Protein AF-0000000087011103 (afdb_homodimer)

Structure (mmCIF, N/CA/C/O backbone):
data_AF-0000000087011103-model_v1
#
loop_
_entity.id
_entity.type
_entity.pdbx_description
1 polymer 'TIGR04141 family sporadically distributed protein'
#
loop_
_atom_site.group_PDB
_atom_site.id
_atom_site.type_symbol
_atom_site.label_atom_id
_atom_site.label_alt_id
_atom_site.label_comp_id
_atom_site.label_asym_id
_atom_site.label_entity_id
_atom_site.label_seq_id
_atom_site.pdbx_PDB_ins_code
_atom_site.Cartn_x
_atom_site.Cartn_y
_atom_site.Cartn_z
_atom_site.occupancy
_atom_site.B_iso_or_equiv
_atom_site.auth_seq_id
_atom_site.auth_comp_id
_atom_site.auth_asym_id
_atom_site.auth_atom_id
_atom_site.pdbx_PDB_model_num
ATOM 1 N N . MET A 1 1 ? 29.261 -4.576 -19.513 1 49.28 1 MET A N 1
ATOM 2 C CA . MET A 1 1 ? 29.112 -3.95 -18.203 1 49.28 1 MET A CA 1
ATOM 3 C C . MET A 1 1 ? 27.712 -4.181 -17.645 1 49.28 1 MET A C 1
ATOM 5 O O . MET A 1 1 ? 26.743 -4.26 -18.403 1 49.28 1 MET A O 1
ATOM 9 N N . GLY A 1 2 ? 27.558 -4.718 -16.43 1 63.7 2 GLY A N 1
ATOM 10 C CA . GLY A 1 2 ? 26.285 -4.996 -15.784 1 63.7 2 GLY A CA 1
ATOM 11 C C . GLY A 1 2 ? 25.405 -3.768 -15.645 1 63.7 2 GLY A C 1
ATOM 12 O O . GLY A 1 2 ? 25.864 -2.643 -15.852 1 63.7 2 GLY A O 1
ATOM 13 N N . LYS A 1 3 ? 24.128 -3.79 -15.544 1 77.64 3 LYS A N 1
ATOM 14 C CA . LYS A 1 3 ? 23.196 -2.681 -15.362 1 77.64 3 LYS A CA 1
ATOM 15 C C . LYS A 1 3 ? 23.488 -1.924 -14.069 1 77.64 3 LYS A C 1
ATOM 17 O O . LYS A 1 3 ? 23.957 -2.512 -13.092 1 77.64 3 LYS A O 1
ATOM 22 N N . GLN A 1 4 ? 23.566 -0.58 -14.177 1 82.44 4 GLN A N 1
ATOM 23 C CA . GLN A 1 4 ? 23.78 0.279 -13.017 1 82.44 4 GLN A CA 1
ATOM 24 C C . GLN A 1 4 ? 22.486 0.971 -12.598 1 82.44 4 GLN A C 1
ATOM 26 O O . GLN A 1 4 ? 21.826 1.613 -13.418 1 82.44 4 GLN A O 1
ATOM 31 N N . ARG A 1 5 ? 22.159 0.832 -11.308 1 84.01 5 ARG A N 1
ATOM 32 C CA . ARG A 1 5 ? 21.008 1.549 -10.768 1 84.01 5 ARG A CA 1
ATOM 33 C C . ARG A 1 5 ? 21.324 3.029 -10.581 1 84.01 5 ARG A C 1
ATOM 35 O O . ARG A 1 5 ? 22.311 3.382 -9.933 1 84.01 5 ARG A O 1
ATOM 42 N N . LEU A 1 6 ? 20.559 3.833 -11.172 1 91.41 6 LEU A N 1
ATOM 43 C CA . LEU A 1 6 ? 20.732 5.277 -11.064 1 91.41 6 LEU A CA 1
ATOM 44 C C . LEU A 1 6 ? 19.516 5.922 -10.407 1 91.41 6 LEU A C 1
ATOM 46 O O . LEU A 1 6 ? 18.376 5.583 -10.733 1 91.41 6 LEU A O 1
ATOM 50 N N . THR A 1 7 ? 19.766 6.718 -9.41 1 92.92 7 THR A N 1
ATOM 51 C CA . THR A 1 7 ? 18.751 7.584 -8.821 1 92.92 7 THR A CA 1
ATOM 52 C C . THR A 1 7 ? 19.003 9.043 -9.192 1 92.92 7 THR A C 1
ATOM 54 O O . THR A 1 7 ? 19.967 9.651 -8.722 1 92.92 7 THR A O 1
ATOM 57 N N . ILE A 1 8 ? 18.118 9.599 -9.953 1 97.02 8 ILE A N 1
ATOM 58 C CA . ILE A 1 8 ? 18.397 10.87 -10.613 1 97.02 8 ILE A CA 1
ATOM 59 C C . ILE A 1 8 ? 17.437 11.94 -10.098 1 97.02 8 ILE A C 1
ATOM 61 O O . ILE A 1 8 ? 16.218 11.753 -10.121 1 97.02 8 ILE A O 1
ATOM 65 N N . TYR A 1 9 ? 17.997 13.03 -9.705 1 96.44 9 TYR A N 1
ATOM 66 C CA . TYR A 1 9 ? 17.247 14.213 -9.297 1 96.44 9 TYR A CA 1
ATOM 67 C C . TYR A 1 9 ? 17.475 15.364 -10.269 1 96.44 9 TYR A C 1
ATOM 69 O O . TYR A 1 9 ? 18.564 15.506 -10.83 1 96.44 9 TYR A O 1
ATOM 77 N N . MET A 1 10 ? 16.468 16.12 -10.528 1 97.49 10 MET A N 1
ATOM 78 C CA . MET A 1 10 ? 16.574 17.374 -11.267 1 97.49 10 MET A CA 1
ATOM 79 C C . MET A 1 10 ? 16.25 18.564 -10.37 1 97.49 10 MET A C 1
ATOM 81 O O . MET A 1 10 ? 15.329 18.499 -9.554 1 97.49 10 MET A O 1
ATOM 85 N N . PHE A 1 11 ? 17.016 19.569 -10.495 1 95.15 11 PHE A N 1
ATOM 86 C CA . PHE A 1 11 ? 16.821 20.729 -9.633 1 95.15 11 PHE A CA 1
ATOM 87 C C . PHE A 1 11 ? 16.011 21.804 -10.348 1 95.15 11 PHE A C 1
ATOM 89 O O . PHE A 1 11 ? 15.954 21.829 -11.58 1 95.15 11 PHE A O 1
ATOM 96 N N . ARG A 1 12 ? 15.406 22.63 -9.592 1 91.6 12 ARG A N 1
ATOM 97 C CA . ARG A 1 12 ? 14.57 23.707 -10.112 1 91.6 12 ARG A CA 1
ATOM 98 C C . ARG A 1 12 ? 15.385 24.666 -10.973 1 91.6 12 ARG A C 1
ATOM 100 O O . ARG A 1 12 ? 16.608 24.741 -10.839 1 91.6 12 ARG A O 1
ATOM 107 N N . GLU A 1 13 ? 14.654 25.396 -11.776 1 89.97 13 GLU A N 1
ATOM 108 C CA . GLU A 1 13 ? 15.289 26.283 -12.746 1 89.97 13 GLU A CA 1
ATOM 109 C C . GLU A 1 13 ? 16.052 27.407 -12.05 1 89.97 13 GLU A C 1
ATOM 111 O O . GLU A 1 13 ? 17.047 27.908 -12.577 1 89.97 13 GLU A O 1
ATOM 116 N N . ASN A 1 14 ? 15.681 27.689 -10.847 1 85.83 14 ASN A N 1
ATOM 117 C CA . ASN A 1 14 ? 16.296 28.817 -10.156 1 85.83 14 ASN A CA 1
ATOM 118 C C . ASN A 1 14 ? 17.611 28.419 -9.493 1 85.83 14 ASN A C 1
ATOM 120 O O . ASN A 1 14 ? 18.36 29.278 -9.025 1 85.83 14 ASN A O 1
ATOM 124 N N . VAL A 1 15 ? 17.847 27.158 -9.46 1 90.52 15 VAL A N 1
ATOM 125 C CA . VAL A 1 15 ? 19.137 26.702 -8.952 1 90.52 15 VAL A CA 1
ATOM 126 C C . VAL A 1 15 ? 20.181 26.762 -10.065 1 90.52 15 VAL A C 1
ATOM 128 O O . VAL A 1 15 ? 20.182 25.923 -10.969 1 90.52 15 VAL A O 1
ATOM 131 N N . GLN A 1 16 ? 21.039 27.7 -9.98 1 88.27 16 GLN A N 1
ATOM 132 C CA . GLN A 1 16 ? 21.971 27.926 -11.079 1 88.27 16 GLN A CA 1
ATOM 133 C C . GLN A 1 16 ? 23.364 27.406 -10.735 1 88.27 16 GLN A C 1
ATOM 135 O O . GLN A 1 16 ? 24.084 26.92 -11.61 1 88.27 16 GLN A O 1
ATOM 140 N N . ASP A 1 17 ? 23.657 27.445 -9.462 1 89.11 17 ASP A N 1
ATOM 141 C CA . ASP A 1 17 ? 24.988 27.007 -9.052 1 89.11 17 ASP A CA 1
ATOM 142 C C . ASP A 1 17 ? 24.95 25.587 -8.49 1 89.11 17 ASP A C 1
ATOM 144 O O . ASP A 1 17 ? 24.095 25.264 -7.662 1 89.11 17 ASP A O 1
ATOM 148 N N . ILE A 1 18 ? 25.855 24.798 -8.847 1 89.06 18 ILE A N 1
ATOM 149 C CA . ILE A 1 18 ? 25.941 23.397 -8.447 1 89.06 18 ILE A CA 1
ATOM 150 C C . ILE A 1 18 ? 26.123 23.303 -6.934 1 89.06 18 ILE A C 1
ATOM 152 O O . ILE A 1 18 ? 25.586 22.397 -6.293 1 89.06 18 ILE A O 1
ATOM 156 N N . GLU A 1 19 ? 26.749 24.215 -6.4 1 84.97 19 GLU A N 1
ATOM 157 C CA . GLU A 1 19 ? 27.021 24.189 -4.966 1 84.97 19 GLU A CA 1
ATOM 158 C C . GLU A 1 19 ? 25.751 24.443 -4.159 1 84.97 19 GLU A C 1
ATOM 160 O O . GLU A 1 19 ? 25.682 24.103 -2.976 1 84.97 19 GLU A O 1
ATOM 165 N N . ASP A 1 20 ? 24.809 24.981 -4.841 1 87.14 20 ASP A N 1
ATOM 166 C CA . ASP A 1 20 ? 23.566 25.339 -4.163 1 87.14 20 ASP A CA 1
ATOM 167 C C . ASP A 1 20 ? 22.681 24.113 -3.954 1 87.14 20 ASP A C 1
ATOM 169 O O . ASP A 1 20 ? 21.658 24.188 -3.271 1 87.14 20 ASP A O 1
ATOM 173 N N . ILE A 1 21 ? 23.118 23.003 -4.436 1 88.61 21 ILE A N 1
ATOM 174 C CA . ILE A 1 21 ? 22.251 21.831 -4.368 1 88.61 21 ILE A CA 1
ATOM 175 C C . ILE A 1 21 ? 22.322 21.218 -2.971 1 88.61 21 ILE A C 1
ATOM 177 O O . ILE A 1 21 ? 21.478 20.397 -2.604 1 88.61 21 ILE A O 1
ATOM 181 N N . PHE A 1 22 ? 23.347 21.574 -2.24 1 84.17 22 PHE A N 1
ATOM 182 C CA . PHE A 1 22 ? 23.595 20.94 -0.95 1 84.17 22 PHE A CA 1
ATOM 183 C C . PHE A 1 22 ? 22.794 21.624 0.152 1 84.17 22 PHE A C 1
ATOM 185 O O . PHE A 1 22 ? 22.521 22.823 0.075 1 84.17 22 PHE A O 1
ATOM 192 N N . ASP A 1 23 ? 22.363 20.736 1.024 1 70.38 23 ASP A N 1
ATOM 193 C CA . ASP A 1 23 ? 21.738 21.253 2.237 1 70.38 23 ASP A CA 1
ATOM 194 C C . ASP A 1 23 ? 22.77 21.918 3.146 1 70.38 23 ASP A C 1
ATOM 196 O O . ASP A 1 23 ? 23.513 21.236 3.854 1 70.38 23 ASP A O 1
ATOM 200 N N . LEU A 1 24 ? 23.027 23.147 2.968 1 58.15 24 LEU A N 1
ATOM 201 C CA . LEU A 1 24 ? 24.081 23.908 3.63 1 58.15 24 LEU A CA 1
ATOM 202 C C . LEU A 1 24 ? 23.927 23.845 5.146 1 58.15 24 LEU A C 1
ATOM 204 O O . LEU A 1 24 ? 24.922 23.788 5.873 1 58.15 24 LEU A O 1
ATOM 208 N N . GLU A 1 25 ? 22.729 24.028 5.514 1 53.28 25 GLU A N 1
ATOM 209 C CA . GLU A 1 25 ? 22.554 24.029 6.964 1 53.28 25 GLU A CA 1
ATOM 210 C C . GLU A 1 25 ? 23.034 22.717 7.579 1 53.28 25 GLU A C 1
ATOM 212 O O . GLU A 1 25 ? 23.63 22.713 8.658 1 53.28 25 GLU A O 1
ATOM 217 N N . ARG A 1 26 ? 22.779 21.649 6.898 1 53.63 26 ARG A N 1
ATOM 218 C CA . ARG A 1 26 ? 23.244 20.368 7.419 1 53.63 26 ARG A CA 1
ATOM 219 C C . ARG A 1 26 ? 24.759 20.245 7.298 1 53.63 26 ARG A C 1
ATOM 221 O O . ARG A 1 26 ? 25.408 19.635 8.151 1 53.63 26 ARG A O 1
ATOM 228 N N . LYS A 1 27 ? 25.282 20.827 6.231 1 53.9 27 LYS A N 1
ATOM 229 C CA . LYS A 1 27 ? 26.729 20.803 6.035 1 53.9 27 LYS A CA 1
ATOM 230 C C . LYS A 1 27 ? 27.457 21.402 7.235 1 53.9 27 LYS A C 1
ATOM 232 O O . LYS A 1 27 ? 28.468 20.861 7.687 1 53.9 27 LYS A O 1
ATOM 237 N N . SER A 1 28 ? 26.904 22.536 7.54 1 49.58 28 SER A N 1
ATOM 238 C CA . SER A 1 28 ? 27.6 23.238 8.613 1 49.58 28 SER A CA 1
ATOM 239 C C . SER A 1 28 ? 27.452 22.503 9.942 1 49.58 28 SER A C 1
ATOM 241 O O . SER A 1 28 ? 28.38 22.482 10.752 1 49.58 28 SER A O 1
ATOM 243 N N . GLN A 1 29 ? 26.329 22.011 10.137 1 46.7 29 GLN A N 1
ATOM 244 C CA . GLN A 1 29 ? 26.055 21.449 11.456 1 46.7 29 GLN A CA 1
ATOM 245 C C . GLN A 1 29 ? 26.801 20.133 11.659 1 46.7 29 GLN A C 1
ATOM 247 O O . GLN A 1 29 ? 27.239 19.827 12.769 1 46.7 29 GLN A O 1
ATOM 252 N N . ILE A 1 30 ? 26.839 19.38 10.611 1 46.93 30 ILE A N 1
ATOM 253 C CA . ILE A 1 30 ? 27.399 18.065 10.903 1 46.93 30 ILE A CA 1
ATOM 254 C C . ILE A 1 30 ? 28.871 18.029 10.498 1 46.93 30 ILE A C 1
ATOM 256 O O . ILE A 1 30 ? 29.577 17.059 10.786 1 46.93 30 ILE A O 1
ATOM 260 N N . GLY A 1 31 ? 29.422 19.193 10.132 1 52.44 31 GLY A N 1
ATOM 261 C CA . GLY A 1 31 ? 30.833 19.109 9.789 1 52.44 31 GLY A CA 1
ATOM 262 C C . GLY A 1 31 ? 31.12 18.107 8.686 1 52.44 31 GLY A C 1
ATOM 263 O O . GLY A 1 31 ? 32.114 17.38 8.744 1 52.44 31 GLY A O 1
ATOM 264 N N . ILE A 1 32 ? 30.239 17.84 7.849 1 58.04 32 ILE A N 1
ATOM 265 C CA . ILE A 1 32 ? 30.451 16.827 6.821 1 58.04 32 ILE A CA 1
ATOM 266 C C . ILE A 1 32 ? 31.383 17.374 5.742 1 58.04 32 ILE A C 1
ATOM 268 O O . ILE A 1 32 ? 31.1 18.411 5.136 1 58.04 32 ILE A O 1
ATOM 272 N N . GLU A 1 33 ? 32.625 16.915 5.77 1 72.76 33 GLU A N 1
ATOM 273 C CA . GLU A 1 33 ? 33.575 17.243 4.712 1 72.76 33 GLU A CA 1
ATOM 274 C C . GLU A 1 33 ? 33.206 16.549 3.404 1 72.76 33 GLU A C 1
ATOM 276 O O . GLU A 1 33 ? 33.15 15.319 3.343 1 72.76 33 GLU A O 1
ATOM 281 N N . VAL A 1 34 ? 32.755 17.359 2.444 1 82.28 34 VAL A N 1
ATOM 282 C CA . VAL A 1 34 ? 32.422 16.855 1.115 1 82.28 34 VAL A CA 1
ATOM 283 C C . VAL A 1 34 ? 33.566 17.153 0.148 1 82.28 34 VAL A C 1
ATOM 285 O O . VAL A 1 34 ? 34.055 18.283 0.086 1 82.28 34 VAL A O 1
ATOM 288 N N . PHE A 1 35 ? 34.097 16.176 -0.503 1 88.5 35 PHE A N 1
ATOM 289 C CA . PHE A 1 35 ? 35.167 16.304 -1.485 1 88.5 35 PHE A CA 1
ATOM 290 C C . PHE A 1 35 ? 34.6 16.368 -2.898 1 88.5 35 PHE A C 1
ATOM 292 O O . PHE A 1 35 ? 33.519 15.836 -3.163 1 88.5 35 PHE A O 1
ATOM 299 N N . LYS A 1 36 ? 35.311 17.082 -3.646 1 90.98 36 LYS A N 1
ATOM 300 C CA . LYS A 1 36 ? 34.875 17.302 -5.022 1 90.98 36 LYS A CA 1
ATOM 301 C C . LYS A 1 36 ? 35.93 16.825 -6.016 1 90.98 36 LYS A C 1
ATOM 303 O O . LYS A 1 36 ? 37.113 17.143 -5.874 1 90.98 36 LYS A O 1
ATOM 308 N N . ILE A 1 37 ? 35.496 16.014 -7.016 1 92.68 37 ILE A N 1
ATOM 309 C CA . ILE A 1 37 ? 36.353 15.573 -8.111 1 92.68 37 ILE A CA 1
ATOM 310 C C . ILE A 1 37 ? 35.698 15.912 -9.448 1 92.68 37 ILE A C 1
ATOM 312 O O . ILE A 1 37 ? 34.589 15.455 -9.737 1 92.68 37 ILE A O 1
ATOM 316 N N . PRO A 1 38 ? 36.378 16.644 -10.278 1 93.43 38 PRO A N 1
ATOM 317 C CA . PRO A 1 38 ? 35.806 16.959 -11.589 1 93.43 38 PRO A CA 1
ATOM 318 C C . PRO A 1 38 ? 35.751 15.746 -12.515 1 93.43 38 PRO A C 1
ATOM 320 O O . PRO A 1 38 ? 36.559 14.823 -12.378 1 93.43 38 PRO A O 1
ATOM 323 N N . THR A 1 39 ? 34.768 15.749 -13.342 1 93.65 39 THR A N 1
ATOM 324 C CA . THR A 1 39 ? 34.72 14.729 -14.383 1 93.65 39 THR A CA 1
ATOM 325 C C . THR A 1 39 ? 35.686 15.067 -15.516 1 93.65 39 THR A C 1
ATOM 327 O O . THR A 1 39 ? 36.185 16.191 -15.599 1 93.65 39 THR A O 1
ATOM 330 N N . ASN A 1 40 ? 35.945 14.063 -16.31 1 91.31 40 ASN A N 1
ATOM 331 C CA . ASN A 1 40 ? 36.854 14.305 -17.425 1 91.31 40 ASN A CA 1
ATOM 332 C C . ASN A 1 40 ? 36.127 14.92 -18.618 1 91.31 40 ASN A C 1
ATOM 334 O O . ASN A 1 40 ? 34.904 15.071 -18.594 1 91.31 40 ASN A O 1
ATOM 338 N N . ASN A 1 41 ? 36.815 15.258 -19.645 1 86 41 ASN A N 1
ATOM 339 C CA . ASN A 1 41 ? 36.294 15.999 -20.789 1 86 41 ASN A CA 1
ATOM 340 C C . ASN A 1 41 ? 35.311 15.158 -21.599 1 86 41 ASN A C 1
ATOM 342 O O . ASN A 1 41 ? 34.425 15.7 -22.262 1 86 41 ASN A O 1
ATOM 346 N N . ALA A 1 42 ? 35.465 13.932 -21.465 1 85.3 42 ALA A N 1
ATOM 347 C CA . ALA A 1 42 ? 34.594 13.047 -22.234 1 85.3 42 ALA A CA 1
ATOM 348 C C . ALA A 1 42 ? 33.166 13.082 -21.698 1 85.3 42 ALA A C 1
ATOM 350 O O . ALA A 1 42 ? 32.208 12.896 -22.453 1 85.3 42 ALA A O 1
ATOM 351 N N . PHE A 1 43 ? 32.999 13.296 -20.402 1 88.76 43 PHE A N 1
ATOM 352 C CA . PHE A 1 43 ? 31.69 13.339 -19.761 1 88.76 43 PHE A CA 1
ATOM 353 C C . PHE A 1 43 ? 31.006 14.677 -20.017 1 88.76 43 PHE A C 1
ATOM 355 O O . PHE A 1 43 ? 29.788 14.732 -20.201 1 88.76 43 PHE A O 1
ATOM 362 N N . GLY A 1 44 ? 31.828 15.7 -20.126 1 73.44 44 GLY A N 1
ATOM 363 C CA . GLY A 1 44 ? 31.339 17.059 -20.288 1 73.44 44 GLY A CA 1
ATOM 364 C C . GLY A 1 44 ? 31.969 18.04 -19.317 1 73.44 44 GLY A C 1
ATOM 365 O O . GLY A 1 44 ? 32.601 17.634 -18.339 1 73.44 44 GLY A O 1
ATOM 366 N N . SER A 1 45 ? 31.916 19.3 -19.57 1 67.49 45 SER A N 1
ATOM 367 C CA . SER A 1 45 ? 32.681 20.35 -18.905 1 67.49 45 SER A CA 1
ATOM 368 C C . SER A 1 45 ? 32.088 20.686 -17.541 1 67.49 45 SER A C 1
ATOM 370 O O . SER A 1 45 ? 32.786 21.201 -16.665 1 67.49 45 SER A O 1
ATOM 372 N N . ASP A 1 46 ? 30.944 20.219 -17.268 1 82.67 46 ASP A N 1
ATOM 373 C CA . ASP A 1 46 ? 30.373 20.741 -16.03 1 82.67 46 ASP A CA 1
ATOM 374 C C . ASP A 1 46 ? 29.937 19.607 -15.105 1 82.67 46 ASP A C 1
ATOM 376 O O . ASP A 1 46 ? 29.012 19.771 -14.307 1 82.67 46 ASP A O 1
ATOM 380 N N . GLY A 1 47 ? 30.712 18.536 -15.132 1 90.54 47 GLY A N 1
ATOM 381 C CA . GLY A 1 47 ? 30.374 17.426 -14.255 1 90.54 47 GLY A CA 1
ATOM 382 C C . GLY A 1 47 ? 31.312 17.295 -13.07 1 90.54 47 GLY A C 1
ATOM 383 O O . GLY A 1 47 ? 32.5 17.607 -13.174 1 90.54 47 GLY A O 1
ATOM 384 N N . CYS A 1 48 ? 30.817 16.931 -11.905 1 94.11 48 CYS A N 1
ATOM 385 C CA . CYS A 1 48 ? 31.624 16.716 -10.709 1 94.11 48 CYS A CA 1
ATOM 386 C C . CYS A 1 48 ? 31.047 15.592 -9.857 1 94.11 48 CYS A C 1
ATOM 388 O O . CYS A 1 48 ? 29.833 15.381 -9.84 1 94.11 48 CYS A O 1
ATOM 390 N N . LEU A 1 49 ? 31.966 14.904 -9.238 1 93.7 49 LEU A N 1
ATOM 391 C CA . LEU A 1 49 ? 31.583 13.922 -8.23 1 93.7 49 LEU A CA 1
ATOM 392 C C . LEU A 1 49 ? 31.851 14.452 -6.825 1 93.7 49 LEU A C 1
ATOM 394 O O . LEU A 1 49 ? 32.981 14.824 -6.503 1 93.7 49 LEU A O 1
ATOM 398 N N . PHE A 1 50 ? 30.804 14.525 -6.08 1 92.26 50 PHE A N 1
ATOM 399 C CA . PHE A 1 50 ? 30.927 14.867 -4.668 1 92.26 50 PHE A CA 1
ATOM 400 C C . PHE A 1 50 ? 30.855 13.616 -3.8 1 92.26 50 PHE A C 1
ATOM 402 O O . PHE A 1 50 ? 30.053 12.717 -4.063 1 92.26 50 PHE A O 1
ATOM 409 N N . TYR A 1 51 ? 31.71 13.446 -2.861 1 89.14 51 TYR A N 1
ATOM 410 C CA . TYR A 1 51 ? 31.617 12.3 -1.962 1 89.14 51 TYR A CA 1
ATOM 411 C C . TYR A 1 51 ? 32.006 12.689 -0.541 1 89.14 51 TYR A C 1
ATOM 413 O O . TYR A 1 51 ? 32.689 13.694 -0.33 1 89.14 51 TYR A O 1
ATOM 421 N N . LYS A 1 52 ? 31.419 12 0.4 1 82.54 52 LYS A N 1
ATOM 422 C CA . LYS A 1 52 ? 31.692 12.194 1.821 1 82.54 52 LYS A CA 1
ATOM 423 C C . LYS A 1 52 ? 32.621 11.107 2.356 1 82.54 52 LYS A C 1
ATOM 425 O O . LYS A 1 52 ? 32.475 9.933 2.009 1 82.54 52 LYS A O 1
ATOM 430 N N . LYS A 1 53 ? 33.585 11.619 3.145 1 72.82 53 LYS A N 1
ATOM 431 C CA . LYS A 1 53 ? 34.567 10.712 3.732 1 72.82 53 LYS A CA 1
ATOM 432 C C . LYS A 1 53 ? 33.89 9.653 4.597 1 72.82 53 LYS A C 1
ATOM 434 O O . LYS A 1 53 ? 32.943 9.953 5.327 1 72.82 53 LYS A O 1
ATOM 439 N N . GLN A 1 54 ? 34.339 8.54 4.549 1 69.06 54 GLN A N 1
ATOM 440 C CA . GLN A 1 54 ? 33.851 7.348 5.234 1 69.06 54 GLN A CA 1
ATOM 441 C C . GLN A 1 54 ? 34.107 7.433 6.736 1 69.06 54 GLN A C 1
ATOM 443 O O . GLN A 1 54 ? 35.198 7.815 7.164 1 69.06 54 GLN A O 1
ATOM 448 N N . GLU A 1 55 ? 33.134 7.48 7.522 1 71.86 55 GLU A N 1
ATOM 449 C CA . GLU A 1 55 ? 33.389 7.383 8.956 1 71.86 55 GLU A CA 1
ATOM 450 C C . GLU A 1 55 ? 33.016 6.004 9.491 1 71.86 55 GLU A C 1
ATOM 452 O O . GLU A 1 55 ? 32.041 5.399 9.039 1 71.86 55 GLU A O 1
ATOM 457 N N . ASP A 1 56 ? 33.955 5.472 10.341 1 76.43 56 ASP A N 1
ATOM 458 C CA . ASP A 1 56 ? 33.66 4.237 11.061 1 76.43 56 ASP A CA 1
ATOM 459 C C . ASP A 1 56 ? 32.684 4.488 12.207 1 76.43 56 ASP A C 1
ATOM 461 O O . ASP A 1 56 ? 32.871 5.416 12.997 1 76.43 56 ASP A O 1
ATOM 465 N N . ASN A 1 57 ? 31.679 3.781 12.103 1 77.62 57 ASN A N 1
ATOM 466 C CA . ASN A 1 57 ? 30.688 3.916 13.165 1 77.62 57 ASN A CA 1
ATOM 467 C C . ASN A 1 57 ? 30.459 2.593 13.89 1 77.62 57 ASN A C 1
ATOM 469 O O . ASN A 1 57 ? 30.579 1.523 13.291 1 77.62 57 ASN A O 1
ATOM 473 N N . THR A 1 58 ? 30.263 2.72 15.24 1 80.57 58 THR A N 1
ATOM 474 C CA . THR A 1 58 ? 29.89 1.545 16.02 1 80.57 58 THR A CA 1
ATOM 475 C C . THR A 1 58 ? 28.372 1.397 16.082 1 80.57 58 THR A C 1
ATOM 477 O O . THR A 1 58 ? 27.668 2.333 16.467 1 80.57 58 THR A O 1
ATOM 480 N N . PRO A 1 59 ? 27.905 0.23 15.721 1 80.03 59 PRO A N 1
ATOM 481 C CA . PRO A 1 59 ? 26.451 0.059 15.774 1 80.03 59 PRO A CA 1
ATOM 482 C C . PRO A 1 59 ? 25.895 0.17 17.192 1 80.03 59 PRO A C 1
ATOM 484 O O . PRO A 1 59 ? 26.521 -0.304 18.144 1 80.03 59 PRO A O 1
ATOM 487 N N . ALA A 1 60 ? 24.745 0.727 17.417 1 76.05 60 ALA A N 1
ATOM 488 C CA . ALA A 1 60 ? 24.127 0.992 18.714 1 76.05 60 ALA A CA 1
ATOM 489 C C . ALA A 1 60 ? 23.77 -0.309 19.427 1 76.05 60 ALA A C 1
ATOM 491 O O . ALA A 1 60 ? 23.815 -0.383 20.657 1 76.05 60 ALA A O 1
ATOM 492 N N . TRP A 1 61 ? 23.448 -1.338 18.695 1 85.37 61 TRP A N 1
ATOM 493 C CA . TRP A 1 61 ? 22.982 -2.578 19.307 1 85.37 61 TRP A CA 1
ATOM 494 C C . TRP A 1 61 ? 24.119 -3.286 20.036 1 85.37 61 TRP A C 1
ATOM 496 O O . TRP A 1 61 ? 23.88 -4.166 20.865 1 85.37 61 TRP A O 1
ATOM 506 N N . LEU A 1 62 ? 25.363 -2.941 19.817 1 87.51 62 LEU A N 1
ATOM 507 C CA . LEU A 1 62 ? 26.497 -3.541 20.512 1 87.51 62 LEU A CA 1
ATOM 508 C C . LEU A 1 62 ? 26.447 -3.229 22.004 1 87.51 62 LEU A C 1
ATOM 510 O O . LEU A 1 62 ? 26.679 -4.11 22.835 1 87.51 62 LEU A O 1
ATOM 514 N N . SER A 1 63 ? 26.172 -1.979 22.262 1 87.44 63 SER A N 1
ATOM 515 C CA . SER A 1 63 ? 26.081 -1.578 23.663 1 87.44 63 SER A CA 1
ATOM 516 C C . SER A 1 63 ? 24.932 -2.291 24.368 1 87.44 63 SER A C 1
ATOM 518 O O . SER A 1 63 ? 24.955 -2.459 25.589 1 87.44 63 SER A O 1
ATOM 520 N N . TYR A 1 64 ? 24.008 -2.716 23.597 1 89.8 64 TYR A N 1
ATOM 521 C CA . TYR A 1 64 ? 22.838 -3.401 24.137 1 89.8 64 TYR A CA 1
ATOM 522 C C . TYR A 1 64 ? 23.167 -4.848 24.487 1 89.8 64 TYR A C 1
ATOM 524 O O . TYR A 1 64 ? 22.731 -5.357 25.522 1 89.8 64 TYR A O 1
ATOM 532 N N . VAL A 1 65 ? 24.022 -5.507 23.729 1 92.13 65 VAL A N 1
ATOM 533 C CA . VAL A 1 65 ? 24.205 -6.946 23.885 1 92.13 65 VAL A CA 1
ATOM 534 C C . VAL A 1 65 ? 25.434 -7.22 24.748 1 92.13 65 VAL A C 1
ATOM 536 O O . VAL A 1 65 ? 25.551 -8.291 25.35 1 92.13 65 VAL A O 1
ATOM 539 N N . ILE A 1 66 ? 26.359 -6.348 24.897 1 91.68 66 ILE A N 1
ATOM 540 C CA . ILE A 1 66 ? 27.64 -6.558 25.562 1 91.68 66 ILE A CA 1
ATOM 541 C C . ILE A 1 66 ? 27.406 -6.98 27.011 1 91.68 66 ILE A C 1
ATOM 543 O O . ILE A 1 66 ? 28.032 -7.925 27.497 1 91.68 66 ILE A O 1
ATOM 547 N N . PRO A 1 67 ? 26.397 -6.38 27.638 1 91.9 67 PRO A N 1
ATOM 548 C CA . PRO A 1 67 ? 26.21 -6.699 29.055 1 91.9 67 PRO A CA 1
ATOM 549 C C . PRO A 1 67 ? 25.769 -8.144 29.281 1 91.9 67 PRO A C 1
ATOM 551 O O . PRO A 1 67 ? 25.855 -8.651 30.402 1 91.9 67 PRO A O 1
ATOM 554 N N . ILE A 1 68 ? 25.374 -8.78 28.315 1 94.18 68 ILE A N 1
ATOM 555 C CA . ILE A 1 68 ? 24.818 -10.109 28.541 1 94.18 68 ILE A CA 1
ATOM 556 C C . ILE A 1 68 ? 25.753 -11.166 27.958 1 94.18 68 ILE A C 1
ATOM 558 O O . ILE A 1 68 ? 25.433 -12.357 27.96 1 94.18 68 ILE A O 1
ATOM 562 N N . LEU A 1 69 ? 26.879 -10.793 27.507 1 94.26 69 LEU A N 1
ATOM 563 C CA . LEU A 1 69 ? 27.796 -11.739 26.881 1 94.26 69 LEU A CA 1
ATOM 564 C C . LEU A 1 69 ? 28.816 -12.256 27.89 1 94.26 69 LEU A C 1
ATOM 566 O O . LEU A 1 69 ? 29.248 -11.517 28.778 1 94.26 69 LEU A O 1
ATOM 570 N N . ALA A 1 70 ? 29.187 -13.476 27.703 1 92.74 70 ALA A N 1
ATOM 571 C CA . ALA A 1 70 ? 30.151 -14.115 28.596 1 92.74 70 ALA A CA 1
ATOM 572 C C . ALA A 1 70 ? 31.582 -13.769 28.195 1 92.74 70 ALA A C 1
ATOM 574 O O . ALA A 1 70 ? 32.505 -13.884 29.006 1 92.74 70 ALA A O 1
ATOM 575 N N . GLU A 1 71 ? 31.755 -13.382 26.906 1 91.62 71 GLU A N 1
ATOM 576 C CA . GLU A 1 71 ? 33.059 -13.025 26.357 1 91.62 71 GLU A CA 1
ATOM 577 C C . GLU A 1 71 ? 33.01 -11.673 25.651 1 91.62 71 GLU A C 1
ATOM 579 O O . GLU A 1 71 ? 31.933 -11.197 25.286 1 91.62 71 GLU A O 1
ATOM 584 N N . ASP A 1 72 ? 34.161 -11.136 25.465 1 88.73 72 ASP A N 1
ATOM 585 C CA . ASP A 1 72 ? 34.233 -9.841 24.794 1 88.73 72 ASP A CA 1
ATOM 586 C C . ASP A 1 72 ? 33.995 -9.987 23.293 1 88.73 72 ASP A C 1
ATOM 588 O O . ASP A 1 72 ? 34.385 -10.99 22.692 1 88.73 72 ASP A O 1
ATOM 592 N N . LEU A 1 73 ? 33.336 -9.034 22.767 1 86.85 73 LEU A N 1
ATOM 593 C CA . LEU A 1 73 ? 33.123 -8.947 21.327 1 86.85 73 LEU A CA 1
ATOM 594 C C . LEU A 1 73 ? 34.253 -8.174 20.656 1 86.85 73 LEU A C 1
ATOM 596 O O . LEU A 1 73 ? 34.736 -7.177 21.197 1 86.85 73 LEU A O 1
ATOM 600 N N . PRO A 1 74 ? 34.679 -8.721 19.581 1 83.38 74 PRO A N 1
ATOM 601 C CA . PRO A 1 74 ? 35.654 -7.915 18.842 1 83.38 74 PRO A CA 1
ATOM 602 C C . PRO A 1 74 ? 35.1 -6.554 18.426 1 83.38 74 PRO A C 1
ATOM 604 O O . PRO A 1 74 ? 33.883 -6.351 18.432 1 83.38 74 PRO A O 1
ATOM 607 N N . GLU A 1 75 ? 35.994 -5.692 18.147 1 83.15 75 GLU A N 1
ATOM 608 C CA . GLU A 1 75 ? 35.562 -4.383 17.666 1 83.15 75 GLU A CA 1
ATOM 609 C C . GLU A 1 75 ? 34.838 -4.498 16.327 1 83.15 75 GLU A C 1
ATOM 611 O O . GLU A 1 75 ? 35.355 -5.104 15.386 1 83.15 75 GLU A O 1
ATOM 616 N N . MET A 1 76 ? 33.66 -4.143 16.342 1 84.32 76 MET A N 1
ATOM 617 C CA . MET A 1 76 ? 32.829 -4.167 15.141 1 84.32 76 MET A CA 1
ATOM 618 C C . MET A 1 76 ? 32.485 -2.751 14.689 1 84.32 76 MET A C 1
ATOM 620 O O . MET A 1 76 ? 32.049 -1.927 15.494 1 84.32 76 MET A O 1
ATOM 624 N N . LYS A 1 77 ? 32.834 -2.416 13.445 1 83.3 77 LYS A N 1
ATOM 625 C CA . LYS A 1 77 ? 32.565 -1.095 12.884 1 83.3 77 LYS A CA 1
ATOM 626 C C . LYS A 1 77 ? 31.815 -1.203 11.559 1 83.3 77 LYS A C 1
ATOM 628 O O . LYS A 1 77 ? 31.91 -2.217 10.866 1 83.3 77 LYS A O 1
ATOM 633 N N . THR A 1 78 ? 30.999 -0.314 11.323 1 78.95 78 THR A N 1
ATOM 634 C CA . THR A 1 78 ? 30.311 -0.195 10.042 1 78.95 78 THR A CA 1
ATOM 635 C C . THR A 1 78 ? 30.826 1.011 9.262 1 78.95 78 THR A C 1
ATOM 637 O O . THR A 1 78 ? 31.327 1.97 9.851 1 78.95 78 THR A O 1
ATOM 640 N N . LYS A 1 79 ? 30.923 0.921 7.989 1 79.37 79 LYS A N 1
ATOM 641 C CA . LYS A 1 79 ? 31.368 1.98 7.087 1 79.37 79 LYS A CA 1
ATOM 642 C C . LYS A 1 79 ? 30.402 2.148 5.919 1 79.37 79 LYS A C 1
ATOM 644 O O . LYS A 1 79 ? 29.945 1.162 5.336 1 79.37 79 LYS A O 1
ATOM 649 N N . SER A 1 80 ? 29.982 3.361 5.704 1 78.24 80 SER A N 1
ATOM 650 C CA . SER A 1 80 ? 29.112 3.667 4.574 1 78.24 80 SER A CA 1
ATOM 651 C C . SER A 1 80 ? 29.689 4.792 3.72 1 78.24 80 SER A C 1
ATOM 653 O O . SER A 1 80 ? 30.527 5.566 4.188 1 78.24 80 SER A O 1
ATOM 655 N N . ILE A 1 81 ? 29.321 4.794 2.419 1 78.56 81 ILE A N 1
ATOM 656 C CA . ILE A 1 81 ? 29.812 5.797 1.48 1 78.56 81 ILE A CA 1
ATOM 657 C C . ILE A 1 81 ? 28.634 6.547 0.863 1 78.56 81 ILE A C 1
ATOM 659 O O . ILE A 1 81 ? 27.604 5.946 0.547 1 78.56 81 ILE A O 1
ATOM 663 N N . SER A 1 82 ? 28.768 7.911 0.79 1 83.75 82 SER A N 1
ATOM 664 C CA . SER A 1 82 ? 27.805 8.768 0.106 1 83.75 82 SER A CA 1
ATOM 665 C C . SER A 1 82 ? 28.454 9.511 -1.057 1 83.75 82 SER A C 1
ATOM 667 O O . SER A 1 82 ? 29.536 10.081 -0.909 1 83.75 82 SER A O 1
ATOM 669 N N . ALA A 1 83 ? 27.841 9.45 -2.206 1 89.23 83 ALA A N 1
ATOM 670 C CA . ALA A 1 83 ? 28.385 10.165 -3.357 1 89.23 83 ALA A CA 1
ATOM 671 C C . ALA A 1 83 ? 27.269 10.738 -4.226 1 89.23 83 ALA A C 1
ATOM 673 O O . ALA A 1 83 ? 26.153 10.212 -4.24 1 89.23 83 ALA A O 1
ATOM 674 N N . LEU A 1 84 ? 27.619 11.851 -4.899 1 92.78 84 LEU A N 1
ATOM 675 C CA . LEU A 1 84 ? 26.706 12.532 -5.81 1 92.78 84 LEU A CA 1
ATOM 676 C C . LEU A 1 84 ? 27.418 12.924 -7.101 1 92.78 84 LEU A C 1
ATOM 678 O O . LEU A 1 84 ? 28.401 13.668 -7.071 1 92.78 84 LEU A O 1
ATOM 682 N N . LEU A 1 85 ? 26.976 12.387 -8.174 1 95.05 85 LEU A N 1
ATOM 683 C CA . LEU A 1 85 ? 27.429 12.859 -9.478 1 95.05 85 LEU A CA 1
ATOM 684 C C . LEU A 1 85 ? 26.526 13.973 -9.997 1 95.05 85 LEU A C 1
ATOM 686 O O . LEU A 1 85 ? 25.324 13.767 -10.183 1 95.05 85 LEU A O 1
ATOM 690 N N . VAL A 1 86 ? 27.083 15.144 -10.186 1 95.65 86 VAL A N 1
ATOM 691 C CA . VAL A 1 86 ? 26.298 16.314 -10.564 1 95.65 86 VAL A CA 1
ATOM 692 C C . VAL A 1 86 ? 26.75 16.82 -11.932 1 95.65 86 VAL A C 1
ATOM 694 O O . VAL A 1 86 ? 27.946 16.825 -12.235 1 95.65 86 VAL A O 1
ATOM 697 N N . THR A 1 87 ? 25.795 17.155 -12.778 1 95.09 87 THR A N 1
ATOM 698 C CA . THR A 1 87 ? 26.115 17.712 -14.088 1 95.09 87 THR A CA 1
ATOM 699 C C . THR A 1 87 ? 24.992 18.623 -14.577 1 95.09 87 THR A C 1
ATOM 701 O O . THR A 1 87 ? 23.904 18.641 -13.999 1 95.09 87 THR A O 1
ATOM 704 N N . ARG A 1 88 ? 25.312 19.366 -15.55 1 94.36 88 ARG A N 1
ATOM 705 C CA . ARG A 1 88 ? 24.354 20.279 -16.166 1 94.36 88 ARG A CA 1
ATOM 706 C C . ARG A 1 88 ? 24.021 19.845 -17.589 1 94.36 88 ARG A C 1
ATOM 708 O O . ARG A 1 88 ? 24.918 19.521 -18.371 1 94.36 88 ARG A O 1
ATOM 715 N N . VAL A 1 89 ? 22.777 19.748 -17.866 1 93.69 89 VAL A N 1
ATOM 716 C CA . VAL A 1 89 ? 22.282 19.436 -19.203 1 93.69 89 VAL A CA 1
ATOM 717 C C . VAL A 1 89 ? 21.196 20.435 -19.599 1 93.69 89 VAL A C 1
ATOM 719 O O . VAL A 1 89 ? 20.183 20.565 -18.908 1 93.69 89 VAL A O 1
ATOM 722 N N . LYS A 1 90 ? 21.31 21.131 -20.708 1 92.02 90 LYS A N 1
ATOM 723 C CA . LYS A 1 90 ? 20.374 22.134 -21.207 1 92.02 90 LYS A CA 1
ATOM 724 C C . LYS A 1 90 ? 19.968 23.106 -20.103 1 92.02 90 LYS A C 1
ATOM 726 O O . LYS A 1 90 ? 18.778 23.312 -19.857 1 92.02 90 LYS A O 1
ATOM 731 N N . GLU A 1 91 ? 20.883 23.523 -19.27 1 90.58 91 GLU A N 1
ATOM 732 C CA . GLU A 1 91 ? 20.777 24.586 -18.275 1 90.58 91 GLU A CA 1
ATOM 733 C C . GLU A 1 91 ? 20.09 24.088 -17.007 1 90.58 91 GLU A C 1
ATOM 735 O O . GLU A 1 91 ? 19.767 24.878 -16.118 1 90.58 91 GLU A O 1
ATOM 740 N N . ARG A 1 92 ? 19.839 22.803 -16.964 1 94.11 92 ARG A N 1
ATOM 741 C CA . ARG A 1 92 ? 19.278 22.222 -15.748 1 94.11 92 ARG A CA 1
ATOM 742 C C . ARG A 1 92 ? 20.32 21.393 -15.006 1 94.11 92 ARG A C 1
ATOM 744 O O . ARG A 1 92 ? 21.139 20.714 -15.628 1 94.11 92 ARG A O 1
ATOM 751 N N . ILE A 1 93 ? 20.325 21.481 -13.776 1 96.29 93 ILE A N 1
ATOM 752 C CA . ILE A 1 93 ? 21.266 20.722 -12.961 1 96.29 93 ILE A CA 1
ATOM 753 C C . ILE A 1 93 ? 20.649 19.379 -12.576 1 96.29 93 ILE A C 1
ATOM 755 O O . ILE A 1 93 ? 19.501 19.322 -12.128 1 96.29 93 ILE A O 1
ATOM 759 N N . PHE A 1 94 ? 21.392 18.337 -12.79 1 96.97 94 PHE A N 1
ATOM 760 C CA . PHE A 1 94 ? 21.001 16.985 -12.407 1 96.97 94 PHE A CA 1
ATOM 761 C C . PHE A 1 94 ? 21.976 16.408 -11.388 1 96.97 94 PHE A C 1
ATOM 763 O O . PHE A 1 94 ? 23.165 16.731 -11.407 1 96.97 94 PHE A O 1
ATOM 770 N N . ALA A 1 95 ? 21.497 15.592 -10.524 1 96.53 95 ALA A N 1
ATOM 771 C CA . ALA A 1 95 ? 22.329 14.866 -9.568 1 96.53 95 ALA A CA 1
ATOM 772 C C . ALA A 1 95 ? 21.974 13.382 -9.548 1 96.53 95 ALA A C 1
ATOM 774 O O . ALA A 1 95 ? 20.795 13.02 -9.516 1 96.53 95 ALA A O 1
ATOM 775 N N . ILE A 1 96 ? 22.93 12.55 -9.581 1 95.91 96 ILE A N 1
ATOM 776 C CA . ILE A 1 96 ? 22.779 11.104 -9.452 1 95.91 96 ILE A CA 1
ATOM 777 C C . ILE A 1 96 ? 23.354 10.643 -8.114 1 95.91 96 ILE A C 1
ATOM 779 O O . ILE A 1 96 ? 24.544 10.824 -7.848 1 95.91 96 ILE A O 1
ATOM 783 N N . ALA A 1 97 ? 22.505 10.059 -7.363 1 91.87 97 ALA A N 1
ATOM 784 C CA . ALA A 1 97 ? 22.906 9.683 -6.01 1 91.87 97 ALA A CA 1
ATOM 785 C C . ALA A 1 97 ? 23.373 8.231 -5.96 1 91.87 97 ALA A C 1
ATOM 787 O O . ALA A 1 97 ? 22.729 7.346 -6.528 1 91.87 97 ALA A O 1
ATOM 788 N N . PHE A 1 98 ? 24.448 8.018 -5.298 1 86.76 98 PHE A N 1
ATOM 789 C CA . PHE A 1 98 ? 24.987 6.688 -5.04 1 86.76 98 PHE A CA 1
ATOM 790 C C . PHE A 1 98 ? 25.101 6.431 -3.542 1 86.76 98 PHE A C 1
ATOM 792 O O . PHE A 1 98 ? 25.468 7.328 -2.779 1 86.76 98 PHE A O 1
ATOM 799 N N . GLY A 1 99 ? 24.727 5.206 -3.198 1 79.09 99 GLY A N 1
ATOM 800 C CA . GLY A 1 99 ? 24.725 4.927 -1.771 1 79.09 99 GLY A CA 1
ATOM 801 C C . GLY A 1 99 ? 23.771 5.812 -0.992 1 79.09 99 GLY A C 1
ATOM 802 O O . GLY A 1 99 ? 22.59 5.912 -1.332 1 79.09 99 GLY A O 1
ATOM 803 N N . TYR A 1 100 ? 24.381 6.569 0.02 1 75.75 100 TYR A N 1
ATOM 804 C CA . TYR A 1 100 ? 23.563 7.472 0.822 1 75.75 100 TYR A CA 1
ATOM 805 C C . TYR A 1 100 ? 23.674 8.905 0.315 1 75.75 100 TYR A C 1
ATOM 807 O O . TYR A 1 100 ? 23.538 9.856 1.089 1 75.75 100 TYR A O 1
ATOM 815 N N . GLY A 1 101 ? 23.921 9.022 -0.96 1 83.73 101 GLY A N 1
ATOM 816 C CA . GLY A 1 101 ? 24.142 10.326 -1.564 1 83.73 101 GLY A CA 1
ATOM 817 C C . GLY A 1 101 ? 22.937 11.241 -1.463 1 83.73 101 GLY A C 1
ATOM 818 O O . GLY A 1 101 ? 23.079 12.466 -1.466 1 83.73 101 GLY A O 1
ATOM 819 N N . ARG A 1 102 ? 21.745 10.691 -1.358 1 83.12 102 ARG A N 1
ATOM 820 C CA . ARG A 1 102 ? 20.529 11.486 -1.227 1 83.12 102 ARG A CA 1
ATOM 821 C C . ARG A 1 102 ? 20.618 12.431 -0.033 1 83.12 102 ARG A C 1
ATOM 823 O O . ARG A 1 102 ? 20.086 13.542 -0.074 1 83.12 102 ARG A O 1
ATOM 830 N N . SER A 1 103 ? 21.353 11.991 0.965 1 77.03 103 SER A N 1
ATOM 831 C CA . SER A 1 103 ? 21.458 12.772 2.193 1 77.03 103 SER A CA 1
ATOM 832 C C . SER A 1 103 ? 22.224 14.07 1.96 1 77.03 103 SER A C 1
ATOM 834 O O . SER A 1 103 ? 22.167 14.987 2.781 1 77.03 103 SER A O 1
ATOM 836 N N . LEU A 1 104 ? 22.907 14.194 0.854 1 83.18 104 LEU A N 1
ATOM 837 C CA . LEU A 1 104 ? 23.706 15.377 0.555 1 83.18 104 LEU A CA 1
ATOM 838 C C . LEU A 1 104 ? 22.864 16.44 -0.142 1 83.18 104 LEU A C 1
ATOM 840 O O . LEU A 1 104 ? 23.27 17.601 -0.229 1 83.18 104 LEU A O 1
ATOM 844 N N . ILE A 1 105 ? 21.701 16.056 -0.596 1 87.55 105 ILE A N 1
ATOM 845 C CA . ILE A 1 105 ? 20.881 16.915 -1.443 1 87.55 105 ILE A CA 1
ATOM 846 C C . ILE A 1 105 ? 19.901 17.706 -0.58 1 87.55 105 ILE A C 1
ATOM 848 O O . ILE A 1 105 ? 19.322 17.168 0.366 1 87.55 105 ILE A O 1
ATOM 852 N N . ASP A 1 106 ? 19.792 18.984 -0.849 1 84.06 106 ASP A N 1
ATOM 853 C CA . ASP A 1 106 ? 18.667 19.752 -0.326 1 84.06 106 ASP A CA 1
ATOM 854 C C . ASP A 1 106 ? 17.386 19.444 -1.097 1 84.06 106 ASP A C 1
ATOM 856 O O . ASP A 1 106 ? 17.127 20.04 -2.145 1 84.06 106 ASP A O 1
ATOM 860 N N . LEU A 1 107 ? 16.588 18.687 -0.541 1 78.12 107 LEU A N 1
ATOM 861 C CA . LEU A 1 107 ? 15.412 18.16 -1.225 1 78.12 107 LEU A CA 1
ATOM 862 C C . LEU A 1 107 ? 14.389 19.263 -1.475 1 78.12 107 LEU A C 1
ATOM 864 O O . LEU A 1 107 ? 13.467 19.091 -2.275 1 78.12 107 LEU A O 1
ATOM 868 N N . GLN A 1 108 ? 14.56 20.402 -0.901 1 74.1 108 GLN A N 1
ATOM 869 C CA . GLN A 1 108 ? 13.649 21.516 -1.145 1 74.1 108 GLN A CA 1
ATOM 870 C C . GLN A 1 108 ? 13.93 22.171 -2.495 1 74.1 108 GLN A C 1
ATOM 872 O O . GLN A 1 108 ? 13.107 22.934 -3.003 1 74.1 108 GLN A O 1
ATOM 877 N N . LYS A 1 109 ? 15.033 21.904 -2.984 1 86.5 109 LYS A N 1
ATOM 878 C CA . LYS A 1 109 ? 15.46 22.591 -4.199 1 86.5 109 LYS A CA 1
ATOM 879 C C . LYS A 1 109 ? 15.273 21.704 -5.427 1 86.5 109 LYS A C 1
ATOM 881 O O . LYS A 1 109 ? 15.533 22.132 -6.553 1 86.5 109 LYS A O 1
ATOM 886 N N . ILE A 1 110 ? 14.798 20.546 -5.212 1 90.68 110 ILE A N 1
ATOM 887 C CA . ILE A 1 110 ? 14.621 19.65 -6.349 1 90.68 110 ILE A CA 1
ATOM 888 C C . ILE A 1 110 ? 13.308 19.971 -7.059 1 90.68 110 ILE A C 1
ATOM 890 O O . ILE A 1 110 ? 12.438 20.64 -6.497 1 90.68 110 ILE A O 1
ATOM 894 N N . GLU A 1 111 ? 13.222 19.565 -8.329 1 90.98 111 GLU A N 1
ATOM 895 C CA . GLU A 1 111 ? 11.971 19.632 -9.078 1 90.98 111 GLU A CA 1
ATOM 896 C C . GLU A 1 111 ? 11.018 18.514 -8.664 1 90.98 111 GLU A C 1
ATOM 898 O O . GLU A 1 111 ? 11.193 17.362 -9.065 1 90.98 111 GLU A O 1
ATOM 903 N N . PHE A 1 112 ? 10.029 18.898 -7.995 1 82.52 112 PHE A N 1
ATOM 904 C CA . PHE A 1 112 ? 9.079 17.912 -7.492 1 82.52 112 PHE A CA 1
ATOM 905 C C . PHE A 1 112 ? 8.353 17.225 -8.642 1 82.52 112 PHE A C 1
ATOM 907 O O . PHE A 1 112 ? 8.009 17.866 -9.638 1 82.52 112 PHE A O 1
ATOM 914 N N . ASN A 1 113 ? 8.095 15.952 -8.537 1 87.41 113 ASN A N 1
ATOM 915 C CA . ASN A 1 113 ? 7.353 15.122 -9.481 1 87.41 113 ASN A CA 1
ATOM 916 C C . ASN A 1 113 ? 8.087 14.992 -10.812 1 87.41 113 ASN A C 1
ATOM 918 O O . ASN A 1 113 ? 7.479 14.665 -11.832 1 87.41 113 ASN A O 1
ATOM 922 N N . PHE A 1 114 ? 9.378 15.379 -10.743 1 93.63 114 PHE A N 1
ATOM 923 C CA . PHE A 1 114 ? 10.179 15.182 -11.946 1 93.63 114 PHE A CA 1
ATOM 924 C C . PHE A 1 114 ? 10.102 13.735 -12.417 1 93.63 114 PHE A C 1
ATOM 926 O O . PHE A 1 114 ? 9.763 13.47 -13.572 1 93.63 114 PHE A O 1
ATOM 933 N N . GLY A 1 115 ? 10.419 12.895 -11.534 1 95.49 115 GLY A N 1
ATOM 934 C CA . GLY A 1 115 ? 10.435 11.482 -11.88 1 95.49 115 GLY A CA 1
ATOM 935 C C . GLY A 1 115 ? 9.065 10.941 -12.241 1 95.49 115 GLY A C 1
ATOM 936 O O . GLY A 1 115 ? 8.94 10.094 -13.128 1 95.49 115 GLY A O 1
ATOM 937 N N . LEU A 1 116 ? 8.051 11.374 -11.566 1 93.38 116 LEU A N 1
ATOM 938 C CA . LEU A 1 116 ? 6.695 10.915 -11.845 1 93.38 116 LEU A CA 1
ATOM 939 C C . LEU A 1 116 ? 6.292 11.248 -13.278 1 93.38 116 LEU A C 1
ATOM 941 O O . LEU A 1 116 ? 5.794 10.385 -14.004 1 93.38 116 LEU A O 1
ATOM 945 N N . ARG A 1 117 ? 6.522 12.456 -13.693 1 93.37 117 ARG A N 1
ATOM 946 C CA . ARG A 1 117 ? 6.162 12.897 -15.037 1 93.37 117 ARG A CA 1
ATOM 947 C C . ARG A 1 117 ? 6.934 12.116 -16.095 1 93.37 117 ARG A C 1
ATOM 949 O O . ARG A 1 117 ? 6.369 11.717 -17.115 1 93.37 117 ARG A O 1
ATOM 956 N N . VAL A 1 118 ? 8.188 11.934 -15.832 1 96.55 118 VAL A N 1
ATOM 957 C CA . VAL A 1 118 ? 9.023 11.183 -16.764 1 96.55 118 VAL A CA 1
ATOM 958 C C . VAL A 1 118 ? 8.488 9.76 -16.906 1 96.55 118 VAL A C 1
ATOM 960 O O . VAL A 1 118 ? 8.302 9.269 -18.022 1 96.55 118 VAL A O 1
ATOM 963 N N . ALA A 1 119 ? 8.24 9.12 -15.782 1 94.77 119 ALA A N 1
ATOM 964 C CA . ALA A 1 119 ? 7.769 7.738 -15.788 1 94.77 119 ALA A CA 1
ATOM 965 C C . ALA A 1 119 ? 6.428 7.619 -16.508 1 94.77 119 ALA A C 1
ATOM 967 O O . ALA A 1 119 ? 6.231 6.713 -17.321 1 94.77 119 ALA A O 1
ATOM 968 N N . LEU A 1 120 ? 5.5 8.529 -16.279 1 93.31 120 LEU A N 1
ATOM 969 C CA . LEU A 1 120 ? 4.172 8.485 -16.88 1 93.31 120 LEU A CA 1
ATOM 970 C C . LEU A 1 120 ? 4.256 8.639 -18.395 1 93.31 120 LEU A C 1
ATOM 972 O O . LEU A 1 120 ? 3.403 8.126 -19.123 1 93.31 120 LEU A O 1
ATOM 976 N N . ASN A 1 121 ? 5.257 9.34 -18.831 1 94.58 121 ASN A N 1
ATOM 977 C CA . ASN A 1 121 ? 5.411 9.57 -20.264 1 94.58 121 ASN A CA 1
ATOM 978 C C . ASN A 1 121 ? 6.111 8.4 -20.947 1 94.58 121 ASN A C 1
ATOM 980 O O . ASN A 1 121 ? 5.991 8.221 -22.161 1 94.58 121 ASN A O 1
ATOM 984 N N . LEU A 1 122 ? 6.772 7.58 -20.148 1 94.1 122 LEU A N 1
ATOM 985 C CA . LEU A 1 122 ? 7.613 6.573 -20.786 1 94.1 122 LEU A CA 1
ATOM 986 C C . LEU A 1 122 ? 7.049 5.174 -20.563 1 94.1 122 LEU A C 1
ATOM 988 O O . LEU A 1 122 ? 7.265 4.275 -21.379 1 94.1 122 LEU A O 1
ATOM 992 N N . ILE A 1 123 ? 6.361 4.946 -19.478 1 91.24 123 ILE A N 1
ATOM 993 C CA . ILE A 1 123 ? 5.891 3.614 -19.114 1 91.24 123 ILE A CA 1
ATOM 994 C C . ILE A 1 123 ? 4.763 3.191 -20.054 1 91.24 123 ILE A C 1
ATOM 996 O O . ILE A 1 123 ? 3.937 4.015 -20.453 1 91.24 123 ILE A O 1
ATOM 1000 N N . ASP A 1 124 ? 4.774 1.955 -20.341 1 87.95 124 ASP A N 1
ATOM 1001 C CA . ASP A 1 124 ? 3.607 1.346 -20.972 1 87.95 124 ASP A CA 1
ATOM 1002 C C . ASP A 1 124 ? 2.448 1.228 -19.985 1 87.95 124 ASP A C 1
ATOM 1004 O O . ASP A 1 124 ? 2.561 0.542 -18.967 1 87.95 124 ASP A O 1
ATOM 1008 N N . PRO A 1 125 ? 1.345 1.904 -20.278 1 82.9 125 PRO A N 1
ATOM 1009 C CA . PRO A 1 125 ? 0.214 1.925 -19.348 1 82.9 125 PRO A CA 1
ATOM 1010 C C . PRO A 1 125 ? -0.289 0.526 -18.999 1 82.9 125 PRO A C 1
ATOM 1012 O O . PRO A 1 125 ? -1 0.352 -18.006 1 82.9 125 PRO A O 1
ATOM 1015 N N . LYS A 1 126 ? 0.042 -0.472 -19.753 1 78.73 126 LYS A N 1
ATOM 1016 C CA . LYS A 1 126 ? -0.409 -1.836 -19.498 1 78.73 126 LYS A CA 1
ATOM 1017 C C . LYS A 1 126 ? 0.638 -2.624 -18.716 1 78.73 126 LYS A C 1
ATOM 1019 O O . LYS A 1 126 ? 0.4 -3.771 -18.33 1 78.73 126 LYS A O 1
ATOM 1024 N N . GLN A 1 127 ? 1.734 -2.004 -18.47 1 84.28 127 GLN A N 1
ATOM 1025 C CA . GLN A 1 127 ? 2.835 -2.72 -17.832 1 84.28 127 GLN A CA 1
ATOM 1026 C C . GLN A 1 127 ? 3.325 -1.982 -16.59 1 84.28 127 GLN A C 1
ATOM 1028 O O . GLN A 1 127 ? 4.526 -1.758 -16.428 1 84.28 127 GLN A O 1
ATOM 1033 N N . ILE A 1 128 ? 2.393 -1.653 -15.758 1 87.86 128 ILE A N 1
ATOM 1034 C CA . ILE A 1 128 ? 2.701 -0.998 -14.491 1 87.86 128 ILE A CA 1
ATOM 1035 C C . ILE A 1 128 ? 2.973 -2.051 -13.418 1 87.86 128 ILE A C 1
ATOM 1037 O O . ILE A 1 128 ? 2.278 -3.067 -13.347 1 87.86 128 ILE A O 1
ATOM 1041 N N . ARG A 1 129 ? 3.948 -1.757 -12.628 1 84.96 129 ARG A N 1
ATOM 1042 C CA . ARG A 1 129 ? 4.354 -2.73 -11.619 1 84.96 129 ARG A CA 1
ATOM 1043 C C . ARG A 1 129 ? 4.001 -2.246 -10.217 1 84.96 129 ARG A C 1
ATOM 1045 O O . ARG A 1 129 ? 3.723 -3.053 -9.328 1 84.96 129 ARG A O 1
ATOM 1052 N N . SER A 1 130 ? 4.138 -1.035 -9.993 1 89.34 130 SER A N 1
ATOM 1053 C CA . SER A 1 130 ? 3.858 -0.495 -8.667 1 89.34 130 SER A CA 1
ATOM 1054 C C . SER A 1 130 ? 3.298 0.921 -8.753 1 89.34 130 SER A C 1
ATOM 1056 O O . SER A 1 130 ? 3.614 1.663 -9.685 1 89.34 130 SER A O 1
ATOM 1058 N N . VAL A 1 131 ? 2.474 1.22 -7.818 1 91.08 131 VAL A N 1
ATOM 1059 C CA . VAL A 1 131 ? 1.855 2.537 -7.713 1 91.08 131 VAL A CA 1
ATOM 1060 C C . VAL A 1 131 ? 1.802 2.969 -6.25 1 91.08 131 VAL A C 1
ATOM 1062 O O . VAL A 1 131 ? 1.389 2.195 -5.382 1 91.08 131 VAL A O 1
ATOM 1065 N N . ASP A 1 132 ? 2.322 4.167 -5.999 1 90.42 132 ASP A N 1
ATOM 1066 C CA . ASP A 1 132 ? 2.166 4.777 -4.682 1 90.42 132 ASP A CA 1
ATOM 1067 C C . ASP A 1 132 ? 1.143 5.91 -4.719 1 90.42 132 ASP A C 1
ATOM 1069 O O . ASP A 1 132 ? 1.217 6.792 -5.577 1 90.42 132 ASP A O 1
ATOM 1073 N N . THR A 1 133 ? 0.233 5.857 -3.804 1 90.38 133 THR A N 1
ATOM 1074 C CA . THR A 1 133 ? -0.786 6.899 -3.752 1 90.38 133 THR A CA 1
ATOM 1075 C C . THR A 1 133 ? -0.896 7.478 -2.344 1 90.38 133 THR A C 1
ATOM 1077 O O . THR A 1 133 ? -0.438 6.865 -1.377 1 90.38 133 THR A O 1
ATOM 1080 N N . LYS A 1 134 ? -1.413 8.669 -2.289 1 85.82 134 LYS A N 1
ATOM 1081 C CA . LYS A 1 134 ? -1.743 9.323 -1.026 1 85.82 134 LYS A CA 1
ATOM 1082 C C . LYS A 1 134 ? -3.155 9.902 -1.06 1 85.82 134 LYS A C 1
ATOM 1084 O O . LYS A 1 134 ? -3.58 10.458 -2.074 1 85.82 134 LYS A O 1
ATOM 1089 N N . LEU A 1 135 ? -3.834 9.677 -0.069 1 83.14 135 LEU A N 1
ATOM 1090 C CA . LEU A 1 135 ? -5.139 10.294 0.144 1 83.14 135 LEU A CA 1
ATOM 1091 C C . LEU A 1 135 ? -5.077 11.326 1.265 1 83.14 135 LEU A C 1
ATOM 1093 O O . LEU A 1 135 ? -4.72 10.997 2.398 1 83.14 135 LEU A O 1
ATOM 1097 N N . PHE A 1 136 ? -5.295 12.551 0.787 1 76.48 136 PHE A N 1
ATOM 1098 C CA . PHE A 1 136 ? -5.222 13.637 1.757 1 76.48 136 PHE A CA 1
ATOM 1099 C C . PHE A 1 136 ? -6.607 13.977 2.294 1 76.48 136 PHE A C 1
ATOM 1101 O O . PHE A 1 136 ? -7.47 14.445 1.548 1 76.48 136 PHE A O 1
ATOM 1108 N N . ASP A 1 137 ? -6.885 13.572 3.365 1 73.57 137 ASP A N 1
ATOM 1109 C CA . ASP A 1 137 ? -8.099 13.916 4.099 1 73.57 137 ASP A CA 1
ATOM 1110 C C . ASP A 1 137 ? -7.767 14.423 5.501 1 73.57 137 ASP A C 1
ATOM 1112 O O . ASP A 1 137 ? -6.822 15.194 5.681 1 73.57 137 ASP A O 1
ATOM 1116 N N . ASP A 1 138 ? -8.613 14.195 6.431 1 67.71 138 ASP A N 1
ATOM 1117 C CA . ASP A 1 138 ? -8.25 14.509 7.809 1 67.71 138 ASP A CA 1
ATOM 1118 C C . ASP A 1 138 ? -7.078 13.65 8.278 1 67.71 138 ASP A C 1
ATOM 1120 O O . ASP A 1 138 ? -6.417 13.977 9.266 1 67.71 138 ASP A O 1
ATOM 1124 N N . LEU A 1 139 ? -7.01 12.631 7.591 1 72.75 139 LEU A N 1
ATOM 1125 C CA . LEU A 1 139 ? -5.905 11.694 7.758 1 72.75 139 LEU A CA 1
ATOM 1126 C C . LEU A 1 139 ? -5.259 11.37 6.415 1 72.75 139 LEU A C 1
ATOM 1128 O O . LEU A 1 139 ? -5.955 11.202 5.411 1 72.75 139 LEU A O 1
ATOM 1132 N N . VAL A 1 140 ? -3.98 11.506 6.463 1 78.6 140 VAL A N 1
ATOM 1133 C CA . VAL A 1 140 ? -3.302 11.157 5.219 1 78.6 140 VAL A CA 1
ATOM 1134 C C . VAL A 1 140 ? -3.073 9.648 5.161 1 78.6 140 VAL A C 1
ATOM 1136 O O . VAL A 1 140 ? -2.503 9.064 6.086 1 78.6 140 VAL A O 1
ATOM 1139 N N . LEU A 1 141 ? -3.6 9.053 4.195 1 84.76 141 LEU A N 1
ATOM 1140 C CA . LEU A 1 141 ? -3.37 7.633 3.951 1 84.76 141 LEU A CA 1
ATOM 1141 C C . LEU A 1 141 ? -2.392 7.431 2.799 1 84.76 141 LEU A C 1
ATOM 1143 O O . LEU A 1 141 ? -2.654 7.862 1.674 1 84.76 141 LEU A O 1
ATOM 1147 N N . SER A 1 142 ? -1.253 6.894 3.111 1 87.46 142 SER A N 1
ATOM 1148 C CA . SER A 1 142 ? -0.275 6.527 2.092 1 87.46 142 SER A CA 1
ATOM 1149 C C . SER A 1 142 ? -0.362 5.044 1.75 1 87.46 142 SER A C 1
ATOM 1151 O O . SER A 1 142 ? -0.426 4.198 2.644 1 87.46 142 SER A O 1
ATOM 1153 N N . ALA A 1 143 ? -0.424 4.744 0.505 1 89.11 143 ALA A N 1
ATOM 1154 C CA . ALA A 1 143 ? -0.531 3.355 0.065 1 89.11 143 ALA A CA 1
ATOM 1155 C C . ALA A 1 143 ? 0.525 3.03 -0.987 1 89.11 143 ALA A C 1
ATOM 1157 O O . ALA A 1 143 ? 0.669 3.754 -1.976 1 89.11 143 ALA A O 1
ATOM 1158 N N . LYS A 1 144 ? 1.309 2.044 -0.754 1 88.58 144 LYS A N 1
ATOM 1159 C CA . LYS A 1 144 ? 2.213 1.458 -1.739 1 88.58 144 LYS A CA 1
ATOM 1160 C C . LYS A 1 144 ? 1.671 0.129 -2.26 1 88.58 144 LYS A C 1
ATOM 1162 O O . LYS A 1 144 ? 1.478 -0.813 -1.49 1 88.58 144 LYS A O 1
ATOM 1167 N N . MET A 1 145 ? 1.393 0.073 -3.51 1 89.76 145 MET A N 1
ATOM 1168 C CA . MET A 1 145 ? 0.798 -1.121 -4.103 1 89.76 145 MET A CA 1
ATOM 1169 C C . MET A 1 145 ? 1.729 -1.733 -5.144 1 89.76 145 MET A C 1
ATOM 1171 O O . MET A 1 145 ? 2.376 -1.012 -5.904 1 89.76 145 MET A O 1
ATOM 1175 N N . GLN A 1 146 ? 1.813 -2.995 -5.12 1 85.93 146 GLN A N 1
ATOM 1176 C CA . GLN A 1 146 ? 2.657 -3.726 -6.06 1 85.93 146 GLN A CA 1
ATOM 1177 C C . GLN A 1 146 ? 1.958 -4.987 -6.561 1 85.93 146 GLN A C 1
ATOM 1179 O O . GLN A 1 146 ? 1.241 -5.647 -5.805 1 85.93 146 GLN A O 1
ATOM 1184 N N . VAL A 1 147 ? 2.186 -5.34 -7.802 1 81.65 147 VAL A N 1
ATOM 1185 C CA . VAL A 1 147 ? 1.577 -6.53 -8.385 1 81.65 147 VAL A CA 1
ATOM 1186 C C . VAL A 1 147 ? 2.662 -7.541 -8.75 1 81.65 147 VAL A C 1
ATOM 1188 O O . VAL A 1 147 ? 3.816 -7.168 -8.972 1 81.65 147 VAL A O 1
ATOM 1191 N N . SER A 1 148 ? 2.32 -8.787 -8.725 1 74.65 148 SER A N 1
ATOM 1192 C CA . SER A 1 148 ? 3.243 -9.874 -9.035 1 74.65 148 SER A CA 1
ATOM 1193 C C . SER A 1 148 ? 3.564 -9.919 -10.525 1 74.65 148 SER A C 1
ATOM 1195 O O . SER A 1 148 ? 4.587 -10.476 -10.929 1 74.65 148 SER A O 1
ATOM 1197 N N . ARG A 1 149 ? 2.702 -9.317 -11.323 1 74.44 149 ARG A N 1
ATOM 1198 C CA . ARG A 1 149 ? 2.868 -9.213 -12.77 1 74.44 149 ARG A CA 1
ATOM 1199 C C . ARG A 1 149 ? 2.464 -7.831 -13.27 1 74.44 149 ARG A C 1
ATOM 1201 O O . ARG A 1 149 ? 1.596 -7.182 -12.683 1 74.44 149 ARG A O 1
ATOM 1208 N N . ASP A 1 150 ? 3.077 -7.486 -14.402 1 75.64 150 ASP A N 1
ATOM 1209 C CA . ASP A 1 150 ? 2.748 -6.173 -14.949 1 75.64 150 ASP A CA 1
ATOM 1210 C C . ASP A 1 150 ? 1.258 -6.066 -15.265 1 75.64 150 ASP A C 1
ATOM 1212 O O . ASP A 1 150 ? 0.652 -7.023 -15.751 1 75.64 150 ASP A O 1
ATOM 1216 N N . ALA A 1 151 ? 0.711 -4.957 -14.92 1 77.65 151 ALA A N 1
ATOM 1217 C CA . ALA A 1 151 ? -0.725 -4.761 -15.102 1 77.65 151 ALA A CA 1
ATOM 1218 C C . ALA A 1 151 ? -1.049 -3.294 -15.372 1 77.65 151 ALA A C 1
ATOM 1220 O O . ALA A 1 151 ? -0.17 -2.433 -15.29 1 77.65 151 ALA A O 1
ATOM 1221 N N . GLY A 1 152 ? -2.256 -3.141 -15.76 1 77.86 152 GLY A N 1
ATOM 1222 C CA . GLY A 1 152 ? -2.733 -1.776 -15.914 1 77.86 152 GLY A CA 1
ATOM 1223 C C . GLY A 1 152 ? -3.153 -1.14 -14.603 1 77.86 152 GLY A C 1
ATOM 1224 O O . GLY A 1 152 ? -3.296 -1.828 -13.59 1 77.86 152 GLY A O 1
ATOM 1225 N N . LEU A 1 153 ? -3.331 0.111 -14.658 1 77 153 LEU A N 1
ATOM 1226 C CA . LEU A 1 153 ? -3.628 0.918 -13.479 1 77 153 LEU A CA 1
ATOM 1227 C C . LEU A 1 153 ? -4.878 0.408 -12.771 1 77 153 LEU A C 1
ATOM 1229 O O . LEU A 1 153 ? -4.973 0.474 -11.544 1 77 153 LEU A O 1
ATOM 1233 N N . ALA A 1 154 ? -5.846 -0.104 -13.543 1 72.89 154 ALA A N 1
ATOM 1234 C CA . ALA A 1 154 ? -7.124 -0.546 -12.992 1 72.89 154 ALA A CA 1
ATOM 1235 C C . ALA A 1 154 ? -6.928 -1.692 -12.003 1 72.89 154 ALA A C 1
ATOM 1237 O O . ALA A 1 154 ? -7.736 -1.877 -11.09 1 72.89 154 ALA A O 1
ATOM 1238 N N . SER A 1 155 ? -5.845 -2.363 -12.128 1 77.38 155 SER A N 1
ATOM 1239 C CA . SER A 1 155 ? -5.578 -3.521 -11.281 1 77.38 155 SER A CA 1
ATOM 1240 C C . SER A 1 155 ? -5.164 -3.095 -9.876 1 77.38 155 SER A C 1
ATOM 1242 O O . SER A 1 155 ? -5.157 -3.91 -8.951 1 77.38 155 SER A O 1
ATOM 1244 N N . PHE A 1 156 ? -4.838 -1.819 -9.659 1 81.11 156 PHE A N 1
ATOM 1245 C CA . PHE A 1 156 ? -4.325 -1.337 -8.382 1 81.11 156 PHE A CA 1
ATOM 1246 C C . PHE A 1 156 ? -5.445 -0.741 -7.538 1 81.11 156 PHE A C 1
ATOM 1248 O O . PHE A 1 156 ? -5.213 -0.298 -6.411 1 81.11 156 PHE A O 1
ATOM 1255 N N . ASN A 1 157 ? -6.662 -0.74 -8.03 1 74.68 157 ASN A N 1
ATOM 1256 C CA . ASN A 1 157 ? -7.812 -0.192 -7.319 1 74.68 157 ASN A CA 1
ATOM 1257 C C . ASN A 1 157 ? -7.589 1.267 -6.931 1 74.68 157 ASN A C 1
ATOM 1259 O O . ASN A 1 157 ? -7.898 1.67 -5.809 1 74.68 157 ASN A O 1
ATOM 1263 N N . VAL A 1 158 ? -6.873 1.975 -7.748 1 78.34 158 VAL A N 1
ATOM 1264 C CA . VAL A 1 158 ? -6.638 3.398 -7.527 1 78.34 158 VAL A CA 1
ATOM 1265 C C . VAL A 1 158 ? -7.913 4.184 -7.824 1 78.34 158 VAL A C 1
ATOM 1267 O O . VAL A 1 158 ? -8.561 3.964 -8.85 1 78.34 158 VAL A O 1
ATOM 1270 N N . ASP A 1 159 ? -8.287 4.994 -6.898 1 74.73 159 ASP A N 1
ATOM 1271 C CA . ASP A 1 159 ? -9.373 5.937 -7.151 1 74.73 159 ASP A CA 1
ATOM 1272 C C . ASP A 1 159 ? -8.84 7.244 -7.733 1 74.73 159 ASP A C 1
ATOM 1274 O O . ASP A 1 159 ? -8.315 8.087 -7.002 1 74.73 159 ASP A O 1
ATOM 1278 N N . THR A 1 160 ? -9.021 7.463 -8.951 1 72.22 160 THR A N 1
ATOM 1279 C CA . THR A 1 160 ? -8.411 8.565 -9.688 1 72.22 160 THR A CA 1
ATOM 1280 C C . THR A 1 160 ? -8.999 9.902 -9.246 1 72.22 160 THR A C 1
ATOM 1282 O O . THR A 1 160 ? -8.441 10.96 -9.545 1 72.22 160 THR A O 1
ATOM 1285 N N . GLN A 1 161 ? -10.021 9.877 -8.518 1 68.5 161 GLN A N 1
ATOM 1286 C CA . GLN A 1 161 ? -10.627 11.124 -8.062 1 68.5 161 GLN A CA 1
ATOM 1287 C C . GLN A 1 161 ? -10.067 11.544 -6.707 1 68.5 161 GLN A C 1
ATOM 1289 O O . GLN A 1 161 ? -10.049 12.732 -6.378 1 68.5 161 GLN A O 1
ATOM 1294 N N . ARG A 1 162 ? -9.675 10.546 -6.034 1 72.96 162 ARG A N 1
ATOM 1295 C CA . ARG A 1 162 ? -9.323 10.844 -4.65 1 72.96 162 ARG A CA 1
ATOM 1296 C C . ARG A 1 162 ? -7.831 10.639 -4.408 1 72.96 162 ARG A C 1
ATOM 1298 O O . ARG A 1 162 ? -7.221 11.358 -3.614 1 72.96 162 ARG A O 1
ATOM 1305 N N . ASP A 1 163 ? -7.302 9.668 -5.078 1 80.73 163 ASP A N 1
ATOM 1306 C CA . ASP A 1 163 ? -5.919 9.293 -4.801 1 80.73 163 ASP A CA 1
ATOM 1307 C C . ASP A 1 163 ? -4.944 10.195 -5.555 1 80.73 163 ASP A C 1
ATOM 1309 O O . ASP A 1 163 ? -5.18 10.541 -6.714 1 80.73 163 ASP A O 1
ATOM 1313 N N . ILE A 1 164 ? -4.014 10.654 -4.861 1 83.75 164 ILE A N 1
ATOM 1314 C CA . ILE A 1 164 ? -2.922 11.386 -5.492 1 83.75 164 ILE A CA 1
ATOM 1315 C C . ILE A 1 164 ? -1.774 10.43 -5.808 1 83.75 164 ILE A C 1
ATOM 1317 O O . ILE A 1 164 ? -1.261 9.75 -4.916 1 83.75 164 ILE A O 1
ATOM 1321 N N . LEU A 1 165 ? -1.441 10.403 -7.034 1 88.64 165 LEU A N 1
ATOM 1322 C CA . LEU A 1 165 ? -0.361 9.523 -7.467 1 88.64 165 LEU A CA 1
ATOM 1323 C C . LEU A 1 165 ? 0.996 10.089 -7.064 1 88.64 165 LEU A C 1
ATOM 1325 O O . LEU A 1 165 ? 1.332 11.22 -7.422 1 88.64 165 LEU A O 1
ATOM 1329 N N . LYS A 1 166 ? 1.755 9.344 -6.339 1 87.75 166 LYS A N 1
ATOM 1330 C CA . LYS A 1 166 ? 3.043 9.82 -5.844 1 87.75 166 LYS A CA 1
ATOM 1331 C C . LYS A 1 166 ? 4.198 9.148 -6.581 1 87.75 166 LYS A C 1
ATOM 1333 O O . LYS A 1 166 ? 5.279 9.726 -6.712 1 87.75 166 LYS A O 1
ATOM 1338 N N . SER A 1 167 ? 3.991 7.927 -6.968 1 91.45 167 SER A N 1
ATOM 1339 C CA . SER A 1 167 ? 5.043 7.191 -7.662 1 91.45 167 SER A CA 1
ATOM 1340 C C . SER A 1 167 ? 4.458 6.108 -8.561 1 91.45 167 SER A C 1
ATOM 1342 O O . SER A 1 167 ? 3.364 5.602 -8.302 1 91.45 167 SER A O 1
ATOM 1344 N N . VAL A 1 168 ? 5.123 5.828 -9.62 1 91.57 168 VAL A N 1
ATOM 1345 C CA . VAL A 1 168 ? 4.754 4.754 -10.536 1 91.57 168 VAL A CA 1
ATOM 1346 C C . VAL A 1 168 ? 6.013 4.061 -11.053 1 91.57 168 VAL A C 1
ATOM 1348 O O . VAL A 1 168 ? 7.042 4.707 -11.265 1 91.57 168 VAL A O 1
ATOM 1351 N N . ALA A 1 169 ? 5.981 2.815 -11.147 1 91.32 169 ALA A N 1
ATOM 1352 C CA . ALA A 1 169 ? 7.064 2.028 -11.731 1 91.32 169 ALA A CA 1
ATOM 1353 C C . ALA A 1 169 ? 6.53 1.044 -12.768 1 91.32 169 ALA A C 1
ATOM 1355 O O . ALA A 1 169 ? 5.437 0.496 -12.608 1 91.32 169 ALA A O 1
ATOM 1356 N N . GLY A 1 170 ? 7.253 0.88 -13.816 1 88.52 170 GLY A N 1
ATOM 1357 C CA . GLY A 1 170 ? 6.828 -0.04 -14.858 1 88.52 170 GLY A CA 1
ATOM 1358 C C . GLY A 1 170 ? 7.887 -0.27 -15.92 1 88.52 170 GLY A C 1
ATOM 1359 O O . GLY A 1 170 ? 9.029 0.17 -15.77 1 88.52 170 GLY A O 1
ATOM 1360 N N . LYS A 1 171 ? 7.45 -0.953 -16.936 1 86.13 171 LYS A N 1
ATOM 1361 C CA . LYS A 1 171 ? 8.337 -1.289 -18.046 1 86.13 171 LYS A CA 1
ATOM 1362 C C . LYS A 1 171 ? 8.174 -0.301 -19.198 1 86.13 171 LYS A C 1
ATOM 1364 O O . LYS A 1 171 ? 7.109 0.298 -19.363 1 86.13 171 LYS A O 1
ATOM 1369 N N . ILE A 1 172 ? 9.309 -0.136 -19.796 1 87.42 172 ILE A N 1
ATOM 1370 C CA . ILE A 1 172 ? 9.337 0.729 -20.97 1 87.42 172 ILE A CA 1
ATOM 1371 C C . ILE A 1 172 ? 9.678 -0.095 -22.21 1 87.42 172 ILE A C 1
ATOM 1373 O O . ILE A 1 172 ? 10.522 -0.992 -22.154 1 87.42 172 ILE A O 1
ATOM 1377 N N . ASP A 1 173 ? 8.97 0.209 -23.234 1 78.73 173 ASP A N 1
ATOM 1378 C CA . ASP A 1 173 ? 9.268 -0.482 -24.485 1 78.73 173 ASP A CA 1
ATOM 1379 C C . ASP A 1 173 ? 10.186 0.357 -25.37 1 78.73 173 ASP A C 1
ATOM 1381 O O . ASP A 1 173 ? 10.027 1.576 -25.46 1 78.73 173 ASP A O 1
ATOM 1385 N N . GLY A 1 174 ? 11.126 -0.293 -25.974 1 77.77 174 GLY A N 1
ATOM 1386 C CA . GLY A 1 174 ? 11.877 0.289 -27.075 1 77.77 174 GLY A CA 1
ATOM 1387 C C . GLY A 1 174 ? 12.924 1.289 -26.621 1 77.77 174 GLY A C 1
ATOM 1388 O O . GLY A 1 174 ? 13.294 2.193 -27.373 1 77.77 174 GLY A O 1
ATOM 1389 N N . ASN A 1 175 ? 13.273 1.334 -25.36 1 80.85 175 ASN A N 1
ATOM 1390 C CA . ASN A 1 175 ? 14.307 2.269 -24.931 1 80.85 175 ASN A CA 1
ATOM 1391 C C . ASN A 1 175 ? 15.686 1.615 -24.923 1 80.85 175 ASN A C 1
ATOM 1393 O O . ASN A 1 175 ? 15.821 0.446 -24.558 1 80.85 175 ASN A O 1
ATOM 1397 N N . ASP A 1 176 ? 16.663 2.316 -25.368 1 82.05 176 ASP A N 1
ATOM 1398 C CA . ASP A 1 176 ? 18.008 1.781 -25.556 1 82.05 176 ASP A CA 1
ATOM 1399 C C . ASP A 1 176 ? 18.796 1.803 -24.249 1 82.05 176 ASP A C 1
ATOM 1401 O O . ASP A 1 176 ? 19.821 1.131 -24.124 1 82.05 176 ASP A O 1
ATOM 1405 N N . PHE A 1 177 ? 18.292 2.549 -23.356 1 87.03 177 PHE A N 1
ATOM 1406 C CA . PHE A 1 177 ? 19.132 2.788 -22.189 1 87.03 177 PHE A CA 1
ATOM 1407 C C . PHE A 1 177 ? 18.64 1.981 -20.993 1 87.03 177 PHE A C 1
ATOM 1409 O O . PHE A 1 177 ? 19.416 1.664 -20.09 1 87.03 177 PHE A O 1
ATOM 1416 N N . PHE A 1 178 ? 17.376 1.782 -20.881 1 86.74 178 PHE A N 1
ATOM 1417 C CA . PHE A 1 178 ? 16.777 1.094 -19.743 1 86.74 178 PHE A CA 1
ATOM 1418 C C . PHE A 1 178 ? 15.43 0.491 -20.122 1 86.74 178 PHE A C 1
ATOM 1420 O O . PHE A 1 178 ? 14.796 0.93 -21.084 1 86.74 178 PHE A O 1
ATOM 1427 N N . ASN A 1 179 ? 15.016 -0.504 -19.361 1 83.63 179 ASN A N 1
ATOM 1428 C CA . ASN A 1 179 ? 13.758 -1.17 -19.679 1 83.63 179 ASN A CA 1
ATOM 1429 C C . ASN A 1 179 ? 12.737 -1.004 -18.558 1 83.63 179 ASN A C 1
ATOM 1431 O O . ASN A 1 179 ? 11.569 -1.364 -18.718 1 83.63 179 ASN A O 1
ATOM 1435 N N . THR A 1 180 ? 13.173 -0.548 -17.444 1 85.04 180 THR A N 1
ATOM 1436 C CA . THR A 1 180 ? 12.279 -0.28 -16.324 1 85.04 180 THR A CA 1
ATOM 1437 C C . THR A 1 180 ? 12.556 1.098 -15.728 1 85.04 180 THR A C 1
ATOM 1439 O O . THR A 1 180 ? 13.685 1.589 -15.785 1 85.04 180 THR A O 1
ATOM 1442 N N . ILE A 1 181 ? 11.553 1.673 -15.224 1 91.12 181 ILE A N 1
ATOM 1443 C CA . ILE A 1 181 ? 11.701 3.004 -14.645 1 91.12 181 ILE A CA 1
ATOM 1444 C C . ILE A 1 181 ? 10.749 3.16 -13.462 1 91.12 181 ILE A C 1
ATOM 1446 O O . ILE A 1 181 ? 9.676 2.552 -13.435 1 91.12 181 ILE A O 1
ATOM 1450 N N . SER A 1 182 ? 11.236 3.758 -12.456 1 91.61 182 SER A N 1
ATOM 1451 C CA . SER A 1 182 ? 10.42 4.204 -11.33 1 91.61 182 SER A CA 1
ATOM 1452 C C . SER A 1 182 ? 10.509 5.715 -11.148 1 91.61 182 SER A C 1
ATOM 1454 O O . SER A 1 182 ? 11.604 6.281 -11.133 1 91.61 182 SER A O 1
ATOM 1456 N N . GLY A 1 183 ? 9.308 6.31 -11.075 1 93.84 183 GLY A N 1
ATOM 1457 C CA . GLY A 1 183 ? 9.293 7.762 -11.007 1 93.84 183 GLY A CA 1
ATOM 1458 C C . GLY A 1 183 ? 8.528 8.296 -9.81 1 93.84 183 GLY A C 1
ATOM 1459 O O . GLY A 1 183 ? 7.42 7.839 -9.521 1 93.84 183 GLY A O 1
ATOM 1460 N N . SER A 1 184 ? 9.065 9.156 -9.086 1 92.19 184 SER A N 1
ATOM 1461 C CA . SER A 1 184 ? 8.503 10.002 -8.038 1 92.19 184 SER A CA 1
ATOM 1462 C C . SER A 1 184 ? 9.063 11.419 -8.112 1 92.19 184 SER A C 1
ATOM 1464 O O . SER A 1 184 ? 8.937 12.089 -9.139 1 92.19 184 SER A O 1
ATOM 1466 N N . ASP A 1 185 ? 9.678 11.862 -7.036 1 87.99 185 ASP A N 1
ATOM 1467 C CA . ASP A 1 185 ? 10.433 13.106 -7.146 1 87.99 185 ASP A CA 1
ATOM 1468 C C . ASP A 1 185 ? 11.722 12.898 -7.937 1 87.99 185 ASP A C 1
ATOM 1470 O O . ASP A 1 185 ? 12.202 13.816 -8.605 1 87.99 185 ASP A O 1
ATOM 1474 N N . SER A 1 186 ? 12.17 11.648 -7.857 1 93.92 186 SER A N 1
ATOM 1475 C CA . SER A 1 186 ? 13.357 11.241 -8.602 1 93.92 186 SER A CA 1
ATOM 1476 C C . SER A 1 186 ? 13.032 10.133 -9.599 1 93.92 186 SER A C 1
ATOM 1478 O O . SER A 1 186 ? 11.941 9.559 -9.563 1 93.92 186 SER A O 1
ATOM 1480 N N . VAL A 1 187 ? 13.929 9.927 -10.492 1 95.73 187 VAL A N 1
ATOM 1481 C CA . VAL A 1 187 ? 13.844 8.813 -11.431 1 95.73 187 VAL A CA 1
ATOM 1482 C C . VAL A 1 187 ? 14.823 7.716 -11.02 1 95.73 187 VAL A C 1
ATOM 1484 O O . VAL A 1 187 ? 15.99 7.992 -10.734 1 95.73 187 VAL A O 1
ATOM 1487 N N . VAL A 1 188 ? 14.349 6.612 -10.91 1 91.09 188 VAL A N 1
ATOM 1488 C CA . VAL A 1 188 ? 15.208 5.464 -10.643 1 91.09 188 VAL A CA 1
ATOM 1489 C C . VAL A 1 188 ? 15.159 4.495 -11.822 1 91.09 188 VAL A C 1
ATOM 1491 O O . VAL A 1 188 ? 14.078 4.097 -12.262 1 91.09 188 VAL A O 1
ATOM 1494 N N . LEU A 1 189 ? 16.244 4.164 -12.381 1 89.8 189 LEU A N 1
ATOM 1495 C CA . LEU A 1 189 ? 16.294 3.235 -13.504 1 89.8 189 LEU A CA 1
ATOM 1496 C C . LEU A 1 189 ? 17.553 2.377 -13.445 1 89.8 189 LEU A C 1
ATOM 1498 O O . LEU A 1 189 ? 18.495 2.699 -12.718 1 89.8 189 LEU A O 1
ATOM 1502 N N . ASN A 1 190 ? 17.508 1.305 -14.038 1 83.21 190 ASN A N 1
ATOM 1503 C CA . ASN A 1 190 ? 18.681 0.463 -14.25 1 83.21 190 ASN A CA 1
ATOM 1504 C C . ASN A 1 190 ? 19.269 0.663 -15.644 1 83.21 190 ASN A C 1
ATOM 1506 O O . ASN A 1 190 ? 18.779 0.087 -16.618 1 83.21 190 ASN A O 1
ATOM 1510 N N . ALA A 1 191 ? 20.305 1.371 -15.652 1 84.99 191 ALA A N 1
ATOM 1511 C CA . ALA A 1 191 ? 20.888 1.769 -16.93 1 84.99 191 ALA A CA 1
ATOM 1512 C C . ALA A 1 191 ? 21.815 0.684 -17.471 1 84.99 191 ALA A C 1
ATOM 1514 O O . ALA A 1 191 ? 22.657 0.157 -16.74 1 84.99 191 ALA A O 1
ATOM 1515 N N . ASP A 1 192 ? 21.583 0.402 -18.685 1 83.51 192 ASP A N 1
ATOM 1516 C CA . ASP A 1 192 ? 22.469 -0.505 -19.408 1 83.51 192 ASP A CA 1
ATOM 1517 C C . ASP A 1 192 ? 23.46 0.269 -20.274 1 83.51 192 ASP A C 1
ATOM 1519 O O . ASP A 1 192 ? 23.587 0.001 -21.471 1 83.51 192 ASP A O 1
ATOM 1523 N N . ILE A 1 193 ? 24.051 1.308 -19.692 1 88.25 193 ILE A N 1
ATOM 1524 C CA . ILE A 1 193 ? 24.978 2.162 -20.426 1 88.25 193 ILE A CA 1
ATOM 1525 C C . ILE A 1 193 ? 26.161 2.528 -19.531 1 88.25 193 ILE A C 1
ATOM 1527 O O . ILE A 1 193 ? 26.06 2.466 -18.304 1 88.25 193 ILE A O 1
ATOM 1531 N N . GLY A 1 194 ? 27.208 2.9 -20.204 1 89.13 194 GLY A N 1
ATOM 1532 C CA . GLY A 1 194 ? 28.345 3.438 -19.475 1 89.13 194 GLY A CA 1
ATOM 1533 C C . GLY A 1 194 ? 28.124 4.858 -18.987 1 89.13 194 GLY A C 1
ATOM 1534 O O . GLY A 1 194 ? 27.269 5.574 -19.513 1 89.13 194 GLY A O 1
ATOM 1535 N N . ALA A 1 195 ? 28.946 5.217 -18.088 1 91.33 195 ALA A N 1
ATOM 1536 C CA . ALA A 1 195 ? 28.8 6.523 -17.451 1 91.33 195 ALA A CA 1
ATOM 1537 C C . ALA A 1 195 ? 28.977 7.651 -18.464 1 91.33 195 ALA A C 1
ATOM 1539 O O . ALA A 1 195 ? 28.413 8.735 -18.299 1 91.33 195 ALA A O 1
ATOM 1540 N N . LEU A 1 196 ? 29.64 7.412 -19.525 1 92.39 196 LEU A N 1
ATOM 1541 C CA . LEU A 1 196 ? 29.903 8.425 -20.542 1 92.39 196 LEU A CA 1
ATOM 1542 C C . LEU A 1 196 ? 28.62 8.807 -21.273 1 92.39 196 LEU A C 1
ATOM 1544 O O . LEU A 1 196 ? 28.529 9.892 -21.85 1 92.39 196 LEU A O 1
ATOM 1548 N N . LYS A 1 197 ? 27.647 7.981 -21.245 1 92.76 197 LYS A N 1
ATOM 1549 C CA . LYS A 1 197 ? 26.404 8.217 -21.974 1 92.76 197 LYS A CA 1
ATOM 1550 C C . LYS A 1 197 ? 25.346 8.842 -21.07 1 92.76 197 LYS A C 1
ATOM 1552 O O . LYS A 1 197 ? 24.229 9.119 -21.512 1 92.76 197 LYS A O 1
ATOM 1557 N N . VAL A 1 198 ? 25.695 9.138 -19.841 1 93.64 198 VAL A N 1
ATOM 1558 C CA . VAL A 1 198 ? 24.752 9.638 -18.847 1 93.64 198 VAL A CA 1
ATOM 1559 C C . VAL A 1 198 ? 24.194 10.987 -19.297 1 93.64 198 VAL A C 1
ATOM 1561 O O . VAL A 1 198 ? 22.991 11.235 -19.191 1 93.64 198 VAL A O 1
ATOM 1564 N N . PRO A 1 199 ? 25.016 11.86 -19.87 1 94.31 199 PRO A N 1
ATOM 1565 C CA . PRO A 1 199 ? 24.453 13.138 -20.311 1 94.31 199 PRO A CA 1
ATOM 1566 C C . PRO A 1 199 ? 23.368 12.969 -21.372 1 94.31 199 PRO A C 1
ATOM 1568 O O . PRO A 1 199 ? 22.363 13.685 -21.352 1 94.31 199 PRO A O 1
ATOM 1571 N N . ARG A 1 200 ? 23.557 12.065 -22.246 1 93.44 200 ARG A N 1
ATOM 1572 C CA . ARG A 1 200 ? 22.544 11.801 -23.262 1 93.44 200 ARG A CA 1
ATOM 1573 C C . ARG A 1 200 ? 21.271 11.244 -22.634 1 93.44 200 ARG A C 1
ATOM 1575 O O . ARG A 1 200 ? 20.164 11.579 -23.061 1 93.44 200 ARG A O 1
ATOM 1582 N N . LEU A 1 201 ? 21.438 10.386 -21.668 1 95.34 201 LEU A N 1
ATOM 1583 C CA . LEU A 1 201 ? 20.302 9.857 -20.921 1 95.34 201 LEU A CA 1
ATOM 1584 C C . LEU A 1 201 ? 19.522 10.982 -20.248 1 95.34 201 LEU A C 1
ATOM 1586 O O . LEU A 1 201 ? 18.291 11.017 -20.316 1 95.34 201 LEU A O 1
ATOM 1590 N N . LEU A 1 202 ? 20.245 11.883 -19.65 1 96.38 202 LEU A N 1
ATOM 1591 C CA . LEU A 1 202 ? 19.606 12.987 -18.942 1 96.38 202 LEU A CA 1
ATOM 1592 C C . LEU A 1 202 ? 18.844 13.886 -19.911 1 96.38 202 LEU A C 1
ATOM 1594 O O . LEU A 1 202 ? 17.787 14.42 -19.567 1 96.38 202 LEU A O 1
ATOM 1598 N N . GLU A 1 203 ? 19.359 14.01 -21.076 1 95.84 203 GLU A N 1
ATOM 1599 C CA . GLU A 1 203 ? 18.655 14.774 -22.102 1 95.84 203 GLU A CA 1
ATOM 1600 C C . GLU A 1 203 ? 17.332 14.111 -22.474 1 95.84 203 GLU A C 1
ATOM 1602 O O . GLU A 1 203 ? 16.319 14.791 -22.649 1 95.84 203 GLU A O 1
ATOM 1607 N N . GLN A 1 204 ? 17.393 12.863 -22.572 1 95.47 204 GLN A N 1
ATOM 1608 C CA . GLN A 1 204 ? 16.179 12.116 -22.884 1 95.47 204 GLN A CA 1
ATOM 1609 C C . GLN A 1 204 ? 15.146 12.255 -21.769 1 95.47 204 GLN A C 1
ATOM 1611 O O . GLN A 1 204 ? 13.949 12.38 -22.036 1 95.47 204 GLN A O 1
ATOM 1616 N N . LEU A 1 205 ? 15.613 12.167 -20.548 1 97.05 205 LEU A N 1
ATOM 1617 C CA . LEU A 1 205 ? 14.711 12.304 -19.41 1 97.05 205 LEU A CA 1
ATOM 1618 C C . LEU A 1 205 ? 14.103 13.702 -19.364 1 97.05 205 LEU A C 1
ATOM 1620 O O . LEU A 1 205 ? 12.927 13.862 -19.031 1 97.05 205 LEU A O 1
ATOM 1624 N N . LEU A 1 206 ? 14.944 14.659 -19.74 1 97.31 206 LEU A N 1
ATOM 1625 C CA . LEU A 1 206 ? 14.445 16.029 -19.781 1 97.31 206 LEU A CA 1
ATOM 1626 C C . LEU A 1 206 ? 13.368 16.183 -20.85 1 97.31 206 LEU A C 1
ATOM 1628 O O . LEU A 1 206 ? 12.356 16.851 -20.625 1 97.31 206 LEU A O 1
ATOM 1632 N N . GLU A 1 207 ? 13.547 15.581 -21.939 1 96.35 207 GLU A N 1
ATOM 1633 C CA . GLU A 1 207 ? 12.55 15.608 -23.006 1 96.35 207 GLU A CA 1
ATOM 1634 C C . GLU A 1 207 ? 11.255 14.932 -22.568 1 96.35 207 GLU A C 1
ATOM 1636 O O . GLU A 1 207 ? 10.162 15.425 -22.858 1 96.35 207 GLU A O 1
ATOM 1641 N N . ALA A 1 208 ? 11.435 13.853 -21.947 1 95.95 208 ALA A N 1
ATOM 1642 C CA . ALA A 1 208 ? 10.261 13.148 -21.439 1 95.95 208 ALA A CA 1
ATOM 1643 C C . ALA A 1 208 ? 9.516 13.994 -20.41 1 95.95 208 ALA A C 1
ATOM 1645 O O . ALA A 1 208 ? 8.283 14.005 -20.382 1 95.95 208 ALA A O 1
ATOM 1646 N N . TYR A 1 209 ? 10.246 14.653 -19.609 1 95.55 209 TYR A N 1
ATOM 1647 C CA . TYR A 1 209 ? 9.657 15.523 -18.598 1 95.55 209 TYR A CA 1
ATOM 1648 C C . TYR A 1 209 ? 8.826 16.626 -19.243 1 95.55 209 TYR A C 1
ATOM 1650 O O . TYR A 1 209 ? 7.772 17.002 -18.724 1 95.55 209 TYR A O 1
ATOM 1658 N N . GLN A 1 210 ? 9.229 17.063 -20.319 1 94.94 210 GLN A N 1
ATOM 1659 C CA . GLN A 1 210 ? 8.586 18.197 -20.973 1 94.94 210 GLN A CA 1
ATOM 1660 C C . GLN A 1 210 ? 7.414 17.741 -21.838 1 94.94 210 GLN A C 1
ATOM 1662 O O . GLN A 1 210 ? 6.599 18.559 -22.27 1 94.94 210 GLN A O 1
ATOM 1667 N N . SER A 1 211 ? 7.299 16.479 -21.997 1 94.22 211 SER A N 1
ATOM 1668 C CA . SER A 1 211 ? 6.238 15.929 -22.835 1 94.22 211 SER A CA 1
ATOM 1669 C C . SER A 1 211 ? 4.902 15.918 -22.099 1 94.22 211 SER A C 1
ATOM 1671 O O . SER A 1 211 ? 4.864 15.801 -20.872 1 94.22 211 SER A O 1
ATOM 1673 N N . GLU A 1 212 ? 3.769 15.998 -22.804 1 89.01 212 GLU A N 1
ATOM 1674 C CA . GLU A 1 212 ? 2.422 15.923 -22.246 1 89.01 212 GLU A CA 1
ATOM 1675 C C . GLU A 1 212 ? 1.706 14.655 -22.7 1 89.01 212 GLU A C 1
ATOM 1677 O O . GLU A 1 212 ? 0.488 14.535 -22.548 1 89.01 212 GLU A O 1
ATOM 1682 N N . ALA A 1 213 ? 2.483 13.713 -23.176 1 87.05 213 ALA A N 1
ATOM 1683 C CA . ALA A 1 213 ? 1.915 12.484 -23.724 1 87.05 213 ALA A CA 1
ATOM 1684 C C . ALA A 1 213 ? 1.204 11.678 -22.64 1 87.05 213 ALA A C 1
ATOM 1686 O O . ALA A 1 213 ? 0.26 10.937 -22.927 1 87.05 213 ALA A O 1
ATOM 1687 N N . TYR A 1 214 ? 1.598 11.894 -21.377 1 87.45 214 TYR A N 1
ATOM 1688 C CA . TYR A 1 214 ? 1.036 11.116 -20.278 1 87.45 214 TYR A CA 1
ATOM 1689 C C . TYR A 1 214 ? -0.446 11.423 -20.095 1 87.45 214 TYR A C 1
ATOM 1691 O O . TYR A 1 214 ? -1.188 10.614 -19.533 1 87.45 214 TYR A O 1
ATOM 1699 N N . LYS A 1 215 ? -0.891 12.538 -20.54 1 82.25 215 LYS A N 1
ATOM 1700 C CA . LYS A 1 215 ? -2.275 12.969 -20.368 1 82.25 215 LYS A CA 1
ATOM 1701 C C . LYS A 1 215 ? -3.237 12.03 -21.091 1 82.25 215 LYS A C 1
ATOM 1703 O O . LYS A 1 215 ? -4.409 11.929 -20.722 1 82.25 215 LYS A O 1
ATOM 1708 N N . LYS A 1 216 ? -2.688 11.346 -22.058 1 77.02 216 LYS A N 1
ATOM 1709 C CA . LYS A 1 216 ? -3.518 10.421 -22.825 1 77.02 216 LYS A CA 1
ATOM 1710 C C . LYS A 1 216 ? -4.02 9.278 -21.948 1 77.02 216 LYS A C 1
ATOM 1712 O O . LYS A 1 216 ? -5.179 8.87 -22.054 1 77.02 216 LYS A O 1
ATOM 1717 N N . ASN A 1 217 ? -3.135 8.837 -21.073 1 77.22 217 ASN A N 1
ATOM 1718 C CA . ASN A 1 217 ? -3.48 7.662 -20.281 1 77.22 217 ASN A CA 1
ATOM 1719 C C . ASN A 1 217 ? -3.605 8.002 -18.799 1 77.22 217 ASN A C 1
ATOM 1721 O O . ASN A 1 217 ? -4.252 7.275 -18.043 1 77.22 217 ASN A O 1
ATOM 1725 N N . PHE A 1 218 ? -2.954 9.136 -18.404 1 80.88 218 PHE A N 1
ATOM 1726 C CA . PHE A 1 218 ? -2.878 9.459 -16.984 1 80.88 218 PHE A CA 1
ATOM 1727 C C . PHE A 1 218 ? -3.32 10.895 -16.73 1 80.88 218 PHE A C 1
ATOM 1729 O O . PHE A 1 218 ? -2.768 11.576 -15.863 1 80.88 218 PHE A O 1
ATOM 1736 N N . GLY A 1 219 ? -4.253 11.335 -17.45 1 75.37 219 GLY A N 1
ATOM 1737 C CA . GLY A 1 219 ? -4.678 12.723 -17.367 1 75.37 219 GLY A CA 1
ATOM 1738 C C . GLY A 1 219 ? -5.241 13.095 -16.008 1 75.37 219 GLY A C 1
ATOM 1739 O O . GLY A 1 219 ? -5.203 14.262 -15.613 1 75.37 219 GLY A O 1
ATOM 1740 N N . TRP A 1 220 ? -5.709 12.165 -15.227 1 74.75 220 TRP A N 1
ATOM 1741 C CA . TRP A 1 220 ? -6.338 12.412 -13.934 1 74.75 220 TRP A CA 1
ATOM 1742 C C . TRP A 1 220 ? -5.319 12.926 -12.922 1 74.75 220 TRP A C 1
ATOM 1744 O O . TRP A 1 220 ? -5.69 13.496 -11.894 1 74.75 220 TRP A O 1
ATOM 1754 N N . VAL A 1 221 ? -4.043 12.778 -13.233 1 78.31 221 VAL A N 1
ATOM 1755 C CA . VAL A 1 221 ? -2.974 13.216 -12.342 1 78.31 221 VAL A CA 1
ATOM 1756 C C . VAL A 1 221 ? -2.971 14.74 -12.248 1 78.31 221 VAL A C 1
ATOM 1758 O O . VAL A 1 221 ? -2.498 15.307 -11.26 1 78.31 221 VAL A O 1
ATOM 1761 N N . ASP A 1 222 ? -3.61 15.365 -13.234 1 74.69 222 ASP A N 1
ATOM 1762 C CA . ASP A 1 222 ? -3.584 16.824 -13.29 1 74.69 222 ASP A CA 1
ATOM 1763 C C . ASP A 1 222 ? -4.793 17.422 -12.574 1 74.69 222 ASP A C 1
ATOM 1765 O O . ASP A 1 222 ? -5.011 18.635 -12.62 1 74.69 222 ASP A O 1
ATOM 1769 N N . HIS A 1 223 ? -5.666 16.586 -11.997 1 76.33 223 HIS A N 1
ATOM 1770 C CA . HIS A 1 223 ? -6.742 17.137 -11.181 1 76.33 223 HIS A CA 1
ATOM 1771 C C . HIS A 1 223 ? -6.199 18.103 -10.133 1 76.33 223 HIS A C 1
ATOM 1773 O O . HIS A 1 223 ? -6.926 18.973 -9.649 1 76.33 223 HIS A O 1
ATOM 1779 N N . LEU A 1 224 ? -5.042 17.966 -9.771 1 78.23 224 LEU A N 1
ATOM 1780 C CA . LEU A 1 224 ? -4.306 18.909 -8.938 1 78.23 224 LEU A CA 1
ATOM 1781 C C . LEU A 1 224 ? -3.181 19.569 -9.728 1 78.23 224 LEU A C 1
ATOM 1783 O O . LEU A 1 224 ? -2.191 18.918 -10.07 1 78.23 224 LEU A O 1
ATOM 1787 N N . ALA A 1 225 ? -3.523 20.761 -10.08 1 77.69 225 ALA A N 1
ATOM 1788 C CA . ALA A 1 225 ? -2.529 21.49 -10.865 1 77.69 225 ALA A CA 1
ATOM 1789 C C . ALA A 1 225 ? -1.65 22.357 -9.967 1 77.69 225 ALA A C 1
ATOM 1791 O O . ALA A 1 225 ? -2.156 23.103 -9.126 1 77.69 225 ALA A O 1
ATOM 1792 N N . LEU A 1 226 ? -0.38 22.288 -10.21 1 81.81 226 LEU A N 1
ATOM 1793 C CA . LEU A 1 226 ? 0.554 23.094 -9.43 1 81.81 226 LEU A CA 1
ATOM 1794 C C . LEU A 1 226 ? 0.351 24.58 -9.708 1 81.81 226 LEU A C 1
ATOM 1796 O O . LEU A 1 226 ? 0.185 24.984 -10.861 1 81.81 226 LEU A O 1
ATOM 1800 N N . VAL A 1 227 ? 0.267 25.374 -8.625 1 87.2 227 VAL A N 1
ATOM 1801 C CA . VAL A 1 227 ? 0.188 26.825 -8.757 1 87.2 227 VAL A CA 1
ATOM 1802 C C . VAL A 1 227 ? 1.589 27.406 -8.928 1 87.2 227 VAL A C 1
ATOM 1804 O O . VAL A 1 227 ? 2.458 27.211 -8.075 1 87.2 227 VAL A O 1
ATOM 1807 N N . ARG A 1 228 ? 1.78 28.089 -9.963 1 80.36 228 ARG A N 1
ATOM 1808 C CA . ARG A 1 228 ? 3.116 28.602 -10.249 1 80.36 228 ARG A CA 1
ATOM 1809 C C . ARG A 1 228 ? 3.163 30.119 -10.105 1 80.36 228 ARG A C 1
ATOM 1811 O O . ARG A 1 228 ? 4.229 30.694 -9.874 1 80.36 228 ARG A O 1
ATOM 1818 N N . ASP A 1 229 ? 1.993 30.744 -10.226 1 85.2 229 ASP A N 1
ATOM 1819 C CA . ASP A 1 229 ? 1.936 32.201 -10.153 1 85.2 229 ASP A CA 1
ATOM 1820 C C . ASP A 1 229 ? 2.219 32.691 -8.735 1 85.2 229 ASP A C 1
ATOM 1822 O O . ASP A 1 229 ? 1.479 32.372 -7.803 1 85.2 229 ASP A O 1
ATOM 1826 N N . GLU A 1 230 ? 3.226 33.455 -8.551 1 86.76 230 GLU A N 1
ATOM 1827 C CA . GLU A 1 230 ? 3.691 33.937 -7.254 1 86.76 230 GLU A CA 1
ATOM 1828 C C . GLU A 1 230 ? 2.611 34.752 -6.548 1 86.76 230 GLU A C 1
ATOM 1830 O O . GLU A 1 230 ? 2.506 34.721 -5.32 1 86.76 230 GLU A O 1
ATOM 1835 N N . LYS A 1 231 ? 1.895 35.518 -7.316 1 89.37 231 LYS A N 1
ATOM 1836 C CA . LYS A 1 231 ? 0.847 36.341 -6.72 1 89.37 231 LYS A CA 1
ATOM 1837 C C . LYS A 1 231 ? -0.187 35.48 -6.001 1 89.37 231 LYS A C 1
ATOM 1839 O O . LYS A 1 231 ? -0.556 35.767 -4.86 1 89.37 231 LYS A O 1
ATOM 1844 N N . THR A 1 232 ? -0.612 34.488 -6.688 1 91.86 232 THR A N 1
ATOM 1845 C CA . THR A 1 232 ? -1.589 33.578 -6.101 1 91.86 232 THR A CA 1
ATOM 1846 C C . THR A 1 232 ? -1.001 32.861 -4.889 1 91.86 232 THR A C 1
ATOM 1848 O O . THR A 1 232 ? -1.672 32.707 -3.866 1 91.86 232 THR A O 1
ATOM 1851 N N . ILE A 1 233 ? 0.227 32.455 -4.974 1 93.4 233 ILE A N 1
ATOM 1852 C CA . ILE A 1 233 ? 0.895 31.76 -3.879 1 93.4 233 ILE A CA 1
ATOM 1853 C C . ILE A 1 233 ? 0.958 32.669 -2.653 1 93.4 233 ILE A C 1
ATOM 1855 O O . ILE A 1 233 ? 0.653 32.24 -1.538 1 93.4 233 ILE A O 1
ATOM 1859 N N . ASN A 1 234 ? 1.29 33.898 -2.912 1 93.16 234 ASN A N 1
ATOM 1860 C CA . ASN A 1 234 ? 1.389 34.851 -1.812 1 93.16 234 ASN A CA 1
ATOM 1861 C C . ASN A 1 234 ? 0.04 35.066 -1.133 1 93.16 234 ASN A C 1
ATOM 1863 O O . ASN A 1 234 ? -0.034 35.17 0.093 1 93.16 234 ASN A O 1
ATOM 1867 N N . LEU A 1 235 ? -0.936 35.207 -1.95 1 93.72 235 LEU A N 1
ATOM 1868 C CA . LEU A 1 235 ? -2.276 35.377 -1.4 1 93.72 235 LEU A CA 1
ATOM 1869 C C . LEU A 1 235 ? -2.669 34.176 -0.546 1 93.72 235 LEU A C 1
ATOM 1871 O O . LEU A 1 235 ? -3.228 34.338 0.541 1 93.72 235 LEU A O 1
ATOM 1875 N N . LEU A 1 236 ? -2.389 33.013 -1.055 1 94.49 236 LEU A N 1
ATOM 1876 C CA . LEU A 1 236 ? -2.724 31.779 -0.353 1 94.49 236 LEU A CA 1
ATOM 1877 C C . LEU A 1 236 ? -1.921 31.652 0.937 1 94.49 236 LEU A C 1
ATOM 1879 O O . LEU A 1 236 ? -2.465 31.274 1.977 1 94.49 236 LEU A O 1
ATOM 1883 N N . ASP A 1 237 ? -0.69 32.011 0.875 1 95.26 237 ASP A N 1
ATOM 1884 C CA . ASP A 1 237 ? 0.17 31.962 2.053 1 95.26 237 ASP A CA 1
ATOM 1885 C C . ASP A 1 237 ? -0.323 32.924 3.132 1 95.26 237 ASP A C 1
ATOM 1887 O O . ASP A 1 237 ? -0.315 32.591 4.319 1 95.26 237 ASP A O 1
ATOM 1891 N N . ASN A 1 238 ? -0.661 34.078 2.693 1 93.86 238 ASN A N 1
ATOM 1892 C CA . ASN A 1 238 ? -1.172 35.063 3.641 1 93.86 238 ASN A CA 1
ATOM 1893 C C . ASN A 1 238 ? -2.458 34.584 4.307 1 93.86 238 ASN A C 1
ATOM 1895 O O . ASN A 1 238 ? -2.657 34.793 5.505 1 93.86 238 ASN A O 1
ATOM 1899 N N . LYS A 1 239 ? -3.284 34.029 3.529 1 92.05 239 LYS A N 1
ATOM 1900 C CA . LYS A 1 239 ? -4.522 33.485 4.081 1 92.05 239 LYS A CA 1
ATOM 1901 C C . LYS A 1 239 ? -4.233 32.383 5.096 1 92.05 239 LYS A C 1
ATOM 1903 O O . LYS A 1 239 ? -4.911 32.282 6.121 1 92.05 239 LYS A O 1
ATOM 1908 N N . LEU A 1 240 ? -3.32 31.526 4.769 1 93.43 240 LEU A N 1
ATOM 1909 C CA . LEU A 1 240 ? -2.925 30.441 5.659 1 93.43 240 LEU A CA 1
ATOM 1910 C C . LEU A 1 240 ? -2.409 30.987 6.987 1 93.43 240 LEU A C 1
ATOM 1912 O O . LEU A 1 240 ? -2.835 30.54 8.054 1 93.43 240 LEU A O 1
ATOM 1916 N N . VAL A 1 241 ? -1.541 31.973 6.908 1 94.5 241 VAL A N 1
ATOM 1917 C CA . VAL A 1 241 ? -0.956 32.564 8.107 1 94.5 241 VAL A CA 1
ATOM 1918 C C . VAL A 1 241 ? -2.048 33.228 8.942 1 94.5 241 VAL A C 1
ATOM 1920 O O . VAL A 1 241 ? -2.051 33.12 10.171 1 94.5 241 VAL A O 1
ATOM 1923 N N . GLY A 1 242 ? -2.89 33.928 8.253 1 90.98 242 GLY A N 1
ATOM 1924 C CA . GLY A 1 242 ? -4.005 34.547 8.951 1 90.98 242 GLY A CA 1
ATOM 1925 C C . GLY A 1 242 ? -4.872 33.549 9.695 1 90.98 242 GLY A C 1
ATOM 1926 O O . GLY A 1 242 ? -5.286 33.802 10.828 1 90.98 242 GLY A O 1
ATOM 1927 N N . GLU A 1 243 ? -5.152 32.431 9.071 1 88.63 243 GLU A N 1
ATOM 1928 C CA . GLU A 1 243 ? -5.939 31.363 9.679 1 88.63 243 GLU A CA 1
ATOM 1929 C C . GLU A 1 243 ? -5.234 30.787 10.904 1 88.63 243 GLU A C 1
ATOM 1931 O O . GLU A 1 243 ? -5.868 30.534 11.93 1 88.63 243 GLU A O 1
ATOM 1936 N N . LEU A 1 244 ? -3.989 30.541 10.804 1 91.06 244 LEU A N 1
ATOM 1937 C CA . LEU A 1 244 ? -3.214 29.982 11.907 1 91.06 244 LEU A CA 1
ATOM 1938 C C . LEU A 1 244 ? -3.181 30.944 13.089 1 91.06 244 LEU A C 1
ATOM 1940 O O . LEU A 1 244 ? -3.298 30.522 14.242 1 91.06 244 LEU A O 1
ATOM 1944 N N . ARG A 1 245 ? -3.079 32.202 12.782 1 91.17 245 ARG A N 1
ATOM 1945 C CA . ARG A 1 245 ? -3.004 33.207 13.837 1 91.17 245 ARG A CA 1
ATOM 1946 C C . ARG A 1 245 ? -4.342 33.348 14.555 1 91.17 245 ARG A C 1
ATOM 1948 O O . ARG A 1 245 ? -4.382 33.63 15.755 1 91.17 245 ARG A O 1
ATOM 1955 N N . SER A 1 246 ? -5.387 33.163 13.803 1 84.33 246 SER A N 1
ATOM 1956 C CA . SER A 1 246 ? -6.712 33.312 14.396 1 84.33 246 SER A CA 1
ATOM 1957 C C . SER A 1 246 ? -7.121 32.056 15.157 1 84.33 246 SER A C 1
ATOM 1959 O O . SER A 1 246 ? -8.049 32.09 15.968 1 84.33 246 SER A O 1
ATOM 1961 N N . GLY A 1 247 ? -6.463 30.941 14.855 1 76.08 247 GLY A N 1
ATOM 1962 C CA . GLY A 1 247 ? -6.792 29.684 15.507 1 76.08 247 GLY A CA 1
ATOM 1963 C C . GLY A 1 247 ? -7.985 28.983 14.885 1 76.08 247 GLY A C 1
ATOM 1964 O O . GLY A 1 247 ? -8.409 27.928 15.361 1 76.08 247 GLY A O 1
AT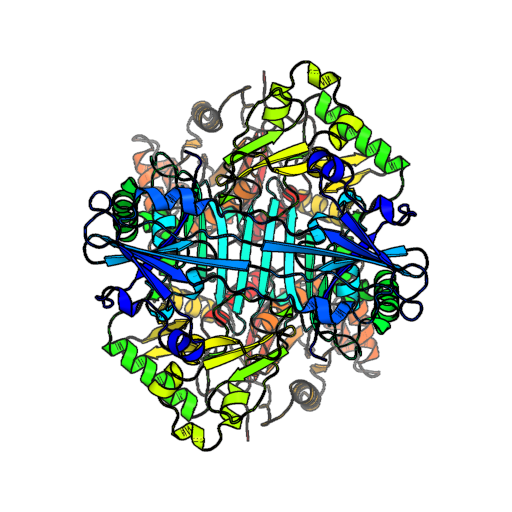OM 1965 N N . VAL A 1 248 ? -8.541 29.556 13.961 1 72.79 248 VAL A N 1
ATOM 1966 C CA . VAL A 1 248 ? -9.664 28.928 13.274 1 72.79 248 VAL A CA 1
ATOM 1967 C C . VAL A 1 248 ? -9.152 28.089 12.105 1 72.79 248 VAL A C 1
ATOM 1969 O O . VAL A 1 248 ? -9.082 28.57 10.972 1 72.79 248 VAL A O 1
ATOM 1972 N N . LEU A 1 249 ? -8.772 26.861 12.264 1 71.87 249 LEU A N 1
ATOM 1973 C CA . LEU A 1 249 ? -7.97 26.036 11.367 1 71.87 249 LEU A CA 1
ATOM 1974 C C . LEU A 1 249 ? -8.839 25.409 10.283 1 71.87 249 LEU A C 1
ATOM 1976 O O . LEU A 1 249 ? -8.337 25.023 9.225 1 71.87 249 LEU A O 1
ATOM 1980 N N . GLY A 1 250 ? -10.142 25.658 10.363 1 67.98 250 GLY A N 1
ATOM 1981 C CA . GLY A 1 250 ? -11.005 25.1 9.335 1 67.98 250 GLY A CA 1
ATOM 1982 C C . GLY A 1 250 ? -10.519 23.762 8.809 1 67.98 250 GLY A C 1
ATOM 1983 O O . GLY A 1 250 ? -10.546 22.76 9.527 1 67.98 250 GLY A O 1
ATOM 1984 N N . SER A 1 251 ? -9.782 23.678 7.558 1 75.94 251 SER A N 1
ATOM 1985 C CA . SER A 1 251 ? -9.34 22.499 6.819 1 75.94 251 SER A CA 1
ATOM 1986 C C . SER A 1 251 ? -7.823 22.354 6.866 1 75.94 251 SER A C 1
ATOM 1988 O O . SER A 1 251 ? -7.224 21.752 5.973 1 75.94 251 SER A O 1
ATOM 1990 N N . THR A 1 252 ? -7.201 22.958 7.899 1 83.16 252 THR A N 1
ATOM 1991 C CA . THR A 1 252 ? -5.745 22.913 7.985 1 83.16 252 THR A CA 1
ATOM 1992 C C . THR A 1 252 ? -5.297 21.935 9.068 1 83.16 252 THR A C 1
ATOM 1994 O O . THR A 1 252 ? -5.87 21.904 10.159 1 83.16 252 THR A O 1
ATOM 1997 N N . HIS A 1 253 ? -4.383 21.057 8.753 1 82.17 253 HIS A N 1
ATOM 1998 C CA . HIS A 1 253 ? -3.823 20.118 9.718 1 82.17 253 HIS A CA 1
ATOM 1999 C C . HIS A 1 253 ? -2.37 19.791 9.389 1 82.17 253 HIS A C 1
ATOM 2001 O O . HIS A 1 253 ? -1.826 20.288 8.4 1 82.17 253 HIS A O 1
ATOM 2007 N N . LEU A 1 254 ? -1.712 19.024 10.256 1 84.05 254 LEU A N 1
ATOM 2008 C CA . LEU A 1 254 ? -0.312 18.659 10.065 1 84.05 254 LEU A CA 1
ATOM 2009 C C . LEU A 1 254 ? -0.187 17.213 9.596 1 84.05 254 LEU A C 1
ATOM 2011 O O . LEU A 1 254 ? -0.934 16.342 10.049 1 84.05 254 LEU A O 1
ATOM 2015 N N . ALA A 1 255 ? 0.639 17 8.656 1 80.18 255 ALA A N 1
ATOM 2016 C CA . ALA A 1 255 ? 0.987 15.657 8.198 1 80.18 255 ALA A CA 1
ATOM 2017 C C . ALA A 1 255 ? 2.429 15.603 7.701 1 80.18 255 ALA A C 1
ATOM 2019 O O . ALA A 1 255 ? 2.894 16.523 7.025 1 80.18 255 ALA A O 1
ATOM 2020 N N . LEU A 1 256 ? 3.119 14.518 7.996 1 78.37 256 LEU A N 1
ATOM 2021 C CA . LEU A 1 256 ? 4.479 14.363 7.491 1 78.37 256 LEU A CA 1
ATOM 2022 C C . LEU A 1 256 ? 4.471 14.03 6.003 1 78.37 256 LEU A C 1
ATOM 2024 O O . LEU A 1 256 ? 3.626 13.26 5.539 1 78.37 256 LEU A O 1
ATOM 2028 N N . PRO A 1 257 ? 5.316 14.603 5.262 1 74.48 257 PRO A N 1
ATOM 2029 C CA . PRO A 1 257 ? 5.396 14.287 3.834 1 74.48 257 PRO A CA 1
ATOM 2030 C C . PRO A 1 257 ? 5.925 12.879 3.57 1 74.48 257 PRO A C 1
ATOM 2032 O O . PRO A 1 257 ? 5.503 12.226 2.612 1 74.48 257 PRO A O 1
ATOM 2035 N N . ASP A 1 258 ? 6.864 12.425 4.355 1 68.51 258 ASP A N 1
ATOM 2036 C CA . ASP A 1 258 ? 7.527 11.144 4.129 1 68.51 258 ASP A CA 1
ATOM 2037 C C . ASP A 1 258 ? 6.741 9.999 4.765 1 68.51 258 ASP A C 1
ATOM 2039 O O . ASP A 1 258 ? 6.049 10.196 5.766 1 68.51 258 ASP A O 1
ATOM 2043 N N . VAL A 1 259 ? 6.715 8.973 3.977 1 62.71 259 VAL A N 1
ATOM 2044 C CA . VAL A 1 259 ? 6.233 7.749 4.609 1 62.71 259 VAL A CA 1
ATOM 2045 C C . VAL A 1 259 ? 7.301 7.198 5.551 1 62.71 259 VAL A C 1
ATOM 2047 O O . VAL A 1 259 ? 8.441 6.969 5.14 1 62.71 259 VAL A O 1
ATOM 2050 N N . LEU A 1 260 ? 7.174 7.396 6.781 1 62.93 260 LEU A N 1
ATOM 2051 C CA . LEU A 1 260 ? 8.126 6.905 7.771 1 62.93 260 LEU A CA 1
ATOM 2052 C C . LEU A 1 260 ? 7.605 5.641 8.446 1 62.93 260 LEU A C 1
ATOM 2054 O O . LEU A 1 260 ? 6.408 5.35 8.389 1 62.93 260 LEU A O 1
ATOM 2058 N N . ASP A 1 261 ? 8.609 4.852 8.859 1 60.81 261 ASP A N 1
ATOM 2059 C CA . ASP A 1 261 ? 8.214 3.774 9.761 1 60.81 261 ASP A CA 1
ATOM 2060 C C . ASP A 1 261 ? 7.706 4.328 11.09 1 60.81 261 ASP A C 1
ATOM 2062 O O . ASP A 1 261 ? 8.486 4.534 12.022 1 60.81 261 ASP A O 1
ATOM 2066 N N . LEU A 1 262 ? 6.491 4.705 11.159 1 59.37 262 LEU A N 1
ATOM 2067 C CA . LEU A 1 262 ? 5.88 5.406 12.283 1 59.37 262 LEU A CA 1
ATOM 2068 C C . LEU A 1 262 ? 6.102 4.645 13.585 1 59.37 262 LEU A C 1
ATOM 2070 O O . LEU A 1 262 ? 6.109 5.241 14.664 1 59.37 262 LEU A O 1
ATOM 2074 N N . GLU A 1 263 ? 6.307 3.389 13.377 1 58 263 GLU A N 1
ATOM 2075 C CA . GLU A 1 263 ? 6.515 2.576 14.571 1 58 263 GLU A CA 1
ATOM 2076 C C . GLU A 1 263 ? 7.784 2.992 15.309 1 58 263 GLU A C 1
ATOM 2078 O O . GLU A 1 263 ? 7.924 2.738 16.507 1 58 263 GLU A O 1
ATOM 2083 N N . ASP A 1 264 ? 8.541 3.622 14.572 1 62.92 264 ASP A N 1
ATOM 2084 C CA . ASP A 1 264 ? 9.836 3.978 15.143 1 62.92 264 ASP A CA 1
ATOM 2085 C C . ASP A 1 264 ? 9.804 5.381 15.744 1 62.92 264 ASP A C 1
ATOM 2087 O O . ASP A 1 264 ? 10.789 5.832 16.333 1 62.92 264 ASP A O 1
ATOM 2091 N N . ILE A 1 265 ? 8.561 6.006 15.684 1 69.04 265 ILE A N 1
ATOM 2092 C CA . ILE A 1 265 ? 8.536 7.402 16.105 1 69.04 265 ILE A CA 1
ATOM 2093 C C . ILE A 1 265 ? 8.077 7.494 17.559 1 69.04 265 ILE A C 1
ATOM 2095 O O . ILE A 1 265 ? 7.025 6.96 17.919 1 69.04 265 ILE A O 1
ATOM 2099 N N . ASP A 1 266 ? 8.819 8.064 18.408 1 69.64 266 ASP A N 1
ATOM 2100 C CA . ASP A 1 266 ? 8.539 8.25 19.828 1 69.64 266 ASP A CA 1
ATOM 2101 C C . ASP A 1 266 ? 7.855 9.591 20.082 1 69.64 266 ASP A C 1
ATOM 2103 O O . ASP A 1 266 ? 6.929 9.679 20.891 1 69.64 266 ASP A O 1
ATOM 2107 N N . ALA A 1 267 ? 8.352 10.547 19.521 1 76.4 267 ALA A N 1
ATOM 2108 C CA . ALA A 1 267 ? 7.842 11.891 19.781 1 76.4 267 ALA A CA 1
ATOM 2109 C C . ALA A 1 267 ? 8.142 12.827 18.613 1 76.4 267 ALA A C 1
ATOM 2111 O O . ALA A 1 267 ? 9.018 12.544 17.793 1 76.4 267 ALA A O 1
ATOM 2112 N N . TYR A 1 268 ? 7.374 13.844 18.616 1 84.37 268 TYR A N 1
ATOM 2113 C CA . TYR A 1 268 ? 7.585 14.922 17.657 1 84.37 268 TYR A CA 1
ATOM 2114 C C . TYR A 1 268 ? 7.998 16.208 18.363 1 84.37 268 TYR A C 1
ATOM 2116 O O . TYR A 1 268 ? 7.631 16.434 19.519 1 84.37 268 TYR A O 1
ATOM 2124 N N . LYS A 1 269 ? 8.76 16.914 17.771 1 89.6 269 LYS A N 1
ATOM 2125 C CA . LYS A 1 269 ? 9.086 18.274 18.191 1 89.6 269 LYS A CA 1
ATOM 2126 C C . LYS A 1 269 ? 8.882 19.266 17.05 1 89.6 269 LYS A C 1
ATOM 2128 O O . LYS A 1 269 ? 9.223 18.977 15.901 1 89.6 269 LYS A O 1
ATOM 2133 N N . ILE A 1 270 ? 8.235 20.25 17.362 1 91.5 270 ILE A N 1
ATOM 2134 C CA . ILE A 1 270 ? 8.022 21.32 16.394 1 91.5 270 ILE A CA 1
ATOM 2135 C C . ILE A 1 270 ? 8.687 22.603 16.887 1 91.5 270 ILE A C 1
ATOM 2137 O O . ILE A 1 270 ? 8.46 23.031 18.021 1 91.5 270 ILE A O 1
ATOM 2141 N N . GLN A 1 271 ? 9.487 23.145 16.119 1 90.13 271 GLN A N 1
ATOM 2142 C CA . GLN A 1 271 ? 10.206 24.357 16.498 1 90.13 271 GLN A CA 1
ATOM 2143 C C . GLN A 1 271 ? 9.239 25.498 16.801 1 90.13 271 GLN A C 1
ATOM 2145 O O . GLN A 1 271 ? 8.186 25.61 16.171 1 90.13 271 GLN A O 1
ATOM 2150 N N . GLY A 1 272 ? 9.577 26.322 17.681 1 86.79 272 GLY A N 1
ATOM 2151 C CA . GLY A 1 272 ? 8.748 27.436 18.111 1 86.79 272 GLY A CA 1
ATOM 2152 C C . GLY A 1 272 ? 8.22 27.277 19.524 1 86.79 272 GLY A C 1
ATOM 2153 O O . GLY A 1 272 ? 7.813 28.255 20.155 1 86.79 272 GLY A O 1
ATOM 2154 N N . THR A 1 273 ? 8.103 25.964 19.824 1 87 273 THR A N 1
ATOM 2155 C CA . THR A 1 273 ? 7.665 25.684 21.187 1 87 273 THR A CA 1
ATOM 2156 C C . THR A 1 273 ? 8.827 25.174 22.034 1 87 273 THR A C 1
ATOM 2158 O O . THR A 1 273 ? 9.717 24.488 21.528 1 87 273 THR A O 1
ATOM 2161 N N . ARG A 1 274 ? 9.243 25.906 22.955 1 76.46 274 ARG A N 1
ATOM 2162 C CA . ARG A 1 274 ? 10.418 25.673 23.789 1 76.46 274 ARG A CA 1
ATOM 2163 C C . ARG A 1 274 ? 10.391 24.274 24.395 1 76.46 274 ARG A C 1
ATOM 2165 O O . ARG A 1 274 ? 9.903 24.086 25.512 1 76.46 274 ARG A O 1
ATOM 2172 N N . GLY A 1 275 ? 10.921 23.229 23.567 1 78.55 275 GLY A N 1
ATOM 2173 C CA . GLY A 1 275 ? 11.236 21.927 24.134 1 78.55 275 GLY A CA 1
ATOM 2174 C C . GLY A 1 275 ? 10.014 21.049 24.325 1 78.55 275 GLY A C 1
ATOM 2175 O O . GLY A 1 275 ? 10.065 20.053 25.05 1 78.55 275 GLY A O 1
ATOM 2176 N N . VAL A 1 276 ? 8.822 21.466 23.854 1 86.08 276 VAL A N 1
ATOM 2177 C CA . VAL A 1 276 ? 7.609 20.671 24.021 1 86.08 276 VAL A CA 1
ATOM 2178 C C . VAL A 1 276 ? 7.656 19.456 23.098 1 86.08 276 VAL A C 1
ATOM 2180 O O . VAL A 1 276 ? 8.045 19.569 21.933 1 86.08 276 VAL A O 1
ATOM 2183 N N . GLU A 1 277 ? 7.369 18.282 23.626 1 86.29 277 GLU A N 1
ATOM 2184 C CA . GLU A 1 277 ? 7.263 17.047 22.855 1 86.29 277 GLU A CA 1
ATOM 2185 C C . GLU A 1 277 ? 5.804 16.681 22.598 1 86.29 277 GLU A C 1
ATOM 2187 O O . GLU A 1 277 ? 4.959 16.814 23.486 1 86.29 277 GLU A O 1
ATOM 2192 N N . TYR A 1 278 ? 5.551 16.434 21.413 1 81.7 278 TYR A N 1
ATOM 2193 C CA . TYR A 1 278 ? 4.204 16.04 21.017 1 81.7 278 TYR A CA 1
ATOM 2194 C C . TYR A 1 278 ? 4.139 14.549 20.712 1 81.7 278 TYR A C 1
ATOM 2196 O O . TYR A 1 278 ? 5.008 14.012 20.021 1 81.7 278 TYR A O 1
ATOM 2204 N N . PRO A 1 279 ? 3.2 13.855 21.199 1 73.02 279 PRO A N 1
ATOM 2205 C CA . PRO A 1 279 ? 3.043 12.443 20.844 1 73.02 279 PRO A CA 1
ATOM 2206 C C . PRO A 1 279 ? 2.594 12.244 19.398 1 73.02 279 PRO A C 1
ATOM 2208 O O . PRO A 1 279 ? 2.858 11.196 18.804 1 73.02 279 PRO A O 1
ATOM 2211 N N . GLU A 1 280 ? 1.852 13.19 18.872 1 74.6 280 GLU A N 1
ATOM 2212 C CA . GLU A 1 280 ? 1.401 13.198 17.484 1 74.6 280 GLU A CA 1
ATOM 2213 C C . GLU A 1 280 ? 1.468 14.602 16.89 1 74.6 280 GLU A C 1
ATOM 2215 O O . GLU A 1 280 ? 1.588 15.586 17.622 1 74.6 280 GLU A O 1
ATOM 2220 N N . LEU A 1 281 ? 1.418 14.589 15.634 1 78.85 281 LEU A N 1
ATOM 2221 C CA . LEU A 1 281 ? 1.384 15.889 14.973 1 78.85 281 LEU A CA 1
ATOM 2222 C C . LEU A 1 281 ? -0.022 16.478 15.004 1 78.85 281 LEU A C 1
ATOM 2224 O O . LEU A 1 281 ? -0.868 16.118 14.183 1 78.85 281 LEU A O 1
ATOM 2228 N N . ASP A 1 282 ? -0.211 17.306 16.013 1 77.9 282 ASP A N 1
ATOM 2229 C CA . ASP A 1 282 ? -1.498 17.97 16.195 1 77.9 282 ASP A CA 1
ATOM 2230 C C . ASP A 1 282 ? -1.348 19.488 16.119 1 77.9 282 ASP A C 1
ATOM 2232 O O . ASP A 1 282 ? -0.758 20.104 17.009 1 77.9 282 ASP A O 1
ATOM 2236 N N . LEU A 1 283 ? -1.97 20.02 15.121 1 84.77 283 LEU A N 1
ATOM 2237 C CA . LEU A 1 283 ? -1.824 21.451 14.88 1 84.77 283 LEU A CA 1
ATOM 2238 C C . LEU A 1 283 ? -2.457 22.259 16.008 1 84.77 283 LEU A C 1
ATOM 2240 O O . LEU A 1 283 ? -1.913 23.284 16.425 1 84.77 283 LEU A O 1
ATOM 2244 N N . ASP A 1 284 ? -3.588 21.851 16.508 1 78.94 284 ASP A N 1
ATOM 2245 C CA . ASP A 1 284 ? -4.263 22.563 17.588 1 78.94 284 ASP A CA 1
ATOM 2246 C C . ASP A 1 284 ? -3.379 22.642 18.83 1 78.94 284 ASP A C 1
ATOM 2248 O O . ASP A 1 284 ? -3.252 23.705 19.442 1 78.94 284 ASP A O 1
ATOM 2252 N N . SER A 1 285 ? -2.825 21.504 19.176 1 80.28 285 SER A N 1
ATOM 2253 C CA . SER A 1 285 ? -1.945 21.46 20.339 1 80.28 285 SER A CA 1
ATOM 2254 C C . SER A 1 285 ? -0.735 22.37 20.152 1 80.28 285 SER A C 1
ATOM 2256 O O . SER A 1 285 ? -0.301 23.037 21.094 1 80.28 285 SER A O 1
ATOM 2258 N N . TYR A 1 286 ? -0.238 22.402 19.016 1 88.37 286 TYR A N 1
ATOM 2259 C CA . TYR A 1 286 ? 0.918 23.237 18.71 1 88.37 286 TYR A CA 1
ATOM 2260 C C . TYR A 1 286 ? 0.574 24.715 18.844 1 88.37 286 TYR A C 1
ATOM 2262 O O . TYR A 1 286 ? 1.317 25.479 19.465 1 88.37 286 TYR A O 1
ATOM 2270 N N . LEU A 1 287 ? -0.55 25.078 18.321 1 88.8 287 LEU A N 1
ATOM 2271 C CA . LEU A 1 287 ? -0.942 26.483 18.348 1 88.8 287 LEU A CA 1
ATOM 2272 C C . LEU A 1 287 ? -1.255 26.933 19.771 1 88.8 287 LEU A C 1
ATOM 2274 O O . LEU A 1 287 ? -0.962 28.07 20.146 1 88.8 287 LEU A O 1
ATOM 2278 N N . LYS A 1 288 ? -1.843 26.061 20.489 1 84.37 288 LYS A N 1
ATOM 2279 C CA . LYS A 1 288 ? -2.115 26.371 21.89 1 84.37 288 LYS A CA 1
ATOM 2280 C C . LYS A 1 288 ? -0.821 26.616 22.66 1 84.37 288 LYS A C 1
ATOM 2282 O O . LYS A 1 288 ? -0.751 27.521 23.494 1 84.37 288 LYS A O 1
ATOM 2287 N N . GLU A 1 289 ? 0.154 25.807 22.4 1 88.51 289 GLU A N 1
ATOM 2288 C CA . GLU A 1 289 ? 1.436 25.906 23.092 1 88.51 289 GLU A CA 1
ATOM 2289 C C . GLU A 1 289 ? 2.183 27.174 22.69 1 88.51 289 GLU A C 1
ATOM 2291 O O . GLU A 1 289 ? 2.986 27.7 23.464 1 88.51 289 GLU A O 1
ATOM 2296 N N . LEU A 1 290 ? 1.963 27.589 21.497 1 89.56 290 LEU A N 1
ATOM 2297 C CA . LEU A 1 290 ? 2.599 28.823 21.046 1 89.56 290 LEU A CA 1
ATOM 2298 C C . LEU A 1 290 ? 2.075 30.022 21.83 1 89.56 290 LEU A C 1
ATOM 2300 O O . LEU A 1 290 ? 2.787 31.013 22.007 1 89.56 290 LEU A O 1
ATOM 2304 N N . GLY A 1 291 ? 0.864 30.01 22.285 1 83.48 291 GLY A N 1
ATOM 2305 C CA . GLY A 1 291 ? 0.291 31.084 23.082 1 83.48 291 GLY A CA 1
ATOM 2306 C C . GLY A 1 291 ? 0.383 32.44 22.409 1 83.48 291 GLY A C 1
ATOM 2307 O O . GLY A 1 291 ? -0.08 32.612 21.28 1 83.48 291 GLY A O 1
ATOM 2308 N N . ASP A 1 292 ? 1.135 33.277 23.032 1 82.7 292 ASP A N 1
ATOM 2309 C CA . ASP A 1 292 ? 1.251 34.658 22.572 1 82.7 292 ASP A CA 1
ATOM 2310 C C . ASP A 1 292 ? 2.101 34.746 21.306 1 82.7 292 ASP A C 1
ATOM 2312 O O . ASP A 1 292 ? 1.984 35.703 20.539 1 82.7 292 ASP A O 1
ATOM 2316 N N . ALA A 1 293 ? 2.893 33.786 21.172 1 86.87 293 ALA A N 1
ATOM 2317 C CA . ALA A 1 293 ? 3.769 33.79 20.004 1 86.87 293 ALA A CA 1
ATOM 2318 C C . ALA A 1 293 ? 2.983 33.51 18.727 1 86.87 293 ALA A C 1
ATOM 2320 O O . ALA A 1 293 ? 3.503 33.675 17.621 1 86.87 293 ALA A O 1
ATOM 2321 N N . LEU A 1 294 ? 1.723 33.175 18.894 1 89.29 294 LEU A N 1
ATOM 2322 C CA . LEU A 1 294 ? 0.86 32.876 17.756 1 89.29 294 LEU A CA 1
ATOM 2323 C C . LEU A 1 294 ? 0.723 34.091 16.844 1 89.29 294 LEU A C 1
ATOM 2325 O O . LEU A 1 294 ? 0.678 33.95 15.62 1 89.29 294 LEU A O 1
ATOM 2329 N N . ASP A 1 295 ? 0.743 35.262 17.403 1 88 295 ASP A N 1
ATOM 2330 C CA . ASP A 1 295 ? 0.574 36.498 16.645 1 88 295 ASP A CA 1
ATOM 2331 C C . ASP A 1 295 ? 1.806 36.79 15.79 1 88 295 ASP A C 1
ATOM 2333 O O . ASP A 1 295 ? 1.726 37.534 14.811 1 88 295 ASP A O 1
ATOM 2337 N N . GLN A 1 296 ? 2.893 36.185 16.161 1 89.93 296 GLN A N 1
ATOM 2338 C CA . GLN A 1 296 ? 4.144 36.452 15.458 1 89.93 296 GLN A CA 1
ATOM 2339 C C . GLN A 1 296 ? 4.41 35.395 14.389 1 89.93 296 GLN A C 1
ATOM 2341 O O . GLN A 1 296 ? 5.421 35.456 13.687 1 89.93 296 GLN A O 1
ATOM 2346 N N . LEU A 1 297 ? 3.479 34.516 14.306 1 91.19 297 LEU A N 1
ATOM 2347 C CA . LEU A 1 297 ? 3.667 33.484 13.292 1 91.19 297 LEU A CA 1
ATOM 2348 C C . LEU A 1 297 ? 3.657 34.089 11.893 1 91.19 297 LEU A C 1
ATOM 2350 O O . LEU A 1 297 ? 2.784 34.896 11.566 1 91.19 297 LEU A O 1
ATOM 2354 N N . SER A 1 298 ? 4.685 33.845 11.138 1 93.93 298 SER A N 1
ATOM 2355 C CA . SER A 1 298 ? 4.843 34.354 9.779 1 93.93 298 SER A CA 1
ATOM 2356 C C . SER A 1 298 ? 5.213 33.237 8.81 1 93.93 298 SER A C 1
ATOM 2358 O O . SER A 1 298 ? 5.568 32.134 9.232 1 93.93 298 SER A O 1
ATOM 2360 N N . LEU A 1 299 ? 5.07 33.578 7.604 1 94.58 299 LEU A N 1
ATOM 2361 C CA . LEU A 1 299 ? 5.44 32.62 6.568 1 94.58 299 LEU A CA 1
ATOM 2362 C C . LEU A 1 299 ? 6.907 32.223 6.693 1 94.58 299 LEU A C 1
ATOM 2364 O O . LEU A 1 299 ? 7.257 31.057 6.501 1 94.58 299 LEU A O 1
ATOM 2368 N N . GLU A 1 300 ? 7.697 33.174 6.96 1 92.57 300 GLU A N 1
ATOM 2369 C CA . GLU A 1 300 ? 9.125 32.924 7.129 1 92.57 300 GLU A CA 1
ATOM 2370 C C . GLU A 1 300 ? 9.381 31.921 8.25 1 92.57 300 GLU A C 1
ATOM 2372 O O . GLU A 1 300 ? 10.208 31.018 8.105 1 92.57 300 GLU A O 1
ATOM 2377 N N . LYS A 1 301 ? 8.691 32.105 9.305 1 92.93 301 LYS A N 1
ATOM 2378 C CA . LYS A 1 301 ? 8.849 31.181 10.425 1 92.93 301 LYS A CA 1
ATOM 2379 C C . LYS A 1 301 ? 8.369 29.781 10.054 1 92.93 301 LYS A C 1
ATOM 2381 O O . LYS A 1 301 ? 8.998 28.786 10.421 1 92.93 301 LYS A O 1
ATOM 2386 N N . LEU A 1 302 ? 7.204 29.735 9.354 1 93.88 302 LEU A N 1
ATOM 2387 C CA . LEU A 1 302 ? 6.662 28.444 8.945 1 93.88 302 LEU A CA 1
ATOM 2388 C C . LEU A 1 302 ? 7.657 27.689 8.071 1 93.88 302 LEU A C 1
ATOM 2390 O O . LEU A 1 302 ? 7.77 26.465 8.167 1 93.88 302 LEU A O 1
ATOM 2394 N N . LYS A 1 303 ? 8.36 28.41 7.276 1 90.43 303 LYS A N 1
ATOM 2395 C CA . LYS A 1 303 ? 9.293 27.798 6.334 1 90.43 303 LYS A CA 1
ATOM 2396 C C . LYS A 1 303 ? 10.633 27.502 7.002 1 90.43 303 LYS A C 1
ATOM 2398 O O . LYS A 1 303 ? 11.435 26.725 6.478 1 90.43 303 LYS A O 1
ATOM 2403 N N . ARG A 1 304 ? 10.844 28.098 8.127 1 86.71 304 ARG A N 1
ATOM 2404 C CA . ARG A 1 304 ? 12.109 27.93 8.834 1 86.71 304 ARG A CA 1
ATOM 2405 C C . ARG A 1 304 ? 11.981 26.896 9.948 1 86.71 304 ARG A C 1
ATOM 2407 O O . ARG A 1 304 ? 12.922 26.146 10.217 1 86.71 304 ARG A O 1
ATOM 2414 N N . PHE A 1 305 ? 10.827 26.883 10.577 1 90.61 305 PHE A N 1
ATOM 2415 C CA . PHE A 1 305 ? 10.619 25.967 11.693 1 90.61 305 PHE A CA 1
ATOM 2416 C C . PHE A 1 305 ? 10.62 24.521 11.213 1 90.61 305 PHE A C 1
ATOM 2418 O O . PHE A 1 305 ? 10.027 24.203 10.18 1 90.61 305 PHE A O 1
ATOM 2425 N N . HIS A 1 306 ? 11.328 23.699 11.922 1 88.83 306 HIS A N 1
ATOM 2426 C CA . HIS A 1 306 ? 11.433 22.298 11.53 1 88.83 306 HIS A CA 1
ATOM 2427 C C . HIS A 1 306 ? 10.54 21.416 12.396 1 88.83 306 HIS A C 1
ATOM 2429 O O . HIS A 1 306 ? 10.309 21.719 13.569 1 88.83 306 HIS A O 1
ATOM 2435 N N . VAL A 1 307 ? 9.996 20.487 11.755 1 89.02 307 VAL A N 1
ATOM 2436 C CA . VAL A 1 307 ? 9.337 19.379 12.439 1 89.02 307 VAL A CA 1
ATOM 2437 C C . VAL A 1 307 ? 10.296 18.196 12.55 1 89.02 307 VAL A C 1
ATOM 2439 O O . VAL A 1 307 ? 10.849 17.74 11.546 1 89.02 307 VAL A O 1
ATOM 2442 N N . SER A 1 308 ? 10.543 17.814 13.743 1 86.38 308 SER A N 1
ATOM 2443 C CA . SER A 1 308 ? 11.498 16.738 13.989 1 86.38 308 SER A CA 1
ATOM 2444 C C . SER A 1 308 ? 10.823 15.541 14.649 1 86.38 308 SER A C 1
ATOM 2446 O O . SER A 1 308 ? 9.791 15.688 15.307 1 86.38 308 SER A O 1
ATOM 2448 N N . VAL A 1 309 ? 11.423 14.481 14.275 1 82.04 309 VAL A N 1
ATOM 2449 C CA . VAL A 1 309 ? 10.918 13.232 14.835 1 82.04 309 VAL A CA 1
ATOM 2450 C C . VAL A 1 309 ? 12.025 12.533 15.621 1 82.04 309 VAL A C 1
ATOM 2452 O O . VAL A 1 309 ? 13.187 12.542 15.21 1 82.04 309 VAL A O 1
ATOM 2455 N N . ARG A 1 310 ? 11.672 12.196 16.746 1 77.54 310 ARG A N 1
ATOM 2456 C CA . ARG A 1 310 ? 12.568 11.323 17.497 1 77.54 310 ARG A CA 1
ATOM 2457 C C . ARG A 1 310 ? 12.153 9.862 17.358 1 77.54 310 ARG A C 1
ATOM 2459 O O . ARG A 1 310 ? 11.027 9.496 17.702 1 77.54 310 ARG A O 1
ATOM 2466 N N . PHE A 1 311 ? 13.12 9.239 16.757 1 65.95 311 PHE A N 1
ATOM 2467 C CA . PHE A 1 311 ? 12.882 7.806 16.636 1 65.95 311 PHE A CA 1
ATOM 2468 C C . PHE A 1 311 ? 13.208 7.091 17.942 1 65.95 311 PHE A C 1
ATOM 2470 O O . PHE A 1 311 ? 14.065 7.541 18.705 1 65.95 311 PHE A O 1
ATOM 2477 N N . SER A 1 312 ? 12.525 6.107 18.181 1 60.95 312 SER A N 1
ATOM 2478 C CA . SER A 1 312 ? 12.722 5.341 19.408 1 60.95 312 SER A CA 1
ATOM 2479 C C . SER A 1 312 ? 14.165 4.866 19.537 1 60.95 312 SER A C 1
ATOM 2481 O O . SER A 1 312 ? 14.673 4.705 20.649 1 60.95 312 SER A O 1
ATOM 2483 N N . ARG A 1 313 ? 14.784 4.789 18.41 1 52.43 313 ARG A N 1
ATOM 2484 C CA . ARG A 1 313 ? 16.127 4.217 18.388 1 52.43 313 ARG A CA 1
ATOM 2485 C C . ARG A 1 313 ? 17.177 5.272 18.718 1 52.43 313 ARG A C 1
ATOM 2487 O O . ARG A 1 313 ? 18.332 4.941 18.996 1 52.43 313 ARG A O 1
ATOM 2494 N N . THR A 1 314 ? 16.797 6.395 18.556 1 56.45 314 THR A N 1
ATOM 2495 C CA . THR A 1 314 ? 17.763 7.472 18.743 1 56.45 314 THR A CA 1
ATOM 2496 C C . THR A 1 314 ? 17.213 8.532 19.693 1 56.45 314 THR A C 1
ATOM 2498 O O . THR A 1 314 ? 16 8.63 19.888 1 56.45 314 THR A O 1
ATOM 2501 N N . GLN A 1 315 ? 18.125 9.015 20.436 1 59.66 315 GLN A N 1
ATOM 2502 C CA . GLN A 1 315 ? 17.726 10.139 21.276 1 59.66 315 GLN A CA 1
ATOM 2503 C C . GLN A 1 315 ? 17.741 11.447 20.489 1 59.66 315 GLN A C 1
ATOM 2505 O O . GLN A 1 315 ? 17.161 12.445 20.923 1 59.66 315 GLN A O 1
ATOM 2510 N N . ALA A 1 316 ? 18.271 11.263 19.378 1 64.86 316 ALA A N 1
ATOM 2511 C CA . ALA A 1 316 ? 18.411 12.493 18.602 1 64.86 316 ALA A CA 1
ATOM 2512 C C . ALA A 1 316 ? 17.185 12.73 17.724 1 64.86 316 ALA A C 1
ATOM 2514 O O . ALA A 1 316 ? 16.556 11.779 17.256 1 64.86 316 ALA A O 1
ATOM 2515 N N . TYR A 1 317 ? 16.757 13.942 17.692 1 76.41 317 TYR A N 1
ATOM 2516 C CA . TYR A 1 317 ? 15.665 14.331 16.807 1 76.41 317 TYR A CA 1
ATOM 2517 C C . TYR A 1 317 ? 16.152 14.473 15.37 1 76.41 317 TYR A C 1
ATOM 2519 O O . TYR A 1 317 ? 17.23 15.019 15.124 1 76.41 317 TYR A O 1
ATOM 2527 N N . ASP A 1 318 ? 15.433 13.881 14.499 1 74.28 318 ASP A N 1
ATOM 2528 C CA . ASP A 1 318 ? 15.696 13.969 13.066 1 74.28 318 ASP A CA 1
ATOM 2529 C C . ASP A 1 318 ? 14.743 14.953 12.391 1 74.28 318 ASP A C 1
ATOM 2531 O O . ASP A 1 318 ? 13.523 14.8 12.475 1 74.28 318 ASP A O 1
ATOM 2535 N N . ARG A 1 319 ? 15.343 15.909 11.784 1 76.47 319 ARG A N 1
ATOM 2536 C CA . ARG A 1 319 ? 14.51 16.869 11.066 1 76.47 319 ARG A CA 1
ATOM 2537 C C . ARG A 1 319 ? 13.878 16.232 9.834 1 76.47 319 ARG A C 1
ATOM 2539 O O . ARG A 1 319 ? 14.575 15.636 9.01 1 76.47 319 ARG A O 1
ATOM 2546 N N . ARG A 1 320 ? 12.613 16.267 9.745 1 74.64 320 ARG A N 1
ATOM 2547 C CA . ARG A 1 320 ? 11.906 15.626 8.641 1 74.64 320 ARG A CA 1
ATOM 2548 C C . ARG A 1 320 ? 11.426 16.657 7.625 1 74.64 320 ARG A C 1
ATOM 2550 O O . ARG A 1 320 ? 11.178 16.324 6.464 1 74.64 320 ARG A O 1
ATOM 2557 N N . GLY A 1 321 ? 11.201 17.847 8.069 1 78.41 321 GLY A N 1
ATOM 2558 C CA . GLY A 1 321 ? 10.754 18.911 7.185 1 78.41 321 GLY A CA 1
ATOM 2559 C C . GLY A 1 321 ? 10.436 20.201 7.918 1 78.41 321 GLY A C 1
ATOM 2560 O O . GLY A 1 321 ? 10.52 20.26 9.147 1 78.41 321 GLY A O 1
ATOM 2561 N N . THR A 1 322 ? 10.133 21.152 7.12 1 88.89 322 THR A N 1
ATOM 2562 C CA . THR A 1 322 ? 9.696 22.406 7.724 1 88.89 322 THR A CA 1
ATOM 2563 C C . THR A 1 322 ? 8.216 22.342 8.093 1 88.89 322 THR A C 1
ATOM 2565 O O . THR A 1 322 ? 7.488 21.473 7.609 1 88.89 322 THR A O 1
ATOM 2568 N N . LEU A 1 323 ? 7.847 23.134 9.004 1 92.67 323 LEU A N 1
ATOM 2569 C CA . LEU A 1 323 ? 6.443 23.222 9.39 1 92.67 323 LEU A CA 1
ATOM 2570 C C . LEU A 1 323 ? 5.561 23.492 8.176 1 92.67 323 LEU A C 1
ATOM 2572 O O . LEU A 1 323 ? 4.48 22.913 8.047 1 92.67 323 LEU A O 1
ATOM 2576 N N . TYR A 1 324 ? 6.025 24.337 7.281 1 92.54 324 TYR A N 1
ATOM 2577 C CA . TYR A 1 324 ? 5.282 24.666 6.07 1 92.54 324 TYR A CA 1
ATOM 2578 C C . TYR A 1 324 ? 5.063 23.427 5.211 1 92.54 324 TYR A C 1
ATOM 2580 O O . TYR A 1 324 ? 3.986 23.243 4.639 1 92.54 324 TYR A O 1
ATOM 2588 N N . ARG A 1 325 ? 5.947 22.563 5.146 1 88.74 325 ARG A N 1
ATOM 2589 C CA . ARG A 1 325 ? 5.86 21.352 4.336 1 88.74 325 ARG A CA 1
ATOM 2590 C C . ARG A 1 325 ? 4.936 20.326 4.983 1 88.74 325 ARG A C 1
ATOM 2592 O O . ARG A 1 325 ? 4.391 19.456 4.301 1 88.74 325 ARG A O 1
ATOM 2599 N N . CYS A 1 326 ? 4.775 20.458 6.277 1 89.33 326 CYS A N 1
ATOM 2600 C CA . CYS A 1 326 ? 3.951 19.504 7.011 1 89.33 326 CYS A CA 1
ATOM 2601 C C . CYS A 1 326 ? 2.504 19.977 7.085 1 89.33 326 CYS A C 1
ATOM 2603 O O . CYS A 1 326 ? 1.633 19.249 7.564 1 89.33 326 CYS A O 1
ATOM 2605 N N . LEU A 1 327 ? 2.25 21.131 6.622 1 90.33 327 LEU A N 1
ATOM 2606 C CA . LEU A 1 327 ? 0.892 21.664 6.655 1 90.33 327 LEU A CA 1
ATOM 2607 C C . LEU A 1 327 ? 0.087 21.173 5.457 1 90.33 327 LEU A C 1
ATOM 2609 O O . LEU A 1 327 ? 0.606 21.104 4.341 1 90.33 327 LEU A O 1
ATOM 2613 N N . VAL A 1 328 ? -1.087 20.779 5.722 1 87.91 328 VAL A N 1
ATOM 2614 C CA . VAL A 1 328 ? -2.092 20.505 4.7 1 87.91 328 VAL A CA 1
ATOM 2615 C C . VAL A 1 328 ? -3.276 21.453 4.872 1 87.91 328 VAL A C 1
ATOM 2617 O O . VAL A 1 328 ? -3.857 21.54 5.956 1 87.91 328 VAL A O 1
ATOM 2620 N N . SER A 1 329 ? -3.59 22.181 3.84 1 90.1 329 SER A N 1
ATOM 2621 C CA . SER A 1 329 ? -4.622 23.204 3.978 1 90.1 329 SER A CA 1
ATOM 2622 C C . SER A 1 329 ? -5.435 23.345 2.695 1 90.1 329 SER A C 1
ATOM 2624 O O . SER A 1 329 ? -4.886 23.265 1.594 1 90.1 329 SER A O 1
ATOM 2626 N N . GLU A 1 330 ? -6.668 23.522 2.874 1 89.03 330 GLU A N 1
ATOM 2627 C CA . GLU A 1 330 ? -7.56 23.895 1.781 1 89.03 330 GLU A CA 1
ATOM 2628 C C . GLU A 1 330 ? -7.978 25.359 1.885 1 89.03 330 GLU A C 1
ATOM 2630 O O . GLU A 1 330 ? -8.455 25.801 2.932 1 89.03 330 GLU A O 1
ATOM 2635 N N . GLN A 1 331 ? -7.698 26.108 0.809 1 89.39 331 GLN A N 1
ATOM 2636 C CA . GLN A 1 331 ? -8.026 27.53 0.808 1 89.39 331 GLN A CA 1
ATOM 2637 C C . GLN A 1 331 ? -8.805 27.915 -0.446 1 89.39 331 GLN A C 1
ATOM 2639 O O . GLN A 1 331 ? -8.525 27.411 -1.536 1 89.39 331 GLN A O 1
ATOM 2644 N N . ARG A 1 332 ? -9.805 28.731 -0.288 1 86.93 332 ARG A N 1
ATOM 2645 C CA . ARG A 1 332 ? -10.55 29.298 -1.407 1 86.93 332 ARG A CA 1
ATOM 2646 C C . ARG A 1 332 ? -10.256 30.787 -1.562 1 86.93 332 ARG A C 1
ATOM 2648 O O . ARG A 1 332 ? -10.213 31.522 -0.574 1 86.93 332 ARG A O 1
ATOM 2655 N N . LEU A 1 333 ? -9.841 31.086 -2.717 1 86.87 333 LEU A N 1
ATOM 2656 C CA . LEU A 1 333 ? -9.659 32.508 -2.99 1 86.87 333 LEU A CA 1
ATOM 2657 C C . LEU A 1 333 ? -10.946 33.127 -3.526 1 86.87 333 LEU A C 1
ATOM 2659 O O . LEU A 1 333 ? -11.711 32.466 -4.232 1 86.87 333 LEU A O 1
ATOM 2663 N N . GLU A 1 334 ? -11.293 34.227 -3.046 1 71.4 334 GLU A N 1
ATOM 2664 C CA . GLU A 1 334 ? -12.516 34.931 -3.42 1 71.4 334 GLU A CA 1
ATOM 2665 C C . GLU A 1 334 ? -12.592 35.141 -4.93 1 71.4 334 GLU A C 1
ATOM 2667 O O . GLU A 1 334 ? -13.664 35.014 -5.526 1 71.4 334 GLU A O 1
ATOM 2672 N N . GLN A 1 335 ? -11.488 35.457 -5.472 1 64.18 335 GLN A N 1
ATOM 2673 C CA . GLN A 1 335 ? -11.508 35.711 -6.909 1 64.18 335 GLN A CA 1
ATOM 2674 C C . GLN A 1 335 ? -11.645 34.41 -7.695 1 64.18 335 GLN A C 1
ATOM 2676 O O . GLN A 1 335 ? -10.729 33.585 -7.706 1 64.18 335 GLN A O 1
ATOM 2681 N N . GLY A 1 336 ? -12.859 34.138 -8.207 1 62.48 336 GLY A N 1
ATOM 2682 C CA . GLY A 1 336 ? -13.111 33.028 -9.112 1 62.48 336 GLY A CA 1
ATOM 2683 C C . GLY A 1 336 ? -13.586 31.774 -8.401 1 62.48 336 GLY A C 1
ATOM 2684 O O . GLY A 1 336 ? -14.053 30.83 -9.041 1 62.48 336 GLY A O 1
ATOM 2685 N N . GLY A 1 337 ? -13.508 31.758 -7.014 1 74.74 337 GLY A N 1
ATOM 2686 C CA . GLY A 1 337 ? -14.069 30.675 -6.223 1 74.74 337 GLY A CA 1
ATOM 2687 C C . GLY A 1 337 ? -13.306 29.372 -6.369 1 74.74 337 GLY A C 1
ATOM 2688 O O . GLY A 1 337 ? -13.877 28.291 -6.214 1 74.74 337 GLY A O 1
ATOM 2689 N N . ARG A 1 338 ? -12 29.472 -6.705 1 86.01 338 ARG A N 1
ATOM 2690 C CA . ARG A 1 338 ? -11.196 28.278 -6.949 1 86.01 338 ARG A CA 1
ATOM 2691 C C . ARG A 1 338 ? -10.639 27.717 -5.645 1 86.01 338 ARG A C 1
ATOM 2693 O O . ARG A 1 338 ? -10.365 28.468 -4.707 1 86.01 338 ARG A O 1
ATOM 2700 N N . LEU A 1 339 ? -10.617 26.467 -5.568 1 90.26 339 LEU A N 1
ATOM 2701 C CA . LEU A 1 339 ? -10.114 25.768 -4.39 1 90.26 339 LEU A CA 1
ATOM 2702 C C . LEU A 1 339 ? -8.648 25.389 -4.568 1 90.26 339 LEU A C 1
ATOM 2704 O O . LEU A 1 339 ? -8.262 24.858 -5.612 1 90.26 339 LEU A O 1
ATOM 2708 N N . TYR A 1 340 ? -7.897 25.755 -3.604 1 91.56 340 TYR A N 1
ATOM 2709 C CA . TYR A 1 340 ? -6.475 25.431 -3.592 1 91.56 340 TYR A CA 1
ATOM 2710 C C . TYR A 1 340 ? -6.123 24.563 -2.39 1 91.56 340 TYR A C 1
ATOM 2712 O O . TYR A 1 340 ? -6.753 24.667 -1.335 1 91.56 340 TYR A O 1
ATOM 2720 N N . VAL A 1 341 ? -5.186 23.743 -2.575 1 90.79 341 VAL A N 1
ATOM 2721 C CA . VAL A 1 341 ? -4.767 22.873 -1.481 1 90.79 341 VAL A CA 1
ATOM 2722 C C . VAL A 1 341 ? -3.249 22.929 -1.329 1 90.79 341 VAL A C 1
ATOM 2724 O O . VAL A 1 341 ? -2.52 22.958 -2.323 1 90.79 341 VAL A O 1
ATOM 2727 N N . LEU A 1 342 ? -2.848 23.073 -0.101 1 92.13 342 LEU A N 1
ATOM 2728 C CA . LEU A 1 342 ? -1.428 22.993 0.222 1 92.13 342 LEU A CA 1
ATOM 2729 C C . LEU A 1 342 ? -1.027 21.562 0.564 1 92.13 342 LEU A C 1
ATOM 2731 O O . LEU A 1 342 ? -1.589 20.958 1.481 1 92.13 342 LEU A O 1
ATOM 2735 N N . ILE A 1 343 ? -0.137 21.039 -0.201 1 87.33 343 ILE A N 1
ATOM 2736 C CA . ILE A 1 343 ? 0.349 19.679 0.011 1 87.33 343 ILE A CA 1
ATOM 2737 C C . ILE A 1 343 ? 1.874 19.661 -0.048 1 87.33 343 ILE A C 1
ATOM 2739 O O . ILE A 1 343 ? 2.467 20.022 -1.068 1 87.33 343 ILE A O 1
ATOM 2743 N N . GLU A 1 344 ? 2.465 19.292 1.054 1 85.6 344 GLU A N 1
ATOM 2744 C CA . GLU A 1 344 ? 3.912 19.127 1.14 1 85.6 344 GLU A CA 1
ATOM 2745 C C . GLU A 1 344 ? 4.64 20.378 0.656 1 85.6 344 GLU A C 1
ATOM 2747 O O . GLU A 1 344 ? 5.581 20.288 -0.135 1 85.6 344 GLU A O 1
ATOM 2752 N N . GLY A 1 345 ? 4.137 21.505 1.001 1 88.06 345 GLY A N 1
ATOM 2753 C CA . GLY A 1 345 ? 4.795 22.784 0.786 1 88.06 345 GLY A CA 1
ATOM 2754 C C . GLY A 1 345 ? 4.469 23.404 -0.56 1 88.06 345 GLY A C 1
ATOM 2755 O O . GLY A 1 345 ? 5.068 24.41 -0.947 1 88.06 345 GLY A O 1
ATOM 2756 N N . ARG A 1 346 ? 3.475 22.888 -1.258 1 86.53 346 ARG A N 1
ATOM 2757 C CA . ARG A 1 346 ? 3.099 23.429 -2.56 1 86.53 346 ARG A CA 1
ATOM 2758 C C . ARG A 1 346 ? 1.586 23.584 -2.672 1 86.53 346 ARG A C 1
ATOM 2760 O O . ARG A 1 346 ? 0.833 22.735 -2.193 1 86.53 346 ARG A O 1
ATOM 2767 N N . TRP A 1 347 ? 1.298 24.605 -3.33 1 90.43 347 TRP A N 1
ATOM 2768 C CA . TRP A 1 347 ? -0.123 24.849 -3.556 1 90.43 347 TRP A CA 1
ATOM 2769 C C . TRP A 1 347 ? -0.578 24.229 -4.873 1 90.43 347 TRP A C 1
ATOM 2771 O O . TRP A 1 347 ? 0.094 24.37 -5.898 1 90.43 347 TRP A O 1
ATOM 2781 N N . PHE A 1 348 ? -1.649 23.571 -4.805 1 88.16 348 PHE A N 1
ATOM 2782 C CA . PHE A 1 348 ? -2.294 23.006 -5.984 1 88.16 348 PHE A CA 1
ATOM 2783 C C . PHE A 1 348 ? -3.696 23.579 -6.161 1 88.16 348 PHE A C 1
ATOM 2785 O O . PHE A 1 348 ? -4.404 23.814 -5.18 1 88.16 348 PHE A O 1
ATOM 2792 N N . GLU A 1 349 ? -3.978 23.812 -7.367 1 89.17 349 GLU A N 1
ATOM 2793 C CA . GLU A 1 349 ? -5.354 24.169 -7.696 1 89.17 349 GLU A CA 1
ATOM 2794 C C . GLU A 1 349 ? -6.179 22.931 -8.038 1 89.17 349 GLU A C 1
ATOM 2796 O O . GLU A 1 349 ? -5.774 22.121 -8.875 1 89.17 349 GLU A O 1
ATOM 2801 N N . VAL A 1 350 ? -7.276 22.799 -7.346 1 85.34 350 VAL A N 1
ATOM 2802 C CA . VAL A 1 350 ? -8.172 21.685 -7.64 1 85.34 350 VAL A CA 1
ATOM 2803 C C . VAL A 1 350 ? -9.011 22.009 -8.874 1 85.34 350 VAL A C 1
ATOM 2805 O O . VAL A 1 350 ? -9.503 23.13 -9.022 1 85.34 350 VAL A O 1
ATOM 2808 N N . ASP A 1 351 ? -9.12 21.051 -9.668 1 81.6 351 ASP A N 1
ATOM 2809 C CA . ASP A 1 351 ? -9.918 21.211 -10.879 1 81.6 351 ASP A CA 1
ATOM 2810 C C . ASP A 1 351 ? -11.329 21.694 -10.547 1 81.6 351 ASP A C 1
ATOM 2812 O O . ASP A 1 351 ? -12.023 21.086 -9.73 1 81.6 351 ASP A O 1
ATOM 2816 N N . LYS A 1 352 ? -11.711 22.709 -11.185 1 79.7 352 LYS A N 1
ATOM 2817 C CA . LYS A 1 352 ? -13.001 23.335 -10.909 1 79.7 352 LYS A CA 1
ATOM 2818 C C . LYS A 1 352 ? -14.152 22.381 -11.214 1 79.7 352 LYS A C 1
ATOM 2820 O O . LYS A 1 352 ? -15.149 22.35 -10.489 1 79.7 352 LYS A O 1
ATOM 2825 N N . LEU A 1 353 ? -13.991 21.679 -12.249 1 74.52 353 LEU A N 1
ATOM 2826 C CA . LEU A 1 353 ? -15.045 20.749 -12.64 1 74.52 353 LEU A CA 1
ATOM 2827 C C . LEU A 1 353 ? -15.221 19.656 -11.592 1 74.52 353 LEU A C 1
ATOM 2829 O O . LEU A 1 353 ? -16.346 19.234 -11.311 1 74.52 353 LEU A O 1
ATOM 2833 N N . LEU A 1 354 ? -14.171 19.266 -11.071 1 75.68 354 LEU A N 1
ATOM 2834 C CA . LEU A 1 354 ? -14.246 18.243 -10.033 1 75.68 354 LEU A CA 1
ATOM 2835 C C . LEU A 1 354 ? -14.956 18.778 -8.794 1 75.68 354 LEU A C 1
ATOM 2837 O O . LEU A 1 354 ? -15.797 18.09 -8.21 1 75.68 354 LEU A O 1
ATOM 2841 N N . VAL A 1 355 ? -14.633 19.989 -8.452 1 81.88 355 VAL A N 1
ATOM 2842 C CA . VAL A 1 355 ? -15.249 20.605 -7.282 1 81.88 355 VAL A CA 1
ATOM 2843 C C . VAL A 1 355 ? -16.755 20.73 -7.496 1 81.88 355 VAL A C 1
ATOM 2845 O O . VAL A 1 355 ? -17.544 20.421 -6.6 1 81.88 355 VAL A O 1
ATOM 2848 N N . GLU A 1 356 ? -17.081 21.093 -8.632 1 79.93 356 GLU A N 1
ATOM 2849 C CA . GLU A 1 356 ? -18.495 21.268 -8.952 1 79.93 356 GLU A CA 1
ATOM 2850 C C . GLU A 1 356 ? -19.232 19.932 -8.946 1 79.93 356 GLU A C 1
ATOM 2852 O O . GLU A 1 356 ? -20.366 19.845 -8.472 1 79.93 356 GLU A O 1
ATOM 2857 N N . GLU A 1 357 ? -18.573 19.015 -9.448 1 76.99 357 GLU A N 1
ATOM 2858 C CA . GLU A 1 357 ? -19.166 17.681 -9.475 1 76.99 357 GLU A CA 1
ATOM 2859 C C . GLU A 1 357 ? -19.397 17.151 -8.063 1 76.99 357 GLU A C 1
ATOM 2861 O O . GLU A 1 357 ? -20.444 16.567 -7.777 1 76.99 357 GLU A O 1
ATOM 2866 N N . VAL A 1 358 ? -18.447 17.334 -7.278 1 82.13 358 VAL A N 1
ATOM 2867 C CA . VAL A 1 358 ? -18.52 16.869 -5.897 1 82.13 358 VAL A CA 1
ATOM 2868 C C . VAL A 1 358 ? -19.634 17.61 -5.16 1 82.13 358 VAL A C 1
ATOM 2870 O O . VAL A 1 358 ? -20.48 16.988 -4.513 1 82.13 358 VAL A O 1
ATOM 2873 N N . ASP A 1 359 ? -19.699 18.876 -5.321 1 83.91 359 ASP A N 1
ATOM 2874 C CA . ASP A 1 359 ? -20.694 19.691 -4.631 1 83.91 359 ASP A CA 1
ATOM 2875 C C . ASP A 1 359 ? -22.101 19.391 -5.144 1 83.91 359 ASP A C 1
ATOM 2877 O O . ASP A 1 359 ? -23.046 19.297 -4.359 1 83.91 359 ASP A O 1
ATOM 2881 N N . SER A 1 360 ? -22.202 19.188 -6.395 1 82.87 360 SER A N 1
ATOM 2882 C CA . SER A 1 360 ? -23.502 18.89 -6.987 1 82.87 360 SER A CA 1
ATOM 2883 C C . SER A 1 360 ? -24.029 17.54 -6.512 1 82.87 360 SER A C 1
ATOM 2885 O O . SER A 1 360 ? -25.218 17.401 -6.217 1 82.87 360 SER A O 1
ATOM 2887 N N . TYR A 1 361 ? -23.198 16.645 -6.458 1 82.14 361 TYR A N 1
ATOM 2888 C CA . TYR A 1 361 ? -23.607 15.323 -5.998 1 82.14 361 TYR A CA 1
ATOM 2889 C C . TYR A 1 361 ? -24.118 15.378 -4.563 1 82.14 361 TYR A C 1
ATOM 2891 O O . TYR A 1 361 ? -25.15 14.785 -4.242 1 82.14 361 TYR A O 1
ATOM 2899 N N . LEU A 1 362 ? -23.415 16.002 -3.733 1 86.71 362 LEU A N 1
ATOM 2900 C CA . LEU A 1 362 ? -23.784 16.082 -2.324 1 86.71 362 LEU A CA 1
ATOM 2901 C C . LEU A 1 362 ? -25.098 16.836 -2.148 1 86.71 362 LEU A C 1
ATOM 2903 O O . LEU A 1 362 ? -25.954 16.425 -1.361 1 86.71 362 LEU A O 1
ATOM 2907 N N . GLU A 1 363 ? -25.228 17.854 -2.865 1 84.4 363 GLU A N 1
ATOM 2908 C CA . GLU A 1 363 ? -26.446 18.652 -2.765 1 84.4 363 GLU A CA 1
ATOM 2909 C C . GLU A 1 363 ? -27.663 17.865 -3.245 1 84.4 363 GLU A C 1
ATOM 2911 O O . GLU A 1 363 ? -28.759 18.016 -2.702 1 84.4 363 GLU A O 1
ATOM 2916 N N . GLU A 1 364 ? -27.421 17.023 -4.123 1 82.49 364 GLU A N 1
ATOM 2917 C CA . GLU A 1 364 ? -28.525 16.289 -4.734 1 82.49 364 GLU A CA 1
ATOM 2918 C C . GLU A 1 364 ? -28.868 15.038 -3.931 1 82.49 364 GLU A C 1
ATOM 2920 O O . GLU A 1 364 ? -30.025 14.614 -3.896 1 82.49 364 GLU A O 1
ATOM 2925 N N . ARG A 1 365 ? -27.902 14.511 -3.287 1 84.31 365 ARG A N 1
ATOM 2926 C CA . ARG A 1 365 ? -28.108 13.153 -2.794 1 84.31 365 ARG A CA 1
ATOM 2927 C C . ARG A 1 365 ? -28.165 13.126 -1.27 1 84.31 365 ARG A C 1
ATOM 2929 O O . ARG A 1 365 ? -28.656 12.163 -0.679 1 84.31 365 ARG A O 1
ATOM 2936 N N . ILE A 1 366 ? -27.607 14.167 -0.674 1 87 366 ILE A N 1
ATOM 2937 C CA . ILE A 1 366 ? -27.526 14.165 0.783 1 87 366 ILE A CA 1
ATOM 2938 C C . ILE A 1 366 ? -28.346 15.323 1.347 1 87 366 ILE A C 1
ATOM 2940 O O . ILE A 1 366 ? -28.327 16.429 0.801 1 87 366 ILE A O 1
ATOM 2944 N N . THR A 1 367 ? -29.165 14.988 2.36 1 86.25 367 THR A N 1
ATOM 2945 C CA . THR A 1 367 ? -29.872 16.037 3.087 1 86.25 367 THR A CA 1
ATOM 2946 C C . THR A 1 367 ? -28.989 16.623 4.184 1 86.25 367 THR A C 1
ATOM 2948 O O . THR A 1 367 ? -28.456 15.889 5.018 1 86.25 367 THR A O 1
ATOM 2951 N N . PHE A 1 368 ? -28.771 17.819 4.078 1 84.63 368 PHE A N 1
ATOM 2952 C CA . PHE A 1 368 ? -28.008 18.505 5.114 1 84.63 368 PHE A CA 1
ATOM 2953 C C . PHE A 1 368 ? -28.937 19.123 6.151 1 84.63 368 PHE A C 1
ATOM 2955 O O . PHE A 1 368 ? -29.683 20.057 5.846 1 84.63 368 PHE A O 1
ATOM 2962 N N . ASP A 1 369 ? -28.945 18.461 7.295 1 80.74 369 ASP A N 1
ATOM 2963 C CA . ASP A 1 369 ? -29.904 18.894 8.307 1 80.74 369 ASP A CA 1
ATOM 2964 C C . ASP A 1 369 ? -29.403 18.569 9.713 1 80.74 369 ASP A C 1
ATOM 2966 O O . ASP A 1 369 ? -29.153 17.405 10.035 1 80.74 369 ASP A O 1
ATOM 2970 N N . ALA A 1 370 ? -29.131 19.592 10.383 1 75.12 370 ALA A N 1
ATOM 2971 C CA . ALA A 1 370 ? -28.793 19.399 11.791 1 75.12 370 ALA A CA 1
ATOM 2972 C C . ALA A 1 370 ? -29.912 19.906 12.697 1 75.12 370 ALA A C 1
ATOM 2974 O O . ALA A 1 370 ? -29.698 20.13 13.891 1 75.12 370 ALA A O 1
ATOM 2975 N N . LYS A 1 371 ? -31.148 20.055 12.141 1 76.76 371 LYS A N 1
ATOM 2976 C CA . LYS A 1 371 ? -32.266 20.573 12.924 1 76.76 371 LYS A CA 1
ATOM 2977 C C . LYS A 1 371 ? -32.679 19.585 14.012 1 76.76 371 LYS A C 1
ATOM 2979 O O . LYS A 1 371 ? -32.702 18.374 13.782 1 76.76 371 LYS A O 1
ATOM 2984 N N . GLY A 1 372 ? -32.815 20.068 15.176 1 78.3 372 GLY A N 1
ATOM 2985 C CA . GLY A 1 372 ? -33.319 19.259 16.274 1 78.3 372 GLY A CA 1
ATOM 2986 C C . GLY A 1 372 ? -32.225 18.76 17.199 1 78.3 372 GLY A C 1
ATOM 2987 O O . GLY A 1 372 ? -32.509 18.157 18.236 1 78.3 372 GLY A O 1
ATOM 2988 N N . PHE A 1 373 ? -30.947 19.031 16.827 1 90.6 373 PHE A N 1
ATOM 2989 C CA . PHE A 1 373 ? -29.86 18.591 17.695 1 90.6 373 PHE A CA 1
ATOM 2990 C C . PHE A 1 373 ? -29.26 19.771 18.45 1 90.6 373 PHE A C 1
ATOM 2992 O O . PHE A 1 373 ? -29.034 20.836 17.872 1 90.6 373 PHE A O 1
ATOM 2999 N N . PRO A 1 374 ? -29.115 19.662 19.71 1 91.21 374 PRO A N 1
ATOM 3000 C CA . PRO A 1 374 ? -28.568 20.763 20.506 1 91.21 374 PRO A CA 1
ATOM 3001 C C . PRO A 1 374 ? -27.105 21.055 20.182 1 91.21 374 PRO A C 1
ATOM 3003 O O . PRO A 1 374 ? -26.363 20.151 19.79 1 91.21 374 PRO A O 1
ATOM 3006 N N . ASP A 1 375 ? -26.759 22.264 20.376 1 90.15 375 ASP A N 1
ATOM 3007 C CA . ASP A 1 375 ? -25.364 22.657 20.202 1 90.15 375 ASP A CA 1
ATOM 3008 C C . ASP A 1 375 ? -24.46 21.929 21.194 1 90.15 375 ASP A C 1
ATOM 3010 O O . ASP A 1 375 ? -24.891 21.583 22.296 1 90.15 375 ASP A O 1
ATOM 3014 N N . ALA A 1 376 ? -23.301 21.625 20.7 1 88.97 376 ALA A N 1
ATOM 3015 C CA . ALA A 1 376 ? -22.309 21.077 21.621 1 88.97 376 ALA A CA 1
ATOM 3016 C C . ALA A 1 376 ? -21.694 22.177 22.482 1 88.97 376 ALA A C 1
ATOM 3018 O O . ALA A 1 376 ? -21.638 23.338 22.07 1 88.97 376 ALA A O 1
ATOM 3019 N N . LYS A 1 377 ? -21.322 21.892 23.656 1 86.62 377 LYS A N 1
ATOM 3020 C CA . LYS A 1 377 ? -20.677 22.844 24.554 1 86.62 377 LYS A CA 1
ATOM 3021 C C . LYS A 1 377 ? -19.161 22.832 24.372 1 86.62 377 LYS A C 1
ATOM 3023 O O . LYS A 1 377 ? -18.587 21.815 23.979 1 86.62 377 LYS A O 1
ATOM 3028 N N . VAL A 1 378 ? -18.578 23.954 24.598 1 80.31 378 VAL A N 1
ATOM 3029 C CA . VAL A 1 378 ? -17.126 24.057 24.503 1 80.31 378 VAL A CA 1
ATOM 3030 C C . VAL A 1 378 ? -16.473 23.051 25.448 1 80.31 378 VAL A C 1
ATOM 3032 O O . VAL A 1 378 ? -16.816 22.989 26.632 1 80.31 378 VAL A O 1
ATOM 3035 N N . GLY A 1 379 ? -15.67 22.277 24.922 1 75.2 379 GLY A N 1
ATOM 3036 C CA . GLY A 1 379 ? -14.937 21.329 25.745 1 75.2 379 GLY A CA 1
ATOM 3037 C C . GLY A 1 379 ? -15.699 20.041 25.996 1 75.2 379 GLY A C 1
ATOM 3038 O O . GLY A 1 379 ? -15.174 19.113 26.614 1 75.2 379 GLY A O 1
ATOM 3039 N N . GLU A 1 380 ? -16.949 20.026 25.59 1 83.74 380 GLU A N 1
ATOM 3040 C CA . GLU A 1 380 ? -17.765 18.832 25.793 1 83.74 380 GLU A CA 1
ATOM 3041 C C . GLU A 1 380 ? -17.224 17.652 24.99 1 83.74 380 GLU A C 1
ATOM 3043 O O . GLU A 1 380 ? -16.998 17.767 23.784 1 83.74 380 GLU A O 1
ATOM 3048 N N . LYS A 1 381 ? -16.944 16.62 25.67 1 82.58 381 LYS A N 1
ATOM 3049 C CA . LYS A 1 381 ? -16.507 15.403 24.992 1 82.58 381 LYS A CA 1
ATOM 3050 C C . LYS A 1 381 ? -17.643 14.788 24.18 1 82.58 381 LYS A C 1
ATOM 3052 O O . LYS A 1 381 ? -18.818 14.995 24.49 1 82.58 381 LYS A O 1
ATOM 3057 N N . GLU A 1 382 ? -17.351 14.106 23.18 1 86.53 382 GLU A N 1
ATOM 3058 C CA . GLU A 1 382 ? -18.318 13.456 22.3 1 86.53 382 GLU A CA 1
ATOM 3059 C C . GLU A 1 382 ? -19.273 12.566 23.091 1 86.53 382 GLU A C 1
ATOM 3061 O O . GLU A 1 382 ? -20.483 12.586 22.859 1 86.53 382 GLU A O 1
ATOM 3066 N N . THR A 1 383 ? -18.774 11.82 24.026 1 87.64 383 THR A N 1
ATOM 3067 C CA . THR A 1 383 ? -19.571 10.91 24.841 1 87.64 383 THR A CA 1
ATOM 3068 C C . THR A 1 383 ? -20.59 11.683 25.675 1 87.64 383 THR A C 1
ATOM 3070 O O . THR A 1 383 ? -21.741 11.262 25.805 1 87.64 383 THR A O 1
ATOM 3073 N N . ASN A 1 384 ? -20.133 12.791 26.248 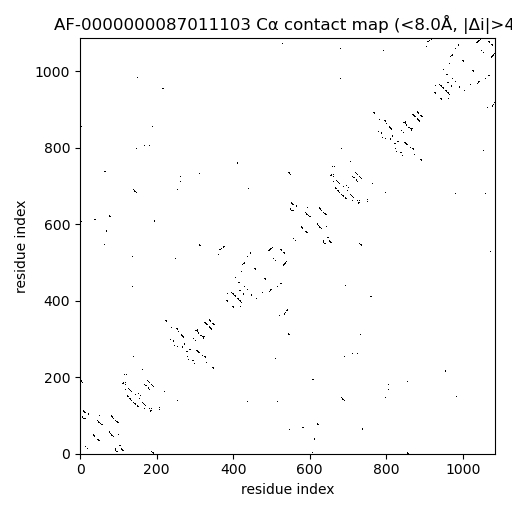1 91 384 ASN A N 1
ATOM 3074 C CA . ASN A 1 384 ? -21.029 13.623 27.044 1 91 384 ASN A CA 1
ATOM 3075 C C . ASN A 1 384 ? -22.12 14.255 26.185 1 91 384 ASN A C 1
ATOM 3077 O O . ASN A 1 384 ? -23.266 14.377 26.62 1 91 384 ASN A O 1
ATOM 3081 N N . TYR A 1 385 ? -21.757 14.668 25.067 1 92.18 385 TYR A N 1
ATOM 3082 C CA . TYR A 1 385 ? -22.743 15.222 24.147 1 92.18 385 TYR A CA 1
ATOM 3083 C C . TYR A 1 385 ? -23.805 14.187 23.798 1 92.18 385 TYR A C 1
ATOM 3085 O O . TYR A 1 385 ? -25.001 14.489 23.803 1 92.18 385 TYR A O 1
ATOM 3093 N N . ASN A 1 386 ? -23.371 12.998 23.472 1 93.59 386 ASN A N 1
ATOM 3094 C CA . ASN A 1 386 ? -24.3 11.932 23.111 1 93.59 386 ASN A CA 1
ATOM 3095 C C . ASN A 1 386 ? -25.276 11.631 24.245 1 93.59 386 ASN A C 1
ATOM 3097 O O . ASN A 1 386 ? -26.465 11.415 24.006 1 93.59 386 ASN A O 1
ATOM 3101 N N . GLN A 1 387 ? -24.729 11.624 25.449 1 93.6 387 GLN A N 1
ATOM 3102 C CA . GLN A 1 387 ? -25.567 11.379 26.619 1 93.6 387 GLN A CA 1
ATOM 3103 C C . GLN A 1 387 ? -26.59 12.496 26.806 1 93.6 387 GLN A C 1
ATOM 3105 O O . GLN A 1 387 ? -27.76 12.232 27.09 1 93.6 387 GLN A O 1
ATOM 3110 N N . ARG A 1 388 ? -26.079 13.663 26.637 1 94 388 ARG A N 1
ATOM 3111 C CA . ARG A 1 388 ? -26.976 14.806 26.773 1 94 388 ARG A CA 1
ATOM 3112 C C . ARG A 1 388 ? -28.035 14.805 25.676 1 94 388 ARG A C 1
ATOM 3114 O O . ARG A 1 388 ? -29.206 15.091 25.935 1 94 388 ARG A O 1
ATOM 3121 N N . LEU A 1 389 ? -27.629 14.537 24.516 1 93.52 389 LEU A N 1
ATOM 3122 C CA . LEU A 1 389 ? -28.532 14.446 23.374 1 93.52 389 LEU A CA 1
ATOM 3123 C C . LEU A 1 389 ? -29.677 13.48 23.661 1 93.52 389 LEU A C 1
ATOM 3125 O O . LEU A 1 389 ? -30.841 13.797 23.405 1 93.52 389 LEU A O 1
ATOM 3129 N N . VAL A 1 390 ? -29.354 12.335 24.173 1 92.91 390 VAL A N 1
ATOM 3130 C CA . VAL A 1 390 ? -30.347 11.308 24.473 1 92.91 390 VAL A CA 1
ATOM 3131 C C . VAL A 1 390 ? -31.248 11.778 25.612 1 92.91 390 VAL A C 1
ATOM 3133 O O . VAL A 1 390 ? -32.47 11.616 25.553 1 92.91 390 VAL A O 1
ATOM 3136 N N . ARG A 1 391 ? -30.658 12.352 26.6 1 91.81 391 ARG A N 1
ATOM 3137 C CA . ARG A 1 391 ? -31.416 12.83 27.752 1 91.81 391 ARG A CA 1
ATOM 3138 C C . ARG A 1 391 ? -32.419 13.903 27.342 1 91.81 391 ARG A C 1
ATOM 3140 O O . ARG A 1 391 ? -33.543 13.934 27.846 1 91.81 391 ARG A O 1
ATOM 3147 N N . GLU A 1 392 ? -32.019 14.672 26.441 1 91.66 392 GLU A N 1
ATOM 3148 C CA . GLU A 1 392 ? -32.834 15.821 26.057 1 91.66 392 GLU A CA 1
ATOM 3149 C C . GLU A 1 392 ? -33.838 15.447 24.97 1 91.66 392 GLU A C 1
ATOM 3151 O O . GLU A 1 392 ? -34.701 16.251 24.612 1 91.66 392 GLU A O 1
ATOM 3156 N N . SER A 1 393 ? -33.765 14.256 24.481 1 88.86 393 SER A N 1
ATOM 3157 C CA . SER A 1 393 ? -34.608 13.852 23.361 1 88.86 393 SER A CA 1
ATOM 3158 C C . SER A 1 393 ? -35.984 13.4 23.839 1 88.86 393 SER A C 1
ATOM 3160 O O . SER A 1 393 ? -36.878 13.15 23.028 1 88.86 393 SER A O 1
ATOM 3162 N N . GLY A 1 394 ? -36.282 13.251 25.086 1 82.43 394 GLY A N 1
ATOM 3163 C CA . GLY A 1 394 ? -37.566 12.829 25.625 1 82.43 394 GLY A CA 1
ATOM 3164 C C . GLY A 1 394 ? -37.886 11.375 25.334 1 82.43 394 GLY A C 1
ATOM 3165 O O . GLY A 1 394 ? -39.043 11.025 25.09 1 82.43 394 GLY A O 1
ATOM 3166 N N . GLY A 1 395 ? -36.885 10.528 25.141 1 82.56 395 GLY A N 1
ATOM 3167 C CA . GLY A 1 395 ? -37.084 9.098 24.972 1 82.56 395 GLY A CA 1
ATOM 3168 C C . GLY A 1 395 ? -37.08 8.662 23.519 1 82.56 395 GLY A C 1
ATOM 3169 O O . GLY A 1 395 ? -37.27 7.482 23.218 1 82.56 395 GLY A O 1
ATOM 3170 N N . GLY A 1 396 ? -36.843 9.607 22.685 1 87.99 396 GLY A N 1
ATOM 3171 C CA . GLY A 1 396 ? -36.872 9.281 21.268 1 87.99 396 GLY A CA 1
ATOM 3172 C C . GLY A 1 396 ? -35.551 8.743 20.752 1 87.99 396 GLY A C 1
ATOM 3173 O O . GLY A 1 396 ? -35.475 8.244 19.627 1 87.99 396 GLY A O 1
ATOM 3174 N N . LEU A 1 397 ? -34.544 8.813 21.593 1 92.25 397 LEU A N 1
ATOM 3175 C CA . LEU A 1 397 ? -33.206 8.381 21.203 1 92.25 397 LEU A CA 1
ATOM 3176 C C . LEU A 1 397 ? -32.654 7.362 22.195 1 92.25 397 LEU A C 1
ATOM 3178 O O . LEU A 1 397 ? -32.983 7.404 23.383 1 92.25 397 LEU A O 1
ATOM 3182 N N . LEU A 1 398 ? -31.921 6.439 21.733 1 92.19 398 LEU A N 1
ATOM 3183 C CA . LEU A 1 398 ? -31.246 5.433 22.545 1 92.19 398 LEU A CA 1
ATOM 3184 C C . LEU A 1 398 ? -29.732 5.54 22.396 1 92.19 398 LEU A C 1
ATOM 3186 O O . LEU A 1 398 ? -29.22 5.652 21.28 1 92.19 398 LEU A O 1
ATOM 3190 N N . LEU A 1 399 ? -29.06 5.522 23.495 1 92.64 399 LEU A N 1
ATOM 3191 C CA . LEU A 1 399 ? -27.605 5.626 23.496 1 92.64 399 LEU A CA 1
ATOM 3192 C C . LEU A 1 399 ? -26.963 4.273 23.208 1 92.64 399 LEU A C 1
ATOM 3194 O O . LEU A 1 399 ? -27.232 3.292 23.905 1 92.64 399 LEU A O 1
ATOM 3198 N N . LEU A 1 400 ? -26.187 4.198 22.169 1 90.89 400 LEU A N 1
ATOM 3199 C CA . LEU A 1 400 ? -25.472 2.973 21.828 1 90.89 400 LEU A CA 1
ATOM 3200 C C . LEU A 1 400 ? -23.977 3.239 21.683 1 90.89 400 LEU A C 1
ATOM 3202 O O . LEU A 1 400 ? -23.247 2.416 21.127 1 90.89 400 LEU A O 1
ATOM 3206 N N . ASP A 1 401 ? -23.543 4.316 22.155 1 85.85 401 ASP A N 1
ATOM 3207 C CA . ASP A 1 401 ? -22.158 4.761 22.045 1 85.85 401 ASP A CA 1
ATOM 3208 C C . ASP A 1 401 ? -21.203 3.745 22.665 1 85.85 401 ASP A C 1
ATOM 3210 O O . ASP A 1 401 ? -21.41 3.301 23.797 1 85.85 401 ASP A O 1
ATOM 3214 N N . ALA A 1 402 ? -20.241 3.405 21.904 1 75.52 402 ALA A N 1
ATOM 3215 C CA . ALA A 1 402 ? -19.147 2.551 22.36 1 75.52 402 ALA A CA 1
ATOM 3216 C C . ALA A 1 402 ? -19.633 1.127 22.616 1 75.52 402 ALA A C 1
ATOM 3218 O O . ALA A 1 402 ? -19 0.373 23.359 1 75.52 402 ALA A O 1
ATOM 3219 N N . LYS A 1 403 ? -20.798 0.759 22.047 1 76.29 403 LYS A N 1
ATOM 3220 C CA . LYS A 1 403 ? -21.286 -0.612 22.162 1 76.29 403 LYS A CA 1
ATOM 3221 C C . LYS A 1 403 ? -20.913 -1.434 20.932 1 76.29 403 LYS A C 1
ATOM 3223 O O . LYS A 1 403 ? -21.222 -1.046 19.803 1 76.29 403 LYS A O 1
ATOM 3228 N N . VAL A 1 404 ? -20.299 -2.465 21.13 1 74.04 404 VAL A N 1
ATOM 3229 C CA . VAL A 1 404 ? -19.808 -3.307 20.044 1 74.04 404 VAL A CA 1
ATOM 3230 C C . VAL A 1 404 ? -20.625 -4.596 19.98 1 74.04 404 VAL A C 1
ATOM 3232 O O . VAL A 1 404 ? -20.883 -5.227 21.008 1 74.04 404 VAL A O 1
ATOM 3235 N N . PHE A 1 405 ? -21.223 -4.859 18.798 1 75.44 405 PHE A N 1
ATOM 3236 C CA . PHE A 1 405 ? -21.984 -6.077 18.54 1 75.44 405 PHE A CA 1
ATOM 3237 C C . PHE A 1 405 ? -21.241 -6.982 17.564 1 75.44 405 PHE A C 1
ATOM 3239 O O . PHE A 1 405 ? -20.537 -6.499 16.675 1 75.44 405 PHE A O 1
ATOM 3246 N N . ARG A 1 406 ? -21.398 -8.227 17.775 1 64.07 406 ARG A N 1
ATOM 3247 C CA . ARG A 1 406 ? -20.655 -9.146 16.92 1 64.07 406 ARG A CA 1
ATOM 3248 C C . ARG A 1 406 ? -21.591 -9.896 15.978 1 64.07 406 ARG A C 1
ATOM 3250 O O . ARG A 1 406 ? -22.475 -10.628 16.426 1 64.07 406 ARG A O 1
ATOM 3257 N N . PRO A 1 407 ? -21.511 -9.589 14.643 1 58.48 407 PRO A N 1
ATOM 3258 C CA . PRO A 1 407 ? -22.298 -10.369 13.685 1 58.48 407 PRO A CA 1
ATOM 3259 C C . PRO A 1 407 ? -22.053 -11.872 13.806 1 58.48 407 PRO A C 1
ATOM 3261 O O . PRO A 1 407 ? -21.008 -12.292 14.309 1 58.48 407 PRO A O 1
ATOM 3264 N N . GLN A 1 408 ? -23.142 -12.718 13.599 1 49.93 408 GLN A N 1
ATOM 3265 C CA . GLN A 1 408 ? -22.985 -14.168 13.647 1 49.93 408 GLN A CA 1
ATOM 3266 C C . GLN A 1 408 ? -21.842 -14.627 12.745 1 49.93 408 GLN A C 1
ATOM 3268 O O . GLN A 1 408 ? -21.786 -14.259 11.57 1 49.93 408 GLN A O 1
ATOM 3273 N N . GLY A 1 409 ? -20.962 -15.289 13.212 1 48.36 409 GLY A N 1
ATOM 3274 C CA . GLY A 1 409 ? -19.855 -15.844 12.45 1 48.36 409 GLY A CA 1
ATOM 3275 C C . GLY A 1 409 ? -18.738 -14.846 12.207 1 48.36 409 GLY A C 1
ATOM 3276 O O . GLY A 1 409 ? -17.693 -15.199 11.657 1 48.36 409 GLY A O 1
ATOM 3277 N N . ALA A 1 410 ? -19.283 -13.514 12.752 1 52.02 410 ALA A N 1
ATOM 3278 C CA . ALA A 1 410 ? -18.275 -12.503 12.444 1 52.02 410 ALA A CA 1
ATOM 3279 C C . ALA A 1 410 ? -17.24 -12.402 13.561 1 52.02 410 ALA A C 1
ATOM 3281 O O . ALA A 1 410 ? -17.564 -12.597 14.735 1 52.02 410 ALA A O 1
ATOM 3282 N N . ARG A 1 411 ? -16.112 -12.466 13.305 1 49.33 411 ARG A N 1
ATOM 3283 C CA . ARG A 1 411 ? -14.998 -12.458 14.248 1 49.33 411 ARG A CA 1
ATOM 3284 C C . ARG A 1 411 ? -14.651 -11.035 14.673 1 49.33 411 ARG A C 1
ATOM 3286 O O . ARG A 1 411 ? -13.866 -10.834 15.602 1 49.33 411 ARG A O 1
ATOM 3293 N N . THR A 1 412 ? -15.274 -9.952 14.06 1 58.09 412 THR A N 1
ATOM 3294 C CA . THR A 1 412 ? -15.051 -8.579 14.497 1 58.09 412 THR A CA 1
ATOM 3295 C C . THR A 1 412 ? -16.352 -7.947 14.982 1 58.09 412 THR A C 1
ATOM 3297 O O . THR A 1 412 ? -17.42 -8.205 14.422 1 58.09 412 THR A O 1
ATOM 3300 N N . GLY A 1 413 ? -16.195 -7.329 16.163 1 68.59 413 GLY A N 1
ATOM 3301 C CA . GLY A 1 413 ? -17.337 -6.552 16.621 1 68.59 413 GLY A CA 1
ATOM 3302 C C . GLY A 1 413 ? -17.506 -5.243 15.874 1 68.59 413 GLY A C 1
ATOM 3303 O O . GLY A 1 413 ? -16.55 -4.724 15.295 1 68.59 413 GLY A O 1
ATOM 3304 N N . ILE A 1 414 ? -18.568 -4.799 15.639 1 76.88 414 ILE A N 1
ATOM 3305 C CA . ILE A 1 414 ? -18.916 -3.567 14.939 1 76.88 414 ILE A CA 1
ATOM 3306 C C . ILE A 1 414 ? -19.748 -2.671 15.853 1 76.88 414 ILE A C 1
ATOM 3308 O O . ILE A 1 414 ? -20.624 -3.153 16.576 1 76.88 414 ILE A O 1
ATOM 3312 N N . GLU A 1 415 ? -19.288 -1.437 15.989 1 81.86 415 GLU A N 1
ATOM 3313 C CA . GLU A 1 415 ? -20.157 -0.429 16.59 1 81.86 415 GLU A CA 1
ATOM 3314 C C . GLU A 1 415 ? -21.287 -0.037 15.642 1 81.86 415 GLU A C 1
ATOM 3316 O O . GLU A 1 415 ? -21.036 0.451 14.538 1 81.86 415 GLU A O 1
ATOM 3321 N N . PHE A 1 416 ? -22.448 -0.313 16.082 1 88.8 416 PHE A N 1
ATOM 3322 C CA . PHE A 1 416 ? -23.585 -0.054 15.207 1 88.8 416 PHE A CA 1
ATOM 3323 C C . PHE A 1 416 ? -23.76 1.442 14.975 1 88.8 416 PHE A C 1
ATOM 3325 O O . PHE A 1 416 ? -23.788 1.899 13.83 1 88.8 416 PHE A O 1
ATOM 3332 N N . CYS A 1 417 ? -23.905 2.157 16.008 1 93.77 417 CYS A N 1
ATOM 3333 C CA . CYS A 1 417 ? -23.992 3.612 15.949 1 93.77 417 CYS A CA 1
ATOM 3334 C C . CYS A 1 417 ? -23.762 4.227 17.324 1 93.77 417 CYS A C 1
ATOM 3336 O O . CYS A 1 417 ? -23.502 3.512 18.294 1 93.77 417 CYS A O 1
ATOM 3338 N N . ASP A 1 418 ? -23.732 5.499 17.378 1 92.92 418 ASP A N 1
ATOM 3339 C CA . ASP A 1 418 ? -23.622 6.188 18.66 1 92.92 418 ASP A CA 1
ATOM 3340 C C . ASP A 1 418 ? -24.995 6.377 19.302 1 92.92 418 ASP A C 1
ATOM 3342 O O . ASP A 1 418 ? -25.146 6.218 20.515 1 92.92 418 ASP A O 1
ATOM 3346 N N . VAL A 1 419 ? -25.969 6.773 18.521 1 94.33 419 VAL A N 1
ATOM 3347 C CA . VAL A 1 419 ? -27.335 7.024 18.969 1 94.33 419 VAL A CA 1
ATOM 3348 C C . VAL A 1 419 ? -28.324 6.473 17.944 1 94.33 419 VAL A C 1
ATOM 3350 O O . VAL A 1 419 ? -28.104 6.589 16.736 1 94.33 419 VAL A O 1
ATOM 3353 N N . LEU A 1 420 ? -29.314 5.827 18.437 1 94.17 420 LEU A N 1
ATOM 3354 C CA . LEU A 1 420 ? -30.368 5.287 17.585 1 94.17 420 LEU A CA 1
ATOM 3355 C C . LEU A 1 420 ? -31.699 5.977 17.864 1 94.17 420 LEU A C 1
ATOM 3357 O O . LEU A 1 420 ? -32.065 6.183 19.024 1 94.17 420 LEU A O 1
ATOM 3361 N N . SER A 1 421 ? -32.372 6.361 16.833 1 93.32 421 SER A N 1
ATOM 3362 C CA . SER A 1 421 ? -33.674 7.003 16.986 1 93.32 421 SER A CA 1
ATOM 3363 C C . SER A 1 421 ? -34.809 5.999 16.81 1 93.32 421 SER A C 1
ATOM 3365 O O . SER A 1 421 ? -34.676 5.029 16.061 1 93.32 421 SER A O 1
ATOM 3367 N N . LYS A 1 422 ? -35.951 6.312 17.354 1 89.19 422 LYS A N 1
ATOM 3368 C CA . LYS A 1 422 ? -37.148 5.485 17.226 1 89.19 422 LYS A CA 1
ATOM 3369 C C . LYS A 1 422 ? -37.682 5.508 15.796 1 89.19 422 LYS A C 1
ATOM 3371 O O . LYS A 1 422 ? -38.414 4.605 15.387 1 89.19 422 LYS A O 1
ATOM 3376 N N . GLU A 1 423 ? -37.299 6.504 15.108 1 89.02 423 GLU A N 1
ATOM 3377 C CA . GLU A 1 423 ? -37.788 6.667 13.742 1 89.02 423 GLU A CA 1
ATOM 3378 C C . GLU A 1 423 ? -36.877 5.962 12.741 1 89.02 423 GLU A C 1
ATOM 3380 O O . GLU A 1 423 ? -37.091 6.05 11.53 1 89.02 423 GLU A O 1
ATOM 3385 N N . GLY A 1 424 ? -35.8 5.312 13.275 1 91.57 424 GLY A N 1
ATOM 3386 C CA . GLY A 1 424 ? -34.945 4.53 12.397 1 91.57 424 GLY A CA 1
ATOM 3387 C C . GLY A 1 424 ? -33.701 5.277 11.954 1 91.57 424 GLY A C 1
ATOM 3388 O O . GLY A 1 424 ? -33.053 4.891 10.979 1 91.57 424 GLY A O 1
ATOM 3389 N N . GLU A 1 425 ? -33.398 6.366 12.667 1 93.47 425 GLU A N 1
ATOM 3390 C CA . GLU A 1 425 ? -32.152 7.066 12.368 1 93.47 425 GLU A CA 1
ATOM 3391 C C . GLU A 1 425 ? -30.972 6.426 13.094 1 93.47 425 GLU A C 1
ATOM 3393 O O . GLU A 1 425 ? -30.999 6.269 14.316 1 93.47 425 GLU A O 1
ATOM 3398 N N . ILE A 1 426 ? -30.012 6.038 12.323 1 95.35 426 ILE A N 1
ATOM 3399 C CA . ILE A 1 426 ? -28.747 5.512 12.824 1 95.35 426 ILE A CA 1
ATOM 3400 C C . ILE A 1 426 ? -27.702 6.625 12.854 1 95.35 426 ILE A C 1
ATOM 3402 O O . ILE A 1 426 ? -27.084 6.933 11.831 1 95.35 426 ILE A O 1
ATOM 3406 N N . ILE A 1 427 ? -27.47 7.187 14.034 1 95.97 427 ILE A N 1
ATOM 3407 C CA . ILE A 1 427 ? -26.755 8.453 14.157 1 95.97 427 ILE A CA 1
ATOM 3408 C C . ILE A 1 427 ? -25.31 8.191 14.576 1 95.97 427 ILE A C 1
ATOM 3410 O O . ILE A 1 427 ? -25.06 7.537 15.591 1 95.97 427 ILE A O 1
ATOM 3414 N N . HIS A 1 428 ? -24.401 8.644 13.764 1 93.83 428 HIS A N 1
ATOM 3415 C CA . HIS A 1 428 ? -22.973 8.633 14.06 1 93.83 428 HIS A CA 1
ATOM 3416 C C . HIS A 1 428 ? -22.46 10.039 14.353 1 93.83 428 HIS A C 1
ATOM 3418 O O . HIS A 1 428 ? -22.625 10.948 13.536 1 93.83 428 HIS A O 1
ATOM 3424 N N . VAL A 1 429 ? -21.889 10.176 15.498 1 91.12 429 VAL A N 1
ATOM 3425 C CA . VAL A 1 429 ? -21.47 11.501 15.941 1 91.12 429 VAL A CA 1
ATOM 3426 C C . VAL A 1 429 ? -19.945 11.578 15.97 1 91.12 429 VAL A C 1
ATOM 3428 O O . VAL A 1 429 ? -19.277 10.627 16.384 1 91.12 429 VAL A O 1
ATOM 3431 N N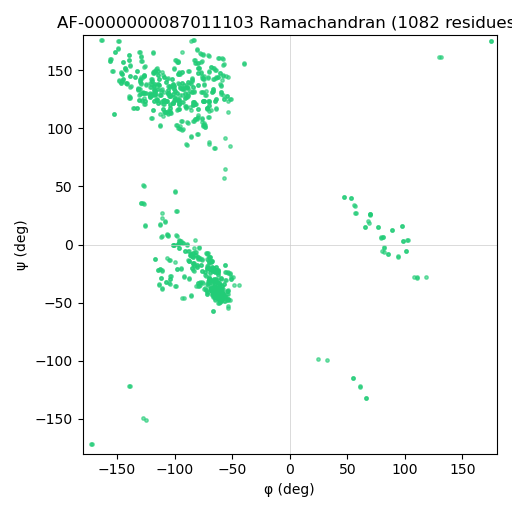 . LYS A 1 430 ? -19.471 12.59 15.453 1 86.67 430 LYS A N 1
ATOM 3432 C CA . LYS A 1 430 ? -18.033 12.829 15.543 1 86.67 430 LYS A CA 1
ATOM 3433 C C . LYS A 1 430 ? -17.736 14.303 15.806 1 86.67 430 LYS A C 1
ATOM 3435 O O . LYS A 1 430 ? -18.368 15.183 15.218 1 86.67 430 LYS A O 1
ATOM 3440 N N . ARG A 1 431 ? -17.04 14.463 16.766 1 79.91 431 ARG A N 1
ATOM 3441 C CA . ARG A 1 431 ? -16.527 15.814 16.972 1 79.91 431 ARG A CA 1
ATOM 3442 C C . ARG A 1 431 ? -15.317 16.082 16.083 1 79.91 431 ARG A C 1
ATOM 3444 O O . ARG A 1 431 ? -14.343 15.327 16.108 1 79.91 431 ARG A O 1
ATOM 3451 N N . LYS A 1 432 ? -15.708 16.916 15.155 1 68.16 432 LYS A N 1
ATOM 3452 C CA . LYS A 1 432 ? -14.605 17.256 14.261 1 68.16 432 LYS A CA 1
ATOM 3453 C C . LYS A 1 432 ? -13.419 17.818 15.039 1 68.16 432 LYS A C 1
ATOM 3455 O O . LYS A 1 432 ? -13.494 18.922 15.584 1 68.16 432 LYS A O 1
ATOM 3460 N N . SER A 1 433 ? -12.955 16.911 15.803 1 54.84 433 SER A N 1
ATOM 3461 C CA . SER A 1 433 ? -11.722 17.306 16.477 1 54.84 433 SER A CA 1
ATOM 3462 C C . SER A 1 433 ? -10.494 16.856 15.693 1 54.84 433 SER A C 1
ATOM 3464 O O . SER A 1 433 ? -10.615 16.132 14.702 1 54.84 433 SER A O 1
ATOM 3466 N N . ARG A 1 434 ? -9.469 17.406 16.083 1 44.88 434 ARG A N 1
ATOM 3467 C CA . ARG A 1 434 ? -8.104 17.33 15.575 1 44.88 434 ARG A CA 1
ATOM 3468 C C . ARG A 1 434 ? -7.716 15.89 15.256 1 44.88 434 ARG A C 1
ATOM 3470 O O . ARG A 1 434 ? -6.996 15.635 14.289 1 44.88 434 ARG A O 1
ATOM 3477 N N . SER A 1 435 ? -8.28 14.964 16.137 1 43.42 435 SER A N 1
ATOM 3478 C CA . SER A 1 435 ? -7.79 13.591 16.072 1 43.42 435 SER A CA 1
ATOM 3479 C C . SER A 1 435 ? -8.74 12.702 15.276 1 43.42 435 SER A C 1
ATOM 3481 O O . SER A 1 435 ? -8.386 11.58 14.907 1 43.42 435 SER A O 1
ATOM 3483 N N . SER A 1 436 ? -9.896 13.332 15.141 1 55.02 436 SER A N 1
ATOM 3484 C CA . SER A 1 436 ? -10.867 12.394 14.588 1 55.02 436 SER A CA 1
ATOM 3485 C C . SER A 1 436 ? -11.045 12.601 13.088 1 55.02 436 SER A C 1
ATOM 3487 O O . SER A 1 436 ? -11.025 13.736 12.606 1 55.02 436 SER A O 1
ATOM 3489 N N . THR A 1 437 ? -10.828 11.522 12.375 1 67.22 437 THR A N 1
ATOM 3490 C CA . THR A 1 437 ? -10.93 11.577 10.921 1 67.22 437 THR A CA 1
ATOM 3491 C C . THR A 1 437 ? -12.37 11.349 10.47 1 67.22 437 THR A C 1
ATOM 3493 O O . THR A 1 437 ? -13.06 10.475 10.997 1 67.22 437 THR A O 1
ATOM 3496 N N . LEU A 1 438 ? -12.923 12.363 9.801 1 79.05 438 LEU A N 1
ATOM 3497 C CA . LEU A 1 438 ? -14.242 12.222 9.195 1 79.05 438 LEU A CA 1
ATOM 3498 C C . LEU A 1 438 ? -14.317 10.961 8.341 1 79.05 438 LEU A C 1
ATOM 3500 O O . LEU A 1 438 ? -15.387 10.364 8.201 1 79.05 438 LEU A O 1
ATOM 3504 N N . SER A 1 439 ? -13.211 10.565 7.837 1 75.59 439 SER A N 1
ATOM 3505 C CA . SER A 1 439 ? -13.189 9.35 7.03 1 75.59 439 SER A CA 1
ATOM 3506 C C . SER A 1 439 ? -13.608 8.134 7.849 1 75.59 439 SER A C 1
ATOM 3508 O O . SER A 1 439 ? -14.328 7.264 7.355 1 75.59 439 SER A O 1
ATOM 3510 N N . HIS A 1 440 ? -13.162 8.17 8.992 1 77.48 440 HIS A N 1
ATOM 3511 C CA . HIS A 1 440 ? -13.539 7.087 9.893 1 77.48 440 HIS A CA 1
ATOM 3512 C C . HIS A 1 440 ? -15.038 7.103 10.176 1 77.48 440 HIS A C 1
ATOM 3514 O O . HIS A 1 440 ? -15.679 6.05 10.209 1 77.48 440 HIS A O 1
ATOM 3520 N N . LEU A 1 441 ? -15.471 8.214 10.466 1 84.91 441 LEU A N 1
ATOM 3521 C CA . LEU A 1 441 ? -16.896 8.375 10.735 1 84.91 441 LEU A CA 1
ATOM 3522 C C . LEU A 1 441 ? -17.732 7.829 9.583 1 84.91 441 LEU A C 1
ATOM 3524 O O . LEU A 1 441 ? -18.682 7.074 9.802 1 84.91 441 LEU A O 1
ATOM 3528 N N . PHE A 1 442 ? -17.372 8.188 8.377 1 87.97 442 PHE A N 1
ATOM 3529 C CA . PHE A 1 442 ? -18.137 7.789 7.201 1 87.97 442 PHE A CA 1
ATOM 3530 C C . PHE A 1 442 ? -18.017 6.289 6.962 1 87.97 442 PHE A C 1
ATOM 3532 O O . PHE A 1 442 ? -19.002 5.628 6.624 1 87.97 442 PHE A O 1
ATOM 3539 N N . ALA A 1 443 ? -16.858 5.828 7.174 1 80.83 443 ALA A N 1
ATOM 3540 C CA . ALA A 1 443 ? -16.646 4.393 7.01 1 80.83 443 ALA A CA 1
ATOM 3541 C C . ALA A 1 443 ? -17.443 3.599 8.042 1 80.83 443 ALA A C 1
ATOM 3543 O O . ALA A 1 443 ? -17.99 2.539 7.731 1 80.83 443 ALA A O 1
ATOM 3544 N N . GLN A 1 444 ? -17.488 4.072 9.254 1 83.32 444 GLN A N 1
ATOM 3545 C CA . GLN A 1 444 ? -18.248 3.424 10.319 1 83.32 444 GLN A CA 1
ATOM 3546 C C . GLN A 1 444 ? -19.723 3.307 9.948 1 83.32 444 GLN A C 1
ATOM 3548 O O . GLN A 1 444 ? -20.356 2.283 10.212 1 83.32 444 GLN A O 1
ATOM 3553 N N . GLY A 1 445 ? -20.217 4.369 9.38 1 89.98 445 GLY A N 1
ATOM 3554 C CA . GLY A 1 445 ? -21.602 4.328 8.941 1 89.98 445 GLY A CA 1
ATOM 3555 C C . GLY A 1 445 ? -21.864 3.269 7.887 1 89.98 445 GLY A C 1
ATOM 3556 O O . GLY A 1 445 ? -22.875 2.565 7.943 1 89.98 445 GLY A O 1
ATOM 3557 N N . THR A 1 446 ? -20.958 3.151 7.008 1 87.46 446 THR A N 1
ATOM 3558 C CA . THR A 1 446 ? -21.124 2.199 5.916 1 87.46 446 THR A CA 1
ATOM 3559 C C . THR A 1 446 ? -20.986 0.766 6.421 1 87.46 446 THR A C 1
ATOM 3561 O O . THR A 1 446 ? -21.791 -0.101 6.074 1 87.46 446 THR A O 1
ATOM 3564 N N . VAL A 1 447 ? -20.056 0.501 7.258 1 79.39 447 VAL A N 1
ATOM 3565 C CA . VAL A 1 447 ? -19.8 -0.837 7.781 1 79.39 447 VAL A CA 1
ATOM 3566 C C . VAL A 1 447 ? -20.976 -1.289 8.643 1 79.39 447 VAL A C 1
ATOM 3568 O O . VAL A 1 447 ? -21.436 -2.427 8.529 1 79.39 447 VAL A O 1
ATOM 3571 N N . SER A 1 448 ? -21.406 -0.422 9.455 1 87.19 448 SER A N 1
ATOM 3572 C CA . SER A 1 448 ? -22.536 -0.736 10.323 1 87.19 448 SER A CA 1
ATOM 3573 C C . SER A 1 448 ? -23.791 -1.037 9.51 1 87.19 448 SER A C 1
ATOM 3575 O O . SER A 1 448 ? -24.52 -1.984 9.812 1 87.19 448 SER A O 1
ATOM 3577 N N . ALA A 1 449 ? -23.992 -0.212 8.507 1 88.12 449 ALA A N 1
ATOM 3578 C CA . ALA A 1 449 ? -25.163 -0.397 7.654 1 88.12 449 ALA A CA 1
ATOM 3579 C C . ALA A 1 449 ? -25.095 -1.726 6.907 1 88.12 449 ALA A C 1
ATOM 3581 O O . ALA A 1 449 ? -26.093 -2.445 6.813 1 88.12 449 ALA A O 1
ATOM 3582 N N . LYS A 1 450 ? -23.955 -2.033 6.405 1 78.21 450 LYS A N 1
ATOM 3583 C CA . LYS A 1 450 ? -23.754 -3.283 5.678 1 78.21 450 LYS A CA 1
ATOM 3584 C C . LYS A 1 450 ? -23.976 -4.489 6.587 1 78.21 450 LYS A C 1
ATOM 3586 O O . LYS A 1 450 ? -24.624 -5.46 6.191 1 78.21 450 LYS A O 1
ATOM 3591 N N . THR A 1 451 ? -23.474 -4.411 7.745 1 77.1 451 THR A N 1
ATOM 3592 C CA . THR A 1 451 ? -23.602 -5.495 8.712 1 77.1 451 THR A CA 1
ATOM 3593 C C . THR A 1 451 ? -25.055 -5.661 9.15 1 77.1 451 THR A C 1
ATOM 3595 O O . THR A 1 451 ? -25.546 -6.784 9.275 1 77.1 451 THR A O 1
ATOM 3598 N N . PHE A 1 452 ? -25.737 -4.569 9.333 1 85.22 452 PHE A N 1
ATOM 3599 C CA . PHE A 1 452 ? -27.14 -4.57 9.73 1 85.22 452 PHE A CA 1
ATOM 3600 C C . PHE A 1 452 ? -28.004 -5.228 8.662 1 85.22 452 PHE A C 1
ATOM 3602 O O . PHE A 1 452 ? -28.919 -5.991 8.979 1 85.22 452 PHE A O 1
ATOM 3609 N N . LEU A 1 453 ? -27.63 -4.928 7.506 1 79.69 453 LEU A N 1
ATOM 3610 C CA . LEU A 1 453 ? -28.398 -5.45 6.381 1 79.69 453 LEU A CA 1
ATOM 3611 C C . LEU A 1 453 ? -28.119 -6.935 6.174 1 79.69 453 LEU A C 1
ATOM 3613 O O . LEU A 1 453 ? -29.036 -7.711 5.897 1 79.69 453 LEU A O 1
ATOM 3617 N N . GLY A 1 454 ? -26.926 -7.371 6.349 1 71.48 454 GLY A N 1
ATOM 3618 C CA . GLY A 1 454 ? -26.537 -8.694 5.89 1 71.48 454 GLY A CA 1
ATOM 3619 C C . GLY A 1 454 ? -26.429 -9.708 7.013 1 71.48 454 GLY A C 1
ATOM 3620 O O . GLY A 1 454 ? -26.411 -10.915 6.768 1 71.48 454 GLY A O 1
ATOM 3621 N N . ASP A 1 455 ? -26.423 -9.298 8.291 1 73.71 455 ASP A N 1
ATOM 3622 C CA . ASP A 1 455 ? -26.107 -10.211 9.386 1 73.71 455 ASP A CA 1
ATOM 3623 C C . ASP A 1 455 ? -27.274 -10.317 10.365 1 73.71 455 ASP A C 1
ATOM 3625 O O . ASP A 1 455 ? -27.42 -9.481 11.259 1 73.71 455 ASP A O 1
ATOM 3629 N N . GLN A 1 456 ? -27.874 -11.43 10.322 1 75.78 456 GLN A N 1
ATOM 3630 C CA . GLN A 1 456 ? -29.036 -11.656 11.175 1 75.78 456 GLN A CA 1
ATOM 3631 C C . GLN A 1 456 ? -28.625 -11.8 12.637 1 75.78 456 GLN A C 1
ATOM 3633 O O . GLN A 1 456 ? -29.346 -11.362 13.536 1 75.78 456 GLN A O 1
ATOM 3638 N N . SER A 1 457 ? -27.557 -12.487 12.865 1 74.68 457 SER A N 1
ATOM 3639 C CA . SER A 1 457 ? -27.086 -12.665 14.235 1 74.68 457 SER A CA 1
ATOM 3640 C C . SER A 1 457 ? -26.766 -11.324 14.888 1 74.68 457 SER A C 1
ATOM 3642 O O . SER A 1 457 ? -27.043 -11.123 16.072 1 74.68 457 SER A O 1
ATOM 3644 N N . PHE A 1 458 ? -26.217 -10.498 14.096 1 80.74 458 PHE A N 1
ATOM 3645 C CA . PHE A 1 458 ? -25.926 -9.149 14.566 1 80.74 458 PHE A CA 1
ATOM 3646 C C . PHE A 1 458 ? -27.208 -8.428 14.967 1 80.74 458 PHE A C 1
ATOM 3648 O O . PHE A 1 458 ? -27.269 -7.806 16.03 1 80.74 458 PHE A O 1
ATOM 3655 N N . ARG A 1 459 ? -28.185 -8.547 14.216 1 85.37 459 ARG A N 1
ATOM 3656 C CA . ARG A 1 459 ? -29.461 -7.89 14.48 1 85.37 459 ARG A CA 1
ATOM 3657 C C . ARG A 1 459 ? -30.111 -8.445 15.743 1 85.37 459 ARG A C 1
ATOM 3659 O O . ARG A 1 459 ? -30.704 -7.697 16.523 1 85.37 459 ARG A O 1
ATOM 3666 N N . SER A 1 460 ? -29.957 -9.69 15.892 1 82.98 460 SER A N 1
ATOM 3667 C CA . SER A 1 460 ? -30.549 -10.319 17.068 1 82.98 460 SER A CA 1
ATOM 3668 C C . SER A 1 460 ? -29.884 -9.83 18.35 1 82.98 460 SER A C 1
ATOM 3670 O O . SER A 1 460 ? -30.563 -9.551 19.34 1 82.98 460 SER A O 1
ATOM 3672 N N . GLU A 1 461 ? -28.618 -9.782 18.301 1 83.7 461 GLU A N 1
ATOM 3673 C CA . GLU A 1 461 ? -27.883 -9.287 19.462 1 83.7 461 GLU A CA 1
ATOM 3674 C C . GLU A 1 461 ? -28.241 -7.834 19.763 1 83.7 461 GLU A C 1
ATOM 3676 O O . GLU A 1 461 ? -28.377 -7.452 20.927 1 83.7 461 GLU A O 1
ATOM 3681 N N . LEU A 1 462 ? -28.253 -7.078 18.722 1 86.97 462 LEU A N 1
ATOM 3682 C CA . LEU A 1 462 ? -28.63 -5.676 18.86 1 86.97 462 LEU A CA 1
ATOM 3683 C C . LEU A 1 462 ? -30.027 -5.544 19.457 1 86.97 462 LEU A C 1
ATOM 3685 O O . LEU A 1 462 ? -30.251 -4.722 20.348 1 86.97 462 LEU A O 1
ATOM 3689 N N . ARG A 1 463 ? -30.933 -6.304 19.02 1 86.7 463 ARG A N 1
ATOM 3690 C CA . ARG A 1 463 ? -32.306 -6.289 19.513 1 86.7 463 ARG A CA 1
ATOM 3691 C C . ARG A 1 463 ? -32.363 -6.675 20.987 1 86.7 463 ARG A C 1
ATOM 3693 O O . ARG A 1 463 ? -33.089 -6.057 21.768 1 86.7 463 ARG A O 1
ATOM 3700 N N . ASP A 1 464 ? -31.642 -7.708 21.289 1 84.24 464 ASP A N 1
ATOM 3701 C CA . ASP A 1 464 ? -31.606 -8.151 22.679 1 84.24 464 ASP A CA 1
ATOM 3702 C C . ASP A 1 464 ? -31.052 -7.058 23.59 1 84.24 464 ASP A C 1
ATOM 3704 O O . ASP A 1 464 ? -31.564 -6.84 24.69 1 84.24 464 ASP A O 1
ATOM 3708 N N . TYR A 1 465 ? -30.067 -6.477 23.124 1 85.48 465 TYR A N 1
ATOM 3709 C CA . TYR A 1 465 ? -29.472 -5.397 23.904 1 85.48 465 TYR A CA 1
ATOM 3710 C C . TYR A 1 465 ? -30.469 -4.263 24.112 1 85.48 465 TYR A C 1
ATOM 3712 O O . TYR A 1 465 ? -30.604 -3.744 25.223 1 85.48 465 TYR A O 1
ATOM 3720 N N . ILE A 1 466 ? -31.061 -3.83 23.047 1 85.65 466 ILE A N 1
ATOM 3721 C CA . ILE A 1 466 ? -32.013 -2.726 23.108 1 85.65 466 ILE A CA 1
ATOM 3722 C C . ILE A 1 466 ? -33.172 -3.094 24.031 1 85.65 466 ILE A C 1
ATOM 3724 O O . ILE A 1 466 ? -33.637 -2.264 24.815 1 85.65 466 ILE A O 1
ATOM 3728 N N . ARG A 1 467 ? -33.564 -4.312 23.964 1 81.25 467 ARG A N 1
ATOM 3729 C CA . ARG A 1 467 ? -34.636 -4.789 24.831 1 81.25 467 ARG A CA 1
ATOM 3730 C C . ARG A 1 467 ? -34.243 -4.676 26.3 1 81.25 467 ARG A C 1
ATOM 3732 O O . ARG A 1 467 ? -35.064 -4.304 27.141 1 81.25 467 ARG A O 1
ATOM 3739 N N . ASP A 1 468 ? -33.027 -4.94 26.544 1 82.12 468 ASP A N 1
ATOM 3740 C CA . ASP A 1 468 ? -32.535 -4.918 27.918 1 82.12 468 ASP A CA 1
ATOM 3741 C C . ASP A 1 468 ? -32.367 -3.485 28.418 1 82.12 468 ASP A C 1
ATOM 3743 O O . ASP A 1 468 ? -32.444 -3.229 29.622 1 82.12 468 ASP A O 1
ATOM 3747 N N . GLN A 1 469 ? -32.012 -2.675 27.49 1 77.75 469 GLN A N 1
ATOM 3748 C CA . GLN A 1 469 ? -31.743 -1.296 27.883 1 77.75 469 GLN A CA 1
ATOM 3749 C C . GLN A 1 469 ? -33.039 -0.507 28.045 1 77.75 469 GLN A C 1
ATOM 3751 O O . GLN A 1 469 ? -33.094 0.455 28.815 1 77.75 469 GLN A O 1
ATOM 3756 N N . VAL A 1 470 ? -33.951 -0.819 27.211 1 74.15 470 VAL A N 1
ATOM 3757 C CA . VAL A 1 470 ? -35.186 -0.043 27.236 1 74.15 470 VAL A CA 1
ATOM 3758 C C . VAL A 1 470 ? -36.075 -0.522 28.381 1 74.15 470 VAL A C 1
ATOM 3760 O O . VAL A 1 470 ? -36.202 -1.727 28.615 1 74.15 470 VAL A O 1
ATOM 3763 N N . LYS A 1 471 ? -36.182 0.37 29.421 1 56.85 471 LYS A N 1
ATOM 3764 C CA . LYS A 1 471 ? -37.003 0.112 30.6 1 56.85 471 LYS A CA 1
ATOM 3765 C C . LYS A 1 471 ? -38.315 -0.569 30.218 1 56.85 471 LYS A C 1
ATOM 3767 O O . LYS A 1 471 ? -38.838 -0.35 29.124 1 56.85 471 LYS A O 1
ATOM 3772 N N . VAL A 1 472 ? -38.916 -1.282 31.135 1 50.62 472 VAL A N 1
ATOM 3773 C CA . VAL A 1 472 ? -40.208 -1.959 31.165 1 50.62 472 VAL A CA 1
ATOM 3774 C C . VAL A 1 472 ? -41.316 -0.974 30.797 1 50.62 472 VAL A C 1
ATOM 3776 O O . VAL A 1 472 ? -41.395 0.12 31.361 1 50.62 472 VAL A O 1
ATOM 3779 N N . GLY A 1 473 ? -42.126 -1.083 29.586 1 49.52 473 GLY A N 1
ATOM 3780 C CA . GLY A 1 473 ? -43.252 -0.3 29.1 1 49.52 473 GLY A CA 1
ATOM 3781 C C . GLY A 1 473 ? -42.971 0.393 27.78 1 49.52 473 GLY A C 1
ATOM 3782 O O . GLY A 1 473 ? -43.895 0.844 27.1 1 49.52 473 GLY A O 1
ATOM 3783 N N . HIS A 1 474 ? -41.714 0.759 27.405 1 55.42 474 HIS A N 1
ATOM 3784 C CA . HIS A 1 474 ? -41.414 1.456 26.16 1 55.42 474 HIS A CA 1
ATOM 3785 C C . HIS A 1 474 ? -40.741 0.525 25.156 1 55.42 474 HIS A C 1
ATOM 3787 O O . HIS A 1 474 ? -40.192 0.982 24.151 1 55.42 474 HIS A O 1
ATOM 3793 N N . SER A 1 475 ? -40.731 -0.68 25.479 1 57.07 475 SER A N 1
ATOM 3794 C CA . SER A 1 475 ? -40.105 -1.716 24.664 1 57.07 475 SER A CA 1
ATOM 3795 C C . SER A 1 475 ? -40.776 -1.826 23.299 1 57.07 475 SER A C 1
ATOM 3797 O O . SER A 1 475 ? -40.117 -2.126 22.3 1 57.07 475 SER A O 1
ATOM 3799 N N . ASP A 1 476 ? -42.067 -1.511 23.31 1 60.03 476 ASP A N 1
ATOM 3800 C CA . ASP A 1 476 ? -42.832 -1.709 22.083 1 60.03 476 ASP A CA 1
ATOM 3801 C C . ASP A 1 476 ? -42.37 -0.751 20.987 1 60.03 476 ASP A C 1
ATOM 3803 O O . ASP A 1 476 ? -42.329 -1.118 19.811 1 60.03 476 ASP A O 1
ATOM 3807 N N . ASP A 1 477 ? -41.968 0.435 21.371 1 65.26 477 ASP A N 1
ATOM 3808 C CA . ASP A 1 477 ? -41.599 1.455 20.394 1 65.26 477 ASP A CA 1
ATOM 3809 C C . ASP A 1 477 ? -40.292 1.095 19.691 1 65.26 477 ASP A C 1
ATOM 3811 O O . ASP A 1 477 ? -40.139 1.338 18.492 1 65.26 477 ASP A O 1
ATOM 3815 N N . TRP A 1 478 ? -39.465 0.386 20.327 1 76.83 478 TRP A N 1
ATOM 3816 C CA . TRP A 1 478 ? -38.146 0.093 19.775 1 76.83 478 TRP A CA 1
ATOM 3817 C C . TRP A 1 478 ? -38.149 -1.242 19.039 1 76.83 478 TRP A C 1
ATOM 3819 O O . TRP A 1 478 ? -37.307 -1.481 18.17 1 76.83 478 TRP A O 1
ATOM 3829 N N . SER A 1 479 ? -39.162 -2.041 19.396 1 68.52 479 SER A N 1
ATOM 3830 C CA . SER A 1 479 ? -39.268 -3.337 18.735 1 68.52 479 SER A CA 1
ATOM 3831 C C . SER A 1 479 ? -39.588 -3.177 17.252 1 68.52 479 SER A C 1
ATOM 3833 O O . SER A 1 479 ? -39.261 -4.047 16.443 1 68.52 479 SER A O 1
ATOM 3835 N N . GLN A 1 480 ? -40.105 -1.997 16.978 1 75.16 480 GLN A N 1
ATOM 3836 C CA . GLN A 1 480 ? -40.496 -1.782 15.589 1 75.16 480 GLN A CA 1
ATOM 3837 C C . GLN A 1 480 ? -39.325 -1.255 14.763 1 75.16 480 GLN A C 1
ATOM 3839 O O . GLN A 1 480 ? -39.354 -1.307 13.532 1 75.16 480 GLN A O 1
ATOM 3844 N N . VAL A 1 481 ? -38.386 -0.846 15.468 1 81.38 481 VAL A N 1
ATOM 3845 C CA . VAL A 1 481 ? -37.258 -0.232 14.774 1 81.38 481 VAL A CA 1
ATOM 3846 C C . VAL A 1 481 ? -36.347 -1.319 14.207 1 81.38 481 VAL A C 1
ATOM 3848 O O . VAL A 1 481 ? -35.824 -1.183 13.098 1 81.38 481 VAL A O 1
ATOM 3851 N N . LEU A 1 482 ? -36.288 -2.419 14.935 1 83.7 482 LEU A N 1
ATOM 3852 C CA . LEU A 1 482 ? -35.41 -3.49 14.478 1 83.7 482 LEU A CA 1
ATOM 3853 C C . LEU A 1 482 ? -36.218 -4.704 14.033 1 83.7 482 LEU A C 1
ATOM 3855 O O . LEU A 1 482 ? -37.142 -5.129 14.729 1 83.7 482 LEU A O 1
ATOM 3859 N N . PRO A 1 483 ? -35.854 -5.079 12.859 1 82.13 483 PRO A N 1
ATOM 3860 C CA . PRO A 1 483 ? -36.588 -6.248 12.368 1 82.13 483 PRO A CA 1
ATOM 3861 C C . PRO A 1 483 ? -36.338 -7.497 13.21 1 82.13 483 PRO A C 1
ATOM 3863 O O . PRO A 1 483 ? -35.283 -7.624 13.835 1 82.13 483 PRO A O 1
ATOM 3866 N N . ASP A 1 484 ? -37.336 -8.292 13.221 1 75.83 484 ASP A N 1
ATOM 3867 C CA . ASP A 1 484 ? -37.203 -9.571 13.911 1 75.83 484 ASP A CA 1
ATOM 3868 C C . ASP A 1 484 ? -36.258 -10.506 13.159 1 75.83 484 ASP A C 1
ATOM 3870 O O . ASP A 1 484 ? -35.925 -10.257 11.998 1 75.83 484 ASP A O 1
ATOM 3874 N N . MET A 1 485 ? -35.804 -11.49 13.834 1 70.59 485 MET A N 1
ATOM 3875 C CA . MET A 1 485 ? -34.827 -12.446 13.32 1 70.59 485 MET A CA 1
ATOM 3876 C C . MET A 1 485 ? -35.265 -12.998 11.968 1 70.59 485 MET A C 1
ATOM 3878 O O . MET A 1 485 ? -34.428 -13.295 11.113 1 70.59 485 MET A O 1
ATOM 3882 N N . ASN A 1 486 ? -36.506 -13.071 11.75 1 68.81 486 ASN A N 1
ATOM 3883 C CA . ASN A 1 486 ? -37.006 -13.691 10.528 1 68.81 486 ASN A CA 1
ATOM 3884 C C . ASN A 1 486 ? -37.399 -12.646 9.488 1 68.81 486 ASN A C 1
ATOM 3886 O O . ASN A 1 486 ? -37.812 -12.99 8.38 1 68.81 486 ASN A O 1
ATOM 3890 N N . GLU A 1 487 ? -37.235 -11.411 9.875 1 75.53 487 GLU A N 1
ATOM 3891 C CA . GLU A 1 487 ? -37.637 -10.342 8.965 1 75.53 487 GLU A CA 1
ATOM 3892 C C . GLU A 1 487 ? -36.43 -9.747 8.245 1 75.53 487 GLU A C 1
ATOM 3894 O O . GLU A 1 487 ? -35.342 -9.658 8.816 1 75.53 487 GLU A O 1
ATOM 3899 N N . SER A 1 488 ? -36.638 -9.5 6.949 1 77.73 488 SER A N 1
ATOM 3900 C CA . SER A 1 488 ? -35.597 -8.824 6.181 1 77.73 488 SER A CA 1
ATOM 3901 C C . SER A 1 488 ? -35.554 -7.334 6.5 1 77.73 488 SER A C 1
ATOM 3903 O O . SER A 1 488 ? -36.576 -6.738 6.847 1 77.73 488 SER A O 1
ATOM 3905 N N . VAL A 1 489 ? -34.44 -6.794 6.548 1 83.42 489 VAL A N 1
ATOM 3906 C CA . VAL A 1 489 ? -34.255 -5.362 6.759 1 83.42 489 VAL A CA 1
ATOM 3907 C C . VAL A 1 489 ? -34.706 -4.594 5.519 1 83.42 489 VAL A C 1
ATOM 3909 O O . VAL A 1 489 ? -34.369 -4.968 4.393 1 83.42 489 VAL A O 1
ATOM 3912 N N . VAL A 1 490 ? -35.616 -3.685 5.695 1 86.31 490 VAL A N 1
ATOM 3913 C CA . VAL A 1 490 ? -35.982 -2.752 4.635 1 86.31 490 VAL A CA 1
ATOM 3914 C C . VAL A 1 490 ? -35.16 -1.472 4.765 1 86.31 490 VAL A C 1
ATOM 3916 O O . VAL A 1 490 ? -35.523 -0.567 5.52 1 86.31 490 VAL A O 1
ATOM 3919 N N . PRO A 1 491 ? -34.139 -1.339 4.023 1 87.59 491 PRO A N 1
ATOM 3920 C CA . PRO A 1 491 ? -33.152 -0.277 4.226 1 87.59 491 PRO A CA 1
ATOM 3921 C C . PRO A 1 491 ? -33.757 1.121 4.113 1 87.59 491 PRO A C 1
ATOM 3923 O O . PRO A 1 491 ? -33.325 2.042 4.81 1 87.59 491 PRO A O 1
ATOM 3926 N N . ASN A 1 492 ? -34.818 1.266 3.329 1 89.32 492 ASN A N 1
ATOM 3927 C CA . ASN A 1 492 ? -35.38 2.592 3.092 1 89.32 492 ASN A CA 1
ATOM 3928 C C . ASN A 1 492 ? -36.11 3.119 4.324 1 89.32 492 ASN A C 1
ATOM 3930 O O . ASN A 1 492 ? -36.462 4.299 4.384 1 89.32 492 ASN A O 1
ATOM 3934 N N . ARG A 1 493 ? -36.276 2.304 5.338 1 91.1 493 ARG A N 1
ATOM 3935 C CA . ARG A 1 493 ? -36.885 2.725 6.596 1 91.1 493 ARG A CA 1
ATOM 3936 C C . ARG A 1 493 ? -35.847 3.349 7.524 1 91.1 493 ARG A C 1
ATOM 3938 O O . ARG A 1 493 ? -36.198 3.944 8.545 1 91.1 493 ARG A O 1
ATOM 3945 N N . TYR A 1 494 ? -34.656 3.196 7.095 1 93.65 494 TYR A N 1
ATOM 3946 C CA . TYR A 1 494 ? -33.574 3.683 7.942 1 93.65 494 TYR A CA 1
ATOM 3947 C C . TYR A 1 494 ? -32.84 4.842 7.277 1 93.65 494 TYR A C 1
ATOM 3949 O O . TYR A 1 494 ? -32.823 4.95 6.048 1 93.65 494 TYR A O 1
ATOM 3957 N N . CYS A 1 495 ? -32.334 5.713 8.133 1 94.97 495 CYS A N 1
ATOM 3958 C CA . CYS A 1 495 ? -31.515 6.84 7.702 1 94.97 495 CYS A CA 1
ATOM 3959 C C . CYS A 1 495 ? -30.184 6.862 8.443 1 94.97 495 CYS A C 1
ATOM 3961 O O . CYS A 1 495 ? -30.154 6.871 9.675 1 94.97 495 CYS A O 1
ATOM 3963 N N . ILE A 1 496 ? -29.137 6.784 7.665 1 96.07 496 ILE A N 1
ATOM 3964 C CA . ILE A 1 496 ? -27.82 6.971 8.263 1 96.07 496 ILE A CA 1
ATOM 3965 C C . ILE A 1 496 ? -27.543 8.462 8.445 1 96.07 496 ILE A C 1
ATOM 3967 O O . ILE A 1 496 ? -27.445 9.206 7.466 1 96.07 496 ILE A O 1
ATOM 3971 N N . ARG A 1 497 ? -27.388 8.917 9.646 1 95.54 497 ARG A N 1
ATOM 3972 C CA . ARG A 1 497 ? -27.182 10.33 9.945 1 95.54 497 ARG A CA 1
ATOM 3973 C C . ARG A 1 497 ? -25.795 10.569 10.534 1 95.54 497 ARG A C 1
ATOM 3975 O O . ARG A 1 497 ? -25.438 9.975 11.553 1 95.54 497 ARG A O 1
ATOM 3982 N N . TYR A 1 498 ? -25.07 11.399 9.857 1 93.92 498 TYR A N 1
ATOM 3983 C CA . TYR A 1 498 ? -23.784 11.84 10.386 1 93.92 498 TYR A CA 1
ATOM 3984 C C . TYR A 1 498 ? -23.914 13.192 11.078 1 93.92 498 TYR A C 1
ATOM 3986 O O . TYR A 1 498 ? -24.345 14.171 10.465 1 93.92 498 TYR A O 1
ATOM 3994 N N . LEU A 1 499 ? -23.671 13.233 12.324 1 92.74 499 LEU A N 1
ATOM 3995 C CA . LEU A 1 499 ? -23.642 14.482 13.078 1 92.74 499 LEU A CA 1
ATOM 3996 C C . LEU A 1 499 ? -22.207 14.905 13.374 1 92.74 499 LEU A C 1
ATOM 3998 O O . LEU A 1 499 ? -21.497 14.226 14.12 1 92.74 499 LEU A O 1
ATOM 4002 N N . ILE A 1 500 ? -21.794 15.947 12.807 1 89.12 500 ILE A N 1
ATOM 4003 C CA . ILE A 1 500 ? -20.421 16.417 12.954 1 89.12 500 ILE A CA 1
ATOM 4004 C C . ILE A 1 500 ? -20.4 17.696 13.788 1 89.12 500 ILE A C 1
ATOM 4006 O O . ILE A 1 500 ? -20.994 18.705 13.402 1 89.12 500 ILE A O 1
ATOM 4010 N N . ILE A 1 501 ? -19.783 17.602 14.885 1 87.1 501 ILE A N 1
ATOM 4011 C CA . ILE A 1 501 ? -19.639 18.765 15.755 1 87.1 501 ILE A CA 1
ATOM 4012 C C . ILE A 1 501 ? -18.467 19.621 15.282 1 87.1 501 ILE A C 1
ATOM 4014 O O . ILE A 1 501 ? -17.311 19.194 15.35 1 87.1 501 ILE A O 1
ATOM 4018 N N . ALA A 1 502 ? -18.673 20.685 14.747 1 78.49 502 ALA A N 1
ATOM 4019 C CA . ALA A 1 502 ? -17.618 21.533 14.197 1 78.49 502 ALA A CA 1
ATOM 4020 C C . ALA A 1 502 ? -17.903 23.008 14.465 1 78.49 502 ALA A C 1
ATOM 4022 O O . ALA A 1 502 ? -19.052 23.449 14.383 1 78.49 502 ALA A O 1
ATOM 4023 N N . LYS A 1 503 ? -16.827 23.646 14.815 1 72.81 503 LYS A N 1
ATOM 4024 C CA . LYS A 1 503 ? -16.92 25.098 14.937 1 72.81 503 LYS A CA 1
ATOM 4025 C C . LYS A 1 503 ? -16.693 25.779 13.59 1 72.81 503 LYS A C 1
ATOM 4027 O O . LYS A 1 503 ? -15.565 25.826 13.095 1 72.81 503 LYS A O 1
ATOM 4032 N N . SER A 1 504 ? -17.639 26.04 12.907 1 72.12 504 SER A N 1
ATOM 4033 C CA . SER A 1 504 ? -17.491 26.705 11.616 1 72.12 504 SER A CA 1
ATOM 4034 C C . SER A 1 504 ? -18.647 27.664 11.353 1 72.12 504 SER A C 1
ATOM 4036 O O . SER A 1 504 ? -19.778 27.413 11.776 1 72.12 504 SER A O 1
ATOM 4038 N N . SER A 1 505 ? -18.277 28.764 10.747 1 67.74 505 SER A N 1
ATOM 4039 C CA . SER A 1 505 ? -19.289 29.747 10.372 1 67.74 505 SER A CA 1
ATOM 4040 C C . SER A 1 505 ? -19.748 29.545 8.931 1 67.74 505 SER A C 1
ATOM 4042 O O . SER A 1 505 ? -20.652 30.238 8.46 1 67.74 505 SER A O 1
ATOM 4044 N N . ARG A 1 506 ? -19.209 28.596 8.389 1 73.05 506 ARG A N 1
ATOM 4045 C CA . ARG A 1 506 ? -19.547 28.4 6.983 1 73.05 506 ARG A CA 1
ATOM 4046 C C . ARG A 1 506 ? -20.902 27.716 6.835 1 73.05 506 ARG A C 1
ATOM 4048 O O . ARG A 1 506 ? -21.34 26.995 7.734 1 73.05 506 ARG A O 1
ATOM 4055 N N . THR A 1 507 ? -21.535 28.034 5.688 1 70.06 507 THR A N 1
ATOM 4056 C CA . THR A 1 507 ? -22.872 27.506 5.443 1 70.06 507 THR A CA 1
ATOM 4057 C C . THR A 1 507 ? -22.813 26.29 4.522 1 70.06 507 THR A C 1
ATOM 4059 O O . THR A 1 507 ? -21.795 26.047 3.871 1 70.06 507 THR A O 1
ATOM 4062 N N . GLY A 1 508 ? -23.888 25.546 4.63 1 72.36 508 GLY A N 1
ATOM 4063 C CA . GLY A 1 508 ? -23.977 24.385 3.759 1 72.36 508 GLY A CA 1
ATOM 4064 C C . GLY A 1 508 ? -22.937 23.325 4.069 1 72.36 508 GLY A C 1
ATOM 4065 O O . GLY A 1 508 ? -22.761 22.94 5.227 1 72.36 508 GLY A O 1
ATOM 4066 N N . MET A 1 509 ? -22.301 22.887 2.983 1 76.34 509 MET A N 1
ATOM 4067 C CA . MET A 1 509 ? -21.316 21.823 3.152 1 76.34 509 MET A CA 1
ATOM 4068 C C . MET A 1 509 ? -19.898 22.366 3.007 1 76.34 509 MET A C 1
ATOM 4070 O O . MET A 1 509 ? -18.931 21.602 3.032 1 76.34 509 MET A O 1
ATOM 4074 N N . ASP A 1 510 ? -19.803 23.623 2.942 1 75.62 510 ASP A N 1
ATOM 4075 C CA . ASP A 1 510 ? -18.509 24.247 2.686 1 75.62 510 ASP A CA 1
ATOM 4076 C C . ASP A 1 510 ? -17.59 24.124 3.9 1 75.62 510 ASP A C 1
ATOM 4078 O O . ASP A 1 510 ? -16.381 24.34 3.794 1 75.62 510 ASP A O 1
ATOM 4082 N N . TRP A 1 511 ? -18.263 23.727 5.002 1 78.59 511 TRP A N 1
ATOM 4083 C CA . TRP A 1 511 ? -17.455 23.555 6.205 1 78.59 511 TRP A CA 1
ATOM 4084 C C . TRP A 1 511 ? -16.716 22.222 6.179 1 78.59 511 TRP A C 1
ATOM 4086 O O . TRP A 1 511 ? -15.776 22.01 6.949 1 78.59 511 TRP A O 1
ATOM 4096 N N . LEU A 1 512 ? -17.101 21.377 5.249 1 81.99 512 LEU A N 1
ATOM 4097 C CA . LEU A 1 512 ? -16.395 20.113 5.071 1 81.99 512 LEU A CA 1
ATOM 4098 C C . LEU A 1 512 ? -15.223 20.276 4.109 1 81.99 512 LEU A C 1
ATOM 4100 O O . LEU A 1 512 ? -15.377 20.846 3.027 1 81.99 512 LEU A O 1
ATOM 4104 N N . PRO A 1 513 ? -14.072 19.81 4.483 1 80.82 513 PRO A N 1
ATOM 4105 C CA . PRO A 1 513 ? -12.951 19.8 3.541 1 80.82 513 PRO A CA 1
ATOM 4106 C C . PRO A 1 513 ? -13.258 19.016 2.267 1 80.82 513 PRO A C 1
ATOM 4108 O O . PRO A 1 513 ? -14.011 18.04 2.305 1 80.82 513 PRO A O 1
ATOM 4111 N N . PHE A 1 514 ? -12.718 19.473 1.228 1 81.96 514 PHE A N 1
ATOM 4112 C CA . PHE A 1 514 ? -13.002 18.907 -0.086 1 81.96 514 PHE A CA 1
ATOM 4113 C C . PHE A 1 514 ? -12.76 17.402 -0.091 1 81.96 514 PHE A C 1
ATOM 4115 O O . PHE A 1 514 ? -13.589 16.637 -0.587 1 81.96 514 PHE A O 1
ATOM 4122 N N . PHE A 1 515 ? -11.687 16.951 0.406 1 78.02 515 PHE A N 1
ATOM 4123 C CA . PHE A 1 515 ? -11.356 15.532 0.35 1 78.02 515 PHE A CA 1
ATOM 4124 C C . PHE A 1 515 ? -12.274 14.726 1.262 1 78.02 515 PHE A C 1
ATOM 4126 O O . PHE A 1 515 ? -12.551 13.555 0.994 1 78.02 515 PHE A O 1
ATOM 4133 N N . SER A 1 516 ? -12.734 15.329 2.312 1 81.57 516 SER A N 1
ATOM 4134 C CA . SER A 1 516 ? -13.747 14.684 3.14 1 81.57 516 SER A CA 1
ATOM 4135 C C . SER A 1 516 ? -15.056 14.509 2.377 1 81.57 516 SER A C 1
ATOM 4137 O O . SER A 1 516 ? -15.767 13.521 2.572 1 81.57 516 SER A O 1
ATOM 4139 N N . LYS A 1 517 ? -15.312 15.541 1.577 1 86.24 517 LYS A N 1
ATOM 4140 C CA . LYS A 1 517 ? -16.502 15.446 0.737 1 86.24 517 LYS A CA 1
ATOM 4141 C C . LYS A 1 517 ? -16.414 14.251 -0.208 1 86.24 517 LYS A C 1
ATOM 4143 O O . LYS A 1 517 ? -17.406 13.556 -0.433 1 86.24 517 LYS A O 1
ATOM 4148 N N . ILE A 1 518 ? -15.288 14.1 -0.731 1 80.96 518 ILE A N 1
ATOM 4149 C CA . ILE A 1 518 ? -15.102 12.993 -1.662 1 80.96 518 ILE A CA 1
ATOM 4150 C C . ILE A 1 518 ? -15.324 11.667 -0.938 1 80.96 518 ILE A C 1
ATOM 4152 O O . ILE A 1 518 ? -15.99 10.77 -1.462 1 80.96 518 ILE A O 1
ATOM 4156 N N . THR A 1 519 ? -14.771 11.554 0.238 1 80.26 519 THR A N 1
ATOM 4157 C CA . THR A 1 519 ? -14.957 10.348 1.037 1 80.26 519 THR A CA 1
ATOM 4158 C C . THR A 1 519 ? -16.43 10.148 1.38 1 80.26 519 THR A C 1
ATOM 4160 O O . THR A 1 519 ? -16.927 9.02 1.373 1 80.26 519 THR A O 1
ATOM 4163 N N . LEU A 1 520 ? -17.056 11.202 1.721 1 88.32 520 LEU A N 1
ATOM 4164 C CA . LEU A 1 520 ? -18.483 11.157 2.018 1 88.32 520 LEU A CA 1
ATOM 4165 C C . LEU A 1 520 ? -19.272 10.639 0.82 1 88.32 520 LEU A C 1
ATOM 4167 O O . LEU A 1 520 ? -20.183 9.823 0.977 1 88.32 520 LEU A O 1
ATOM 4171 N N . ILE A 1 521 ? -18.913 11.114 -0.316 1 84.98 521 ILE A N 1
ATOM 4172 C CA . ILE A 1 521 ? -19.607 10.71 -1.533 1 84.98 521 ILE A CA 1
ATOM 4173 C C . ILE A 1 521 ? -19.458 9.204 -1.736 1 84.98 521 ILE A C 1
ATOM 4175 O O . ILE A 1 521 ? -20.433 8.513 -2.041 1 84.98 521 ILE A O 1
ATOM 4179 N N . GLN A 1 522 ? -18.317 8.706 -1.568 1 78.71 522 GLN A N 1
ATOM 4180 C CA . GLN A 1 522 ? -18.066 7.284 -1.775 1 78.71 522 GLN A CA 1
ATOM 4181 C C . GLN A 1 522 ? -18.911 6.433 -0.832 1 78.71 522 GLN A C 1
ATOM 4183 O O . GLN A 1 522 ? -19.503 5.436 -1.249 1 78.71 522 GLN A O 1
ATOM 4188 N N . ASN A 1 523 ? -18.896 6.803 0.386 1 84.13 523 ASN A N 1
ATOM 4189 C CA . ASN A 1 523 ? -19.699 6.081 1.367 1 84.13 523 ASN A CA 1
ATOM 4190 C C . ASN A 1 523 ? -21.192 6.233 1.09 1 84.13 523 ASN A C 1
ATOM 4192 O O . ASN A 1 523 ? -21.951 5.27 1.208 1 84.13 523 ASN A O 1
ATOM 4196 N N . THR A 1 524 ? -21.576 7.442 0.74 1 87.72 524 THR A N 1
ATOM 4197 C CA . THR A 1 524 ? -22.978 7.714 0.443 1 87.72 524 THR A CA 1
ATOM 4198 C C . THR A 1 524 ? -23.447 6.888 -0.752 1 87.72 524 THR A C 1
ATOM 4200 O O . THR A 1 524 ? -24.557 6.352 -0.746 1 87.72 524 THR A O 1
ATOM 4203 N N . LYS A 1 525 ? -22.604 6.84 -1.726 1 78.61 525 LYS A N 1
ATOM 4204 C CA . LYS A 1 525 ? -22.944 6.031 -2.893 1 78.61 525 LYS A CA 1
ATOM 4205 C C . LYS A 1 525 ? -23.244 4.589 -2.493 1 78.61 525 LYS A C 1
ATOM 4207 O O . LYS A 1 525 ? -24.235 4.008 -2.941 1 78.61 525 LYS A O 1
ATOM 4212 N N . GLU A 1 526 ? -22.455 4.039 -1.684 1 76.63 526 GLU A N 1
ATOM 4213 C CA . GLU A 1 526 ? -22.652 2.67 -1.216 1 76.63 526 GLU A CA 1
ATOM 4214 C C . GLU A 1 526 ? -23.941 2.542 -0.41 1 76.63 526 GLU A C 1
ATOM 4216 O O . GLU A 1 526 ? -24.697 1.585 -0.586 1 76.63 526 GLU A O 1
ATOM 4221 N N . LEU A 1 527 ? -24.201 3.467 0.453 1 87.14 527 LEU A N 1
ATOM 4222 C CA . LEU A 1 527 ? -25.372 3.448 1.322 1 87.14 527 LEU A CA 1
ATOM 4223 C C . LEU A 1 527 ? -26.655 3.592 0.509 1 87.14 527 LEU A C 1
ATOM 4225 O O . LEU A 1 527 ? -27.628 2.872 0.745 1 87.14 527 LEU A O 1
ATOM 4229 N N . LEU A 1 528 ? -26.625 4.478 -0.44 1 83.34 528 LEU A N 1
ATOM 4230 C CA . LEU A 1 528 ? -27.791 4.682 -1.292 1 83.34 528 LEU A CA 1
ATOM 4231 C C . LEU A 1 528 ? -28.071 3.444 -2.137 1 83.34 528 LEU A C 1
ATOM 4233 O O . LEU A 1 528 ? -29.23 3.084 -2.354 1 83.34 528 LEU A O 1
ATOM 4237 N N . GLN A 1 529 ? -27.008 2.9 -2.509 1 72.15 529 GLN A N 1
ATOM 4238 C CA . GLN A 1 529 ? -27.149 1.679 -3.296 1 72.15 529 GLN A CA 1
ATOM 4239 C C . GLN A 1 529 ? -27.806 0.571 -2.478 1 72.15 529 GLN A C 1
ATOM 4241 O O . GLN A 1 529 ? -28.52 -0.272 -3.025 1 72.15 529 GLN A O 1
ATOM 4246 N N . MET A 1 530 ? -27.572 0.555 -1.217 1 77.23 530 MET A N 1
ATOM 4247 C CA . MET A 1 530 ? -28.181 -0.422 -0.319 1 77.23 530 MET A CA 1
ATOM 4248 C C . MET A 1 530 ? -29.611 -0.023 0.03 1 77.23 530 MET A C 1
ATOM 4250 O O . MET A 1 530 ? -30.338 -0.792 0.661 1 77.23 530 MET A O 1
ATOM 4254 N N . GLY A 1 531 ? -29.946 1.173 -0.33 1 81.15 531 GLY A N 1
ATOM 4255 C CA . GLY A 1 531 ? -31.318 1.613 -0.133 1 81.15 531 GLY A CA 1
ATOM 4256 C C . GLY A 1 531 ? -31.486 2.524 1.068 1 81.15 531 GLY A C 1
ATOM 4257 O O . GLY A 1 531 ? -32.603 2.932 1.393 1 81.15 531 GLY A O 1
ATOM 4258 N N . TYR A 1 532 ? -30.399 2.858 1.702 1 90.94 532 TYR A N 1
ATOM 4259 C CA . TYR A 1 532 ? -30.473 3.731 2.868 1 90.94 532 TYR A CA 1
ATOM 4260 C C . TYR A 1 532 ? -30.62 5.189 2.449 1 90.94 532 TYR A C 1
ATOM 4262 O O . TYR A 1 532 ? -30.303 5.55 1.313 1 90.94 532 TYR A O 1
ATOM 4270 N N . LYS A 1 533 ? -31.174 5.945 3.361 1 93.27 533 LYS A N 1
ATOM 4271 C CA . LYS A 1 533 ? -31.091 7.399 3.258 1 93.27 533 LYS A CA 1
ATOM 4272 C C . LYS A 1 533 ? -29.896 7.938 4.041 1 93.27 533 LYS A C 1
ATOM 4274 O O . LYS A 1 533 ? -29.457 7.323 5.015 1 93.27 533 LYS A O 1
ATOM 4279 N N . VAL A 1 534 ? -29.342 9.029 3.552 1 94.31 534 VAL A N 1
ATOM 4280 C CA . VAL A 1 534 ? -28.169 9.583 4.219 1 94.31 534 VAL A CA 1
ATOM 4281 C C . VAL A 1 534 ? -28.401 11.059 4.533 1 94.31 534 VAL A C 1
ATOM 4283 O O . VAL A 1 534 ? -28.892 11.81 3.687 1 94.31 534 VAL A O 1
ATOM 4286 N N . THR A 1 535 ? -28.139 11.442 5.747 1 94.27 535 THR A N 1
ATOM 4287 C CA . THR A 1 535 ? -28.229 12.831 6.183 1 94.27 535 THR A CA 1
ATOM 4288 C C . THR A 1 535 ? -26.955 13.254 6.908 1 94.27 535 THR A C 1
ATOM 4290 O O . THR A 1 535 ? -26.353 12.459 7.633 1 94.27 535 THR A O 1
ATOM 4293 N N . VAL A 1 536 ? -26.525 14.453 6.657 1 93.08 536 VAL A N 1
ATOM 4294 C CA . VAL A 1 536 ? -25.368 15.016 7.344 1 93.08 536 VAL A CA 1
ATOM 4295 C C . VAL A 1 536 ? -25.77 16.297 8.071 1 93.08 536 VAL A C 1
ATOM 4297 O O . VAL A 1 536 ? -26.473 17.141 7.51 1 93.08 536 VAL A O 1
ATOM 4300 N N . GLY A 1 537 ? -25.462 16.366 9.308 1 90.6 537 GLY A N 1
ATOM 4301 C CA . GLY A 1 537 ? -25.754 17.558 10.088 1 90.6 537 GLY A CA 1
ATOM 4302 C C . GLY A 1 537 ? -24.532 18.133 10.778 1 90.6 537 GLY A C 1
ATOM 4303 O O . GLY A 1 537 ? -23.679 17.387 11.265 1 90.6 537 GLY A O 1
ATOM 4304 N N . ARG A 1 538 ? -24.425 19.399 10.739 1 89.41 538 ARG A N 1
ATOM 4305 C CA . ARG A 1 538 ? -23.403 20.108 11.503 1 89.41 538 ARG A CA 1
ATOM 4306 C C . ARG A 1 538 ? -23.966 20.621 12.824 1 89.41 538 ARG A C 1
ATOM 4308 O O . ARG A 1 538 ? -24.989 21.309 12.844 1 89.41 538 ARG A O 1
ATOM 4315 N N . VAL A 1 539 ? -23.358 20.248 13.844 1 89.06 539 VAL A N 1
ATOM 4316 C CA . VAL A 1 539 ? -23.724 20.75 15.164 1 89.06 539 VAL A CA 1
ATOM 4317 C C . VAL A 1 539 ? -22.749 21.847 15.588 1 89.06 539 VAL A C 1
ATOM 4319 O O . VAL A 1 539 ? -21.532 21.654 15.547 1 89.06 539 VAL A O 1
ATOM 4322 N N . SER A 1 540 ? -23.23 22.952 15.953 1 85.19 540 SER A N 1
ATOM 4323 C CA . SER A 1 540 ? -22.401 24.076 16.377 1 85.19 540 SER A CA 1
ATOM 4324 C C . SER A 1 540 ? -21.874 23.871 17.793 1 85.19 540 SER A C 1
ATOM 4326 O O . SER A 1 540 ? -22.362 23.006 18.524 1 85.19 540 SER A O 1
ATOM 4328 N N . VAL A 1 541 ? -20.795 24.542 18.065 1 82.46 541 VAL A N 1
ATOM 4329 C CA . VAL A 1 541 ? -20.247 24.536 19.417 1 82.46 541 VAL A CA 1
ATOM 4330 C C . VAL A 1 541 ? -20.552 25.865 20.104 1 82.46 541 VAL A C 1
ATOM 4332 O O . VAL A 1 541 ? -20.232 26.933 19.576 1 82.46 541 VAL A O 1
ATOM 4335 N N . SER A 1 542 ? -21.345 25.929 21.153 1 75.16 542 SER A N 1
ATOM 4336 C CA . SER A 1 542 ? -21.724 27.143 21.869 1 75.16 542 SER A CA 1
ATOM 4337 C C . SER A 1 542 ? -20.897 27.317 23.138 1 75.16 542 SER A C 1
ATOM 4339 O O . SER A 1 542 ? -20.478 26.334 23.752 1 75.16 542 SER A O 1
ATOM 4341 N N . ASP A 1 543 ? -20.331 28.512 23.408 1 64.59 543 ASP A N 1
ATOM 4342 C CA . ASP A 1 543 ? -19.61 28.898 24.617 1 64.59 543 ASP A CA 1
ATOM 4343 C C . ASP A 1 543 ? -20.467 28.682 25.862 1 64.59 543 ASP A C 1
ATOM 4345 O O . ASP A 1 543 ? -21.686 28.862 25.822 1 64.59 543 ASP A O 1
ATOM 4349 N N . MET B 1 1 ? 18.915 4.157 29.611 1 49.43 1 MET B N 1
ATOM 4350 C CA . MET B 1 1 ? 19.31 3.529 28.354 1 49.43 1 MET B CA 1
ATOM 4351 C C . MET B 1 1 ? 18.27 3.783 27.268 1 49.43 1 MET B C 1
ATOM 4353 O O . MET B 1 1 ? 17.077 3.886 27.557 1 49.43 1 MET B O 1
ATOM 4357 N N . GLY B 1 2 ? 18.655 4.305 26.085 1 63.66 2 GLY B N 1
ATOM 4358 C CA . GLY B 1 2 ? 17.773 4.616 24.971 1 63.66 2 GLY B CA 1
ATOM 4359 C C . GLY B 1 2 ? 16.993 3.413 24.475 1 63.66 2 GLY B C 1
ATOM 4360 O O . GLY B 1 2 ? 17.302 2.275 24.834 1 63.66 2 GLY B O 1
ATOM 4361 N N . LYS B 1 3 ? 15.863 3.472 23.875 1 77.81 3 LYS B N 1
ATOM 4362 C CA . LYS B 1 3 ? 15.056 2.39 23.318 1 77.81 3 LYS B CA 1
ATOM 4363 C C . LYS B 1 3 ? 15.828 1.623 22.249 1 77.81 3 LYS B C 1
ATOM 4365 O O . LYS B 1 3 ? 16.672 2.193 21.555 1 77.81 3 LYS B O 1
ATOM 4370 N N . GLN B 1 4 ? 15.814 0.28 22.361 1 82.57 4 GLN B N 1
ATOM 4371 C CA . GLN B 1 4 ? 16.46 -0.587 21.381 1 82.57 4 GLN B CA 1
ATOM 4372 C C . GLN B 1 4 ? 15.432 -1.248 20.468 1 82.57 4 GLN B C 1
ATOM 4374 O O . GLN B 1 4 ? 14.477 -1.866 20.945 1 82.57 4 GLN B O 1
ATOM 4379 N N . ARG B 1 5 ? 15.655 -1.112 19.16 1 84.04 5 ARG B N 1
ATOM 4380 C CA . ARG B 1 5 ? 14.806 -1.801 18.194 1 84.04 5 ARG B CA 1
ATOM 4381 C C . ARG B 1 5 ? 15.135 -3.29 18.141 1 84.04 5 ARG B C 1
ATOM 4383 O O . ARG B 1 5 ? 16.292 -3.669 17.947 1 84.04 5 ARG B O 1
ATOM 4390 N N . LEU B 1 6 ? 14.167 -4.068 18.362 1 91.5 6 LEU B N 1
ATOM 4391 C CA . LEU B 1 6 ? 14.335 -5.516 18.321 1 91.5 6 LEU B CA 1
ATOM 4392 C C . LEU B 1 6 ? 13.477 -6.132 17.221 1 91.5 6 LEU B C 1
ATOM 4394 O O . LEU B 1 6 ? 12.315 -5.757 17.05 1 91.5 6 LEU B O 1
ATOM 4398 N N . THR B 1 7 ? 14.097 -6.939 16.417 1 92.89 7 THR B N 1
ATOM 4399 C CA . THR B 1 7 ? 13.39 -7.782 15.459 1 92.89 7 THR B CA 1
ATOM 4400 C C . THR B 1 7 ? 13.433 -9.245 15.891 1 92.89 7 THR B C 1
ATOM 4402 O O . THR B 1 7 ? 14.49 -9.878 15.853 1 92.89 7 THR B O 1
ATOM 4405 N N . ILE B 1 8 ? 12.303 -9.774 16.215 1 97.04 8 ILE B N 1
ATOM 4406 C CA . ILE B 1 8 ? 12.256 -11.049 16.923 1 97.04 8 ILE B CA 1
ATOM 4407 C C . ILE B 1 8 ? 11.564 -12.097 16.054 1 97.04 8 ILE B C 1
ATOM 4409 O O . ILE B 1 8 ? 10.447 -11.879 15.58 1 97.04 8 ILE B O 1
ATOM 4413 N N . TYR B 1 9 ? 12.213 -13.202 15.912 1 96.47 9 TYR B N 1
ATOM 4414 C CA . TYR B 1 9 ? 11.667 -14.367 15.225 1 96.47 9 TYR B CA 1
ATOM 4415 C C . TYR B 1 9 ? 11.45 -15.521 16.196 1 96.47 9 TYR B C 1
ATOM 4417 O O . TYR B 1 9 ? 12.213 -15.689 17.151 1 96.47 9 TYR B O 1
ATOM 4425 N N . MET B 1 10 ? 10.407 -16.258 16.024 1 97.51 10 MET B N 1
ATOM 4426 C CA . MET B 1 10 ? 10.171 -17.513 16.733 1 97.51 10 MET B CA 1
ATOM 4427 C C . MET B 1 10 ? 10.211 -18.697 15.772 1 97.51 10 MET B C 1
ATOM 4429 O O . MET B 1 10 ? 9.703 -18.611 14.653 1 97.51 10 MET B O 1
ATOM 4433 N N . PHE B 1 11 ? 10.833 -19.72 16.177 1 95.28 11 PHE B N 1
ATOM 4434 C CA . PHE B 1 11 ? 10.979 -20.877 15.302 1 95.28 11 PHE B CA 1
ATOM 4435 C C . PHE B 1 11 ? 9.921 -21.929 15.615 1 95.28 11 PHE B C 1
ATOM 4437 O O . PHE B 1 11 ? 9.365 -21.949 16.715 1 95.28 11 PHE B O 1
ATOM 4444 N N . ARG B 1 12 ? 9.664 -22.747 14.679 1 91.83 12 ARG B N 1
ATOM 4445 C CA . ARG B 1 12 ? 8.662 -23.8 14.804 1 91.83 12 ARG B CA 1
ATOM 4446 C C . ARG B 1 12 ? 9.033 -24.78 15.912 1 91.83 12 ARG B C 1
ATOM 4448 O O . ARG B 1 12 ? 10.202 -24.887 16.288 1 91.83 12 ARG B O 1
ATOM 4455 N N . GLU B 1 13 ? 8.023 -25.495 16.345 1 89.96 13 GLU B N 1
ATOM 4456 C CA . GLU B 1 13 ? 8.185 -26.395 17.482 1 89.96 13 GLU B CA 1
ATOM 4457 C C . GLU B 1 13 ? 9.139 -27.539 17.15 1 89.96 13 GLU B C 1
ATOM 4459 O O . GLU B 1 13 ? 9.821 -28.062 18.034 1 89.96 13 GLU B O 1
ATOM 4464 N N . ASN B 1 14 ? 9.28 -27.813 15.894 1 85.8 14 ASN B N 1
ATOM 4465 C CA . ASN B 1 14 ? 10.098 -28.957 15.506 1 85.8 14 ASN B CA 1
ATOM 4466 C C . ASN B 1 14 ? 11.578 -28.591 15.442 1 85.8 14 ASN B C 1
ATOM 4468 O O . ASN B 1 14 ? 12.434 -29.468 15.312 1 85.8 14 ASN B O 1
ATOM 4472 N N . VAL B 1 15 ? 11.843 -27.336 15.521 1 90.58 15 VAL B N 1
ATOM 4473 C CA . VAL B 1 15 ? 13.237 -26.91 15.587 1 90.58 15 VAL B CA 1
ATOM 4474 C C . VAL B 1 15 ? 13.734 -26.988 17.029 1 90.58 15 VAL B C 1
ATOM 4476 O O . VAL B 1 15 ? 13.388 -26.143 17.858 1 90.58 15 VAL B O 1
ATOM 4479 N N . GLN B 1 16 ? 14.523 -27.946 17.306 1 88.33 16 GLN B N 1
ATOM 4480 C CA . GLN B 1 16 ? 14.92 -28.189 18.689 1 88.33 16 GLN B CA 1
ATOM 4481 C C . GLN B 1 16 ? 16.346 -27.708 18.945 1 88.33 16 GLN B C 1
ATOM 4483 O O . GLN B 1 16 ? 16.66 -27.237 20.04 1 88.33 16 GLN B O 1
ATOM 4488 N N . ASP B 1 17 ? 17.139 -27.761 17.886 1 89.04 17 ASP B N 1
ATOM 4489 C CA . ASP B 1 17 ? 18.531 -27.356 18.054 1 89.04 17 ASP B CA 1
ATOM 4490 C C . ASP B 1 17 ? 18.757 -25.938 17.537 1 89.04 17 ASP B C 1
ATOM 4492 O O . ASP B 1 17 ? 18.323 -25.597 16.434 1 89.04 17 ASP B O 1
ATOM 4496 N N . ILE B 1 18 ? 19.455 -25.173 18.242 1 88.97 18 ILE B N 1
ATOM 4497 C CA . ILE B 1 18 ? 19.728 -23.776 17.923 1 88.97 18 ILE B CA 1
ATOM 4498 C C . ILE B 1 18 ? 20.511 -23.689 16.615 1 88.97 18 ILE B C 1
ATOM 4500 O O . ILE B 1 18 ? 20.303 -22.77 15.819 1 88.97 18 ILE B O 1
ATOM 4504 N N . GLU B 1 19 ? 21.285 -24.609 16.372 1 84.71 19 GLU B N 1
ATOM 4505 C CA . GLU B 1 19 ? 22.118 -24.591 15.174 1 84.71 19 GLU B CA 1
ATOM 4506 C C . GLU B 1 19 ? 21.282 -24.817 13.917 1 84.71 19 GLU B C 1
ATOM 4508 O O . GLU B 1 19 ? 21.71 -24.479 12.812 1 84.71 19 GLU B O 1
ATOM 4513 N N . ASP B 1 20 ? 20.131 -25.33 14.151 1 87.07 20 ASP B N 1
ATOM 4514 C CA . ASP B 1 20 ? 19.265 -25.66 13.022 1 87.07 20 ASP B CA 1
ATOM 4515 C C . ASP B 1 20 ? 18.566 -24.415 12.484 1 87.07 20 ASP B C 1
ATOM 4517 O O . ASP B 1 20 ? 17.899 -24.469 11.449 1 87.07 20 ASP B O 1
ATOM 4521 N N . ILE B 1 21 ? 18.795 -23.311 13.103 1 88.68 21 ILE B N 1
ATOM 4522 C CA . ILE B 1 21 ? 18.057 -22.119 12.699 1 88.68 21 ILE B CA 1
ATOM 4523 C C . ILE B 1 21 ? 18.702 -21.509 11.456 1 88.68 21 ILE B C 1
ATOM 4525 O O . ILE B 1 21 ? 18.096 -20.672 10.783 1 88.68 21 ILE B O 1
ATOM 4529 N N . PHE B 1 22 ? 19.932 -21.894 11.201 1 84.13 22 PHE B N 1
ATOM 4530 C CA . PHE B 1 22 ? 20.697 -21.267 10.129 1 84.13 22 PHE B CA 1
ATOM 4531 C C . PHE B 1 22 ? 20.395 -21.928 8.79 1 84.13 22 PHE B C 1
ATOM 4533 O O . PHE B 1 22 ? 20.086 -23.12 8.736 1 84.13 22 PHE B O 1
ATOM 4540 N N . ASP B 1 23 ? 20.361 -21.024 7.83 1 70.62 23 ASP B N 1
ATOM 4541 C CA . ASP B 1 23 ? 20.273 -21.528 6.463 1 70.62 23 ASP B CA 1
ATOM 4542 C C . ASP B 1 23 ? 21.574 -22.209 6.044 1 70.62 23 ASP B C 1
ATOM 4544 O O . ASP B 1 23 ? 22.547 -21.538 5.693 1 70.62 23 ASP B O 1
ATOM 4548 N N . LEU B 1 24 ? 21.732 -23.427 6.321 1 58.17 24 LEU B N 1
ATOM 4549 C CA . LEU B 1 24 ? 22.952 -24.207 6.143 1 58.17 24 LEU B CA 1
ATOM 4550 C C . LEU B 1 24 ? 23.422 -24.157 4.693 1 58.17 24 LEU B C 1
ATOM 4552 O O . LEU B 1 24 ? 24.625 -24.127 4.427 1 58.17 24 LEU B O 1
ATOM 4556 N N . GLU B 1 25 ? 22.466 -24.307 3.872 1 53.18 25 GLU B N 1
ATOM 4557 C CA . GLU B 1 25 ? 22.888 -24.317 2.475 1 53.18 25 GLU B CA 1
ATOM 4558 C C . GLU B 1 25 ? 23.603 -23.02 2.105 1 53.18 25 GLU B C 1
ATOM 4560 O O . GLU B 1 25 ? 24.58 -23.037 1.354 1 53.18 25 GLU B O 1
ATOM 4565 N N . ARG B 1 26 ? 23.12 -21.95 2.624 1 53.55 26 ARG B N 1
ATOM 4566 C CA . ARG B 1 26 ? 23.791 -20.687 2.337 1 53.55 26 ARG B CA 1
ATOM 4567 C C . ARG B 1 26 ? 25.136 -20.606 3.051 1 53.55 26 ARG B C 1
ATOM 4569 O O . ARG B 1 26 ? 26.088 -20.021 2.529 1 53.55 26 ARG B O 1
ATOM 4576 N N . LYS B 1 27 ? 25.167 -21.187 4.237 1 53.86 27 LYS B N 1
ATOM 4577 C CA . LYS B 1 27 ? 26.412 -21.189 5.002 1 53.86 27 LYS B CA 1
ATOM 4578 C C . LYS B 1 27 ? 27.544 -21.832 4.206 1 53.86 27 LYS B C 1
ATOM 4580 O O . LYS B 1 27 ? 28.668 -21.326 4.196 1 53.86 27 LYS B O 1
ATOM 4585 N N . SER B 1 28 ? 27.128 -22.963 3.719 1 49.48 28 SER B N 1
ATOM 4586 C CA . SER B 1 28 ? 28.182 -23.698 3.026 1 49.48 28 SER B CA 1
ATOM 4587 C C . SER B 1 28 ? 28.61 -22.979 1.75 1 49.48 28 SER B C 1
ATOM 4589 O O . SER B 1 28 ? 29.787 -23 1.385 1 49.48 28 SER B O 1
ATOM 4591 N N . GLN B 1 29 ? 27.67 -22.451 1.108 1 46.73 29 GLN B N 1
ATOM 4592 C CA . GLN B 1 29 ? 27.973 -21.901 -0.208 1 46.73 29 GLN B CA 1
ATOM 4593 C C . GLN B 1 29 ? 28.782 -20.612 -0.092 1 46.73 29 GLN B C 1
ATOM 4595 O O . GLN B 1 29 ? 29.635 -20.33 -0.937 1 46.73 29 GLN B O 1
ATOM 4600 N N . ILE B 1 30 ? 28.412 -19.837 0.88 1 47.03 30 ILE B N 1
ATOM 4601 C CA . ILE B 1 30 ? 29.085 -18.543 0.843 1 47.03 30 ILE B CA 1
ATOM 4602 C C . ILE B 1 30 ? 30.274 -18.552 1.8 1 47.03 30 ILE B C 1
ATOM 4604 O O . ILE B 1 30 ? 31.089 -17.627 1.796 1 47.03 30 ILE B O 1
ATOM 4608 N N . GLY B 1 31 ? 30.59 -19.741 2.366 1 52.67 31 GLY B N 1
ATOM 4609 C CA . GLY B 1 31 ? 31.742 -19.696 3.251 1 52.67 31 GLY B CA 1
ATOM 4610 C C . GLY B 1 31 ? 31.588 -18.695 4.381 1 52.67 31 GLY B C 1
ATOM 4611 O O . GLY B 1 31 ? 32.543 -18.001 4.737 1 52.67 31 GLY B O 1
ATOM 4612 N N . ILE B 1 32 ? 30.447 -18.395 4.8 1 58.31 32 ILE B N 1
ATOM 4613 C CA . ILE B 1 32 ? 30.254 -17.382 5.832 1 58.31 32 ILE B CA 1
ATOM 4614 C C . ILE B 1 32 ? 30.636 -17.954 7.195 1 58.31 32 ILE B C 1
ATOM 4616 O O . ILE B 1 32 ? 30.09 -18.974 7.622 1 58.31 32 ILE B O 1
ATOM 4620 N N . GLU B 1 33 ? 31.792 -17.527 7.688 1 73.17 33 GLU B N 1
ATOM 4621 C CA . GLU B 1 33 ? 32.21 -17.884 9.04 1 73.17 33 GLU B CA 1
ATOM 4622 C C . GLU B 1 33 ? 31.362 -17.169 10.087 1 73.17 33 GLU B C 1
ATOM 4624 O O . GLU B 1 33 ? 31.32 -15.938 10.125 1 73.17 33 GLU B O 1
ATOM 4629 N N . VAL B 1 34 ? 30.528 -17.96 10.775 1 82.37 34 VAL B N 1
ATOM 4630 C CA . VAL B 1 34 ? 29.699 -17.438 11.856 1 82.37 34 VAL B CA 1
ATOM 4631 C C . VAL B 1 34 ? 30.341 -17.761 13.203 1 82.37 34 VAL B C 1
ATOM 4633 O O . VAL B 1 34 ? 30.735 -18.903 13.452 1 82.37 34 VAL B O 1
ATOM 4636 N N . PHE B 1 35 ? 30.58 -16.795 14.023 1 88.56 35 PHE B N 1
ATOM 4637 C CA . PHE B 1 35 ? 31.156 -16.945 15.354 1 88.56 35 PHE B CA 1
ATOM 4638 C C . PHE B 1 35 ? 30.062 -16.988 16.415 1 88.56 35 PHE B C 1
ATOM 4640 O O . PHE B 1 35 ? 28.978 -16.434 16.219 1 88.56 35 PHE B O 1
ATOM 4647 N N . LYS B 1 36 ? 30.401 -17.714 17.407 1 91.01 36 LYS B N 1
ATOM 4648 C CA . LYS B 1 36 ? 29.437 -17.916 18.485 1 91.01 36 LYS B CA 1
ATOM 4649 C C . LYS B 1 36 ? 30.007 -17.46 19.825 1 91.01 36 LYS B C 1
ATOM 4651 O O . LYS B 1 36 ? 31.139 -17.803 20.173 1 91.01 36 LYS B O 1
ATOM 4656 N N . ILE B 1 37 ? 29.229 -16.628 20.558 1 92.76 37 ILE B N 1
ATOM 4657 C CA . ILE B 1 37 ? 29.576 -16.205 21.911 1 92.76 37 ILE B CA 1
ATOM 4658 C C . ILE B 1 37 ? 28.424 -16.523 22.862 1 92.76 37 ILE B C 1
ATOM 4660 O O . ILE B 1 37 ? 27.307 -16.035 22.679 1 92.76 37 ILE B O 1
ATOM 4664 N N . PRO B 1 38 ? 28.67 -17.278 23.897 1 93.56 38 PRO B N 1
ATOM 4665 C CA . PRO B 1 38 ? 27.605 -17.573 24.858 1 93.56 38 PRO B CA 1
ATOM 4666 C C . PRO B 1 38 ? 27.206 -16.355 25.689 1 93.56 38 PRO B C 1
ATOM 4668 O O . PRO B 1 38 ? 28.021 -15.453 25.899 1 93.56 38 PRO B O 1
ATOM 4671 N N . THR B 1 39 ? 25.985 -16.339 26.053 1 93.65 39 THR B N 1
ATOM 4672 C CA . THR B 1 39 ? 25.541 -15.313 26.991 1 93.65 39 THR B CA 1
ATOM 4673 C C . THR B 1 39 ? 25.951 -15.671 28.417 1 93.65 39 THR B C 1
ATOM 4675 O O . THR B 1 39 ? 26.345 -16.807 28.689 1 93.65 39 THR B O 1
ATOM 4678 N N . ASN B 1 40 ? 25.872 -14.666 29.258 1 91.37 40 ASN B N 1
ATOM 4679 C CA . ASN B 1 40 ? 26.24 -14.924 30.646 1 91.37 40 ASN B CA 1
ATOM 4680 C C . ASN B 1 40 ? 25.074 -15.514 31.434 1 91.37 40 ASN B C 1
ATOM 4682 O O . ASN B 1 40 ? 23.963 -15.63 30.915 1 91.37 40 ASN B O 1
ATOM 4686 N N . ASN B 1 41 ? 25.272 -15.86 32.645 1 86.3 41 ASN B N 1
ATOM 4687 C CA . ASN B 1 41 ? 24.31 -16.579 33.474 1 86.3 41 ASN B CA 1
ATOM 4688 C C . ASN B 1 41 ? 23.105 -15.708 33.817 1 86.3 41 ASN B C 1
ATOM 4690 O O . ASN B 1 41 ? 22.011 -16.222 34.058 1 86.3 41 ASN B O 1
ATOM 4694 N N . ALA B 1 42 ? 23.348 -14.493 33.771 1 85.58 42 ALA B N 1
ATOM 4695 C CA . ALA B 1 42 ? 22.263 -13.581 34.122 1 85.58 42 ALA B CA 1
ATOM 4696 C C . ALA B 1 42 ? 21.179 -13.579 33.049 1 85.58 42 ALA B C 1
ATOM 4698 O O . ALA B 1 42 ? 20.001 -13.367 33.347 1 85.58 42 ALA B O 1
ATOM 4699 N N . PHE B 1 43 ? 21.555 -13.795 31.803 1 88.9 43 PHE B N 1
ATOM 4700 C CA . PHE B 1 43 ? 20.623 -13.809 30.681 1 88.9 43 PHE B CA 1
ATOM 4701 C C . PHE B 1 43 ? 19.864 -15.129 30.625 1 88.9 43 PHE B C 1
ATOM 4703 O O . PHE B 1 43 ? 18.673 -15.153 30.306 1 88.9 43 PHE B O 1
ATOM 4710 N N . GLY B 1 44 ? 20.555 -16.165 31.035 1 73.89 44 GLY B N 1
ATOM 4711 C CA . GLY B 1 44 ? 20.007 -17.511 30.976 1 73.89 44 GLY B CA 1
ATOM 4712 C C . GLY B 1 44 ? 20.955 -18.514 30.346 1 73.89 44 GLY B C 1
ATOM 4713 O O . GLY B 1 44 ? 21.939 -18.131 29.709 1 73.89 44 GLY B O 1
ATOM 4714 N N . SER B 1 45 ? 20.767 -19.759 30.547 1 67.7 45 SER B N 1
ATOM 4715 C CA . SER B 1 45 ? 21.711 -20.832 30.251 1 67.7 45 SER B CA 1
ATOM 4716 C C . SER B 1 45 ? 21.724 -21.162 28.762 1 67.7 45 SER B C 1
ATOM 4718 O O . SER B 1 45 ? 22.71 -21.693 28.247 1 67.7 45 SER B O 1
ATOM 4720 N N . ASP B 1 46 ? 20.804 -20.681 28.05 1 82.88 46 ASP B N 1
ATOM 4721 C CA . ASP B 1 46 ? 20.777 -21.198 26.685 1 82.88 46 ASP B CA 1
ATOM 4722 C C . ASP B 1 46 ? 20.789 -20.06 25.667 1 82.88 46 ASP B C 1
ATOM 4724 O O . ASP B 1 46 ? 20.291 -20.214 24.55 1 82.88 46 ASP B O 1
ATOM 4728 N N . GLY B 1 47 ? 21.489 -19.008 26.015 1 90.53 47 GLY B N 1
ATOM 4729 C CA . GLY B 1 47 ? 21.562 -17.895 25.081 1 90.53 47 GLY B CA 1
ATOM 4730 C C . GLY B 1 47 ? 22.904 -17.792 24.381 1 90.53 47 GLY B C 1
ATOM 4731 O O . GLY B 1 47 ? 23.939 -18.131 24.959 1 90.53 47 GLY B O 1
ATOM 4732 N N . CYS B 1 48 ? 22.934 -17.417 23.117 1 94.14 48 CYS B N 1
ATOM 4733 C CA . CYS B 1 48 ? 24.162 -17.227 22.354 1 94.14 48 CYS B CA 1
ATOM 4734 C C . CYS B 1 48 ? 24.01 -16.092 21.349 1 94.14 48 CYS B C 1
ATOM 4736 O O . CYS B 1 48 ? 22.914 -15.848 20.842 1 94.14 48 CYS B O 1
ATOM 4738 N N . LEU B 1 49 ? 25.111 -15.432 21.16 1 93.71 49 LEU B N 1
ATOM 4739 C CA . LEU B 1 49 ? 25.197 -14.444 20.089 1 93.71 49 LEU B CA 1
ATOM 4740 C C . LEU B 1 49 ? 26.001 -14.987 18.912 1 93.71 49 LEU B C 1
ATOM 4742 O O . LEU B 1 49 ? 27.155 -15.389 19.076 1 93.71 49 LEU B O 1
ATOM 4746 N N . PHE B 1 50 ? 25.357 -15.031 17.802 1 92.22 50 PHE B N 1
ATOM 4747 C CA . PHE B 1 50 ? 26.034 -15.381 16.559 1 92.22 50 PHE B CA 1
ATOM 4748 C C . PHE B 1 50 ? 26.35 -14.133 15.744 1 92.22 50 PHE B C 1
ATOM 4750 O O . PHE B 1 50 ? 25.533 -13.213 15.667 1 92.22 50 PHE B O 1
ATOM 4757 N N . TYR B 1 51 ? 27.504 -13.985 15.227 1 89.11 51 TYR B N 1
ATOM 4758 C CA . TYR B 1 51 ? 27.813 -12.842 14.374 1 89.11 51 TYR B CA 1
ATOM 4759 C C . TYR B 1 51 ? 28.734 -13.248 13.23 1 89.11 51 TYR B C 1
ATOM 4761 O O . TYR B 1 51 ? 29.422 -14.269 13.311 1 89.11 51 TYR B O 1
ATOM 4769 N N . LYS B 1 52 ? 28.616 -12.524 12.135 1 82.9 52 LYS B N 1
ATOM 4770 C CA . LYS B 1 52 ? 29.443 -12.725 10.949 1 82.9 52 LYS B CA 1
ATOM 4771 C C . LYS B 1 52 ? 30.551 -11.679 10.869 1 82.9 52 LYS B C 1
ATOM 4773 O O . LYS B 1 52 ? 30.329 -10.506 11.177 1 82.9 52 LYS B O 1
ATOM 4778 N N . LYS B 1 53 ? 31.74 -12.25 10.49 1 73.77 53 LYS B N 1
ATOM 4779 C CA . LYS B 1 53 ? 32.899 -11.369 10.37 1 73.77 53 LYS B CA 1
ATOM 4780 C C . LYS B 1 53 ? 32.661 -10.287 9.321 1 73.77 53 LYS B C 1
ATOM 4782 O O . LYS B 1 53 ? 32.085 -10.555 8.264 1 73.77 53 LYS B O 1
ATOM 4787 N N . GLN B 1 54 ? 33.036 -9.153 9.589 1 70.08 54 GLN B N 1
ATOM 4788 C CA . GLN B 1 54 ? 32.9 -7.954 8.769 1 70.08 54 GLN B CA 1
ATOM 4789 C C . GLN B 1 54 ? 33.772 -8.041 7.52 1 70.08 54 GLN B C 1
ATOM 4791 O O . GLN B 1 54 ? 34.94 -8.429 7.597 1 70.08 54 GLN B O 1
ATOM 4796 N N . GLU B 1 55 ? 33.217 -8.062 6.387 1 72.64 55 GLU B N 1
ATOM 4797 C CA . GLU B 1 55 ? 34.043 -7.979 5.186 1 72.64 55 GLU B CA 1
ATOM 4798 C C . GLU B 1 55 ? 33.944 -6.599 4.543 1 72.64 55 GLU B C 1
ATOM 4800 O O . GLU B 1 55 ? 32.879 -5.977 4.556 1 72.64 55 GLU B O 1
ATOM 4805 N N . ASP B 1 56 ? 35.141 -6.119 4.145 1 76.62 56 ASP B N 1
ATOM 4806 C CA . ASP B 1 56 ? 35.185 -4.883 3.371 1 76.62 56 ASP B CA 1
ATOM 4807 C C . ASP B 1 56 ? 34.753 -5.123 1.926 1 76.62 56 ASP B C 1
ATOM 4809 O O . ASP B 1 56 ? 35.23 -6.057 1.277 1 76.62 56 ASP B O 1
ATOM 4813 N N . ASN B 1 57 ? 33.813 -4.397 1.608 1 77.6 57 ASN B N 1
ATOM 4814 C CA . ASN B 1 57 ? 33.333 -4.519 0.235 1 77.6 57 ASN B CA 1
ATOM 4815 C C . ASN B 1 57 ? 33.448 -3.197 -0.519 1 77.6 57 ASN B C 1
ATOM 4817 O O . ASN B 1 57 ? 33.333 -2.125 0.078 1 77.6 57 ASN B O 1
ATOM 4821 N N . THR B 1 58 ? 33.818 -3.33 -1.826 1 80.41 58 THR B N 1
ATOM 4822 C CA . THR B 1 58 ? 33.823 -2.152 -2.687 1 80.41 58 THR B CA 1
ATOM 4823 C C . THR B 1 58 ? 32.465 -1.966 -3.356 1 80.41 58 THR B C 1
ATOM 4825 O O . THR B 1 58 ? 31.95 -2.887 -3.995 1 80.41 58 THR B O 1
ATOM 4828 N N . PRO B 1 59 ? 31.928 -0.785 -3.208 1 79.98 59 PRO B N 1
ATOM 4829 C CA . PRO B 1 59 ? 30.624 -0.577 -3.843 1 79.98 59 PRO B CA 1
ATOM 4830 C C . PRO B 1 59 ? 30.686 -0.683 -5.365 1 79.98 59 PRO B C 1
ATOM 4832 O O . PRO B 1 59 ? 31.655 -0.232 -5.98 1 79.98 59 PRO B O 1
ATOM 4835 N N . ALA B 1 60 ? 29.709 -1.209 -6.039 1 76.22 60 ALA B N 1
ATOM 4836 C CA . ALA B 1 60 ? 29.662 -1.465 -7.476 1 76.22 60 ALA B CA 1
ATOM 4837 C C . ALA B 1 60 ? 29.657 -0.16 -8.266 1 76.22 60 ALA B C 1
ATOM 4839 O O . ALA B 1 60 ? 30.197 -0.095 -9.373 1 76.22 60 ALA B O 1
ATOM 4840 N N . TRP B 1 61 ? 29.093 0.881 -7.72 1 85.37 61 TRP B N 1
ATOM 4841 C CA . TRP B 1 61 ? 28.948 2.129 -8.462 1 85.37 61 TRP B CA 1
ATOM 4842 C C . TRP B 1 61 ? 30.301 2.803 -8.664 1 85.37 61 TRP B C 1
ATOM 4844 O O . TRP B 1 61 ? 30.442 3.683 -9.517 1 85.37 61 TRP B O 1
ATOM 4854 N N . LEU B 1 62 ? 31.343 2.429 -7.964 1 87.49 62 LEU B N 1
ATOM 4855 C CA . LEU B 1 62 ? 32.677 2.995 -8.136 1 87.49 62 LEU B CA 1
ATOM 4856 C C . LEU B 1 62 ? 33.229 2.674 -9.52 1 87.49 62 LEU B C 1
ATOM 4858 O O . LEU B 1 62 ? 33.798 3.544 -10.184 1 87.49 62 LEU B O 1
ATOM 4862 N N . SER B 1 63 ? 33.049 1.422 -9.862 1 87.3 63 SER B N 1
ATOM 4863 C CA . SER B 1 63 ? 33.525 1.015 -11.18 1 87.3 63 SER B CA 1
ATOM 4864 C C . SER B 1 63 ? 32.78 1.749 -12.289 1 87.3 63 SER B C 1
ATOM 4866 O O . SER B 1 63 ? 33.301 1.907 -13.395 1 87.3 63 SER B O 1
ATOM 4868 N N . TYR B 1 64 ? 31.63 2.21 -11.967 1 89.76 64 TYR B N 1
ATOM 4869 C CA . TYR B 1 64 ? 30.799 2.919 -12.934 1 89.76 64 TYR B CA 1
ATOM 4870 C C . TYR B 1 64 ? 31.278 4.355 -13.115 1 89.76 64 TYR B C 1
ATOM 4872 O O . TYR B 1 64 ? 31.317 4.866 -14.237 1 89.76 64 TYR B O 1
ATOM 4880 N N . VAL B 1 65 ? 31.761 5.001 -12.068 1 92.03 65 VAL B N 1
ATOM 4881 C CA . VAL B 1 65 ? 32.027 6.434 -12.13 1 92.03 65 VAL B CA 1
ATOM 4882 C C . VAL B 1 65 ? 33.508 6.674 -12.415 1 92.03 65 VAL B C 1
ATOM 4884 O O . VAL B 1 65 ? 33.886 7.736 -12.916 1 92.03 65 VAL B O 1
ATOM 4887 N N . ILE B 1 66 ? 34.389 5.779 -12.177 1 91.63 66 ILE B N 1
ATOM 4888 C CA . ILE B 1 66 ? 35.835 5.953 -12.26 1 91.63 66 ILE B CA 1
ATOM 4889 C C . ILE B 1 66 ? 36.225 6.369 -13.676 1 91.63 66 ILE B C 1
ATOM 4891 O O . ILE B 1 66 ? 37.016 7.297 -13.862 1 91.63 66 ILE B O 1
ATOM 4895 N N . PRO B 1 67 ? 35.541 5.781 -14.651 1 91.84 67 PRO B N 1
ATOM 4896 C CA . PRO B 1 67 ? 35.956 6.094 -16.02 1 91.84 67 PRO B CA 1
ATOM 4897 C C . PRO B 1 67 ? 35.684 7.547 -16.402 1 91.84 67 PRO B C 1
ATOM 4899 O O . PRO B 1 67 ? 36.236 8.045 -17.387 1 91.84 67 PRO B O 1
ATOM 4902 N N . ILE B 1 68 ? 34.943 8.196 -15.685 1 94.1 68 ILE B N 1
ATOM 4903 C CA . ILE B 1 68 ? 34.561 9.537 -16.114 1 94.1 68 ILE B CA 1
ATOM 4904 C C . ILE B 1 68 ? 35.202 10.575 -15.195 1 94.1 68 ILE B C 1
ATOM 4906 O O . ILE B 1 68 ? 34.94 11.773 -15.323 1 94.1 68 ILE B O 1
ATOM 4910 N N . LEU B 1 69 ? 36.051 10.178 -14.326 1 94.2 69 LEU B N 1
ATOM 4911 C CA . LEU B 1 69 ? 36.656 11.106 -13.377 1 94.2 69 LEU B CA 1
ATOM 4912 C C . LEU B 1 69 ? 38.011 11.592 -13.88 1 94.2 69 LEU B C 1
ATOM 4914 O O . LEU B 1 69 ? 38.748 10.836 -14.519 1 94.2 69 LEU B O 1
ATOM 4918 N N . ALA B 1 70 ? 38.302 12.809 -13.545 1 92.66 70 ALA B N 1
ATOM 4919 C CA . ALA B 1 70 ? 39.562 13.418 -13.964 1 92.66 70 ALA B CA 1
ATOM 4920 C C . ALA B 1 70 ? 40.695 13.043 -13.014 1 92.66 70 ALA B C 1
ATOM 4922 O O . ALA B 1 70 ? 41.871 13.129 -13.375 1 92.66 70 ALA B O 1
ATOM 4923 N N . GLU B 1 71 ? 40.314 12.66 -11.774 1 91.51 71 GLU B N 1
ATOM 4924 C CA . GLU B 1 71 ? 41.272 12.278 -10.741 1 91.51 71 GLU B CA 1
ATOM 4925 C C . GLU B 1 71 ? 40.909 10.931 -10.122 1 91.51 71 GLU B C 1
ATOM 4927 O O . GLU B 1 71 ? 39.766 10.482 -10.227 1 91.51 71 GLU B O 1
ATOM 4932 N N . ASP B 1 72 ? 41.874 10.363 -9.492 1 88.68 72 ASP B N 1
ATOM 4933 C CA . ASP B 1 72 ? 41.639 9.072 -8.853 1 88.68 72 ASP B CA 1
ATOM 4934 C C . ASP B 1 72 ? 40.81 9.231 -7.581 1 88.68 72 ASP B C 1
ATOM 4936 O O . ASP B 1 72 ? 40.939 10.231 -6.871 1 88.68 72 ASP B O 1
ATOM 4940 N N . LEU B 1 73 ? 39.973 8.301 -7.379 1 86.76 73 LEU B N 1
ATOM 4941 C CA . LEU B 1 73 ? 39.186 8.227 -6.153 1 86.76 73 LEU B CA 1
ATOM 4942 C C . LEU B 1 73 ? 39.922 7.428 -5.082 1 86.76 73 LEU B C 1
ATOM 4944 O O . LEU B 1 73 ? 40.56 6.417 -5.384 1 86.76 73 LEU B O 1
ATOM 4948 N N . PRO B 1 74 ? 39.895 7.983 -3.931 1 83.29 74 PRO B N 1
ATOM 4949 C CA . PRO B 1 74 ? 40.465 7.159 -2.862 1 83.29 74 PRO B CA 1
ATOM 4950 C C . PRO B 1 74 ? 39.76 5.813 -2.714 1 83.29 74 PRO B C 1
ATOM 4952 O O . PRO B 1 74 ? 38.644 5.639 -3.21 1 83.29 74 PRO B O 1
ATOM 4955 N N . GLU B 1 75 ? 40.439 4.928 -2.109 1 82.9 75 GLU B N 1
ATOM 4956 C CA . GLU B 1 75 ? 39.818 3.632 -1.851 1 82.9 75 GLU B CA 1
ATOM 4957 C C . GLU B 1 75 ? 38.62 3.769 -0.917 1 82.9 75 GLU B C 1
ATOM 4959 O O . GLU B 1 75 ? 38.727 4.366 0.156 1 82.9 75 GLU B O 1
ATOM 4964 N N . MET B 1 76 ? 37.544 3.446 -1.421 1 84.05 76 MET B N 1
ATOM 4965 C CA . MET B 1 76 ? 36.3 3.496 -0.658 1 84.05 76 MET B CA 1
ATOM 4966 C C . MET B 1 76 ? 35.767 2.092 -0.393 1 84.05 76 MET B C 1
ATOM 4968 O O . MET B 1 76 ? 35.674 1.276 -1.311 1 84.05 76 MET B O 1
ATOM 4972 N N . LYS B 1 77 ? 35.563 1.753 0.89 1 83.18 77 LYS B N 1
ATOM 4973 C CA . LYS B 1 77 ? 35.055 0.443 1.286 1 83.18 77 LYS B CA 1
ATOM 4974 C C . LYS B 1 77 ? 33.835 0.578 2.192 1 83.18 77 LYS B C 1
ATOM 4976 O O . LYS B 1 77 ? 33.664 1.598 2.864 1 83.18 77 LYS B O 1
ATOM 4981 N N . THR B 1 78 ? 32.975 -0.294 2.068 1 78.8 78 THR B N 1
ATOM 4982 C CA . THR B 1 78 ? 31.824 -0.384 2.959 1 78.8 78 THR B CA 1
ATOM 4983 C C . THR B 1 78 ? 31.944 -1.598 3.877 1 78.8 78 THR B C 1
ATOM 4985 O O . THR B 1 78 ? 32.613 -2.576 3.537 1 78.8 78 THR B O 1
ATOM 4988 N N . LYS B 1 79 ? 31.513 -1.489 5.085 1 79.4 79 LYS B N 1
ATOM 4989 C CA . LYS B 1 79 ? 31.52 -2.553 6.084 1 79.4 79 LYS B CA 1
ATOM 4990 C C . LYS B 1 79 ? 30.152 -2.696 6.744 1 79.4 79 LYS B C 1
ATOM 4992 O O . LYS B 1 79 ? 29.515 -1.698 7.087 1 79.4 79 LYS B O 1
ATOM 4997 N N . SER B 1 80 ? 29.672 -3.912 6.769 1 78.2 80 SER B N 1
ATOM 4998 C CA . SER B 1 80 ? 28.407 -4.196 7.438 1 78.2 80 SER B CA 1
ATOM 4999 C C . SER B 1 80 ? 28.558 -5.325 8.451 1 78.2 80 SER B C 1
ATOM 5001 O O . SER B 1 80 ? 29.503 -6.114 8.373 1 78.2 80 SER B O 1
ATOM 5003 N N . ILE B 1 81 ? 27.682 -5.297 9.491 1 78.91 81 ILE B N 1
ATOM 5004 C CA . ILE B 1 81 ? 27.722 -6.303 10.547 1 78.91 81 ILE B CA 1
ATOM 5005 C C . ILE B 1 81 ? 26.383 -7.035 10.612 1 78.91 81 ILE B C 1
ATOM 5007 O O . ILE B 1 81 ? 25.324 -6.42 10.466 1 78.91 81 ILE B O 1
ATOM 5011 N N . SER B 1 82 ? 26.451 -8.404 10.737 1 83.81 82 SER B N 1
ATOM 5012 C CA . SER B 1 82 ? 25.281 -9.247 10.957 1 83.81 82 SER B CA 1
ATOM 5013 C C . SER B 1 82 ? 25.381 -9.997 12.281 1 83.81 82 SER B C 1
ATOM 5015 O O . SER B 1 82 ? 26.416 -10.594 12.585 1 83.81 82 SER B O 1
ATOM 5017 N N . ALA B 1 83 ? 24.351 -9.916 13.086 1 89.3 83 ALA B N 1
ATOM 5018 C CA . ALA B 1 83 ? 24.36 -10.635 14.358 1 89.3 83 ALA B CA 1
ATOM 5019 C C . ALA B 1 83 ? 22.972 -11.173 14.693 1 89.3 83 ALA B C 1
ATOM 5021 O O . ALA B 1 83 ? 21.961 -10.614 14.261 1 89.3 83 ALA B O 1
ATOM 5022 N N . LEU B 1 84 ? 22.992 -12.301 15.445 1 92.8 84 LEU B N 1
ATOM 5023 C CA . LEU B 1 84 ? 21.77 -12.952 15.902 1 92.8 84 LEU B CA 1
ATOM 5024 C C . LEU B 1 84 ? 21.884 -13.356 17.368 1 92.8 84 LEU B C 1
ATOM 5026 O O . LEU B 1 84 ? 22.774 -14.125 17.737 1 92.8 84 LEU B O 1
ATOM 5030 N N . LEU B 1 85 ? 21.055 -12.796 18.173 1 95.07 85 LEU B N 1
ATOM 5031 C CA . LEU B 1 85 ? 20.926 -13.274 19.545 1 95.07 85 LEU B CA 1
ATOM 5032 C C . LEU B 1 85 ? 19.862 -14.362 19.644 1 95.07 85 LEU B C 1
ATOM 5034 O O . LEU B 1 85 ? 18.694 -14.124 19.328 1 95.07 85 LEU B O 1
ATOM 5038 N N . VAL B 1 86 ? 20.266 -15.544 20.037 1 95.69 86 VAL B N 1
ATOM 5039 C CA . VAL B 1 86 ? 19.367 -16.693 20.055 1 95.69 86 VAL B CA 1
ATOM 5040 C C . VAL B 1 86 ? 19.21 -17.204 21.485 1 95.69 86 VAL B C 1
ATOM 5042 O O . VAL B 1 86 ? 20.178 -17.237 22.249 1 95.69 86 VAL B O 1
ATOM 5045 N N . THR B 1 87 ? 17.982 -17.51 21.865 1 95.09 87 THR B N 1
ATOM 5046 C CA . THR B 1 87 ? 17.727 -18.07 23.187 1 95.09 87 THR B CA 1
ATOM 5047 C C . THR B 1 87 ? 16.48 -18.95 23.17 1 95.09 87 THR B C 1
ATOM 5049 O O . THR B 1 87 ? 15.723 -18.944 22.197 1 95.09 87 THR B O 1
ATOM 5052 N N . ARG B 1 88 ? 16.351 -19.7 24.197 1 94.37 88 ARG B N 1
ATOM 5053 C CA . ARG B 1 88 ? 15.203 -20.586 24.362 1 94.37 88 ARG B CA 1
ATOM 5054 C C . ARG B 1 88 ? 14.33 -20.138 25.529 1 94.37 88 ARG B C 1
ATOM 5056 O O . ARG B 1 88 ? 14.838 -19.826 26.608 1 94.37 88 ARG B O 1
ATOM 5063 N N . VAL B 1 89 ? 13.081 -20.012 25.27 1 93.67 89 VAL B N 1
ATOM 5064 C CA . VAL B 1 89 ? 12.091 -19.684 26.291 1 93.67 89 VAL B CA 1
ATOM 5065 C C . VAL B 1 89 ? 10.916 -20.655 26.203 1 93.67 89 VAL B C 1
ATOM 5067 O O . VAL B 1 89 ? 10.271 -20.765 25.158 1 93.67 89 VAL B O 1
ATOM 5070 N N . LYS B 1 90 ? 10.556 -21.348 27.264 1 92.02 90 LYS B N 1
ATOM 5071 C CA . LYS B 1 90 ? 9.476 -22.328 27.333 1 92.02 90 LYS B CA 1
ATOM 5072 C C . LYS B 1 90 ? 9.532 -23.292 26.152 1 92.02 90 LYS B C 1
ATOM 5074 O O . LYS B 1 90 ? 8.542 -23.469 25.44 1 92.02 90 LYS B O 1
ATOM 5079 N N . GLU B 1 91 ? 10.692 -23.732 25.759 1 90.59 91 GLU B N 1
ATOM 5080 C CA . GLU B 1 91 ? 10.974 -24.794 24.797 1 90.59 91 GLU B CA 1
ATOM 5081 C C . GLU B 1 91 ? 10.876 -24.28 23.363 1 90.59 91 GLU B C 1
ATOM 5083 O O . GLU B 1 91 ? 10.926 -25.064 22.413 1 90.59 91 GLU B O 1
ATOM 5088 N N . ARG B 1 92 ? 10.701 -23.002 23.229 1 94.09 92 ARG B N 1
ATOM 5089 C CA . ARG B 1 92 ? 10.698 -22.411 21.895 1 94.09 92 ARG B CA 1
ATOM 5090 C C . ARG B 1 92 ? 11.972 -21.61 21.647 1 94.09 92 ARG B C 1
ATOM 5092 O O . ARG B 1 92 ? 12.481 -20.948 22.554 1 94.09 92 ARG B O 1
ATOM 5099 N N . ILE B 1 93 ? 12.479 -21.703 20.514 1 96.33 93 ILE B N 1
ATOM 5100 C CA . ILE B 1 93 ? 13.688 -20.969 20.159 1 96.33 93 ILE B CA 1
ATOM 5101 C C . ILE B 1 93 ? 13.314 -19.613 19.564 1 96.33 93 ILE B C 1
ATOM 5103 O O . ILE B 1 93 ? 12.452 -19.531 18.686 1 96.33 93 ILE B O 1
ATOM 5107 N N . PHE B 1 94 ? 13.93 -18.586 20.083 1 96.97 94 PHE B N 1
ATOM 5108 C CA . PHE B 1 94 ? 13.763 -17.227 19.582 1 96.97 94 PHE B CA 1
ATOM 5109 C C . PHE B 1 94 ? 15.082 -16.68 19.049 1 96.97 94 PHE B C 1
ATOM 5111 O O . PHE B 1 94 ? 16.153 -17.035 19.546 1 96.97 94 PHE B O 1
ATOM 5118 N N . ALA B 1 95 ? 15.016 -15.85 18.067 1 96.56 95 ALA B N 1
ATOM 5119 C CA . ALA B 1 95 ? 16.184 -15.15 17.538 1 96.56 95 ALA B CA 1
ATOM 5120 C C . ALA B 1 95 ? 15.905 -13.658 17.382 1 96.56 95 ALA B C 1
ATOM 5122 O O . ALA B 1 95 ? 14.856 -13.267 16.866 1 96.56 95 ALA B O 1
ATOM 5123 N N . ILE B 1 96 ? 16.775 -12.857 17.814 1 95.97 96 ILE B N 1
ATOM 5124 C CA . ILE B 1 96 ? 16.724 -11.409 17.643 1 95.97 96 ILE B CA 1
ATOM 5125 C C . ILE B 1 96 ? 17.805 -10.967 16.659 1 95.97 96 ILE B C 1
ATOM 5127 O O . ILE B 1 96 ? 18.996 -11.175 16.902 1 95.97 96 ILE B O 1
ATOM 5131 N N . ALA B 1 97 ? 17.358 -10.357 15.619 1 91.9 97 ALA B N 1
ATOM 5132 C CA . ALA B 1 97 ? 18.284 -9.998 14.548 1 91.9 97 ALA B CA 1
ATOM 5133 C C . ALA B 1 97 ? 18.768 -8.558 14.702 1 91.9 97 ALA B C 1
ATOM 5135 O O . ALA B 1 97 ? 17.971 -7.654 14.96 1 91.9 97 ALA B O 1
ATOM 5136 N N . PHE B 1 98 ? 20.025 -8.378 14.542 1 86.77 98 PHE B N 1
ATOM 5137 C CA . PHE B 1 98 ? 20.656 -7.063 14.535 1 86.77 98 PHE B CA 1
ATOM 5138 C C . PHE B 1 98 ? 21.376 -6.816 13.214 1 86.77 98 PHE B C 1
ATOM 5140 O O . PHE B 1 98 ? 21.997 -7.725 12.66 1 86.77 98 PHE B O 1
ATOM 5147 N N . GLY B 1 99 ? 21.209 -5.594 12.753 1 79.05 99 GLY B N 1
ATOM 5148 C CA . GLY B 1 99 ? 21.796 -5.322 11.451 1 79.05 99 GLY B CA 1
ATOM 5149 C C . GLY B 1 99 ? 21.219 -6.185 10.344 1 79.05 99 GLY B C 1
ATOM 5150 O O . GLY B 1 99 ? 19.999 -6.252 10.174 1 79.05 99 GLY B O 1
ATOM 5151 N N . TYR B 1 100 ? 22.17 -6.951 9.665 1 75.79 100 TYR B N 1
ATOM 5152 C CA . TYR B 1 100 ? 21.726 -7.836 8.594 1 75.79 100 TYR B CA 1
ATOM 5153 C C . TYR B 1 100 ? 21.581 -9.268 9.095 1 75.79 100 TYR B C 1
ATOM 5155 O O . TYR B 1 100 ? 21.748 -10.22 8.329 1 75.79 100 TYR B O 1
ATOM 5163 N N . GLY B 1 101 ? 21.292 -9.382 10.352 1 83.9 101 GLY B N 1
ATOM 5164 C CA . GLY B 1 101 ? 21.21 -10.688 10.986 1 83.9 101 GLY B CA 1
ATOM 5165 C C . GLY B 1 101 ? 20.126 -11.57 10.397 1 83.9 101 GLY B C 1
ATOM 5166 O O . GLY B 1 101 ? 20.223 -12.798 10.445 1 83.9 101 GLY B O 1
ATOM 5167 N N . ARG B 1 102 ? 19.09 -10.997 9.823 1 83.14 102 ARG B N 1
ATOM 5168 C CA . ARG B 1 102 ? 18.013 -11.759 9.201 1 83.14 102 ARG B CA 1
ATOM 5169 C C . ARG B 1 102 ? 18.557 -12.709 8.139 1 83.14 102 ARG B C 1
ATOM 5171 O O . ARG B 1 102 ? 18.025 -13.804 7.946 1 83.14 102 ARG B O 1
ATOM 5178 N N . SER B 1 103 ? 19.646 -12.291 7.533 1 77.06 103 SER B N 1
ATOM 5179 C CA . SER B 1 103 ? 20.224 -13.077 6.448 1 77.06 103 SER B CA 1
ATOM 5180 C C . SER B 1 103 ? 20.793 -14.395 6.962 1 77.06 103 SER B C 1
ATOM 5182 O O . SER B 1 103 ? 21.055 -15.311 6.18 1 77.06 103 SER B O 1
ATOM 5184 N N . LEU B 1 104 ? 20.969 -14.537 8.246 1 83.3 104 LEU B N 1
ATOM 5185 C CA . LEU B 1 104 ? 21.543 -15.742 8.835 1 83.3 104 LEU B CA 1
ATOM 5186 C C . LEU B 1 104 ? 20.461 -16.778 9.118 1 83.3 104 LEU B C 1
ATOM 5188 O O . LEU B 1 104 ? 20.763 -17.951 9.351 1 83.3 104 LEU B O 1
ATOM 5192 N N . ILE B 1 105 ? 19.229 -16.362 9.075 1 87.73 105 ILE B N 1
ATOM 5193 C CA . ILE B 1 105 ? 18.112 -17.194 9.509 1 87.73 105 ILE B CA 1
ATOM 5194 C C . ILE B 1 105 ? 17.547 -17.962 8.316 1 87.73 105 ILE B C 1
ATOM 5196 O O . ILE B 1 105 ? 17.417 -17.41 7.22 1 87.73 105 ILE B O 1
ATOM 5200 N N . ASP B 1 106 ? 17.304 -19.233 8.509 1 84.43 106 ASP B N 1
ATOM 5201 C CA . ASP B 1 106 ? 16.472 -19.974 7.566 1 84.43 106 ASP B CA 1
ATOM 5202 C C . ASP B 1 106 ? 14.995 -19.63 7.749 1 84.43 106 ASP B C 1
ATOM 5204 O O . ASP B 1 106 ? 14.316 -20.219 8.592 1 84.43 106 ASP B O 1
ATOM 5208 N N . LEU B 1 107 ? 14.514 -18.858 6.921 1 78.33 107 LEU B N 1
ATOM 5209 C CA . LEU B 1 107 ? 13.174 -18.3 7.07 1 78.33 107 LEU B CA 1
ATOM 5210 C C . LEU B 1 107 ? 12.113 -19.377 6.871 1 78.33 107 LEU B C 1
ATOM 5212 O O . LEU B 1 107 ? 10.949 -19.18 7.227 1 78.33 107 LEU B O 1
ATOM 5216 N N . GLN B 1 108 ? 12.481 -20.523 6.411 1 74.4 108 GLN B N 1
ATOM 5217 C CA . GLN B 1 108 ? 11.524 -21.613 6.256 1 74.4 108 GLN B CA 1
ATOM 5218 C C . GLN B 1 108 ? 11.215 -22.269 7.599 1 74.4 108 GLN B C 1
ATOM 5220 O O . GLN B 1 108 ? 10.236 -23.008 7.724 1 74.4 108 GLN B O 1
ATOM 5225 N N . LYS B 1 109 ? 12.032 -22.03 8.5 1 86.67 109 LYS B N 1
ATOM 5226 C CA . LYS B 1 109 ? 11.913 -22.724 9.779 1 86.67 109 LYS B CA 1
ATOM 5227 C C . LYS B 1 109 ? 11.265 -21.829 10.831 1 86.67 109 LYS B C 1
ATOM 5229 O O . LYS B 1 109 ? 11.036 -22.26 11.964 1 86.67 109 LYS B O 1
ATOM 5234 N N . ILE B 1 110 ? 10.942 -20.663 10.45 1 90.81 110 ILE B N 1
ATOM 5235 C CA . ILE B 1 110 ? 10.34 -19.759 11.425 1 90.81 110 ILE B CA 1
ATOM 5236 C C . ILE B 1 110 ? 8.844 -20.043 11.535 1 90.81 110 ILE B C 1
ATOM 5238 O O . ILE B 1 110 ? 8.262 -20.692 10.662 1 90.81 110 ILE B O 1
ATOM 5242 N N . GLU B 1 111 ? 8.257 -19.631 12.669 1 91.15 111 GLU B N 1
ATOM 5243 C CA . GLU B 1 111 ? 6.808 -19.665 12.843 1 91.15 111 GLU B CA 1
ATOM 5244 C C . GLU B 1 111 ? 6.133 -18.527 12.082 1 91.15 111 GLU B C 1
ATOM 5246 O O . GLU B 1 111 ? 6.164 -17.376 12.522 1 91.15 111 GLU B O 1
ATOM 5251 N N . PHE B 1 112 ? 5.476 -18.894 11.072 1 82.79 112 PHE B N 1
ATOM 5252 C CA . PHE B 1 112 ? 4.84 -17.889 10.227 1 82.79 112 PHE B CA 1
ATOM 5253 C C . PHE B 1 112 ? 3.72 -17.18 10.979 1 82.79 112 PHE B C 1
ATOM 5255 O O . PHE B 1 112 ? 2.985 -17.808 11.744 1 82.79 112 PHE B O 1
ATOM 5262 N N . ASN B 1 113 ? 3.529 -15.907 10.8 1 87.47 113 ASN B N 1
ATOM 5263 C CA . ASN B 1 113 ? 2.48 -15.059 11.355 1 87.47 113 ASN B CA 1
ATOM 5264 C C . ASN B 1 113 ? 2.595 -14.947 12.873 1 87.47 113 ASN B C 1
ATOM 5266 O O . ASN B 1 113 ? 1.618 -14.623 13.551 1 87.47 113 ASN B O 1
ATOM 5270 N N . PHE B 1 114 ? 3.846 -15.38 13.382 1 94.24 114 PHE B N 1
ATOM 5271 C CA . PHE B 1 114 ? 4.095 -15.196 14.807 1 94.24 114 PHE B CA 1
ATOM 5272 C C . PHE B 1 114 ? 3.868 -13.744 15.212 1 94.24 114 PHE B C 1
ATOM 5274 O O . PHE B 1 114 ? 3.097 -13.465 16.133 1 94.24 114 PHE B O 1
ATOM 5281 N N . GLY B 1 115 ? 4.516 -12.882 14.515 1 95.77 115 GLY B N 1
ATOM 5282 C CA . GLY B 1 115 ? 4.427 -11.467 14.841 1 95.77 115 GLY B CA 1
ATOM 5283 C C . GLY B 1 115 ? 3.045 -10.887 14.61 1 95.77 115 GLY B C 1
ATOM 5284 O O . GLY B 1 115 ? 2.592 -10.027 15.368 1 95.77 115 GLY B O 1
ATOM 5285 N N . LEU B 1 116 ? 2.397 -11.306 13.568 1 93.49 116 LEU B N 1
ATOM 5286 C CA . LEU B 1 116 ? 1.056 -10.815 13.271 1 93.49 116 LEU B CA 1
ATOM 5287 C C . LEU B 1 116 ? 0.096 -11.132 14.412 1 93.49 116 LEU B C 1
ATOM 5289 O O . LEU B 1 116 ? -0.634 -10.254 14.878 1 93.49 116 LEU B O 1
ATOM 5293 N N . ARG B 1 117 ? 0.111 -12.34 14.884 1 93.46 117 ARG B N 1
ATOM 5294 C CA . ARG B 1 117 ? -0.775 -12.766 15.963 1 93.46 117 ARG B CA 1
ATOM 5295 C C . ARG B 1 117 ? -0.482 -11.998 17.247 1 93.46 117 ARG B C 1
ATOM 5297 O O . ARG B 1 117 ? -1.404 -11.58 17.951 1 93.46 117 ARG B O 1
ATOM 5304 N N . VAL B 1 118 ? 0.779 -11.858 17.517 1 96.58 118 VAL B N 1
ATOM 5305 C CA . VAL B 1 118 ? 1.178 -11.123 18.712 1 96.58 118 VAL B CA 1
ATOM 5306 C C . VAL B 1 118 ? 0.666 -9.687 18.632 1 96.58 118 VAL B C 1
ATOM 5308 O O . VAL B 1 118 ? 0.053 -9.187 19.578 1 96.58 118 VAL B O 1
ATOM 5311 N N . ALA B 1 119 ? 0.912 -9.042 17.509 1 94.8 119 ALA B N 1
ATOM 5312 C CA . ALA B 1 119 ? 0.509 -7.649 17.331 1 94.8 119 ALA B CA 1
ATOM 5313 C C . ALA B 1 119 ? -1.005 -7.497 17.444 1 94.8 119 ALA B C 1
ATOM 5315 O O . ALA B 1 119 ? -1.495 -6.584 18.112 1 94.8 119 ALA B O 1
ATOM 5316 N N . LEU B 1 120 ? -1.78 -8.382 16.849 1 93.41 120 LEU B N 1
ATOM 5317 C CA . LEU B 1 120 ? -3.236 -8.305 16.857 1 93.41 120 LEU B CA 1
ATOM 5318 C C . LEU B 1 120 ? -3.781 -8.455 18.274 1 93.41 120 LEU B C 1
ATOM 5320 O O . LEU B 1 120 ? -4.843 -7.918 18.595 1 93.41 120 LEU B O 1
ATOM 5324 N N . ASN B 1 121 ? -3.063 -9.183 19.074 1 94.59 121 ASN B N 1
ATOM 5325 C CA . ASN B 1 121 ? -3.51 -9.413 20.444 1 94.59 121 ASN B CA 1
ATOM 5326 C C . ASN B 1 121 ? -3.123 -8.257 21.361 1 94.59 121 ASN B C 1
ATOM 5328 O O . ASN B 1 121 ? -3.725 -8.07 22.42 1 94.59 121 ASN B O 1
ATOM 5332 N N . LEU B 1 122 ? -2.171 -7.462 20.909 1 94.14 122 LEU B N 1
ATOM 5333 C CA . LEU B 1 122 ? -1.641 -6.475 21.843 1 94.14 122 LEU B CA 1
ATOM 5334 C C . LEU B 1 122 ? -2.03 -5.062 21.42 1 94.14 122 LEU B C 1
ATOM 5336 O O . LEU B 1 122 ? -2.144 -4.167 22.26 1 94.14 122 LEU B O 1
ATOM 5340 N N . ILE B 1 123 ? -2.208 -4.821 20.151 1 91.29 123 ILE B N 1
ATOM 5341 C CA . ILE B 1 123 ? -2.457 -3.478 19.638 1 91.29 123 ILE B CA 1
ATOM 5342 C C . ILE B 1 123 ? -3.857 -3.023 20.043 1 91.29 123 ILE B C 1
ATOM 5344 O O . ILE B 1 123 ? -4.793 -3.825 20.072 1 91.29 123 ILE B O 1
ATOM 5348 N N . ASP B 1 124 ? -3.938 -1.776 20.313 1 88.07 124 ASP B N 1
ATOM 5349 C CA . ASP B 1 124 ? -5.245 -1.135 20.417 1 88.07 124 ASP B CA 1
ATOM 5350 C C . ASP B 1 124 ? -5.898 -0.993 19.044 1 88.07 124 ASP B C 1
ATOM 5352 O O . ASP B 1 124 ? -5.364 -0.315 18.163 1 88.07 124 ASP B O 1
ATOM 5356 N N . PRO B 1 125 ? -7.039 -1.651 18.854 1 83.14 125 PRO B N 1
ATOM 5357 C CA . PRO B 1 125 ? -7.693 -1.648 17.544 1 83.14 125 PRO B CA 1
ATOM 5358 C C . PRO B 1 125 ? -7.979 -0.239 17.029 1 83.14 125 PRO B C 1
ATOM 5360 O O . PRO B 1 125 ? -8.221 -0.051 15.834 1 83.14 125 PRO B O 1
ATOM 5363 N N . LYS B 1 126 ? -7.96 0.756 17.856 1 78.91 126 LYS B N 1
ATOM 5364 C CA . LYS B 1 126 ? -8.236 2.13 17.449 1 78.91 126 LYS B CA 1
ATOM 5365 C C . LYS B 1 126 ? -6.944 2.89 17.165 1 78.91 126 LYS B C 1
ATOM 5367 O O . LYS B 1 126 ? -6.978 4.041 16.724 1 78.91 126 LYS B O 1
ATOM 5372 N N . GLN B 1 127 ? -5.855 2.244 17.38 1 84.39 127 GLN B N 1
ATOM 5373 C CA . GLN B 1 127 ? -4.575 2.932 17.249 1 84.39 127 GLN B CA 1
ATOM 5374 C C . GLN B 1 127 ? -3.637 2.176 16.312 1 84.39 127 GLN B C 1
ATOM 5376 O O . GLN B 1 127 ? -2.48 1.923 16.655 1 84.39 127 GLN B O 1
ATOM 5381 N N . ILE B 1 128 ? -4.16 1.874 15.176 1 88.02 128 ILE B N 1
ATOM 5382 C CA . ILE B 1 128 ? -3.376 1.205 14.143 1 88.02 128 ILE B CA 1
ATOM 5383 C C . ILE B 1 128 ? -2.665 2.245 13.28 1 88.02 128 ILE B C 1
ATOM 5385 O O . ILE B 1 128 ? -3.244 3.279 12.94 1 88.02 128 ILE B O 1
ATOM 5389 N N . ARG B 1 129 ? -1.462 1.929 12.951 1 85.09 129 ARG B N 1
ATOM 5390 C CA . ARG B 1 129 ? -0.655 2.887 12.203 1 85.09 129 ARG B CA 1
ATOM 5391 C C . ARG B 1 129 ? -0.419 2.406 10.775 1 85.09 129 ARG B C 1
ATOM 5393 O O . ARG B 1 129 ? -0.291 3.216 9.855 1 85.09 129 ARG B O 1
ATOM 5400 N N . SER B 1 130 ? -0.231 1.182 10.619 1 89.31 130 SER B N 1
ATOM 5401 C CA . SER B 1 130 ? 0.037 0.643 9.29 1 89.31 130 SER B CA 1
ATOM 5402 C C . SER B 1 130 ? -0.545 -0.758 9.134 1 89.31 130 SER B C 1
ATOM 5404 O O . SER B 1 130 ? -0.654 -1.503 10.11 1 89.31 130 SER B O 1
ATOM 5406 N N . VAL B 1 131 ? -0.935 -1.033 7.944 1 91.09 131 VAL B N 1
ATOM 5407 C CA . VAL B 1 131 ? -1.49 -2.335 7.589 1 91.09 131 VAL B CA 1
ATOM 5408 C C . VAL B 1 131 ? -0.952 -2.772 6.228 1 91.09 131 VAL B C 1
ATOM 5410 O O . VAL B 1 131 ? -0.955 -1.993 5.273 1 91.09 131 VAL B O 1
ATOM 5413 N N . ASP B 1 132 ? -0.401 -3.985 6.197 1 90.4 132 ASP B N 1
ATOM 5414 C CA . ASP B 1 132 ? -0.019 -4.596 4.927 1 90.4 132 ASP B CA 1
ATOM 5415 C C . ASP B 1 132 ? -0.993 -5.707 4.538 1 90.4 132 ASP B C 1
ATOM 5417 O O . ASP B 1 132 ? -1.293 -6.587 5.346 1 90.4 132 ASP B O 1
ATOM 5421 N N . THR B 1 133 ? -1.45 -5.634 3.34 1 90.38 133 THR B N 1
ATOM 5422 C CA . THR B 1 133 ? -2.384 -6.652 2.872 1 90.38 133 THR B CA 1
ATOM 5423 C C . THR B 1 133 ? -1.921 -7.239 1.541 1 90.38 133 THR B C 1
ATOM 5425 O O . THR B 1 133 ? -1.089 -6.646 0.851 1 90.38 133 THR B O 1
ATOM 5428 N N . LYS B 1 134 ? -2.398 -8.422 1.273 1 85.76 134 LYS B N 1
ATOM 5429 C CA . LYS B 1 134 ? -2.194 -9.077 -0.016 1 85.76 134 LYS B CA 1
ATOM 5430 C C . LYS B 1 134 ? -3.507 -9.624 -0.568 1 85.76 134 LYS B C 1
ATOM 5432 O O . LYS B 1 134 ? -4.322 -10.169 0.179 1 85.76 134 LYS B O 1
ATOM 5437 N N . LEU B 1 135 ? -3.714 -9.384 -1.747 1 83.02 135 LEU B N 1
ATOM 5438 C CA . LEU B 1 135 ? -4.829 -9.972 -2.481 1 83.02 135 LEU B CA 1
ATOM 5439 C C . LEU B 1 135 ? -4.334 -11.014 -3.479 1 83.02 135 LEU B C 1
ATOM 5441 O O . LEU B 1 135 ? -3.533 -10.701 -4.363 1 83.02 135 LEU B O 1
ATOM 5445 N N . PHE B 1 136 ? -4.757 -12.234 -3.138 1 76.33 136 PHE B N 1
ATOM 5446 C CA . PHE B 1 136 ? -4.308 -13.328 -3.991 1 76.33 136 PHE B CA 1
ATOM 5447 C C . PHE B 1 136 ? -5.351 -13.647 -5.056 1 76.33 136 PHE B C 1
ATOM 5449 O O . PHE B 1 136 ? -6.439 -14.134 -4.741 1 76.33 136 PHE B O 1
ATOM 5456 N N . ASP B 1 137 ? -5.172 -13.208 -6.126 1 73.27 137 ASP B N 1
ATOM 5457 C CA . ASP B 1 137 ? -5.972 -13.534 -7.302 1 73.27 137 ASP B CA 1
ATOM 5458 C C . ASP B 1 137 ? -5.092 -14.051 -8.438 1 73.27 137 ASP B C 1
ATOM 5460 O O . ASP B 1 137 ? -4.151 -14.813 -8.205 1 73.27 137 ASP B O 1
ATOM 5464 N N . ASP B 1 138 ? -5.492 -13.853 -9.633 1 67.5 138 ASP B N 1
ATOM 5465 C CA . ASP B 1 138 ? -4.595 -14.18 -10.737 1 67.5 138 ASP B CA 1
ATOM 5466 C C . ASP B 1 138 ? -3.329 -13.328 -10.687 1 67.5 138 ASP B C 1
ATOM 5468 O O . ASP B 1 138 ? -2.304 -13.695 -11.265 1 67.5 138 ASP B O 1
ATOM 5472 N N . LEU B 1 139 ? -3.55 -12.285 -10.061 1 72.08 139 LEU B N 1
ATOM 5473 C CA . LEU B 1 139 ? -2.476 -11.343 -9.766 1 72.08 139 LEU B CA 1
ATOM 5474 C C . LEU B 1 139 ? -2.426 -11.024 -8.276 1 72.08 139 LEU B C 1
ATOM 5476 O O . LEU B 1 139 ? -3.466 -10.818 -7.646 1 72.08 139 LEU B O 1
ATOM 5480 N N . VAL B 1 140 ? -1.246 -11.227 -7.792 1 78.51 140 VAL B N 1
ATOM 5481 C CA . VAL B 1 140 ? -1.125 -10.895 -6.376 1 78.51 140 VAL B CA 1
ATOM 5482 C C . VAL B 1 140 ? -0.897 -9.394 -6.214 1 78.51 140 VAL B C 1
ATOM 5484 O O . VAL B 1 140 ? 0.013 -8.829 -6.824 1 78.51 140 VAL B O 1
ATOM 5487 N N . LEU B 1 141 ? -1.749 -8.784 -5.537 1 84.47 141 LEU B N 1
ATOM 5488 C CA . LEU B 1 141 ? -1.603 -7.37 -5.212 1 84.47 141 LEU B CA 1
ATOM 5489 C C . LEU B 1 141 ? -1.178 -7.187 -3.759 1 84.47 141 LEU B C 1
ATOM 5491 O O . LEU B 1 141 ? -1.887 -7.611 -2.843 1 84.47 141 LEU B O 1
ATOM 5495 N N . SER B 1 142 ? -0.007 -6.679 -3.576 1 87.29 142 SER B N 1
ATOM 5496 C CA . SER B 1 142 ? 0.475 -6.329 -2.244 1 87.29 142 SER B CA 1
ATOM 5497 C C . SER B 1 142 ? 0.291 -4.841 -1.963 1 87.29 142 SER B C 1
ATOM 5499 O O . SER B 1 142 ? 0.624 -4 -2.8 1 87.29 142 SER B O 1
ATOM 5501 N N . ALA B 1 143 ? -0.267 -4.533 -0.857 1 89.05 143 ALA B N 1
ATOM 5502 C CA . ALA B 1 143 ? -0.508 -3.139 -0.495 1 89.05 143 ALA B CA 1
ATOM 5503 C C . ALA B 1 143 ? 0.034 -2.833 0.899 1 89.05 143 ALA B C 1
ATOM 5505 O O . ALA B 1 143 ? -0.264 -3.548 1.859 1 89.05 143 ALA B O 1
ATOM 5506 N N . LYS B 1 144 ? 0.875 -1.876 1.011 1 88.61 144 LYS B N 1
ATOM 5507 C CA . LYS B 1 144 ? 1.315 -1.307 2.281 1 88.61 144 LYS B CA 1
ATOM 5508 C C . LYS B 1 144 ? 0.643 0.038 2.543 1 88.61 144 LYS B C 1
ATOM 5510 O O . LYS B 1 144 ? 0.81 0.983 1.768 1 88.61 144 LYS B O 1
ATOM 5515 N N . MET B 1 145 ? -0.115 0.107 3.576 1 89.87 145 MET B N 1
ATOM 5516 C CA . MET B 1 145 ? -0.871 1.318 3.881 1 89.87 145 MET B CA 1
ATOM 5517 C C . MET B 1 145 ? -0.432 1.912 5.215 1 89.87 145 MET B C 1
ATOM 5519 O O . MET B 1 145 ? -0.169 1.179 6.17 1 89.87 145 MET B O 1
ATOM 5523 N N . GLN B 1 146 ? -0.317 3.174 5.237 1 86.11 146 GLN B N 1
ATOM 5524 C CA . GLN B 1 146 ? 0.085 3.889 6.444 1 86.11 146 GLN B CA 1
ATOM 5525 C C . GLN B 1 146 ? -0.727 5.169 6.621 1 86.11 146 GLN B C 1
ATOM 5527 O O . GLN B 1 146 ? -1.055 5.842 5.642 1 86.11 146 GLN B O 1
ATOM 5532 N N . VAL B 1 147 ? -1.02 5.527 7.848 1 81.92 147 VAL B N 1
ATOM 5533 C CA . VAL B 1 147 ? -1.784 6.736 8.137 1 81.92 147 VAL B CA 1
ATOM 5534 C C . VAL B 1 147 ? -0.915 7.723 8.914 1 81.92 147 VAL B C 1
ATOM 5536 O O . VAL B 1 147 ? 0.042 7.325 9.582 1 81.92 147 VAL B O 1
ATOM 5539 N N . SER B 1 148 ? -1.198 8.971 8.757 1 74.78 148 SER B N 1
ATOM 5540 C CA . SER B 1 148 ? -0.453 10.037 9.419 1 74.78 148 SER B CA 1
ATOM 5541 C C . SER B 1 148 ? -0.758 10.08 10.912 1 74.78 148 SER B C 1
ATOM 5543 O O . SER B 1 148 ? 0.028 10.614 11.697 1 74.78 148 SER B O 1
ATOM 5545 N 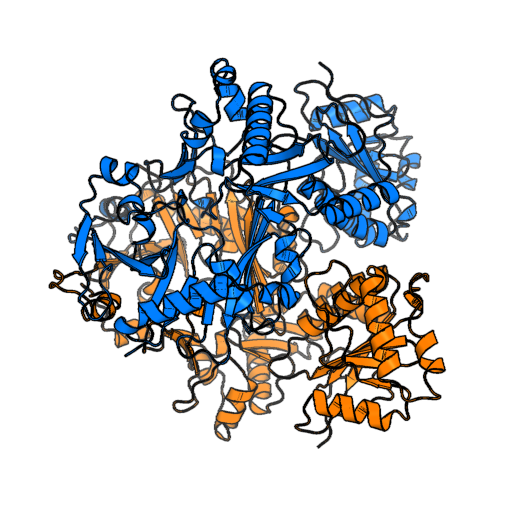N . ARG B 1 149 ? -1.892 9.506 11.295 1 74.43 149 ARG B N 1
ATOM 5546 C CA . ARG B 1 149 ? -2.323 9.403 12.685 1 74.43 149 ARG B CA 1
ATOM 5547 C C . ARG B 1 149 ? -2.931 8.034 12.97 1 74.43 149 ARG B C 1
ATOM 5549 O O . ARG B 1 149 ? -3.498 7.402 12.075 1 74.43 149 ARG B O 1
ATOM 5556 N N . ASP B 1 150 ? -2.841 7.678 14.256 1 75.67 150 ASP B N 1
ATOM 5557 C CA . ASP B 1 150 ? -3.398 6.378 14.616 1 75.67 150 ASP B CA 1
ATOM 5558 C C . ASP B 1 150 ? -4.89 6.312 14.296 1 75.67 150 ASP B C 1
ATOM 5560 O O . ASP B 1 150 ? -5.617 7.286 14.498 1 75.67 150 ASP B O 1
ATOM 5564 N N . ALA B 1 151 ? -5.276 5.227 13.749 1 77.88 151 ALA B N 1
ATOM 5565 C CA . ALA B 1 151 ? -6.666 5.07 13.33 1 77.88 151 ALA B CA 1
ATOM 5566 C C . ALA B 1 151 ? -7.109 3.614 13.433 1 77.88 151 ALA B C 1
ATOM 5568 O O . ALA B 1 151 ? -6.294 2.728 13.702 1 77.88 151 ALA B O 1
ATOM 5569 N N . GLY B 1 152 ? -8.371 3.481 13.307 1 78.06 152 GLY B N 1
ATOM 5570 C CA . GLY B 1 152 ? -8.904 2.129 13.246 1 78.06 152 GLY B CA 1
ATOM 5571 C C . GLY B 1 152 ? -8.769 1.496 11.874 1 78.06 152 GLY B C 1
ATOM 5572 O O . GLY B 1 152 ? -8.465 2.181 10.895 1 78.06 152 GLY B O 1
ATOM 5573 N N . LEU B 1 153 ? -8.995 0.254 11.835 1 77.1 153 LEU B N 1
ATOM 5574 C CA . LEU B 1 153 ? -8.807 -0.552 10.634 1 77.1 153 LEU B CA 1
ATOM 5575 C C . LEU B 1 153 ? -9.643 -0.011 9.479 1 77.1 153 LEU B C 1
ATOM 5577 O O . LEU B 1 153 ? -9.23 -0.085 8.32 1 77.1 153 LEU B O 1
ATOM 5581 N N . ALA B 1 154 ? -10.821 0.536 9.788 1 72.74 154 ALA B N 1
ATOM 5582 C CA . ALA B 1 154 ? -11.748 1.011 8.764 1 72.74 154 ALA B CA 1
ATOM 5583 C C . ALA B 1 154 ? -11.13 2.142 7.947 1 72.74 154 ALA B C 1
ATOM 5585 O O . ALA B 1 154 ? -11.489 2.345 6.785 1 72.74 154 ALA B O 1
ATOM 5586 N N . SER B 1 155 ? -10.168 2.785 8.503 1 77.28 155 SER B N 1
ATOM 5587 C CA . SER B 1 155 ? -9.543 3.927 7.845 1 77.28 155 SER B CA 1
ATOM 5588 C C . SER B 1 155 ? -8.604 3.478 6.731 1 77.28 155 SER B C 1
ATOM 5590 O O . SER B 1 155 ? -8.192 4.285 5.896 1 77.28 155 SER B O 1
ATOM 5592 N N . PHE B 1 156 ? -8.26 2.187 6.655 1 81.34 156 PHE B N 1
ATOM 5593 C CA . PHE B 1 156 ? -7.282 1.682 5.699 1 81.34 156 PHE B CA 1
ATOM 5594 C C . PHE B 1 156 ? -7.974 1.109 4.468 1 81.34 156 PHE B C 1
ATOM 5596 O O . PHE B 1 156 ? -7.313 0.654 3.532 1 81.34 156 PHE B O 1
ATOM 5603 N N . ASN B 1 157 ? -9.289 1.153 4.415 1 74.66 157 ASN B N 1
ATOM 5604 C CA . ASN B 1 157 ? -10.061 0.633 3.291 1 74.66 157 ASN B CA 1
ATOM 5605 C C . ASN B 1 157 ? -9.735 -0.832 3.018 1 74.66 157 ASN B C 1
ATOM 5607 O O . ASN B 1 157 ? -9.565 -1.23 1.864 1 74.66 157 ASN B O 1
ATOM 5611 N N . VAL B 1 158 ? -9.447 -1.569 4.052 1 78.44 158 VAL B N 1
ATOM 5612 C CA . VAL B 1 158 ? -9.18 -2.998 3.937 1 78.44 158 VAL B CA 1
ATOM 5613 C C . VAL B 1 158 ? -10.484 -3.75 3.683 1 78.44 158 VAL B C 1
ATOM 5615 O O . VAL B 1 158 ? -11.49 -3.504 4.354 1 78.44 158 VAL B O 1
ATOM 5618 N N . ASP B 1 159 ? -10.471 -4.549 2.675 1 74.58 159 ASP B N 1
ATOM 5619 C CA . ASP B 1 159 ? -11.588 -5.462 2.457 1 74.58 159 ASP B CA 1
ATOM 5620 C C . ASP B 1 159 ? -11.371 -6.782 3.194 1 74.58 159 ASP B C 1
ATOM 5622 O O . ASP B 1 159 ? -10.621 -7.643 2.728 1 74.58 159 ASP B O 1
ATOM 5626 N N . THR B 1 160 ? -12.029 -6.993 4.242 1 72.07 160 THR B N 1
ATOM 5627 C CA . THR B 1 160 ? -11.796 -8.106 5.155 1 72.07 160 THR B CA 1
ATOM 5628 C C . THR B 1 160 ? -12.186 -9.43 4.505 1 72.07 160 THR B C 1
ATOM 5630 O O . THR B 1 160 ? -11.822 -10.501 4.997 1 72.07 160 THR B O 1
ATOM 5633 N N . GLN B 1 161 ? -12.831 -9.38 3.417 1 68.37 161 GLN B N 1
ATOM 5634 C CA . GLN B 1 161 ? -13.229 -10.613 2.747 1 68.37 161 GLN B CA 1
ATOM 5635 C C . GLN B 1 161 ? -12.174 -11.056 1.737 1 68.37 161 GLN B C 1
ATOM 5637 O O . GLN B 1 161 ? -12.051 -12.246 1.441 1 68.37 161 GLN B O 1
ATOM 5642 N N . ARG B 1 162 ? -11.52 -10.07 1.287 1 72.87 162 ARG B N 1
ATOM 5643 C CA . ARG B 1 162 ? -10.637 -10.391 0.17 1 72.87 162 ARG B CA 1
ATOM 5644 C C . ARG B 1 162 ? -9.173 -10.217 0.562 1 72.87 162 ARG B C 1
ATOM 5646 O O . ARG B 1 162 ? -8.306 -10.95 0.082 1 72.87 162 ARG B O 1
ATOM 5653 N N . ASP B 1 163 ? -8.936 -9.256 1.394 1 80.55 163 ASP B N 1
ATOM 5654 C CA . ASP B 1 163 ? -7.553 -8.914 1.712 1 80.55 163 ASP B CA 1
ATOM 5655 C C . ASP B 1 163 ? -6.995 -9.832 2.797 1 80.55 163 ASP B C 1
ATOM 5657 O O . ASP B 1 163 ? -7.69 -10.152 3.764 1 80.55 163 ASP B O 1
ATOM 5661 N N . ILE B 1 164 ? -5.873 -10.322 2.539 1 83.72 164 ILE B N 1
ATOM 5662 C CA . ILE B 1 164 ? -5.154 -11.079 3.559 1 83.72 164 ILE B CA 1
ATOM 5663 C C . ILE B 1 164 ? -4.213 -10.15 4.322 1 83.72 164 ILE B C 1
ATOM 5665 O O . ILE B 1 164 ? -3.366 -9.484 3.722 1 83.72 164 ILE B O 1
ATOM 5669 N N . LEU B 1 165 ? -4.408 -10.127 5.572 1 88.65 165 LEU B N 1
ATOM 5670 C CA . LEU B 1 165 ? -3.58 -9.271 6.415 1 88.65 165 LEU B CA 1
ATOM 5671 C C . LEU B 1 165 ? -2.191 -9.872 6.601 1 88.65 165 LEU B C 1
ATOM 5673 O O . LEU B 1 165 ? -2.057 -11.008 7.06 1 88.65 165 LEU B O 1
ATOM 5677 N N . LYS B 1 166 ? -1.178 -9.151 6.253 1 87.76 166 LYS B N 1
ATOM 5678 C CA . LYS B 1 166 ? 0.187 -9.663 6.325 1 87.76 166 LYS B CA 1
ATOM 5679 C C . LYS B 1 166 ? 0.958 -9.015 7.471 1 87.76 166 LYS B C 1
ATOM 5681 O O . LYS B 1 166 ? 1.879 -9.617 8.026 1 87.76 166 LYS B O 1
ATOM 5686 N N . SER B 1 167 ? 0.64 -7.784 7.751 1 91.5 167 SER B N 1
ATOM 5687 C CA . SER B 1 167 ? 1.337 -7.071 8.817 1 91.5 167 SER B CA 1
ATOM 5688 C C . SER B 1 167 ? 0.464 -5.968 9.406 1 91.5 167 SER B C 1
ATOM 5690 O O . SER B 1 167 ? -0.413 -5.433 8.725 1 91.5 167 SER B O 1
ATOM 5692 N N . VAL B 1 168 ? 0.645 -5.701 10.642 1 91.64 168 VAL B N 1
ATOM 5693 C CA . VAL B 1 168 ? -0.037 -4.613 11.334 1 91.64 168 VAL B CA 1
ATOM 5694 C C . VAL B 1 168 ? 0.917 -3.95 12.324 1 91.64 168 VAL B C 1
ATOM 5696 O O . VAL B 1 168 ? 1.754 -4.621 12.933 1 91.64 168 VAL B O 1
ATOM 5699 N N . ALA B 1 169 ? 0.883 -2.706 12.409 1 91.37 169 ALA B N 1
ATOM 5700 C CA . ALA B 1 169 ? 1.651 -1.943 13.39 1 91.37 169 ALA B CA 1
ATOM 5701 C C . ALA B 1 169 ? 0.764 -0.942 14.124 1 91.37 169 ALA B C 1
ATOM 5703 O O . ALA B 1 169 ? -0.158 -0.373 13.536 1 91.37 169 ALA B O 1
ATOM 5704 N N . GLY B 1 170 ? 1.007 -0.78 15.371 1 88.6 170 GLY B N 1
ATOM 5705 C CA . GLY B 1 170 ? 0.216 0.156 16.155 1 88.6 170 GLY B CA 1
ATOM 5706 C C . GLY B 1 170 ? 0.754 0.362 17.559 1 88.6 170 GLY B C 1
ATOM 5707 O O . GLY B 1 170 ? 1.845 -0.11 17.886 1 88.6 170 GLY B O 1
ATOM 5708 N N . LYS B 1 171 ? -0.046 1.056 18.311 1 86.24 171 LYS B N 1
ATOM 5709 C CA . LYS B 1 171 ? 0.318 1.37 19.69 1 86.24 171 LYS B CA 1
ATOM 5710 C C . LYS B 1 171 ? -0.325 0.389 20.666 1 86.24 171 LYS B C 1
ATOM 5712 O O . LYS B 1 171 ? -1.377 -0.184 20.376 1 86.24 171 LYS B O 1
ATOM 5717 N N . ILE B 1 172 ? 0.467 0.201 21.678 1 87.38 172 ILE B N 1
ATOM 5718 C CA . ILE B 1 172 ? -0.006 -0.661 22.756 1 87.38 172 ILE B CA 1
ATOM 5719 C C . ILE B 1 172 ? -0.186 0.16 24.031 1 87.38 172 ILE B C 1
ATOM 5721 O O . ILE B 1 172 ? 0.625 1.04 24.329 1 87.38 172 ILE B O 1
ATOM 5725 N N . ASP B 1 173 ? -1.257 -0.127 24.674 1 78.85 173 ASP B N 1
ATOM 5726 C CA . ASP B 1 173 ? -1.484 0.564 25.94 1 78.85 173 ASP B CA 1
ATOM 5727 C C . ASP B 1 173 ? -1.02 -0.287 27.12 1 78.85 173 ASP B C 1
ATOM 5729 O O . ASP B 1 173 ? -1.227 -1.502 27.136 1 78.85 173 ASP B O 1
ATOM 5733 N N . GLY B 1 174 ? -0.386 0.355 28.056 1 77.74 174 GLY B N 1
ATOM 5734 C CA . GLY B 1 174 ? -0.155 -0.233 29.366 1 77.74 174 GLY B CA 1
ATOM 5735 C C . GLY B 1 174 ? 0.962 -1.26 29.371 1 77.74 174 GLY B C 1
ATOM 5736 O O . GLY B 1 174 ? 0.974 -2.168 30.205 1 77.74 174 GLY B O 1
ATOM 5737 N N . ASN B 1 175 ? 1.793 -1.323 28.378 1 80.91 175 ASN B N 1
ATOM 5738 C CA . ASN B 1 175 ? 2.888 -2.286 28.402 1 80.91 175 ASN B CA 1
ATOM 5739 C C . ASN B 1 175 ? 4.167 -1.668 28.96 1 80.91 175 ASN B C 1
ATOM 5741 O O . ASN B 1 175 ? 4.47 -0.506 28.687 1 80.91 175 ASN B O 1
ATOM 5745 N N . ASP B 1 176 ? 4.862 -2.389 29.75 1 82.19 176 ASP B N 1
ATOM 5746 C CA . ASP B 1 176 ? 6.027 -1.886 30.473 1 82.19 176 ASP B CA 1
ATOM 5747 C C . ASP B 1 176 ? 7.279 -1.937 29.6 1 82.19 176 ASP B C 1
ATOM 5749 O O . ASP B 1 176 ? 8.281 -1.287 29.904 1 82.19 176 ASP B O 1
ATOM 5753 N N . PHE B 1 177 ? 7.171 -2.681 28.585 1 87.21 177 PHE B N 1
ATOM 5754 C CA . PHE B 1 177 ? 8.408 -2.948 27.862 1 87.21 177 PHE B CA 1
ATOM 5755 C C . PHE B 1 177 ? 8.467 -2.138 26.572 1 87.21 177 PHE B C 1
ATOM 5757 O O . PHE B 1 177 ? 9.552 -1.843 26.067 1 87.21 177 PHE B O 1
ATOM 5764 N N . PHE B 1 178 ? 7.355 -1.911 25.951 1 86.66 178 PHE B N 1
ATOM 5765 C CA . PHE B 1 178 ? 7.292 -1.214 24.672 1 86.66 178 PHE B CA 1
ATOM 5766 C C . PHE B 1 178 ? 5.922 -0.578 24.47 1 86.66 178 PHE B C 1
ATOM 5768 O O . PHE B 1 178 ? 4.941 -0.994 25.09 1 86.66 178 PHE B O 1
ATOM 5775 N N . ASN B 1 179 ? 5.874 0.427 23.607 1 83.67 179 ASN B N 1
ATOM 5776 C CA . ASN B 1 179 ? 4.612 1.126 23.39 1 83.67 179 ASN B CA 1
ATOM 5777 C C . ASN B 1 179 ? 4.131 0.981 21.949 1 83.67 179 ASN B C 1
ATOM 5779 O O . ASN B 1 179 ? 3.009 1.371 21.623 1 83.67 179 ASN B O 1
ATOM 5783 N N . THR B 1 180 ? 4.969 0.51 21.109 1 84.99 180 THR B N 1
ATOM 5784 C CA . THR B 1 180 ? 4.6 0.259 19.72 1 84.99 180 THR B CA 1
ATOM 5785 C C . THR B 1 180 ? 5.062 -1.128 19.28 1 84.99 180 THR B C 1
ATOM 5787 O O . THR B 1 180 ? 6.056 -1.647 19.791 1 84.99 180 THR B O 1
ATOM 5790 N N . ILE B 1 181 ? 4.337 -1.673 18.408 1 91.16 181 ILE B N 1
ATOM 5791 C CA . ILE B 1 181 ? 4.676 -3.009 17.93 1 91.16 181 ILE B CA 1
ATOM 5792 C C . ILE B 1 181 ? 4.288 -3.146 16.46 1 91.16 181 ILE B C 1
ATOM 5794 O O . ILE B 1 181 ? 3.335 -2.511 16.001 1 91.16 181 ILE B O 1
ATOM 5798 N N . SER B 1 182 ? 5.123 -3.77 15.731 1 91.62 182 SER B N 1
ATOM 5799 C CA . SER B 1 182 ? 4.829 -4.199 14.367 1 91.62 182 SER B CA 1
ATOM 5800 C C . SER B 1 182 ? 4.948 -5.713 14.227 1 91.62 182 SER B C 1
ATOM 5802 O O . SER B 1 182 ? 5.941 -6.305 14.653 1 91.62 182 SER B O 1
ATOM 5804 N N . GLY B 1 183 ? 3.873 -6.268 13.666 1 93.91 183 GLY B N 1
ATOM 5805 C CA . GLY B 1 183 ? 3.852 -7.721 13.589 1 93.91 183 GLY B CA 1
ATOM 5806 C C . GLY B 1 183 ? 3.627 -8.241 12.182 1 93.91 183 GLY B C 1
ATOM 5807 O O . GLY B 1 183 ? 2.741 -7.762 11.472 1 93.91 183 GLY B O 1
ATOM 5808 N N . SER B 1 184 ? 4.386 -9.12 11.734 1 92.21 184 SER B N 1
ATOM 5809 C CA . SER B 1 184 ? 4.28 -9.959 10.545 1 92.21 184 SER B CA 1
ATOM 5810 C C . SER B 1 184 ? 4.729 -11.387 10.834 1 92.21 184 SER B C 1
ATOM 5812 O O . SER B 1 184 ? 4.181 -12.048 11.719 1 92.21 184 SER B O 1
ATOM 5814 N N . ASP B 1 185 ? 5.739 -11.847 10.09 1 88.19 185 ASP B N 1
ATOM 5815 C CA . ASP B 1 185 ? 6.353 -13.108 10.495 1 88.19 185 ASP B CA 1
ATOM 5816 C C . ASP B 1 185 ? 7.211 -12.925 11.745 1 88.19 185 ASP B C 1
ATOM 5818 O O . ASP B 1 185 ? 7.355 -13.851 12.546 1 88.19 185 ASP B O 1
ATOM 5822 N N . SER B 1 186 ? 7.675 -11.692 11.872 1 94.02 186 SER B N 1
ATOM 5823 C CA . SER B 1 186 ? 8.463 -11.309 13.039 1 94.02 186 SER B CA 1
ATOM 5824 C C . SER B 1 186 ? 7.782 -10.192 13.823 1 94.02 186 SER B C 1
ATOM 5826 O O . SER B 1 186 ? 6.813 -9.596 13.35 1 94.02 186 SER B O 1
ATOM 5828 N N . VAL B 1 187 ? 8.248 -9.993 14.998 1 95.74 187 VAL B N 1
ATOM 5829 C CA . VAL B 1 187 ? 7.812 -8.874 15.827 1 95.74 187 VAL B CA 1
ATOM 5830 C C . VAL B 1 187 ? 8.899 -7.803 15.862 1 95.74 187 VAL B C 1
ATOM 5832 O O . VAL B 1 187 ? 10.074 -8.109 16.078 1 95.74 187 VAL B O 1
ATOM 5835 N N . VAL B 1 188 ? 8.539 -6.693 15.577 1 91.01 188 VAL B N 1
ATOM 5836 C CA . VAL B 1 188 ? 9.461 -5.568 15.693 1 91.01 188 VAL B CA 1
ATOM 5837 C C . VAL B 1 188 ? 8.958 -4.595 16.757 1 91.01 188 VAL B C 1
ATOM 5839 O O . VAL B 1 188 ? 7.801 -4.17 16.721 1 91.01 188 VAL B O 1
ATOM 5842 N N . LEU B 1 189 ? 9.722 -4.287 17.713 1 89.8 189 LEU B N 1
ATOM 5843 C CA . LEU B 1 189 ? 9.331 -3.355 18.766 1 89.8 189 LEU B CA 1
ATOM 5844 C C . LEU B 1 189 ? 10.525 -2.527 19.229 1 89.8 189 LEU B C 1
ATOM 5846 O O . LEU B 1 189 ? 11.674 -2.874 18.945 1 89.8 189 LEU B O 1
ATOM 5850 N N . ASN B 1 190 ? 10.265 -1.459 19.758 1 83.25 190 ASN B N 1
ATOM 5851 C CA . ASN B 1 190 ? 11.269 -0.646 20.435 1 83.25 190 ASN B CA 1
ATOM 5852 C C . ASN B 1 190 ? 11.235 -0.856 21.946 1 83.25 190 ASN B C 1
ATOM 5854 O O . ASN B 1 190 ? 10.407 -0.263 22.641 1 83.25 190 ASN B O 1
ATOM 5858 N N . ALA B 1 191 ? 12.163 -1.586 22.372 1 85.02 191 ALA B N 1
ATOM 5859 C CA . ALA B 1 191 ? 12.168 -1.994 23.775 1 85.02 191 ALA B CA 1
ATOM 5860 C C . ALA B 1 191 ? 12.82 -0.929 24.653 1 85.02 191 ALA B C 1
ATOM 5862 O O . ALA B 1 191 ? 13.896 -0.421 24.329 1 85.02 191 ALA B O 1
ATOM 5863 N N . ASP B 1 192 ? 12.129 -0.638 25.663 1 83.53 192 ASP B N 1
ATOM 5864 C CA . ASP B 1 192 ? 12.665 0.251 26.689 1 83.53 192 ASP B CA 1
ATOM 5865 C C . ASP B 1 192 ? 13.197 -0.543 27.88 1 83.53 192 ASP B C 1
ATOM 5867 O O . ASP B 1 192 ? 12.833 -0.272 29.026 1 83.53 192 ASP B O 1
ATOM 5871 N N . ILE B 1 193 ? 13.957 -1.6 27.588 1 88.24 193 ILE B N 1
ATOM 5872 C CA . ILE B 1 193 ? 14.485 -2.474 28.631 1 88.24 193 ILE B CA 1
ATOM 5873 C C . ILE B 1 193 ? 15.92 -2.871 28.294 1 88.24 193 ILE B C 1
ATOM 5875 O O . ILE B 1 193 ? 16.33 -2.813 27.132 1 88.24 193 ILE B O 1
ATOM 5879 N N . GLY B 1 194 ? 16.597 -3.265 29.33 1 89.22 194 GLY B N 1
ATOM 5880 C CA . GLY B 1 194 ? 17.919 -3.835 29.125 1 89.22 194 GLY B CA 1
ATOM 5881 C C . GLY B 1 194 ? 17.882 -5.251 28.584 1 89.22 194 GLY B C 1
ATOM 5882 O O . GLY B 1 194 ? 16.87 -5.944 28.713 1 89.22 194 GLY B O 1
ATOM 5883 N N . ALA B 1 195 ? 18.983 -5.633 28.078 1 91.39 195 ALA B N 1
ATOM 5884 C CA . ALA B 1 195 ? 19.078 -6.939 27.43 1 91.39 195 ALA B CA 1
ATOM 5885 C C . ALA B 1 195 ? 18.801 -8.065 28.422 1 91.39 195 ALA B C 1
ATOM 5887 O O . ALA B 1 195 ? 18.33 -9.138 28.037 1 91.39 195 ALA B O 1
ATOM 5888 N N . LEU B 1 196 ? 18.98 -7.834 29.667 1 92.4 196 LEU B N 1
ATOM 5889 C CA . LEU B 1 196 ? 18.783 -8.847 30.698 1 92.4 196 LEU B CA 1
ATOM 5890 C C . LEU B 1 196 ? 17.305 -9.197 30.842 1 92.4 196 LEU B C 1
ATOM 5892 O O . LEU B 1 196 ? 16.963 -10.279 31.324 1 92.4 196 LEU B O 1
ATOM 5896 N N . LYS B 1 197 ? 16.457 -8.346 30.417 1 92.78 197 LYS B N 1
ATOM 5897 C CA . LYS B 1 197 ? 15.02 -8.55 30.577 1 92.78 197 LYS B CA 1
ATOM 5898 C C . LYS B 1 197 ? 14.407 -9.154 29.317 1 92.78 197 LYS B C 1
ATOM 5900 O O . LYS B 1 197 ? 13.2 -9.4 29.265 1 92.78 197 LYS B O 1
ATOM 5905 N N . VAL B 1 198 ? 15.206 -9.452 28.335 1 93.63 198 VAL B N 1
ATOM 5906 C CA . VAL B 1 198 ? 14.736 -9.934 27.04 1 93.63 198 VAL B CA 1
ATOM 5907 C C . VAL B 1 198 ? 14.012 -11.266 27.217 1 93.63 198 VAL B C 1
ATOM 5909 O O . VAL B 1 198 ? 12.95 -11.485 26.629 1 93.63 198 VAL B O 1
ATOM 5912 N N . PRO B 1 199 ? 14.506 -12.16 28.073 1 94.39 199 PRO B N 1
ATOM 5913 C CA . PRO B 1 199 ? 13.781 -13.423 28.239 1 94.39 199 PRO B CA 1
ATOM 5914 C C . PRO B 1 199 ? 12.362 -13.224 28.766 1 94.39 199 PRO B C 1
ATOM 5916 O O . PRO B 1 199 ? 11.436 -13.915 28.334 1 94.39 199 PRO B O 1
ATOM 5919 N N . ARG B 1 200 ? 12.204 -12.314 29.628 1 93.59 200 ARG B N 1
ATOM 5920 C CA . ARG B 1 200 ? 10.871 -12.02 30.143 1 93.59 200 ARG B CA 1
ATOM 5921 C C . ARG B 1 200 ? 9.979 -11.436 29.053 1 93.59 200 ARG B C 1
ATOM 5923 O O . ARG B 1 200 ? 8.786 -11.741 28.99 1 93.59 200 ARG B O 1
ATOM 5930 N N . LEU B 1 201 ? 10.54 -10.591 28.264 1 95.35 201 LEU B N 1
ATOM 5931 C CA . LEU B 1 201 ? 9.819 -10.039 27.123 1 95.35 201 LEU B CA 1
ATOM 5932 C C . LEU B 1 201 ? 9.355 -11.148 26.184 1 95.35 201 LEU B C 1
ATOM 5934 O O . LEU B 1 201 ? 8.203 -11.154 25.744 1 95.35 201 LEU B O 1
ATOM 5938 N N . LEU B 1 202 ? 10.242 -12.071 25.922 1 96.42 202 LEU B N 1
ATOM 5939 C CA . LEU B 1 202 ? 9.922 -13.163 25.009 1 96.42 202 LEU B CA 1
ATOM 5940 C C . LEU B 1 202 ? 8.809 -14.038 25.577 1 96.42 202 LEU B C 1
ATOM 5942 O O . LEU B 1 202 ? 7.973 -14.549 24.829 1 96.42 202 LEU B O 1
ATOM 5946 N N . GLU B 1 203 ? 8.794 -14.164 26.846 1 95.9 203 GLU B N 1
ATOM 5947 C CA . GLU B 1 203 ? 7.714 -14.906 27.491 1 95.9 203 GLU B CA 1
ATOM 5948 C C . GLU B 1 203 ? 6.371 -14.209 27.295 1 95.9 203 GLU B C 1
ATOM 5950 O O . GLU B 1 203 ? 5.358 -14.862 27.039 1 95.9 203 GLU B O 1
ATOM 5955 N N . GLN B 1 204 ? 6.417 -12.961 27.419 1 95.45 204 GLN B N 1
ATOM 5956 C CA . GLN B 1 204 ? 5.2 -12.183 27.212 1 95.45 204 GLN B CA 1
ATOM 5957 C C . GLN B 1 204 ? 4.709 -12.304 25.772 1 95.45 204 GLN B C 1
ATOM 5959 O O . GLN B 1 204 ? 3.504 -12.402 25.527 1 95.45 204 GLN B O 1
ATOM 5964 N N . LEU B 1 205 ? 5.636 -12.236 24.849 1 97.09 205 LEU B N 1
ATOM 5965 C CA . LEU B 1 205 ? 5.273 -12.356 23.441 1 97.09 205 LEU B CA 1
ATOM 5966 C C . LEU B 1 205 ? 4.704 -13.74 23.143 1 97.09 205 LEU B C 1
ATOM 5968 O O . LEU B 1 205 ? 3.762 -13.873 22.358 1 97.09 205 LEU B O 1
ATOM 5972 N N . LEU B 1 206 ? 5.295 -14.72 23.821 1 97.34 206 LEU B N 1
ATOM 5973 C CA . LEU B 1 206 ? 4.791 -16.078 23.646 1 97.34 206 LEU B CA 1
ATOM 5974 C C . LEU B 1 206 ? 3.368 -16.203 24.18 1 97.34 206 LEU B C 1
ATOM 5976 O O . LEU B 1 206 ? 2.521 -16.846 23.556 1 97.34 206 LEU B O 1
ATOM 5980 N N . GLU B 1 207 ? 3.097 -15.601 25.256 1 96.36 207 GLU B N 1
ATOM 5981 C CA . GLU B 1 207 ? 1.752 -15.601 25.824 1 96.36 207 GLU B CA 1
ATOM 5982 C C . GLU B 1 207 ? 0.764 -14.894 24.901 1 96.36 207 GLU B C 1
ATOM 5984 O O . GLU B 1 207 ? -0.364 -15.358 24.718 1 96.36 207 GLU B O 1
ATOM 5989 N N . ALA B 1 208 ? 1.213 -13.827 24.411 1 95.97 208 ALA B N 1
ATOM 5990 C CA . ALA B 1 208 ? 0.364 -13.096 23.474 1 95.97 208 ALA B CA 1
ATOM 5991 C C . ALA B 1 208 ? 0.086 -13.926 22.224 1 95.97 208 ALA B C 1
ATOM 5993 O O . ALA B 1 208 ? -1.027 -13.909 21.695 1 95.97 208 ALA B O 1
ATOM 5994 N N . TYR B 1 209 ? 1.077 -14.605 21.784 1 95.85 209 TYR B N 1
ATOM 5995 C CA . TYR B 1 209 ? 0.932 -15.466 20.616 1 95.85 209 TYR B CA 1
ATOM 5996 C C . TYR B 1 209 ? -0.116 -16.546 20.861 1 95.85 209 TYR B C 1
ATOM 5998 O O . TYR B 1 209 ? -0.871 -16.903 19.954 1 95.85 209 TYR B O 1
ATOM 6006 N N . GLN B 1 210 ? -0.213 -16.99 22.007 1 94.99 210 GLN B N 1
ATOM 6007 C CA . GLN B 1 210 ? -1.093 -18.107 22.335 1 94.99 210 GLN B CA 1
ATOM 6008 C C . GLN B 1 210 ? -2.504 -17.621 22.65 1 94.99 210 GLN B C 1
ATOM 6010 O O . GLN B 1 210 ? -3.443 -18.418 22.703 1 94.99 210 GLN B O 1
ATOM 6015 N N . SER B 1 211 ? -2.654 -16.348 22.752 1 94.2 211 SER B N 1
ATOM 6016 C CA . SER B 1 211 ? -3.951 -15.771 23.088 1 94.2 211 SER B CA 1
ATOM 6017 C C . SER B 1 211 ? -4.871 -15.733 21.872 1 94.2 211 SER B C 1
ATOM 6019 O O . SER B 1 211 ? -4.403 -15.62 20.737 1 94.2 211 SER B O 1
ATOM 6021 N N . GLU B 1 212 ? -6.188 -15.784 22.046 1 89.1 212 GLU B N 1
ATOM 6022 C CA . GLU B 1 212 ? -7.188 -15.679 20.987 1 89.1 212 GLU B CA 1
ATOM 6023 C C . GLU B 1 212 ? -7.998 -14.393 21.12 1 89.1 212 GLU B C 1
ATOM 6025 O O . GLU B 1 212 ? -9.042 -14.243 20.481 1 89.1 212 GLU B O 1
ATOM 6030 N N . ALA B 1 213 ? -7.467 -13.472 21.886 1 86.97 213 ALA B N 1
ATOM 6031 C CA . ALA B 1 213 ? -8.181 -12.229 22.166 1 86.97 213 ALA B CA 1
ATOM 6032 C C . ALA B 1 213 ? -8.372 -11.408 20.894 1 86.97 213 ALA B C 1
ATOM 6034 O O . ALA B 1 213 ? -9.335 -10.647 20.778 1 86.97 213 ALA B O 1
ATOM 6035 N N . TYR B 1 214 ? -7.507 -11.64 19.896 1 87.45 214 TYR B N 1
ATOM 6036 C CA . TYR B 1 214 ? -7.556 -10.85 18.671 1 87.45 214 TYR B CA 1
ATOM 6037 C C . TYR B 1 214 ? -8.841 -11.121 17.898 1 87.45 214 TYR B C 1
ATOM 6039 O O . TYR B 1 214 ? -9.273 -10.295 17.09 1 87.45 214 TYR B O 1
ATOM 6047 N N . LYS B 1 215 ? -9.451 -12.228 18.11 1 82.37 215 LYS B N 1
ATOM 6048 C CA . LYS B 1 215 ? -10.654 -12.627 17.386 1 82.37 215 LYS B CA 1
ATOM 6049 C C . LYS B 1 215 ? -11.806 -11.663 17.661 1 82.37 215 LYS B C 1
ATOM 6051 O O . LYS B 1 215 ? -12.723 -11.536 16.848 1 82.37 215 LYS B O 1
ATOM 6056 N N . LYS B 1 216 ? -11.688 -10.993 18.766 1 76.91 216 LYS B N 1
ATOM 6057 C CA . LYS B 1 216 ? -12.736 -10.045 19.136 1 76.91 216 LYS B CA 1
ATOM 6058 C C . LYS B 1 216 ? -12.81 -8.891 18.14 1 76.91 216 LYS B C 1
ATOM 6060 O O . LYS B 1 216 ? -13.902 -8.456 17.767 1 76.91 216 LYS B O 1
ATOM 6065 N N . ASN B 1 217 ? -11.636 -8.467 17.708 1 77.06 217 ASN B N 1
ATOM 6066 C CA . ASN B 1 217 ? -11.6 -7.285 16.853 1 77.06 217 ASN B CA 1
ATOM 6067 C C . ASN B 1 217 ? -11.118 -7.626 15.446 1 77.06 217 ASN B C 1
ATOM 6069 O O . ASN B 1 217 ? -11.385 -6.885 14.498 1 77.06 217 ASN B O 1
ATOM 6073 N N . PHE B 1 218 ? -10.394 -8.776 15.335 1 80.64 218 PHE B N 1
ATOM 6074 C CA . PHE B 1 218 ? -9.755 -9.104 14.067 1 80.64 218 PHE B CA 1
ATOM 6075 C C . PHE B 1 218 ? -10.093 -10.529 13.643 1 80.64 218 PHE B C 1
ATOM 6077 O O . PHE B 1 218 ? -9.254 -11.227 13.07 1 80.64 218 PHE B O 1
ATOM 6084 N N . GLY B 1 219 ? -11.254 -10.941 13.925 1 75.36 219 GLY B N 1
ATOM 6085 C CA . GLY B 1 219 ? -11.647 -12.317 13.665 1 75.36 219 GLY B CA 1
ATOM 6086 C C . GLY B 1 219 ? -11.614 -12.679 12.193 1 75.36 219 GLY B C 1
ATOM 6087 O O . GLY B 1 219 ? -11.45 -13.849 11.839 1 75.36 219 GLY B O 1
ATOM 6088 N N . TRP B 1 220 ? -11.696 -11.742 11.293 1 74.79 220 TRP B N 1
ATOM 6089 C CA . TRP B 1 220 ? -11.745 -11.979 9.854 1 74.79 220 TRP B CA 1
ATOM 6090 C C . TRP B 1 220 ? -10.415 -12.524 9.346 1 74.79 220 TRP B C 1
ATOM 6092 O O . TRP B 1 220 ? -10.346 -13.089 8.252 1 74.79 220 TRP B O 1
ATOM 6102 N N . VAL B 1 221 ? -9.379 -12.401 10.157 1 78.29 221 VAL B N 1
ATOM 6103 C CA . VAL B 1 221 ? -8.05 -12.871 9.78 1 78.29 221 VAL B CA 1
ATOM 6104 C C . VAL B 1 221 ? -8.047 -14.395 9.685 1 78.29 221 VAL B C 1
ATOM 6106 O O . VAL B 1 221 ? -7.227 -14.978 8.972 1 78.29 221 VAL B O 1
ATOM 6109 N N . ASP B 1 222 ? -9.042 -15.003 10.323 1 74.88 222 ASP B N 1
ATOM 6110 C CA . ASP B 1 222 ? -9.08 -16.462 10.373 1 74.88 222 ASP B CA 1
ATOM 6111 C C . ASP B 1 222 ? -9.91 -17.029 9.223 1 74.88 222 ASP B C 1
ATOM 6113 O O . ASP B 1 222 ? -10.161 -18.235 9.168 1 74.88 222 ASP B O 1
ATOM 6117 N N . HIS B 1 223 ? -10.443 -16.176 8.347 1 76.43 223 HIS B N 1
ATOM 6118 C CA . HIS B 1 223 ? -11.105 -16.703 7.159 1 76.43 223 HIS B CA 1
ATOM 6119 C C . HIS B 1 223 ? -10.206 -17.687 6.419 1 76.43 223 HIS B C 1
ATOM 6121 O O . HIS B 1 223 ? -10.694 -18.54 5.673 1 76.43 223 HIS B O 1
ATOM 6127 N N . LEU B 1 224 ? -9.007 -17.59 6.559 1 78.2 224 LEU B N 1
ATOM 6128 C CA . LEU B 1 224 ? -8.018 -18.558 6.096 1 78.2 224 LEU B CA 1
ATOM 6129 C C . LEU B 1 224 ? -7.332 -19.241 7.275 1 78.2 224 LEU B C 1
ATOM 6131 O O . LEU B 1 224 ? -6.555 -18.612 7.996 1 78.2 224 LEU B O 1
ATOM 6135 N N . ALA B 1 225 ? -7.803 -20.425 7.451 1 77.9 225 ALA B N 1
ATOM 6136 C CA . ALA B 1 225 ? -7.233 -21.174 8.568 1 77.9 225 ALA B CA 1
ATOM 6137 C C . ALA B 1 225 ? -6.089 -22.07 8.101 1 77.9 225 ALA B C 1
ATOM 6139 O O . ALA B 1 225 ? -6.23 -22.807 7.123 1 77.9 225 ALA B O 1
ATOM 6140 N N . LEU B 1 226 ? -5.034 -22.04 8.836 1 81.9 226 LEU B N 1
ATOM 6141 C CA . LEU B 1 226 ? -3.886 -22.875 8.499 1 81.9 226 LEU B CA 1
ATOM 6142 C C . LEU B 1 226 ? -4.224 -24.353 8.658 1 81.9 226 LEU B C 1
ATOM 6144 O O . LEU B 1 226 ? -4.858 -24.747 9.64 1 81.9 226 LEU B O 1
ATOM 6148 N N . VAL B 1 227 ? -3.87 -25.143 7.626 1 87.49 227 VAL B N 1
ATOM 6149 C CA . VAL B 1 227 ? -4.034 -26.591 7.704 1 87.49 227 VAL B CA 1
ATOM 6150 C C . VAL B 1 227 ? -2.839 -27.209 8.427 1 87.49 227 VAL B C 1
ATOM 6152 O O . VAL B 1 227 ? -1.694 -27.04 8.002 1 87.49 227 VAL B O 1
ATOM 6155 N N . ARG B 1 228 ? -3.119 -27.895 9.45 1 80.98 228 ARG B N 1
ATOM 6156 C CA . ARG B 1 228 ? -2.029 -28.444 10.25 1 80.98 228 ARG B CA 1
ATOM 6157 C C . ARG B 1 228 ? -1.968 -29.962 10.126 1 80.98 228 ARG B C 1
ATOM 6159 O O . ARG B 1 228 ? -0.912 -30.566 10.33 1 80.98 228 ARG B O 1
ATOM 6166 N N . ASP B 1 229 ? -3.1 -30.544 9.746 1 85.43 229 ASP B N 1
ATOM 6167 C CA . ASP B 1 229 ? -3.166 -31.998 9.639 1 85.43 229 ASP B CA 1
ATOM 6168 C C . ASP B 1 229 ? -2.334 -32.501 8.461 1 85.43 229 ASP B C 1
ATOM 6170 O O . ASP B 1 229 ? -2.616 -32.166 7.309 1 85.43 229 ASP B O 1
ATOM 6174 N N . GLU B 1 230 ? -1.373 -33.303 8.714 1 87.01 230 GLU B N 1
ATOM 6175 C CA . GLU B 1 230 ? -0.429 -33.802 7.719 1 87.01 230 GLU B CA 1
ATOM 6176 C C . GLU B 1 230 ? -1.144 -34.593 6.627 1 87.01 230 GLU B C 1
ATOM 6178 O O . GLU B 1 230 ? -0.737 -34.563 5.463 1 87.01 230 GLU B O 1
ATOM 6183 N N . LYS B 1 231 ? -2.121 -35.338 7.018 1 89.43 231 LYS B N 1
ATOM 6184 C CA . LYS B 1 231 ? -2.852 -36.137 6.04 1 89.43 231 LYS B CA 1
ATOM 6185 C C . LYS B 1 231 ? -3.482 -35.253 4.967 1 89.43 231 LYS B C 1
ATOM 6187 O O . LYS B 1 231 ? -3.359 -35.534 3.773 1 89.43 231 LYS B O 1
ATOM 6192 N N . THR B 1 232 ? -4.118 -34.241 5.426 1 91.88 232 THR B N 1
ATOM 6193 C CA . THR B 1 232 ? -4.75 -33.309 4.499 1 91.88 232 THR B CA 1
ATOM 6194 C C . THR B 1 232 ? -3.702 -32.611 3.636 1 91.88 232 THR B C 1
ATOM 6196 O O . THR B 1 232 ? -3.894 -32.446 2.43 1 91.88 232 THR B O 1
ATOM 6199 N N . ILE B 1 233 ? -2.608 -32.237 4.224 1 93.45 233 ILE B N 1
ATOM 6200 C CA . ILE B 1 233 ? -1.534 -31.563 3.503 1 93.45 233 ILE B CA 1
ATOM 6201 C C . ILE B 1 233 ? -0.998 -32.478 2.404 1 93.45 233 ILE B C 1
ATOM 6203 O O . ILE B 1 233 ? -0.812 -32.047 1.264 1 93.45 233 ILE B O 1
ATOM 6207 N N . ASN B 1 234 ? -0.836 -33.713 2.765 1 93.15 234 ASN B N 1
ATOM 6208 C CA . ASN B 1 234 ? -0.32 -34.674 1.795 1 93.15 234 ASN B CA 1
ATOM 6209 C C . ASN B 1 234 ? -1.28 -34.857 0.623 1 93.15 234 ASN B C 1
ATOM 6211 O O . ASN B 1 234 ? -0.849 -34.962 -0.527 1 93.15 234 ASN B O 1
ATOM 6215 N N . LEU B 1 235 ? -2.507 -34.971 0.97 1 93.69 235 LEU B N 1
ATOM 6216 C CA . LEU B 1 235 ? -3.51 -35.108 -0.081 1 93.69 235 LEU B CA 1
ATOM 6217 C C . LEU B 1 235 ? -3.492 -33.899 -1.01 1 93.69 235 LEU B C 1
ATOM 6219 O O . LEU B 1 235 ? -3.564 -34.05 -2.232 1 93.69 235 LEU B O 1
ATOM 6223 N N . LEU B 1 236 ? -3.41 -32.744 -0.423 1 94.5 236 LEU B N 1
ATOM 6224 C CA . LEU B 1 236 ? -3.399 -31.504 -1.19 1 94.5 236 LEU B CA 1
ATOM 6225 C C . LEU B 1 236 ? -2.138 -31.403 -2.042 1 94.5 236 LEU B C 1
ATOM 6227 O O . LEU B 1 236 ? -2.203 -31.014 -3.211 1 94.5 236 LEU B O 1
ATOM 6231 N N . ASP B 1 237 ? -1.045 -31.795 -1.492 1 95.27 237 ASP B N 1
ATOM 6232 C CA . ASP B 1 237 ? 0.22 -31.774 -2.219 1 95.27 237 ASP B CA 1
ATOM 6233 C C . ASP B 1 237 ? 0.184 -32.727 -3.412 1 95.27 237 ASP B C 1
ATOM 6235 O O . ASP B 1 237 ? 0.68 -32.398 -4.491 1 95.27 237 ASP B O 1
ATOM 6239 N N . ASN B 1 238 ? -0.34 -33.868 -3.155 1 93.79 238 ASN B N 1
ATOM 6240 C CA . ASN B 1 238 ? -0.449 -34.841 -4.237 1 93.79 238 ASN B CA 1
ATOM 6241 C C . ASN B 1 238 ? -1.34 -34.328 -5.365 1 93.79 238 ASN B C 1
ATOM 6243 O O . ASN B 1 238 ? -1.041 -34.535 -6.542 1 93.79 238 ASN B O 1
ATOM 6247 N N . LYS B 1 239 ? -2.395 -33.752 -4.984 1 91.93 239 LYS B N 1
ATOM 6248 C CA . LYS B 1 239 ? -3.286 -33.177 -5.986 1 91.93 239 LYS B CA 1
ATOM 6249 C C . LYS B 1 239 ? -2.582 -32.084 -6.785 1 91.93 239 LYS B C 1
ATOM 6251 O O . LYS B 1 239 ? -2.783 -31.965 -7.996 1 91.93 239 LYS B O 1
ATOM 6256 N N . LEU B 1 240 ? -1.857 -31.255 -6.104 1 93.35 240 LEU B N 1
ATOM 6257 C CA . LEU B 1 240 ? -1.105 -30.182 -6.746 1 93.35 240 LEU B CA 1
ATOM 6258 C C . LEU B 1 240 ? -0.109 -30.744 -7.755 1 93.35 240 LEU B C 1
ATOM 6260 O O . LEU B 1 240 ? -0.055 -30.288 -8.899 1 93.35 240 LEU B O 1
ATOM 6264 N N . VAL B 1 241 ? 0.626 -31.749 -7.347 1 94.44 241 VAL B N 1
ATOM 6265 C CA . VAL B 1 241 ? 1.632 -32.359 -8.21 1 94.44 241 VAL B CA 1
ATOM 6266 C C . VAL B 1 241 ? 0.956 -32.996 -9.422 1 94.44 241 VAL B C 1
ATOM 6268 O O . VAL B 1 241 ? 1.454 -32.89 -10.545 1 94.44 241 VAL B O 1
ATOM 6271 N N . GLY B 1 242 ? -0.115 -33.668 -9.135 1 90.8 242 GLY B N 1
ATOM 6272 C CA . GLY B 1 242 ? -0.866 -34.258 -10.232 1 90.8 242 GLY B CA 1
ATOM 6273 C C . GLY B 1 242 ? -1.329 -33.238 -11.255 1 90.8 242 GLY B C 1
ATOM 6274 O O . GLY B 1 242 ? -1.253 -33.482 -12.461 1 90.8 242 GLY B O 1
ATOM 6275 N N . GLU B 1 243 ? -1.805 -32.115 -10.784 1 88.47 243 GLU B N 1
ATOM 6276 C CA . GLU B 1 243 ? -2.251 -31.029 -11.652 1 88.47 243 GLU B CA 1
ATOM 6277 C C . GLU B 1 243 ? -1.095 -30.475 -12.48 1 88.47 243 GLU B C 1
ATOM 6279 O O . GLU B 1 243 ? -1.251 -30.209 -13.673 1 88.47 243 GLU B O 1
ATOM 6284 N N . LEU B 1 244 ? 0.01 -30.258 -11.875 1 90.82 244 LEU B N 1
ATOM 6285 C CA . LEU B 1 244 ? 1.179 -29.724 -12.565 1 90.82 244 LEU B CA 1
ATOM 6286 C C . LEU B 1 244 ? 1.664 -30.691 -13.641 1 90.82 244 LEU B C 1
ATOM 6288 O O . LEU B 1 244 ? 2.035 -30.269 -14.738 1 90.82 244 LEU B O 1
ATOM 6292 N N . ARG B 1 245 ? 1.596 -31.952 -13.334 1 91.07 245 ARG B N 1
ATOM 6293 C CA . ARG B 1 245 ? 2.068 -32.963 -14.275 1 91.07 245 ARG B CA 1
ATOM 6294 C C . ARG B 1 245 ? 1.135 -33.071 -15.476 1 91.07 245 ARG B C 1
ATOM 6296 O O . ARG B 1 245 ? 1.579 -33.358 -16.59 1 91.07 245 ARG B O 1
ATOM 6303 N N . SER B 1 246 ? -0.121 -32.855 -15.205 1 83.92 246 SER B N 1
ATOM 6304 C CA . SER B 1 246 ? -1.092 -32.97 -16.288 1 83.92 246 SER B CA 1
ATOM 6305 C C . SER B 1 246 ? -1.122 -31.707 -17.141 1 83.92 246 SER B C 1
ATOM 6307 O O . SER B 1 246 ? -1.643 -31.718 -18.259 1 83.92 246 SER B O 1
ATOM 6309 N N . GLY B 1 247 ? -0.612 -30.607 -16.596 1 75.83 247 GLY B N 1
ATOM 6310 C CA . GLY B 1 247 ? -0.606 -29.345 -17.319 1 75.83 247 GLY B CA 1
ATOM 6311 C C . GLY B 1 247 ? -1.928 -28.605 -17.237 1 75.83 247 GLY B C 1
ATOM 6312 O O . GLY B 1 247 ? -2.086 -27.539 -17.834 1 75.83 247 GLY B O 1
ATOM 6313 N N . VAL B 1 248 ? -2.827 -29.152 -16.64 1 72.27 248 VAL B N 1
ATOM 6314 C CA . VAL B 1 248 ? -4.115 -28.486 -16.476 1 72.27 248 VAL B CA 1
ATOM 6315 C C . VAL B 1 248 ? -4.108 -27.656 -15.193 1 72.27 248 VAL B C 1
ATOM 6317 O O . VAL B 1 248 ? -4.517 -28.137 -14.134 1 72.27 248 VAL B O 1
ATOM 6320 N N . LEU B 1 249 ? -3.649 -26.44 -15.182 1 71.15 249 LEU B N 1
ATOM 6321 C CA . LEU B 1 249 ? -3.274 -25.629 -14.028 1 71.15 249 LEU B CA 1
ATOM 6322 C C . LEU B 1 249 ? -4.5 -24.968 -13.407 1 71.15 249 LEU B C 1
ATOM 6324 O O . LEU B 1 249 ? -4.478 -24.587 -12.235 1 71.15 249 LEU B O 1
ATOM 6328 N N . GLY B 1 250 ? -5.657 -25.262 -13.908 1 67.71 250 GLY B N 1
ATOM 6329 C CA . GLY B 1 250 ? -6.859 -24.675 -13.337 1 67.71 250 GLY B CA 1
ATOM 6330 C C . GLY B 1 250 ? -6.601 -23.36 -12.625 1 67.71 250 GLY B C 1
ATOM 6331 O O . GLY B 1 250 ? -6.267 -22.359 -13.261 1 67.71 250 GLY B O 1
ATOM 6332 N N . SER B 1 251 ? -6.44 -23.289 -11.195 1 76.27 251 SER B N 1
ATOM 6333 C CA . SER B 1 251 ? -6.311 -22.129 -10.318 1 76.27 251 SER B CA 1
ATOM 6334 C C . SER B 1 251 ? -4.91 -22.038 -9.724 1 76.27 251 SER B C 1
ATOM 6336 O O . SER B 1 251 ? -4.732 -21.534 -8.613 1 76.27 251 SER B O 1
ATOM 6338 N N . THR B 1 252 ? -3.916 -22.598 -10.462 1 82.86 252 THR B N 1
ATOM 6339 C CA . THR B 1 252 ? -2.552 -22.592 -9.946 1 82.86 252 THR B CA 1
ATOM 6340 C C . THR B 1 252 ? -1.677 -21.628 -10.743 1 82.86 252 THR B C 1
ATOM 6342 O O . THR B 1 252 ? -1.761 -21.576 -11.972 1 82.86 252 THR B O 1
ATOM 6345 N N . HIS B 1 253 ? -0.942 -20.785 -10.077 1 82 253 HIS B N 1
ATOM 6346 C CA . HIS B 1 253 ? -0.014 -19.863 -10.722 1 82 253 HIS B CA 1
ATOM 6347 C C . HIS B 1 253 ? 1.188 -19.576 -9.829 1 82 253 HIS B C 1
ATOM 6349 O O . HIS B 1 253 ? 1.271 -20.087 -8.71 1 82 253 HIS B O 1
ATOM 6355 N N . LEU B 1 254 ? 2.163 -18.825 -10.345 1 83.58 254 LEU B N 1
ATOM 6356 C CA . LEU B 1 254 ? 3.373 -18.495 -9.6 1 83.58 254 LEU B CA 1
ATOM 6357 C C . LEU B 1 254 ? 3.334 -17.051 -9.111 1 83.58 254 LEU B C 1
ATOM 6359 O O . LEU B 1 254 ? 2.858 -16.163 -9.822 1 83.58 254 LEU B O 1
ATOM 6363 N N . ALA B 1 255 ? 3.715 -16.859 -7.922 1 79.88 255 ALA B N 1
ATOM 6364 C CA . ALA B 1 255 ? 3.88 -15.523 -7.355 1 79.88 255 ALA B CA 1
ATOM 6365 C C . ALA B 1 255 ? 4.996 -15.503 -6.315 1 79.88 255 ALA B C 1
ATOM 6367 O O . ALA B 1 255 ? 5.127 -16.435 -5.517 1 79.88 255 ALA B O 1
ATOM 6368 N N . LEU B 1 256 ? 5.773 -14.431 -6.291 1 77.97 256 LEU B N 1
ATOM 6369 C CA . LEU B 1 256 ? 6.812 -14.309 -5.274 1 77.97 256 LEU B CA 1
ATOM 6370 C C . LEU B 1 256 ? 6.206 -13.973 -3.916 1 77.97 256 LEU B C 1
ATOM 6372 O O . LEU B 1 256 ? 5.265 -13.181 -3.83 1 77.97 256 LEU B O 1
ATOM 6376 N N . PRO B 1 257 ? 6.658 -14.569 -2.903 1 74.27 257 PRO B N 1
ATOM 6377 C CA . PRO B 1 257 ? 6.155 -14.256 -1.564 1 74.27 257 PRO B CA 1
ATOM 6378 C C . PRO B 1 257 ? 6.56 -12.86 -1.094 1 74.27 257 PRO B C 1
ATOM 6380 O O . PRO B 1 257 ? 5.796 -12.198 -0.386 1 74.27 257 PRO B O 1
ATOM 6383 N N . ASP B 1 258 ? 7.752 -12.425 -1.423 1 68.22 258 ASP B N 1
ATOM 6384 C CA . ASP B 1 258 ? 8.291 -11.162 -0.93 1 68.22 258 ASP B CA 1
ATOM 6385 C C . ASP B 1 258 ? 7.866 -9.998 -1.822 1 68.22 258 ASP B C 1
ATOM 6387 O O . ASP B 1 258 ? 7.644 -10.177 -3.022 1 68.22 258 ASP B O 1
ATOM 6391 N N . VAL B 1 259 ? 7.544 -8.969 -1.111 1 62.2 259 VAL B N 1
ATOM 6392 C CA . VAL B 1 259 ? 7.396 -7.734 -1.873 1 62.2 259 VAL B CA 1
ATOM 6393 C C . VAL B 1 259 ? 8.77 -7.217 -2.291 1 62.2 259 VAL B C 1
ATOM 6395 O O . VAL B 1 259 ? 9.65 -7.024 -1.448 1 62.2 259 VAL B O 1
ATOM 6398 N N . LEU B 1 260 ? 9.153 -7.416 -3.462 1 62.57 260 LEU B N 1
ATOM 6399 C CA . LEU B 1 260 ? 10.441 -6.954 -3.967 1 62.57 260 LEU B CA 1
ATOM 6400 C C . LEU B 1 260 ? 10.278 -5.673 -4.779 1 62.57 260 LEU B C 1
ATOM 6402 O O . LEU B 1 260 ? 9.172 -5.346 -5.216 1 62.57 260 LEU B O 1
ATOM 6406 N N . ASP B 1 261 ? 11.373 -4.917 -4.722 1 60.17 261 ASP B N 1
ATOM 6407 C CA . ASP B 1 261 ? 11.416 -3.827 -5.692 1 60.17 261 ASP B CA 1
ATOM 6408 C C . ASP B 1 261 ? 11.483 -4.364 -7.12 1 60.17 261 ASP B C 1
ATOM 6410 O O . ASP B 1 261 ? 12.571 -4.599 -7.65 1 60.17 261 ASP B O 1
ATOM 6414 N N . LEU B 1 262 ? 10.395 -4.709 -7.693 1 58.96 262 LEU B N 1
ATOM 6415 C CA . LEU B 1 262 ? 10.278 -5.388 -8.979 1 58.96 262 LEU B CA 1
ATOM 6416 C C . LEU B 1 262 ? 11.033 -4.63 -10.065 1 58.96 262 LEU B C 1
ATOM 6418 O O . LEU B 1 262 ? 11.461 -5.223 -11.058 1 58.96 262 LEU B O 1
ATOM 6422 N N . GLU B 1 263 ? 11.17 -3.375 -9.765 1 57.71 263 GLU B N 1
ATOM 6423 C CA . GLU B 1 263 ? 11.87 -2.565 -10.758 1 57.71 263 GLU B CA 1
ATOM 6424 C C . GLU B 1 263 ? 13.316 -3.024 -10.926 1 57.71 263 GLU B C 1
ATOM 6426 O O . GLU B 1 263 ? 13.936 -2.773 -11.961 1 57.71 263 GLU B O 1
ATOM 6431 N N . ASP B 1 264 ? 13.682 -3.68 -9.962 1 62.86 264 ASP B N 1
ATOM 6432 C CA . ASP B 1 264 ? 15.087 -4.074 -9.965 1 62.86 264 ASP B CA 1
ATOM 6433 C C . ASP B 1 264 ? 15.263 -5.477 -10.543 1 62.86 264 ASP B C 1
ATOM 6435 O O . ASP B 1 264 ? 16.388 -5.959 -10.684 1 62.86 264 ASP B O 1
ATOM 6439 N N . ILE B 1 265 ? 14.074 -6.065 -11.006 1 68.56 265 ILE B N 1
ATOM 6440 C CA . ILE B 1 265 ? 14.184 -7.46 -11.418 1 68.56 265 ILE B CA 1
ATOM 6441 C C . ILE B 1 265 ? 14.365 -7.538 -12.933 1 68.56 265 ILE B C 1
ATOM 6443 O O . ILE B 1 265 ? 13.574 -6.968 -13.689 1 68.56 265 ILE B O 1
ATOM 6447 N N . ASP B 1 266 ? 15.372 -8.149 -13.411 1 69.56 266 ASP B N 1
ATOM 6448 C CA . ASP B 1 266 ? 15.694 -8.329 -14.824 1 69.56 266 ASP B CA 1
ATOM 6449 C C . ASP B 1 266 ? 15.139 -9.651 -15.35 1 69.56 266 ASP B C 1
ATOM 6451 O O . ASP B 1 266 ? 14.616 -9.711 -16.464 1 69.56 266 ASP B O 1
ATOM 6455 N N . ALA B 1 267 ? 15.336 -10.622 -14.645 1 76.51 267 ALA B N 1
ATOM 6456 C CA . ALA B 1 267 ? 14.937 -11.95 -15.104 1 76.51 267 ALA B CA 1
ATOM 6457 C C . ALA B 1 267 ? 14.715 -12.894 -13.925 1 76.51 267 ALA B C 1
ATOM 6459 O O . ALA B 1 267 ? 15.189 -12.635 -12.817 1 76.51 267 ALA B O 1
ATOM 6460 N N . TYR B 1 268 ? 13.984 -13.898 -14.254 1 84.17 268 TYR B N 1
ATOM 6461 C CA . TYR B 1 268 ? 13.76 -14.98 -13.301 1 84.17 268 TYR B CA 1
ATOM 6462 C C . TYR B 1 268 ? 14.394 -16.277 -13.79 1 84.17 268 TYR B C 1
ATOM 6464 O O . TYR B 1 268 ? 14.517 -16.498 -14.997 1 84.17 268 TYR B O 1
ATOM 6472 N N . LYS B 1 269 ? 14.841 -16.997 -12.939 1 89.4 269 LYS B N 1
ATOM 6473 C CA . LYS B 1 269 ? 15.278 -18.366 -13.201 1 89.4 269 LYS B CA 1
ATOM 6474 C C . LYS B 1 269 ? 14.604 -19.35 -12.248 1 89.4 269 LYS B C 1
ATOM 6476 O O . LYS B 1 269 ? 14.465 -19.071 -11.056 1 89.4 269 LYS B O 1
ATOM 6481 N N . ILE B 1 270 ? 14.098 -20.319 -12.819 1 91.41 270 ILE B N 1
ATOM 6482 C CA . ILE B 1 270 ? 13.481 -21.379 -12.029 1 91.41 270 ILE B CA 1
ATOM 6483 C C . ILE B 1 270 ? 14.255 -22.681 -12.218 1 91.41 270 ILE B C 1
ATOM 6485 O O . ILE B 1 270 ? 14.503 -23.105 -13.35 1 91.41 270 ILE B O 1
ATOM 6489 N N . GLN B 1 271 ? 14.663 -23.237 -11.193 1 89.93 271 GLN B N 1
ATOM 6490 C CA . GLN B 1 271 ? 15.445 -24.467 -11.256 1 89.93 271 GLN B CA 1
ATOM 6491 C C . GLN B 1 271 ? 14.656 -25.586 -11.931 1 89.93 271 GLN B C 1
ATOM 6493 O O . GLN B 1 271 ? 13.435 -25.667 -11.786 1 89.93 271 GLN B O 1
ATOM 6498 N N . GLY B 1 272 ? 15.302 -26.432 -12.599 1 86.43 272 GLY B N 1
ATOM 6499 C CA . GLY B 1 272 ? 14.694 -27.524 -13.344 1 86.43 272 GLY B CA 1
ATOM 6500 C C . GLY B 1 272 ? 14.801 -27.353 -14.847 1 86.43 272 GLY B C 1
ATOM 6501 O O . GLY B 1 272 ? 14.667 -28.322 -15.598 1 86.43 272 GLY B O 1
ATOM 6502 N N . THR B 1 273 ? 14.843 -26.035 -15.167 1 87.03 273 THR B N 1
ATOM 6503 C CA . THR B 1 273 ? 15.02 -25.745 -16.586 1 87.03 273 THR B CA 1
ATOM 6504 C C . THR B 1 273 ? 16.438 -25.253 -16.864 1 87.03 273 THR B C 1
ATOM 6506 O O . THR B 1 273 ? 17.03 -24.552 -16.041 1 87.03 273 THR B O 1
ATOM 6509 N N . ARG B 1 274 ? 17.179 -25.973 -17.534 1 76.6 274 ARG B N 1
ATOM 6510 C CA . ARG B 1 274 ? 18.597 -25.738 -17.785 1 76.6 274 ARG B CA 1
ATOM 6511 C C . ARG B 1 274 ? 18.822 -24.368 -18.416 1 76.6 274 ARG B C 1
ATOM 6513 O O . ARG B 1 274 ? 18.742 -24.22 -19.638 1 76.6 274 ARG B O 1
ATOM 6520 N N . GLY B 1 275 ? 19.062 -23.33 -17.482 1 78.17 275 GLY B N 1
ATOM 6521 C CA . GLY B 1 275 ? 19.604 -22.06 -17.937 1 78.17 275 GLY B CA 1
ATOM 6522 C C . GLY B 1 275 ? 18.561 -21.159 -18.571 1 78.17 275 GLY B C 1
ATOM 6523 O O . GLY B 1 275 ? 18.902 -20.194 -19.258 1 78.17 275 GLY B O 1
ATOM 6524 N N . VAL B 1 276 ? 17.263 -21.543 -18.557 1 85.9 276 VAL B N 1
ATOM 6525 C CA . VAL B 1 276 ? 16.227 -20.726 -19.181 1 85.9 276 VAL B CA 1
ATOM 6526 C C . VAL B 1 276 ? 15.926 -19.513 -18.303 1 85.9 276 VAL B C 1
ATOM 6528 O O . VAL B 1 276 ? 15.809 -19.637 -17.082 1 85.9 276 VAL B O 1
ATOM 6531 N N . GLU B 1 277 ? 15.901 -18.337 -18.877 1 86.08 277 GLU B N 1
ATOM 6532 C CA . GLU B 1 277 ? 15.52 -17.1 -18.202 1 86.08 277 GLU B CA 1
ATOM 6533 C C . GLU B 1 277 ? 14.092 -16.695 -18.556 1 86.08 277 GLU B C 1
ATOM 6535 O O . GLU B 1 277 ? 13.68 -16.799 -19.713 1 86.08 277 GLU B O 1
ATOM 6540 N N . TYR B 1 278 ? 13.386 -16.444 -17.57 1 81.72 278 TYR B N 1
ATOM 6541 C CA . TYR B 1 278 ? 12.003 -16.018 -17.751 1 81.72 278 TYR B CA 1
ATOM 6542 C C . TYR B 1 278 ? 11.853 -14.525 -17.484 1 81.72 278 TYR B C 1
ATOM 6544 O O . TYR B 1 278 ? 12.38 -14.009 -16.495 1 81.72 278 TYR B O 1
ATOM 6552 N N . PRO B 1 279 ? 11.207 -13.81 -18.307 1 72.95 279 PRO B N 1
ATOM 6553 C CA . PRO B 1 279 ? 10.951 -12.394 -18.034 1 72.95 279 PRO B CA 1
ATOM 6554 C C . PRO B 1 279 ? 9.958 -12.183 -16.893 1 72.95 279 PRO B C 1
ATOM 6556 O O . PRO B 1 279 ? 9.983 -11.141 -16.233 1 72.95 279 PRO B O 1
ATOM 6559 N N . GLU B 1 280 ? 9.046 -13.103 -16.721 1 74.5 280 GLU B N 1
ATOM 6560 C CA . GLU B 1 280 ? 8.069 -13.099 -15.636 1 74.5 280 GLU B CA 1
ATOM 6561 C C . GLU B 1 280 ? 7.856 -14.504 -15.079 1 74.5 280 GLU B C 1
ATOM 6563 O O . GLU B 1 280 ? 8.24 -15.491 -15.709 1 74.5 280 GLU B O 1
ATOM 6568 N N . LEU B 1 281 ? 7.294 -14.484 -13.952 1 78.92 281 LEU B N 1
ATOM 6569 C CA . LEU B 1 281 ? 6.964 -15.782 -13.373 1 78.92 281 LEU B CA 1
ATOM 6570 C C . LEU B 1 281 ? 5.676 -16.334 -13.976 1 78.92 281 LEU B C 1
ATOM 6572 O O . LEU B 1 281 ? 4.579 -15.96 -13.555 1 78.92 281 LEU B O 1
ATOM 6576 N N . ASP B 1 282 ? 5.903 -17.158 -14.984 1 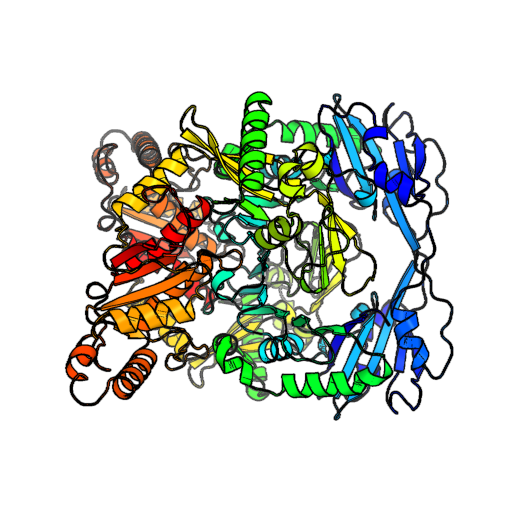77.87 282 ASP B N 1
ATOM 6577 C CA . ASP B 1 282 ? 4.783 -17.789 -15.676 1 77.87 282 ASP B CA 1
ATOM 6578 C C . ASP B 1 282 ? 4.853 -19.31 -15.56 1 77.87 282 ASP B C 1
ATOM 6580 O O . ASP B 1 282 ? 5.735 -19.943 -16.143 1 77.87 282 ASP B O 1
ATOM 6584 N N . LEU B 1 283 ? 3.864 -19.827 -14.905 1 84.43 283 LEU B N 1
ATOM 6585 C CA . LEU B 1 283 ? 3.864 -21.261 -14.639 1 84.43 283 LEU B CA 1
ATOM 6586 C C . LEU B 1 283 ? 3.725 -22.054 -15.934 1 84.43 283 LEU B C 1
ATOM 6588 O O . LEU B 1 283 ? 4.369 -23.092 -16.104 1 84.43 283 LEU B O 1
ATOM 6592 N N . ASP B 1 284 ? 2.903 -21.612 -16.845 1 78.7 284 ASP B N 1
ATOM 6593 C CA . ASP B 1 284 ? 2.708 -22.308 -18.113 1 78.7 284 ASP B CA 1
ATOM 6594 C C . ASP B 1 284 ? 4.018 -22.411 -18.891 1 78.7 284 ASP B C 1
ATOM 6596 O O . ASP B 1 284 ? 4.356 -23.476 -19.41 1 78.7 284 ASP B O 1
ATOM 6600 N N . SER B 1 285 ? 4.703 -21.298 -18.97 1 80.18 285 SER B N 1
ATOM 6601 C CA . SER B 1 285 ? 5.979 -21.279 -19.676 1 80.18 285 SER B CA 1
ATOM 6602 C C . SER B 1 285 ? 6.987 -22.218 -19.023 1 80.18 285 SER B C 1
ATOM 6604 O O . SER B 1 285 ? 7.753 -22.893 -19.714 1 80.18 285 SER B O 1
ATOM 6606 N N . TYR B 1 286 ? 6.981 -22.257 -17.786 1 87.91 286 TYR B N 1
ATOM 6607 C CA . TYR B 1 286 ? 7.896 -23.117 -17.044 1 87.91 286 TYR B CA 1
ATOM 6608 C C . TYR B 1 286 ? 7.603 -24.588 -17.316 1 87.91 286 TYR B C 1
ATOM 6610 O O . TYR B 1 286 ? 8.516 -25.369 -17.592 1 87.91 286 TYR B O 1
ATOM 6618 N N . LEU B 1 287 ? 6.337 -24.915 -17.293 1 88.69 287 LEU B N 1
ATOM 6619 C CA . LEU B 1 287 ? 5.954 -26.309 -17.489 1 88.69 287 LEU B CA 1
ATOM 6620 C C . LEU B 1 287 ? 6.235 -26.753 -18.92 1 88.69 287 LEU B C 1
ATOM 6622 O O . LEU B 1 287 ? 6.628 -27.898 -19.154 1 88.69 287 LEU B O 1
ATOM 6626 N N . LYS B 1 288 ? 6.009 -25.868 -19.818 1 84.17 288 LYS B N 1
ATOM 6627 C CA . LYS B 1 288 ? 6.318 -26.173 -21.212 1 84.17 288 LYS B CA 1
ATOM 6628 C C . LYS B 1 288 ? 7.807 -26.454 -21.397 1 84.17 288 LYS B C 1
ATOM 6630 O O . LYS B 1 288 ? 8.185 -27.361 -22.141 1 84.17 288 LYS B O 1
ATOM 6635 N N . GLU B 1 289 ? 8.607 -25.674 -20.752 1 88.42 289 GLU B N 1
ATOM 6636 C CA . GLU B 1 289 ? 10.056 -25.808 -20.868 1 88.42 289 GLU B CA 1
ATOM 6637 C C . GLU B 1 289 ? 10.545 -27.097 -20.213 1 88.42 289 GLU B C 1
ATOM 6639 O O . GLU B 1 289 ? 11.579 -27.644 -20.603 1 88.42 289 GLU B O 1
ATOM 6644 N N . LEU B 1 290 ? 9.855 -27.499 -19.212 1 89.48 290 LEU B N 1
ATOM 6645 C CA . LEU B 1 290 ? 10.223 -28.749 -18.557 1 89.48 290 LEU B CA 1
ATOM 6646 C C . LEU B 1 290 ? 10.026 -29.934 -19.497 1 89.48 290 LEU B C 1
ATOM 6648 O O . LEU B 1 290 ? 10.719 -30.947 -19.379 1 89.48 290 LEU B O 1
ATOM 6652 N N . GLY B 1 291 ? 9.097 -29.891 -20.397 1 83.54 291 GLY B N 1
ATOM 6653 C CA . GLY B 1 291 ? 8.864 -30.948 -21.368 1 83.54 291 GLY B CA 1
ATOM 6654 C C . GLY B 1 291 ? 8.641 -32.306 -20.73 1 83.54 291 GLY B C 1
ATOM 6655 O O . GLY B 1 291 ? 7.752 -32.465 -19.891 1 83.54 291 GLY B O 1
ATOM 6656 N N . ASP B 1 292 ? 9.556 -33.17 -21.006 1 82.64 292 ASP B N 1
ATOM 6657 C CA . ASP B 1 292 ? 9.44 -34.553 -20.553 1 82.64 292 ASP B CA 1
ATOM 6658 C C . ASP B 1 292 ? 9.706 -34.663 -19.053 1 82.64 292 ASP B C 1
ATOM 6660 O O . ASP B 1 292 ? 9.263 -35.615 -18.407 1 82.64 292 ASP B O 1
ATOM 6664 N N . ALA B 1 293 ? 10.402 -33.727 -18.603 1 86.65 293 ALA B N 1
ATOM 6665 C CA . ALA B 1 293 ? 10.732 -33.753 -17.18 1 86.65 293 ALA B CA 1
ATOM 6666 C C . ALA B 1 293 ? 9.504 -33.448 -16.327 1 86.65 293 ALA B C 1
ATOM 6668 O O . ALA B 1 293 ? 9.531 -33.618 -15.106 1 86.65 293 ALA B O 1
ATOM 6669 N N . LEU B 1 294 ? 8.433 -33.076 -16.982 1 89.1 294 LEU B N 1
ATOM 6670 C CA . LEU B 1 294 ? 7.193 -32.751 -16.286 1 89.1 294 LEU B CA 1
ATOM 6671 C C . LEU B 1 294 ? 6.67 -33.96 -15.517 1 89.1 294 LEU B C 1
ATOM 6673 O O . LEU B 1 294 ? 6.139 -33.816 -14.413 1 89.1 294 LEU B O 1
ATOM 6677 N N . ASP B 1 295 ? 6.886 -35.135 -16.03 1 87.83 295 ASP B N 1
ATOM 6678 C CA . ASP B 1 295 ? 6.397 -36.365 -15.414 1 87.83 295 ASP B CA 1
ATOM 6679 C C . ASP B 1 295 ? 7.172 -36.684 -14.137 1 87.83 295 ASP B C 1
ATOM 6681 O O . ASP B 1 295 ? 6.687 -37.425 -13.28 1 87.83 295 ASP B O 1
ATOM 6685 N N . GLN B 1 296 ? 8.328 -36.098 -14.02 1 89.84 296 GLN B N 1
ATOM 6686 C CA . GLN B 1 296 ? 9.181 -36.393 -12.874 1 89.84 296 GLN B CA 1
ATOM 6687 C C . GLN B 1 296 ? 9.016 -35.34 -11.781 1 89.84 296 GLN B C 1
ATOM 6689 O O . GLN B 1 296 ? 9.655 -35.424 -10.73 1 89.84 296 GLN B O 1
ATOM 6694 N N . LEU B 1 297 ? 8.159 -34.44 -12.092 1 91.15 297 LEU B N 1
ATOM 6695 C CA . LEU B 1 297 ? 7.943 -33.413 -11.079 1 91.15 297 LEU B CA 1
ATOM 6696 C C . LEU B 1 297 ? 7.351 -34.018 -9.81 1 91.15 297 LEU B C 1
ATOM 6698 O O . LEU B 1 297 ? 6.402 -34.802 -9.876 1 91.15 297 LEU B O 1
ATOM 6702 N N . SER B 1 298 ? 7.985 -33.794 -8.688 1 93.86 298 SER B N 1
ATOM 6703 C CA . SER B 1 298 ? 7.564 -34.306 -7.388 1 93.86 298 SER B CA 1
ATOM 6704 C C . SER B 1 298 ? 7.536 -33.199 -6.34 1 93.86 298 SER B C 1
ATOM 6706 O O . SER B 1 298 ? 8.056 -32.105 -6.571 1 93.86 298 SER B O 1
ATOM 6708 N N . LEU B 1 299 ? 6.909 -33.545 -5.305 1 94.53 299 LEU B N 1
ATOM 6709 C CA . LEU B 1 299 ? 6.85 -32.597 -4.198 1 94.53 299 LEU B CA 1
ATOM 6710 C C . LEU B 1 299 ? 8.251 -32.24 -3.712 1 94.53 299 LEU B C 1
ATOM 6712 O O . LEU B 1 299 ? 8.522 -31.084 -3.381 1 94.53 299 LEU B O 1
ATOM 6716 N N . GLU B 1 300 ? 9.053 -33.202 -3.647 1 92.48 300 GLU B N 1
ATOM 6717 C CA . GLU B 1 300 ? 10.432 -32.991 -3.219 1 92.48 300 GLU B CA 1
ATOM 6718 C C . GLU B 1 300 ? 11.147 -31.995 -4.127 1 92.48 300 GLU B C 1
ATOM 6720 O O . GLU B 1 300 ? 11.867 -31.116 -3.649 1 92.48 300 GLU B O 1
ATOM 6725 N N . LYS B 1 301 ? 10.949 -32.167 -5.381 1 92.82 301 LYS B N 1
ATOM 6726 C CA . LYS B 1 301 ? 11.573 -31.249 -6.33 1 92.82 301 LYS B CA 1
ATOM 6727 C C . LYS B 1 301 ? 11.018 -29.836 -6.173 1 92.82 301 LYS B C 1
ATOM 6729 O O . LYS B 1 301 ? 11.767 -28.859 -6.24 1 92.82 301 LYS B O 1
ATOM 6734 N N . LEU B 1 302 ? 9.671 -29.762 -6.009 1 93.82 302 LEU B N 1
ATOM 6735 C CA . LEU B 1 302 ? 9.042 -28.456 -5.842 1 93.82 302 LEU B CA 1
ATOM 6736 C C . LEU B 1 302 ? 9.612 -27.729 -4.629 1 93.82 302 LEU B C 1
ATOM 6738 O O . LEU B 1 302 ? 9.785 -26.508 -4.657 1 93.82 302 LEU B O 1
ATOM 6742 N N . LYS B 1 303 ? 9.908 -28.464 -3.623 1 90.41 303 LYS B N 1
ATOM 6743 C CA . LYS B 1 303 ? 10.391 -27.876 -2.376 1 90.41 303 LYS B CA 1
ATOM 6744 C C . LYS B 1 303 ? 11.893 -27.617 -2.436 1 90.41 303 LYS B C 1
ATOM 6746 O O . LYS B 1 303 ? 12.432 -26.864 -1.621 1 90.41 303 LYS B O 1
ATOM 6751 N N . ARG B 1 304 ? 12.531 -28.212 -3.382 1 86.66 304 ARG B N 1
ATOM 6752 C CA . ARG B 1 304 ? 13.978 -28.078 -3.508 1 86.66 304 ARG B CA 1
ATOM 6753 C C . ARG B 1 304 ? 14.343 -27.043 -4.567 1 86.66 304 ARG B C 1
ATOM 6755 O O . ARG B 1 304 ? 15.327 -26.316 -4.42 1 86.66 304 ARG B O 1
ATOM 6762 N N . PHE B 1 305 ? 13.55 -27.006 -5.614 1 90.43 305 PHE B N 1
ATOM 6763 C CA . PHE B 1 305 ? 13.84 -26.087 -6.709 1 90.43 305 PHE B CA 1
ATOM 6764 C C . PHE B 1 305 ? 13.68 -24.64 -6.258 1 90.43 305 PHE B C 1
ATOM 6766 O O . PHE B 1 305 ? 12.724 -24.305 -5.555 1 90.43 305 PHE B O 1
ATOM 6773 N N . HIS B 1 306 ? 14.639 -23.833 -6.611 1 88.7 306 HIS B N 1
ATOM 6774 C CA . HIS B 1 306 ? 14.607 -22.435 -6.198 1 88.7 306 HIS B CA 1
ATOM 6775 C C . HIS B 1 306 ? 14.165 -21.532 -7.345 1 88.7 306 HIS B C 1
ATOM 6777 O O . HIS B 1 306 ? 14.428 -21.83 -8.512 1 88.7 306 HIS B O 1
ATOM 6783 N N . VAL B 1 307 ? 13.431 -20.593 -6.981 1 88.83 307 VAL B N 1
ATOM 6784 C CA . VAL B 1 307 ? 13.137 -19.47 -7.866 1 88.83 307 VAL B CA 1
ATOM 6785 C C . VAL B 1 307 ? 14.088 -18.313 -7.568 1 88.83 307 VAL B C 1
ATOM 6787 O O . VAL B 1 307 ? 14.194 -17.868 -6.422 1 88.83 307 VAL B O 1
ATOM 6790 N N . SER B 1 308 ? 14.808 -17.93 -8.539 1 86.12 308 SER B N 1
ATOM 6791 C CA . SER B 1 308 ? 15.807 -16.881 -8.366 1 86.12 308 SER B CA 1
ATOM 6792 C C . SER B 1 308 ? 15.491 -15.668 -9.234 1 86.12 308 SER B C 1
ATOM 6794 O O . SER B 1 308 ? 14.815 -15.789 -10.257 1 86.12 308 SER B O 1
ATOM 6796 N N . VAL B 1 309 ? 15.913 -14.626 -8.651 1 81.79 309 VAL B N 1
ATOM 6797 C CA . VAL B 1 309 ? 15.709 -13.366 -9.357 1 81.79 309 VAL B CA 1
ATOM 6798 C C . VAL B 1 309 ? 17.056 -12.696 -9.62 1 81.79 309 VAL B C 1
ATOM 6800 O O . VAL B 1 309 ? 17.95 -12.731 -8.771 1 81.79 309 VAL B O 1
ATOM 6803 N N . ARG B 1 310 ? 17.197 -12.361 -10.784 1 77.27 310 ARG B N 1
ATOM 6804 C CA . ARG B 1 310 ? 18.341 -11.512 -11.1 1 77.27 310 ARG B CA 1
ATOM 6805 C C . ARG B 1 310 ? 17.942 -10.041 -11.124 1 77.27 310 ARG B C 1
ATOM 6807 O O . ARG B 1 310 ? 17.06 -9.644 -11.888 1 77.27 310 ARG B O 1
ATOM 6814 N N . PHE B 1 311 ? 18.587 -9.424 -10.175 1 65.83 311 PHE B N 1
ATOM 6815 C CA . PHE B 1 311 ? 18.355 -7.985 -10.144 1 65.83 311 PHE B CA 1
ATOM 6816 C C . PHE B 1 311 ? 19.202 -7.278 -11.196 1 65.83 311 PHE B C 1
ATOM 6818 O O . PHE B 1 311 ? 20.285 -7.749 -11.548 1 65.83 311 PHE B O 1
ATOM 6825 N N . SER B 1 312 ? 18.695 -6.283 -11.686 1 60.84 312 SER B N 1
ATOM 6826 C CA . SER B 1 312 ? 19.392 -5.52 -12.717 1 60.84 312 SER B CA 1
ATOM 6827 C C . SER B 1 312 ? 20.772 -5.08 -12.239 1 60.84 312 SER B C 1
ATOM 6829 O O . SER B 1 312 ? 21.697 -4.939 -13.042 1 60.84 312 SER B O 1
ATOM 6831 N N . ARG B 1 313 ? 20.87 -5.014 -10.956 1 52.22 313 ARG B N 1
ATOM 6832 C CA . ARG B 1 313 ? 22.098 -4.474 -10.38 1 52.22 313 ARG B CA 1
ATOM 6833 C C . ARG B 1 313 ? 23.168 -5.554 -10.262 1 52.22 313 ARG B C 1
ATOM 6835 O O . ARG B 1 313 ? 24.343 -5.25 -10.043 1 52.22 313 ARG B O 1
ATOM 6842 N N . THR B 1 314 ? 22.732 -6.678 -10.284 1 56.84 314 THR B N 1
ATOM 6843 C CA . THR B 1 314 ? 23.666 -7.777 -10.068 1 56.84 314 THR B CA 1
ATOM 6844 C C . THR B 1 314 ? 23.534 -8.823 -11.171 1 56.84 314 THR B C 1
ATOM 6846 O O . THR B 1 314 ? 22.507 -8.891 -11.85 1 56.84 314 THR B O 1
ATOM 6849 N N . GLN B 1 315 ? 24.67 -9.333 -11.473 1 59.65 315 GLN B N 1
ATOM 6850 C CA . GLN B 1 315 ? 24.628 -10.446 -12.416 1 59.65 315 GLN B CA 1
ATOM 6851 C C . GLN B 1 315 ? 24.294 -11.756 -11.706 1 59.65 315 GLN B C 1
ATOM 6853 O O . GLN B 1 315 ? 23.927 -12.74 -12.351 1 59.65 315 GLN B O 1
ATOM 6858 N N . ALA B 1 316 ? 24.312 -11.586 -10.478 1 64.83 316 ALA B N 1
ATOM 6859 C CA . ALA B 1 316 ? 24.098 -12.821 -9.729 1 64.83 316 ALA B CA 1
ATOM 6860 C C . ALA B 1 316 ? 22.617 -13.029 -9.426 1 64.83 316 ALA B C 1
ATOM 6862 O O . ALA B 1 316 ? 21.874 -12.064 -9.238 1 64.83 316 ALA B O 1
ATOM 6863 N N . TYR B 1 317 ? 22.185 -14.235 -9.599 1 75.98 317 TYR B N 1
ATOM 6864 C CA . TYR B 1 317 ? 20.82 -14.599 -9.236 1 75.98 317 TYR B CA 1
ATOM 6865 C C . TYR B 1 317 ? 20.679 -14.751 -7.726 1 75.98 317 TYR B C 1
ATOM 6867 O O . TYR B 1 317 ? 21.55 -15.328 -7.07 1 75.98 317 TYR B O 1
ATOM 6875 N N . ASP B 1 318 ? 19.676 -14.13 -7.212 1 74.02 318 ASP B N 1
ATOM 6876 C CA . ASP B 1 318 ? 19.333 -14.221 -5.796 1 74.02 318 ASP B CA 1
ATOM 6877 C C . ASP B 1 318 ? 18.163 -15.177 -5.575 1 74.02 318 ASP B C 1
ATOM 6879 O O . ASP B 1 318 ? 17.088 -14.993 -6.149 1 74.02 318 ASP B O 1
ATOM 6883 N N . ARG B 1 319 ? 18.442 -16.154 -4.764 1 76.36 319 ARG B N 1
ATOM 6884 C CA . ARG B 1 319 ? 17.366 -17.09 -4.454 1 76.36 319 ARG B CA 1
ATOM 6885 C C . ARG B 1 319 ? 16.301 -16.43 -3.584 1 76.36 319 ARG B C 1
ATOM 6887 O O . ARG B 1 319 ? 16.616 -15.84 -2.548 1 76.36 319 ARG B O 1
ATOM 6894 N N . ARG B 1 320 ? 15.109 -16.435 -4.042 1 74.34 320 ARG B N 1
ATOM 6895 C CA . ARG B 1 320 ? 14.028 -15.773 -3.319 1 74.34 320 ARG B CA 1
ATOM 6896 C C . ARG B 1 320 ? 13.153 -16.789 -2.593 1 74.34 320 ARG B C 1
ATOM 6898 O O . ARG B 1 320 ? 12.486 -16.453 -1.612 1 74.34 320 ARG B O 1
ATOM 6905 N N . GLY B 1 321 ? 13.099 -17.972 -3.084 1 78.2 321 GLY B N 1
ATOM 6906 C CA . GLY B 1 321 ? 12.305 -19.023 -2.467 1 78.2 321 GLY B CA 1
ATOM 6907 C C . GLY B 1 321 ? 12.279 -20.305 -3.277 1 78.2 321 GLY B C 1
ATOM 6908 O O . GLY B 1 321 ? 12.846 -20.366 -4.371 1 78.2 321 GLY B O 1
ATOM 6909 N N . THR B 1 322 ? 11.655 -21.256 -2.671 1 88.82 322 THR B N 1
ATOM 6910 C CA . THR B 1 322 ? 11.469 -22.499 -3.411 1 88.82 322 THR B CA 1
ATOM 6911 C C . THR B 1 322 ? 10.27 -22.395 -4.35 1 88.82 322 THR B C 1
ATOM 6913 O O . THR B 1 322 ? 9.432 -21.504 -4.198 1 88.82 322 THR B O 1
ATOM 6916 N N . LEU B 1 323 ? 10.291 -23.189 -5.343 1 92.67 323 LEU B N 1
ATOM 6917 C CA . LEU B 1 323 ? 9.165 -23.236 -6.269 1 92.67 323 LEU B CA 1
ATOM 6918 C C . LEU B 1 323 ? 7.858 -23.48 -5.523 1 92.67 323 LEU B C 1
ATOM 6920 O O . LEU B 1 323 ? 6.834 -22.87 -5.84 1 92.67 323 LEU B O 1
ATOM 6924 N N . TYR B 1 324 ? 7.894 -24.333 -4.529 1 92.49 324 TYR B N 1
ATOM 6925 C CA . TYR B 1 324 ? 6.713 -24.64 -3.729 1 92.49 324 TYR B CA 1
ATOM 6926 C C . TYR B 1 324 ? 6.195 -23.394 -3.021 1 92.49 324 TYR B C 1
ATOM 6928 O O . TYR B 1 324 ? 4.984 -23.178 -2.938 1 92.49 324 TYR B O 1
ATOM 6936 N N . ARG B 1 325 ? 6.996 -22.548 -2.602 1 88.77 325 ARG B N 1
ATOM 6937 C CA . ARG B 1 325 ? 6.618 -21.334 -1.886 1 88.77 325 ARG B CA 1
ATOM 6938 C C . ARG B 1 325 ? 6.063 -20.284 -2.842 1 88.77 325 ARG B C 1
ATOM 6940 O O . ARG B 1 325 ? 5.311 -19.398 -2.431 1 88.77 325 ARG B O 1
ATOM 6947 N N . CYS B 1 326 ? 6.438 -20.417 -4.085 1 89.1 326 CYS B N 1
ATOM 6948 C CA . CYS B 1 326 ? 6.008 -19.442 -5.081 1 89.1 326 CYS B CA 1
ATOM 6949 C C . CYS B 1 326 ? 4.705 -19.876 -5.742 1 89.1 326 CYS B C 1
ATOM 6951 O O . CYS B 1 326 ? 4.122 -19.125 -6.526 1 89.1 326 CYS B O 1
ATOM 6953 N N . LEU B 1 327 ? 4.251 -21.02 -5.433 1 90.14 327 LEU B N 1
ATOM 6954 C CA . LEU B 1 327 ? 3.011 -21.516 -6.021 1 90.14 327 LEU B CA 1
ATOM 6955 C C . LEU B 1 327 ? 1.8 -20.999 -5.251 1 90.14 327 LEU B C 1
ATOM 6957 O O . LEU B 1 327 ? 1.821 -20.94 -4.02 1 90.14 327 LEU B O 1
ATOM 6961 N N . VAL B 1 328 ? 0.852 -20.578 -5.966 1 87.68 328 VAL B N 1
ATOM 6962 C CA . VAL B 1 328 ? -0.475 -20.274 -5.441 1 87.68 328 VAL B CA 1
ATOM 6963 C C . VAL B 1 328 ? -1.51 -21.19 -6.092 1 87.68 328 VAL B C 1
ATOM 6965 O O . VAL B 1 328 ? -1.601 -21.26 -7.319 1 87.68 328 VAL B O 1
ATOM 6968 N N . SER B 1 329 ? -2.237 -21.9 -5.29 1 89.99 329 SER B N 1
ATOM 6969 C CA . SER B 1 329 ? -3.146 -22.896 -5.848 1 89.99 329 SER B CA 1
ATOM 6970 C C . SER B 1 329 ? -4.417 -23.013 -5.013 1 89.99 329 SER B C 1
ATOM 6972 O O . SER B 1 329 ? -4.366 -22.949 -3.783 1 89.99 329 SER B O 1
ATOM 6974 N N . GLU B 1 330 ? -5.467 -23.158 -5.679 1 88.88 330 GLU B N 1
ATOM 6975 C CA . GLU B 1 330 ? -6.738 -23.504 -5.05 1 88.88 330 GLU B CA 1
ATOM 6976 C C . GLU B 1 330 ? -7.113 -24.957 -5.328 1 88.88 330 GLU B C 1
ATOM 6978 O O . GLU B 1 330 ? -7.13 -25.389 -6.483 1 88.88 330 GLU B O 1
ATOM 6983 N N . GLN B 1 331 ? -7.314 -25.711 -4.239 1 89.23 331 GLN B N 1
ATOM 6984 C CA . GLN B 1 331 ? -7.653 -27.123 -4.386 1 89.23 331 GLN B CA 1
ATOM 6985 C C . GLN B 1 331 ? -8.887 -27.48 -3.563 1 89.23 331 GLN B C 1
ATOM 6987 O O . GLN B 1 331 ? -9.065 -26.979 -2.451 1 89.23 331 GLN B O 1
ATOM 6992 N N . ARG B 1 332 ? -9.756 -28.279 -4.122 1 86.81 332 ARG B N 1
ATOM 6993 C CA . ARG B 1 332 ? -10.908 -28.822 -3.409 1 86.81 332 ARG B CA 1
ATOM 6994 C C . ARG B 1 332 ? -10.743 -30.318 -3.161 1 86.81 332 ARG B C 1
ATOM 6996 O O . ARG B 1 332 ? -10.324 -31.058 -4.053 1 86.81 332 ARG B O 1
ATOM 7003 N N . LEU B 1 333 ? -10.843 -30.628 -1.934 1 86.88 333 LEU B N 1
ATOM 7004 C CA . LEU B 1 333 ? -10.822 -32.053 -1.621 1 86.88 333 LEU B CA 1
ATOM 7005 C C . LEU B 1 333 ? -12.23 -32.638 -1.661 1 86.88 333 LEU B C 1
ATOM 7007 O O . LEU B 1 333 ? -13.201 -31.954 -1.329 1 86.88 333 LEU B O 1
ATOM 7011 N N . GLU B 1 334 ? -12.38 -33.74 -2.251 1 71.12 334 GLU B N 1
ATOM 7012 C CA . GLU B 1 334 ? -13.666 -34.412 -2.411 1 71.12 334 GLU B CA 1
ATOM 7013 C C . GLU B 1 334 ? -14.358 -34.609 -1.065 1 71.12 334 GLU B C 1
ATOM 7015 O O . GLU B 1 334 ? -15.575 -34.448 -0.957 1 71.12 334 GLU B O 1
ATOM 7020 N N . GLN B 1 335 ? -13.574 -34.941 -0.119 1 64.26 335 GLN B N 1
ATOM 7021 C CA . GLN B 1 335 ? -14.186 -35.185 1.182 1 64.26 335 GLN B CA 1
ATOM 7022 C C . GLN B 1 335 ? -14.6 -33.877 1.85 1 64.26 335 GLN B C 1
ATOM 7024 O O . GLN B 1 335 ? -13.748 -33.076 2.239 1 64.26 335 GLN B O 1
ATOM 7029 N N . GLY B 1 336 ? -15.896 -33.575 1.813 1 62.71 336 GLY B N 1
ATOM 7030 C CA . GLY B 1 336 ? -16.47 -32.456 2.544 1 62.71 336 GLY B CA 1
ATOM 7031 C C . GLY B 1 336 ? -16.578 -31.193 1.712 1 62.71 336 GLY B C 1
ATOM 7032 O O . GLY B 1 336 ? -17.25 -30.238 2.108 1 62.71 336 GLY B O 1
ATOM 7033 N N . GLY B 1 337 ? -15.949 -31.18 0.477 1 74.43 337 GLY B N 1
ATOM 7034 C CA . GLY B 1 337 ? -16.108 -30.084 -0.466 1 74.43 337 GLY B CA 1
ATOM 7035 C C . GLY B 1 337 ? -15.438 -28.802 -0.009 1 74.43 337 GLY B C 1
ATOM 7036 O O . GLY B 1 337 ? -15.864 -27.706 -0.381 1 74.43 337 GLY B O 1
ATOM 7037 N N . ARG B 1 338 ? -14.381 -28.939 0.842 1 86.03 338 ARG B N 1
ATOM 7038 C CA . ARG B 1 338 ? -13.72 -27.766 1.402 1 86.03 338 ARG B CA 1
ATOM 7039 C C . ARG B 1 338 ? -12.665 -27.221 0.444 1 86.03 338 ARG B C 1
ATOM 7041 O O . ARG B 1 338 ? -12.046 -27.982 -0.302 1 86.03 338 ARG B O 1
ATOM 7048 N N . LEU B 1 339 ? -12.597 -25.964 0.384 1 90.33 339 LEU B N 1
ATOM 7049 C CA . LEU B 1 339 ? -11.638 -25.281 -0.478 1 90.33 339 LEU B CA 1
ATOM 7050 C C . LEU B 1 339 ? -10.364 -24.94 0.288 1 90.33 339 LEU B C 1
ATOM 7052 O O . LEU B 1 339 ? -10.427 -24.416 1.402 1 90.33 339 LEU B O 1
ATOM 7056 N N . TYR B 1 340 ? -9.287 -25.33 -0.283 1 91.64 340 TYR B N 1
ATOM 7057 C CA . TYR B 1 340 ? -7.977 -25.043 0.291 1 91.64 340 TYR B CA 1
ATOM 7058 C C . TYR B 1 340 ? -7.142 -24.187 -0.655 1 91.64 340 TYR B C 1
ATOM 7060 O O . TYR B 1 340 ? -7.289 -24.278 -1.876 1 91.64 340 TYR B O 1
ATOM 7068 N N . VAL B 1 341 ? -6.352 -23.394 -0.113 1 90.81 341 VAL B N 1
ATOM 7069 C CA . VAL B 1 341 ? -5.5 -22.538 -0.933 1 90.81 341 VAL B CA 1
ATOM 7070 C C . VAL B 1 341 ? -4.054 -22.634 -0.452 1 90.81 341 VAL B C 1
ATOM 7072 O O . VAL B 1 341 ? -3.797 -22.678 0.754 1 90.81 341 VAL B O 1
ATOM 7075 N N . LEU B 1 342 ? -3.183 -22.796 -1.395 1 92.16 342 LEU B N 1
ATOM 7076 C CA . LEU B 1 342 ? -1.753 -22.754 -1.109 1 92.16 342 LEU B CA 1
ATOM 7077 C C . LEU B 1 342 ? -1.212 -21.335 -1.248 1 92.16 342 LEU B C 1
ATOM 7079 O O . LEU B 1 342 ? -1.335 -20.721 -2.31 1 92.16 342 LEU B O 1
ATOM 7083 N N . ILE B 1 343 ? -0.697 -20.836 -0.189 1 87.33 343 ILE B N 1
ATOM 7084 C CA . ILE B 1 343 ? -0.132 -19.491 -0.178 1 87.33 343 ILE B CA 1
ATOM 7085 C C . ILE B 1 343 ? 1.235 -19.512 0.502 1 87.33 343 ILE B C 1
ATOM 7087 O O . ILE B 1 343 ? 1.348 -19.882 1.673 1 87.33 343 ILE B O 1
ATOM 7091 N N . GLU B 1 344 ? 2.234 -19.161 -0.252 1 85.56 344 GLU B N 1
ATOM 7092 C CA . GLU B 1 344 ? 3.593 -19.033 0.265 1 85.56 344 GLU B CA 1
ATOM 7093 C C . GLU B 1 344 ? 4.027 -20.301 0.995 1 85.56 344 GLU B C 1
ATOM 7095 O O . GLU B 1 344 ? 4.563 -20.234 2.103 1 85.56 344 GLU B O 1
ATOM 7100 N N . GLY B 1 345 ? 3.68 -21.414 0.465 1 88.08 345 GLY B N 1
ATOM 7101 C CA . GLY B 1 345 ? 4.159 -22.71 0.918 1 88.08 345 GLY B CA 1
ATOM 7102 C C . GLY B 1 345 ? 3.297 -23.318 2.008 1 88.08 345 GLY B C 1
ATOM 7103 O O . GLY B 1 345 ? 3.66 -24.338 2.598 1 88.08 345 GLY B O 1
ATOM 7104 N N . ARG B 1 346 ? 2.113 -22.772 2.241 1 86.58 346 ARG B N 1
ATOM 7105 C CA . ARG B 1 346 ? 1.223 -23.3 3.27 1 86.58 346 ARG B CA 1
ATOM 7106 C C . ARG B 1 346 ? -0.206 -23.416 2.752 1 86.58 346 ARG B C 1
ATOM 7108 O O . ARG B 1 346 ? -0.676 -22.549 2.011 1 86.58 346 ARG B O 1
ATOM 7115 N N . TRP B 1 347 ? -0.76 -24.421 3.225 1 90.58 347 TRP B N 1
ATOM 7116 C CA . TRP B 1 347 ? -2.155 -24.624 2.851 1 90.58 347 TRP B CA 1
ATOM 7117 C C . TRP B 1 347 ? -3.092 -23.987 3.872 1 90.58 347 TRP B C 1
ATOM 7119 O O . TRP B 1 347 ? -2.901 -24.142 5.08 1 90.58 347 TRP B O 1
ATOM 7129 N N . PHE B 1 348 ? -4.02 -23.309 3.375 1 88.26 348 PHE B N 1
ATOM 7130 C CA . PHE B 1 348 ? -5.077 -22.722 4.19 1 88.26 348 PHE B CA 1
ATOM 7131 C C . PHE B 1 348 ? -6.442 -23.258 3.776 1 88.26 348 PHE B C 1
ATOM 7133 O O . PHE B 1 348 ? -6.692 -23.485 2.591 1 88.26 348 PHE B O 1
ATOM 7140 N N . GLU B 1 349 ? -7.204 -23.481 4.763 1 89.32 349 GLU B N 1
ATOM 7141 C CA . GLU B 1 349 ? -8.603 -23.8 4.498 1 89.32 349 GLU B CA 1
ATOM 7142 C C . GLU B 1 349 ? -9.464 -22.54 4.483 1 89.32 349 GLU B C 1
ATOM 7144 O O . GLU B 1 349 ? -9.417 -21.739 5.419 1 89.32 349 GLU B O 1
ATOM 7149 N N . VAL B 1 350 ? -10.178 -22.386 3.408 1 85.52 350 VAL B N 1
ATOM 7150 C CA . VAL B 1 350 ? -11.086 -21.247 3.319 1 85.52 350 VAL B CA 1
ATOM 7151 C C . VAL B 1 350 ? -12.364 -21.544 4.101 1 85.52 350 VAL B C 1
ATOM 7153 O O . VAL B 1 350 ? -12.903 -22.65 4.024 1 85.52 350 VAL B O 1
ATOM 7156 N N . ASP B 1 351 ? -12.765 -20.567 4.791 1 81.81 351 ASP B N 1
ATOM 7157 C CA . ASP B 1 351 ? -13.992 -20.702 5.57 1 81.81 351 ASP B CA 1
ATOM 7158 C C . ASP B 1 351 ? -15.155 -21.151 4.688 1 81.81 351 ASP B C 1
ATOM 7160 O O . ASP B 1 351 ? -15.442 -20.526 3.664 1 81.81 351 ASP B O 1
ATOM 7164 N N . LYS B 1 352 ? -15.789 -22.162 5.112 1 79.97 352 LYS B N 1
ATOM 7165 C CA . LYS B 1 352 ? -16.868 -22.758 4.329 1 79.97 352 LYS B CA 1
ATOM 7166 C C . LYS B 1 352 ? -18.02 -21.774 4.142 1 79.97 352 LYS B C 1
ATOM 7168 O O . LYS B 1 352 ? -18.63 -21.721 3.073 1 79.97 352 LYS B O 1
ATOM 7173 N N . LEU B 1 353 ? -18.282 -21.074 5.158 1 74.54 353 LEU B N 1
ATOM 7174 C CA . LEU B 1 353 ? -19.38 -20.116 5.09 1 74.54 353 LEU B CA 1
ATOM 7175 C C . LEU B 1 353 ? -19.085 -19.022 4.07 1 74.54 353 LEU B C 1
ATOM 7177 O O . LEU B 1 353 ? -19.985 -18.573 3.357 1 74.54 353 LEU B O 1
ATOM 7181 N N . LEU B 1 354 ? -17.905 -18.665 4.022 1 75.74 354 LEU B N 1
ATOM 7182 C CA . LEU B 1 354 ? -17.522 -17.644 3.052 1 75.74 354 LEU B CA 1
ATOM 7183 C C . LEU B 1 354 ? -17.672 -18.164 1.627 1 75.74 354 LEU B C 1
ATOM 7185 O O . LEU B 1 354 ? -18.184 -17.459 0.755 1 75.74 354 LEU B O 1
ATOM 7189 N N . VAL B 1 355 ? -17.274 -19.382 1.439 1 82.12 355 VAL B N 1
ATOM 7190 C CA . VAL B 1 355 ? -17.368 -19.988 0.115 1 82.12 355 VAL B CA 1
ATOM 7191 C C . VAL B 1 355 ? -18.832 -20.076 -0.31 1 82.12 355 VAL B C 1
ATOM 7193 O O . VAL B 1 355 ? -19.175 -19.751 -1.449 1 82.12 355 VAL B O 1
ATOM 7196 N N . GLU B 1 356 ? -19.599 -20.428 0.596 1 80.21 356 GLU B N 1
ATOM 7197 C CA . GLU B 1 356 ? -21.022 -20.568 0.304 1 80.21 356 GLU B CA 1
ATOM 7198 C C . GLU B 1 356 ? -21.661 -19.214 0.008 1 80.21 356 GLU B C 1
ATOM 7200 O O . GLU B 1 356 ? -22.5 -19.1 -0.888 1 80.21 356 GLU B O 1
ATOM 7205 N N . GLU B 1 357 ? -21.24 -18.312 0.745 1 76.98 357 GLU B N 1
ATOM 7206 C CA . GLU B 1 357 ? -21.76 -16.964 0.538 1 76.98 357 GLU B CA 1
ATOM 7207 C C . GLU B 1 357 ? -21.378 -16.431 -0.84 1 76.98 357 GLU B C 1
ATOM 7209 O O . GLU B 1 357 ? -22.202 -15.821 -1.525 1 76.98 357 GLU B O 1
ATOM 7214 N N . VAL B 1 358 ? -20.201 -16.647 -1.175 1 82.38 358 VAL B N 1
ATOM 7215 C CA . VAL B 1 358 ? -19.69 -16.182 -2.46 1 82.38 358 VAL B CA 1
ATOM 7216 C C . VAL B 1 358 ? -20.42 -16.897 -3.595 1 82.38 358 VAL B C 1
ATOM 7218 O O . VAL B 1 358 ? -20.913 -16.255 -4.526 1 82.38 358 VAL B O 1
ATOM 7221 N N . ASP B 1 359 ? -20.571 -18.15 -3.483 1 84.1 359 ASP B N 1
ATOM 7222 C CA . ASP B 1 359 ? -21.213 -18.94 -4.529 1 84.1 359 ASP B CA 1
ATOM 7223 C C . ASP B 1 359 ? -22.699 -18.604 -4.637 1 84.1 359 ASP B C 1
ATOM 7225 O O . ASP B 1 359 ? -23.235 -18.488 -5.741 1 84.1 359 ASP B O 1
ATOM 7229 N N . SER B 1 360 ? -23.296 -18.399 -3.532 1 82.82 360 SER B N 1
ATOM 7230 C CA . SER B 1 360 ? -24.717 -18.069 -3.525 1 82.82 360 SER B CA 1
ATOM 7231 C C . SER B 1 360 ? -24.972 -16.707 -4.163 1 82.82 360 SER B C 1
ATOM 7233 O O . SER B 1 360 ? -25.932 -16.539 -4.918 1 82.82 360 SER B O 1
ATOM 7235 N N . TYR B 1 361 ? -24.175 -15.826 -3.866 1 82.29 361 TYR B N 1
ATOM 7236 C CA . TYR B 1 361 ? -24.327 -14.495 -4.442 1 82.29 361 TYR B CA 1
ATOM 7237 C C . TYR B 1 361 ? -24.208 -14.541 -5.961 1 82.29 361 TYR B C 1
ATOM 7239 O O . TYR B 1 361 ? -25.004 -13.923 -6.671 1 82.29 361 TYR B O 1
ATOM 7247 N N . LEU B 1 362 ? -23.24 -15.193 -6.432 1 86.79 362 LEU B N 1
ATOM 7248 C CA . LEU B 1 362 ? -22.999 -15.264 -7.869 1 86.79 362 LEU B CA 1
ATOM 7249 C C . LEU B 1 362 ? -24.139 -15.988 -8.577 1 86.79 362 LEU B C 1
ATOM 7251 O O . LEU B 1 362 ? -24.585 -15.56 -9.644 1 86.79 362 LEU B O 1
ATOM 7255 N N . GLU B 1 363 ? -24.577 -17.003 -7.973 1 84.54 363 GLU B N 1
ATOM 7256 C CA . GLU B 1 363 ? -25.666 -17.77 -8.571 1 84.54 363 GLU B CA 1
ATOM 7257 C C . GLU B 1 363 ? -26.953 -16.952 -8.623 1 84.54 363 GLU B C 1
ATOM 7259 O O . GLU B 1 363 ? -27.736 -17.076 -9.567 1 84.54 363 GLU B O 1
ATOM 7264 N N . GLU B 1 364 ? -27.072 -16.116 -7.718 1 82.61 364 GLU B N 1
ATOM 7265 C CA . GLU B 1 364 ? -28.311 -15.353 -7.605 1 82.61 364 GLU B CA 1
ATOM 7266 C C . GLU B 1 364 ? -28.267 -14.097 -8.471 1 82.61 364 GLU B C 1
ATOM 7268 O O . GLU B 1 364 ? -29.299 -13.646 -8.972 1 82.61 364 GLU B O 1
ATOM 7273 N N . ARG B 1 365 ? -27.108 -13.599 -8.653 1 84.19 365 ARG B N 1
ATOM 7274 C CA . ARG B 1 365 ? -27.063 -12.238 -9.179 1 84.19 365 ARG B CA 1
ATOM 7275 C C . ARG B 1 365 ? -26.492 -12.216 -10.593 1 84.19 365 ARG B C 1
ATOM 7277 O O . ARG B 1 365 ? -26.679 -11.244 -11.328 1 84.19 365 ARG B O 1
ATOM 7284 N N . ILE B 1 366 ? -25.76 -13.273 -10.915 1 86.93 366 ILE B N 1
ATOM 7285 C CA . ILE B 1 366 ? -25.092 -13.28 -12.213 1 86.93 366 ILE B CA 1
ATOM 7286 C C . ILE B 1 366 ? -25.64 -14.419 -13.069 1 86.93 366 ILE B C 1
ATOM 7288 O O . ILE B 1 366 ? -25.877 -15.521 -12.569 1 86.93 366 ILE B O 1
ATOM 7292 N N . THR B 1 367 ? -25.97 -14.063 -14.317 1 86.22 367 THR B N 1
ATOM 7293 C CA . THR B 1 367 ? -26.343 -15.098 -15.275 1 86.22 367 THR B CA 1
ATOM 7294 C C . THR B 1 367 ? -25.103 -15.714 -15.917 1 86.22 367 THR B C 1
ATOM 7296 O O . THR B 1 367 ? -24.252 -14.997 -16.447 1 86.22 367 THR B O 1
ATOM 7299 N N . PHE B 1 368 ? -24.99 -16.928 -15.748 1 84.62 368 PHE B N 1
ATOM 7300 C CA . PHE B 1 368 ? -23.889 -17.642 -16.383 1 84.62 368 PHE B CA 1
ATOM 7301 C C . PHE B 1 368 ? -24.326 -18.24 -17.715 1 84.62 368 PHE B C 1
ATOM 7303 O O . PHE B 1 368 ? -25.162 -19.146 -17.75 1 84.62 368 PHE B O 1
ATOM 7310 N N . ASP B 1 369 ? -23.84 -17.581 -18.75 1 80.97 369 ASP B N 1
ATOM 7311 C CA . ASP B 1 369 ? -24.31 -17.995 -20.068 1 80.97 369 ASP B CA 1
ATOM 7312 C C . ASP B 1 369 ? -23.27 -17.69 -21.143 1 80.97 369 ASP B C 1
ATOM 7314 O O . ASP B 1 369 ? -22.883 -16.534 -21.33 1 80.97 369 ASP B O 1
ATOM 7318 N N . ALA B 1 370 ? -22.764 -18.726 -21.639 1 75.17 370 ALA B N 1
ATOM 7319 C CA . ALA B 1 370 ? -21.876 -18.548 -22.786 1 75.17 370 ALA B CA 1
ATOM 7320 C C . ALA B 1 370 ? -22.539 -19.032 -24.072 1 75.17 370 ALA B C 1
ATOM 7322 O O . ALA B 1 370 ? -21.861 -19.277 -25.073 1 75.17 370 ALA B O 1
ATOM 7323 N N . LYS B 1 371 ? -23.889 -19.145 -24.081 1 76.91 371 LYS B N 1
ATOM 7324 C CA . LYS B 1 371 ? -24.601 -19.635 -25.258 1 76.91 371 LYS B CA 1
ATOM 7325 C C . LYS B 1 371 ? -24.503 -18.643 -26.413 1 76.91 371 LYS B C 1
ATOM 7327 O O . LYS B 1 371 ? -24.587 -17.431 -26.205 1 76.91 371 LYS B O 1
ATOM 7332 N N . GLY B 1 372 ? -24.164 -19.126 -27.53 1 78.21 372 GLY B N 1
ATOM 7333 C CA . GLY B 1 372 ? -24.152 -18.311 -28.734 1 78.21 372 GLY B CA 1
ATOM 7334 C C . GLY B 1 372 ? -22.762 -17.848 -29.127 1 78.21 372 GLY B C 1
ATOM 7335 O O . GLY B 1 372 ? -22.58 -17.239 -30.183 1 78.21 372 GLY B O 1
ATOM 7336 N N . PHE B 1 373 ? -21.76 -18.144 -28.261 1 90.66 373 PHE B N 1
ATOM 7337 C CA . PHE B 1 373 ? -20.402 -17.739 -28.607 1 90.66 373 PHE B CA 1
ATOM 7338 C C . PHE B 1 373 ? -19.578 -18.938 -29.059 1 90.66 373 PHE B C 1
ATOM 7340 O O . PHE B 1 373 ? -19.645 -20.009 -28.452 1 90.66 373 PHE B O 1
ATOM 7347 N N . PRO B 1 374 ? -18.941 -18.843 -30.154 1 91.39 374 PRO B N 1
ATOM 7348 C CA . PRO B 1 374 ? -18.146 -19.962 -30.663 1 91.39 374 PRO B CA 1
ATOM 7349 C C . PRO B 1 374 ? -16.953 -20.293 -29.769 1 91.39 374 PRO B C 1
ATOM 7351 O O . PRO B 1 374 ? -16.413 -19.408 -29.101 1 91.39 374 PRO B O 1
ATOM 7354 N N . ASP B 1 375 ? -16.58 -21.512 -29.807 1 90.41 375 ASP B N 1
ATOM 7355 C CA . ASP B 1 375 ? -15.388 -21.939 -29.081 1 90.41 375 ASP B CA 1
ATOM 7356 C C . ASP B 1 375 ? -14.14 -21.237 -29.611 1 90.41 375 ASP B C 1
ATOM 7358 O O . ASP B 1 375 ? -14.075 -20.883 -30.791 1 90.41 375 ASP B O 1
ATOM 7362 N N . ALA B 1 376 ? -13.285 -20.963 -28.676 1 89.29 376 ALA B N 1
ATOM 7363 C CA . ALA B 1 376 ? -11.989 -20.446 -29.109 1 89.29 376 ALA B CA 1
ATOM 7364 C C . ALA B 1 376 ? -11.103 -21.567 -29.645 1 89.29 376 ALA B C 1
ATOM 7366 O O . ALA B 1 376 ? -11.244 -22.724 -29.244 1 89.29 376 ALA B O 1
ATOM 7367 N N . LYS B 1 377 ? -10.287 -21.306 -30.578 1 87 377 LYS B N 1
ATOM 7368 C CA . LYS B 1 37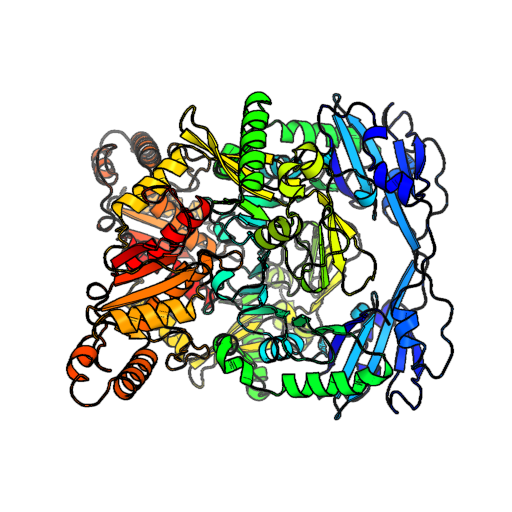7 ? -9.352 -22.281 -31.132 1 87 377 LYS B CA 1
ATOM 7369 C C . LYS B 1 377 ? -8.049 -22.306 -30.337 1 87 377 LYS B C 1
ATOM 7371 O O . LYS B 1 377 ? -7.662 -21.301 -29.737 1 87 377 LYS B O 1
ATOM 7376 N N . VAL B 1 378 ? -7.451 -23.444 -30.299 1 80.68 378 VAL B N 1
ATOM 7377 C CA . VAL B 1 378 ? -6.171 -23.582 -29.613 1 80.68 378 VAL B CA 1
ATOM 7378 C C . VAL B 1 378 ? -5.16 -22.602 -30.204 1 80.68 378 VAL B C 1
ATOM 7380 O O . VAL B 1 378 ? -4.985 -22.54 -31.423 1 80.68 378 VAL B O 1
ATOM 7383 N N . GLY B 1 379 ? -4.622 -21.842 -29.39 1 75.21 379 GLY B N 1
ATOM 7384 C CA . GLY B 1 379 ? -3.591 -20.919 -29.837 1 75.21 379 GLY B CA 1
ATOM 7385 C C . GLY B 1 379 ? -4.15 -19.616 -30.378 1 75.21 379 GLY B C 1
ATOM 7386 O O . GLY B 1 379 ? -3.393 -18.707 -30.725 1 75.21 379 GLY B O 1
ATOM 7387 N N . GLU B 1 380 ? -5.455 -19.561 -30.524 1 84.08 380 GLU B N 1
ATOM 7388 C CA . GLU B 1 380 ? -6.084 -18.351 -31.045 1 84.08 380 GLU B CA 1
ATOM 7389 C C . GL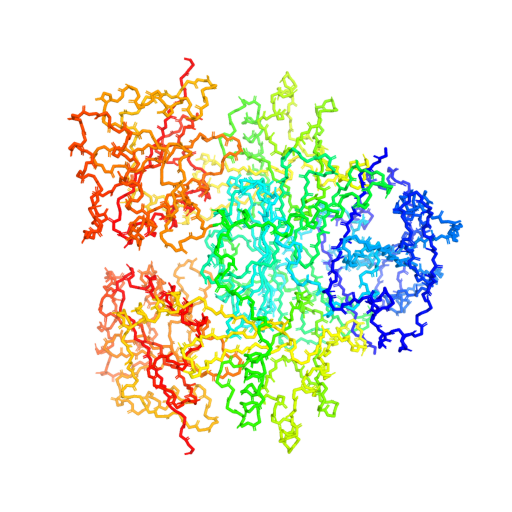U B 1 380 ? -5.892 -17.176 -30.091 1 84.08 380 GLU B C 1
ATOM 7391 O O . GLU B 1 380 ? -6.19 -17.282 -28.899 1 84.08 380 GLU B O 1
ATOM 7396 N N . LYS B 1 381 ? -5.328 -16.163 -30.596 1 82.77 381 LYS B N 1
ATOM 7397 C CA . LYS B 1 381 ? -5.173 -14.952 -29.796 1 82.77 381 LYS B CA 1
ATOM 7398 C C . LYS B 1 381 ? -6.524 -14.301 -29.516 1 82.77 381 LYS B C 1
ATOM 7400 O O . LYS B 1 381 ? -7.476 -14.482 -30.279 1 82.77 381 LYS B O 1
ATOM 7405 N N . GLU B 1 382 ? -6.653 -13.612 -28.481 1 86.53 382 GLU B N 1
ATOM 7406 C CA . GLU B 1 382 ? -7.875 -12.929 -28.07 1 86.53 382 GLU B CA 1
ATOM 7407 C C . GLU B 1 382 ? -8.398 -12.018 -29.177 1 86.53 382 GLU B C 1
ATOM 7409 O O . GLU B 1 382 ? -9.598 -12.002 -29.461 1 86.53 382 GLU B O 1
ATOM 7414 N N . THR B 1 383 ? -7.547 -11.305 -29.83 1 87.96 383 THR B N 1
ATOM 7415 C CA . THR B 1 383 ? -7.914 -10.382 -30.897 1 87.96 383 THR B CA 1
ATOM 7416 C C . THR B 1 383 ? -8.525 -11.134 -32.076 1 87.96 383 THR B C 1
ATOM 7418 O O . THR B 1 383 ? -9.512 -10.684 -32.662 1 87.96 383 THR B O 1
ATOM 7421 N N . ASN B 1 384 ? -7.898 -12.254 -32.409 1 91.36 384 ASN B N 1
ATOM 7422 C CA . ASN B 1 384 ? -8.413 -13.069 -33.504 1 91.36 384 ASN B CA 1
ATOM 7423 C C . ASN B 1 384 ? -9.778 -13.662 -33.168 1 91.36 384 ASN B C 1
ATOM 7425 O O . ASN B 1 384 ? -10.651 -13.752 -34.034 1 91.36 384 ASN B O 1
ATOM 7429 N N . TYR B 1 385 ? -9.899 -14.052 -32.002 1 92.48 385 TYR B N 1
ATOM 7430 C CA . TYR B 1 385 ? -11.188 -14.575 -31.566 1 92.48 385 TYR B CA 1
ATOM 7431 C C . TYR B 1 385 ? -12.274 -13.511 -31.675 1 92.48 385 TYR B C 1
ATOM 7433 O O . TYR B 1 385 ? -13.371 -13.783 -32.169 1 92.48 385 TYR B O 1
ATOM 7441 N N . ASN B 1 386 ? -11.99 -12.347 -31.201 1 93.82 386 ASN B N 1
ATOM 7442 C CA . ASN B 1 386 ? -12.957 -11.255 -31.247 1 93.82 386 ASN B CA 1
ATOM 7443 C C . ASN B 1 386 ? -13.376 -10.937 -32.679 1 93.82 386 ASN B C 1
ATOM 7445 O O . ASN B 1 386 ? -14.554 -10.693 -32.946 1 93.82 386 ASN B O 1
ATOM 7449 N N . GLN B 1 387 ? -12.388 -10.954 -33.55 1 93.84 387 GLN B N 1
ATOM 7450 C CA . GLN B 1 387 ? -12.669 -10.695 -34.958 1 93.84 387 GLN B CA 1
ATOM 7451 C C . GLN B 1 387 ? -13.555 -11.785 -35.552 1 93.84 387 GLN B C 1
ATOM 7453 O O . GLN B 1 387 ? -14.498 -11.493 -36.29 1 93.84 387 GLN B O 1
ATOM 7458 N N . ARG B 1 388 ? -13.19 -12.972 -35.198 1 94.25 388 ARG B N 1
ATOM 7459 C CA . ARG B 1 388 ? -13.983 -14.092 -35.695 1 94.25 388 ARG B CA 1
ATOM 7460 C C . ARG B 1 388 ? -15.398 -14.057 -35.126 1 94.25 388 ARG B C 1
ATOM 7462 O O . ARG B 1 388 ? -16.367 -14.314 -35.842 1 94.25 388 ARG B O 1
ATOM 7469 N N . LEU B 1 389 ? -15.488 -13.784 -33.892 1 93.71 389 LEU B N 1
ATOM 7470 C CA . LEU B 1 389 ? -16.777 -13.662 -33.219 1 93.71 389 LEU B CA 1
ATOM 7471 C C . LEU B 1 389 ? -17.677 -12.668 -33.943 1 93.71 389 LEU B C 1
ATOM 7473 O O . LEU B 1 389 ? -18.852 -12.951 -34.187 1 93.71 389 LEU B O 1
ATOM 7477 N N . VAL B 1 390 ? -17.138 -11.537 -34.27 1 93.05 390 VAL B N 1
ATOM 7478 C CA . VAL B 1 390 ? -17.893 -10.487 -34.945 1 93.05 390 VAL B CA 1
ATOM 7479 C C . VAL B 1 390 ? -18.264 -10.941 -36.355 1 93.05 390 VAL B C 1
ATOM 7481 O O . VAL B 1 390 ? -19.398 -10.747 -36.799 1 93.05 390 VAL B O 1
ATOM 7484 N N . ARG B 1 391 ? -17.341 -11.547 -37.024 1 92 391 ARG B N 1
ATOM 7485 C CA . ARG B 1 391 ? -17.576 -12.013 -38.387 1 92 391 ARG B CA 1
ATOM 7486 C C . ARG B 1 391 ? -18.688 -13.055 -38.425 1 92 391 ARG B C 1
ATOM 7488 O O . ARG B 1 391 ? -19.509 -13.062 -39.346 1 92 391 ARG B O 1
ATOM 7495 N N . GLU B 1 392 ? -18.704 -13.822 -37.441 1 91.81 392 GLU B N 1
ATOM 7496 C CA . GLU B 1 392 ? -19.634 -14.946 -37.427 1 91.81 392 GLU B CA 1
ATOM 7497 C C . GLU B 1 392 ? -20.985 -14.538 -36.846 1 91.81 392 GLU B C 1
ATOM 7499 O O . GLU B 1 392 ? -21.94 -15.317 -36.874 1 91.81 392 GLU B O 1
ATOM 7504 N N . SER B 1 393 ? -21.089 -13.355 -36.363 1 89.06 393 SER B N 1
ATOM 7505 C CA . SER B 1 393 ? -22.307 -12.923 -35.686 1 89.06 393 SER B CA 1
ATOM 7506 C C . SER B 1 393 ? -23.354 -12.44 -36.684 1 89.06 393 SER B C 1
ATOM 7508 O O . SER B 1 393 ? -24.496 -12.166 -36.31 1 89.06 393 SER B O 1
ATOM 7510 N N . GLY B 1 394 ? -23.109 -12.292 -37.957 1 83.07 394 GLY B N 1
ATOM 7511 C CA . GLY B 1 394 ? -24.047 -11.844 -38.974 1 83.07 394 GLY B CA 1
ATOM 7512 C C . GLY B 1 394 ? -24.42 -10.379 -38.838 1 83.07 394 GLY B C 1
ATOM 7513 O O . GLY B 1 394 ? -25.566 -10 -39.089 1 83.07 394 GLY B O 1
ATOM 7514 N N . GLY B 1 395 ? -23.556 -9.567 -38.239 1 83.03 395 GLY B N 1
ATOM 7515 C CA . GLY B 1 395 ? -23.769 -8.131 -38.162 1 83.03 395 GLY B CA 1
ATOM 7516 C C . GLY B 1 395 ? -24.351 -7.685 -36.834 1 83.03 395 GLY B C 1
ATOM 7517 O O . GLY B 1 395 ? -24.623 -6.499 -36.636 1 83.03 395 GLY B O 1
ATOM 7518 N N . GLY B 1 396 ? -24.496 -8.621 -35.975 1 88.19 396 GLY B N 1
ATOM 7519 C CA . GLY B 1 396 ? -25.096 -8.286 -34.693 1 88.19 396 GLY B CA 1
ATOM 7520 C C . GLY B 1 396 ? -24.09 -7.778 -33.678 1 88.19 396 GLY B C 1
ATOM 7521 O O . GLY B 1 396 ? -24.469 -7.272 -32.62 1 88.19 396 GLY B O 1
ATOM 7522 N N . LEU B 1 397 ? -22.827 -7.868 -34.032 1 92.41 397 LEU B N 1
ATOM 7523 C CA . LEU B 1 397 ? -21.756 -7.468 -33.126 1 92.41 397 LEU B CA 1
ATOM 7524 C C . LEU B 1 397 ? -20.821 -6.468 -33.799 1 92.41 397 LEU B C 1
ATOM 7526 O O . LEU B 1 397 ? -20.638 -6.505 -35.017 1 92.41 397 LEU B O 1
ATOM 7530 N N . LEU B 1 398 ? -20.313 -5.564 -33.081 1 92.41 398 LEU B N 1
ATOM 7531 C CA . LEU B 1 398 ? -19.337 -4.581 -33.539 1 92.41 398 LEU B CA 1
ATOM 7532 C C . LEU B 1 398 ? -18.022 -4.726 -32.782 1 92.41 398 LEU B C 1
ATOM 7534 O O . LEU B 1 398 ? -18.017 -4.849 -31.555 1 92.41 398 LEU B O 1
ATOM 7538 N N . LEU B 1 399 ? -16.961 -4.717 -33.5 1 92.94 399 LEU B N 1
ATOM 7539 C CA . LEU B 1 399 ? -15.638 -4.856 -32.903 1 92.94 399 LEU B CA 1
ATOM 7540 C C . LEU B 1 399 ? -15.138 -3.517 -32.371 1 92.94 399 LEU B C 1
ATOM 7542 O O . LEU B 1 399 ? -15.074 -2.534 -33.113 1 92.94 399 LEU B O 1
ATOM 7546 N N . LEU B 1 400 ? -14.858 -3.449 -31.121 1 91.1 400 LEU B N 1
ATOM 7547 C CA . LEU B 1 400 ? -14.313 -2.24 -30.512 1 91.1 400 LEU B CA 1
ATOM 7548 C C . LEU B 1 400 ? -13.015 -2.542 -29.771 1 91.1 400 LEU B C 1
ATOM 7550 O O . LEU B 1 400 ? -12.55 -1.73 -28.969 1 91.1 400 LEU B O 1
ATOM 7554 N N . ASP B 1 401 ? -12.437 -3.623 -30.046 1 85.84 401 ASP B N 1
ATOM 7555 C CA . ASP B 1 401 ? -11.227 -4.11 -29.389 1 85.84 401 ASP B CA 1
ATOM 7556 C C . ASP B 1 401 ? -10.076 -3.121 -29.556 1 85.84 401 ASP B C 1
ATOM 7558 O O . ASP B 1 401 ? -9.784 -2.681 -30.67 1 85.84 401 ASP B O 1
ATOM 7562 N N . ALA B 1 402 ? -9.497 -2.828 -28.457 1 74.76 402 ALA B N 1
ATOM 7563 C CA . ALA B 1 402 ? -8.291 -2.005 -28.417 1 74.76 402 ALA B CA 1
ATOM 7564 C C . ALA B 1 402 ? -8.592 -0.57 -28.842 1 74.76 402 ALA B C 1
ATOM 7566 O O . ALA B 1 402 ? -7.691 0.161 -29.26 1 74.76 402 ALA B O 1
ATOM 7567 N N . LYS B 1 403 ? -9.888 -0.147 -28.77 1 76.72 403 LYS B N 1
ATOM 7568 C CA . LYS B 1 403 ? -10.25 1.235 -29.072 1 76.72 403 LYS B CA 1
ATOM 7569 C C . LYS B 1 403 ? -10.393 2.057 -27.794 1 76.72 403 LYS B C 1
ATOM 7571 O O . LYS B 1 403 ? -11.143 1.682 -26.889 1 76.72 403 LYS B O 1
ATOM 7576 N N . VAL B 1 404 ? -9.743 3.065 -27.724 1 74.69 404 VAL B N 1
ATOM 7577 C CA . VAL B 1 404 ? -9.721 3.902 -26.529 1 74.69 404 VAL B CA 1
ATOM 7578 C C . VAL B 1 404 ? -10.467 5.207 -26.798 1 74.69 404 VAL B C 1
ATOM 7580 O O . VAL B 1 404 ? -10.271 5.838 -27.838 1 74.69 404 VAL B O 1
ATOM 7583 N N . PHE B 1 405 ? -11.484 5.512 -25.947 1 76.12 405 PHE B N 1
ATOM 7584 C CA . PHE B 1 405 ? -12.257 6.747 -26.013 1 76.12 405 PHE B CA 1
ATOM 7585 C C . PHE B 1 405 ? -11.957 7.639 -24.815 1 76.12 405 PHE B C 1
ATOM 7587 O O . PHE B 1 405 ? -11.656 7.145 -23.727 1 76.12 405 PHE B O 1
ATOM 7594 N N . ARG B 1 406 ? -12.045 8.889 -25.059 1 64.78 406 ARG B N 1
ATOM 7595 C CA . ARG B 1 406 ? -11.686 9.797 -23.974 1 64.78 406 ARG B CA 1
ATOM 7596 C C . ARG B 1 406 ? -12.906 10.563 -23.474 1 64.78 406 ARG B C 1
ATOM 7598 O O . ARG B 1 406 ? -13.532 11.306 -24.233 1 64.78 406 ARG B O 1
ATOM 7605 N N . PRO B 1 407 ? -13.341 10.28 -22.21 1 59.06 407 PRO B N 1
ATOM 7606 C CA . PRO B 1 407 ? -14.428 11.078 -21.638 1 59.06 407 PRO B CA 1
ATOM 7607 C C . PRO B 1 407 ? -14.126 12.575 -21.643 1 59.06 407 PRO B C 1
ATOM 7609 O O . PRO B 1 407 ? -12.96 12.973 -21.698 1 59.06 407 PRO B O 1
ATOM 7612 N N . GLN B 1 408 ? -15.197 13.433 -21.85 1 50.28 408 GLN B N 1
ATOM 7613 C CA . GLN B 1 408 ? -15.01 14.88 -21.821 1 50.28 408 GLN B CA 1
ATOM 7614 C C . GLN B 1 408 ? -14.287 15.316 -20.55 1 50.28 408 GLN B C 1
ATOM 7616 O O . GLN B 1 408 ? -14.69 14.949 -19.444 1 50.28 408 GLN B O 1
ATOM 7621 N N . GLY B 1 409 ? -13.281 15.977 -20.673 1 48.47 409 GLY B N 1
ATOM 7622 C CA . GLY B 1 409 ? -12.536 16.51 -19.543 1 48.47 409 GLY B CA 1
ATOM 7623 C C . GLY B 1 409 ? -11.629 15.485 -18.889 1 48.47 409 GLY B C 1
ATOM 7624 O O . GLY B 1 409 ? -10.873 15.812 -17.972 1 48.47 409 GLY B O 1
ATOM 7625 N N . ALA B 1 410 ? -11.934 14.166 -19.595 1 52.25 410 ALA B N 1
ATOM 7626 C CA . ALA B 1 410 ? -11.157 13.126 -18.927 1 52.25 410 ALA B CA 1
ATOM 7627 C C . ALA B 1 410 ? -9.769 12.993 -19.549 1 52.25 410 ALA B C 1
ATOM 7629 O O . ALA B 1 410 ? -9.601 13.193 -20.754 1 52.25 410 ALA B O 1
ATOM 7630 N N . ARG B 1 411 ? -8.835 13.026 -18.865 1 49 411 ARG B N 1
ATOM 7631 C CA . ARG B 1 411 ? -7.44 12.973 -19.291 1 49 411 ARG B CA 1
ATOM 7632 C C . ARG B 1 411 ? -6.993 11.535 -19.528 1 49 411 ARG B C 1
ATOM 7634 O O . ARG B 1 411 ? -5.913 11.296 -20.072 1 49 411 ARG B O 1
ATOM 7641 N N . THR B 1 412 ? -7.834 10.488 -19.205 1 58.38 412 THR B N 1
ATOM 7642 C CA . THR B 1 412 ? -7.506 9.1 -19.508 1 58.38 412 THR B CA 1
ATOM 7643 C C . THR B 1 412 ? -8.521 8.504 -20.479 1 58.38 412 THR B C 1
ATOM 7645 O O . THR B 1 412 ? -9.716 8.794 -20.392 1 58.38 412 THR B O 1
ATOM 7648 N N . GLY B 1 413 ? -7.917 7.85 -21.502 1 69.06 413 GLY B N 1
ATOM 7649 C CA . GLY B 1 413 ? -8.801 7.106 -22.385 1 69.06 413 GLY B CA 1
ATOM 7650 C C . GLY B 1 413 ? -9.293 5.805 -21.778 1 69.06 413 GLY B C 1
ATOM 7651 O O . GLY B 1 413 ? -8.667 5.264 -20.865 1 69.06 413 GLY B O 1
ATOM 7652 N N . ILE B 1 414 ? -10.371 5.388 -21.993 1 77.09 414 ILE B N 1
ATOM 7653 C CA . ILE B 1 414 ? -11.006 4.168 -21.505 1 77.09 414 ILE B CA 1
ATOM 7654 C C . ILE B 1 414 ? -11.413 3.29 -22.687 1 77.09 414 ILE B C 1
ATOM 7656 O O . ILE B 1 414 ? -11.904 3.792 -23.7 1 77.09 414 ILE B O 1
ATOM 7660 N N . GLU B 1 415 ? -10.964 2.046 -22.626 1 82.24 415 GLU B N 1
ATOM 7661 C CA . GLU B 1 415 ? -11.536 1.06 -23.538 1 82.24 415 GLU B CA 1
ATOM 7662 C C . GLU B 1 415 ? -12.963 0.699 -23.135 1 82.24 415 GLU B C 1
ATOM 7664 O O . GLU B 1 415 ? -13.195 0.207 -22.029 1 82.24 415 GLU B O 1
ATOM 7669 N N . PHE B 1 416 ? -13.828 0.996 -24.01 1 89.29 416 PHE B N 1
ATOM 7670 C CA . PHE B 1 416 ? -15.229 0.771 -23.677 1 89.29 416 PHE B CA 1
ATOM 7671 C C . PHE B 1 416 ? -15.522 -0.718 -23.543 1 89.29 416 PHE B C 1
ATOM 7673 O O . PHE B 1 416 ? -16.026 -1.167 -22.511 1 89.29 416 PHE B O 1
ATOM 7680 N N . CYS B 1 417 ? -15.257 -1.439 -24.539 1 93.89 417 CYS B N 1
ATOM 7681 C CA . CYS B 1 417 ? -15.397 -2.891 -24.531 1 93.89 417 CYS B CA 1
ATOM 7682 C C . CYS B 1 417 ? -14.639 -3.519 -25.695 1 93.89 417 CYS B C 1
ATOM 7684 O O . CYS B 1 417 ? -13.987 -2.816 -26.468 1 93.89 417 CYS B O 1
ATOM 7686 N N . ASP B 1 418 ? -14.623 -4.797 -25.753 1 93.16 418 ASP B N 1
ATOM 7687 C CA . ASP B 1 418 ? -14.016 -5.494 -26.883 1 93.16 418 ASP B CA 1
ATOM 7688 C C . ASP B 1 418 ? -15.01 -5.648 -28.031 1 93.16 418 ASP B C 1
ATOM 7690 O O . ASP B 1 418 ? -14.648 -5.486 -29.198 1 93.16 418 ASP B O 1
ATOM 7694 N N . VAL B 1 419 ? -16.219 -6.02 -27.715 1 94.58 419 VAL B N 1
ATOM 7695 C CA . VAL B 1 419 ? -17.289 -6.238 -28.683 1 94.58 419 VAL B CA 1
ATOM 7696 C C . VAL B 1 419 ? -18.596 -5.655 -28.149 1 94.58 419 VAL B C 1
ATOM 7698 O O . VAL B 1 419 ? -18.888 -5.759 -26.955 1 94.58 419 VAL B O 1
ATOM 7701 N N . LEU B 1 420 ? -19.287 -5.005 -29 1 94.32 420 LEU B N 1
ATOM 7702 C CA . LEU B 1 420 ? -20.584 -4.435 -28.653 1 94.32 420 LEU B CA 1
ATOM 7703 C C . LEU B 1 420 ? -21.7 -5.093 -29.457 1 94.32 420 LEU B C 1
ATOM 7705 O O . LEU B 1 420 ? -21.564 -5.296 -30.666 1 94.32 420 LEU B O 1
ATOM 7709 N N . SER B 1 421 ? -22.74 -5.443 -28.789 1 93.44 421 SER B N 1
ATOM 7710 C CA . SER B 1 421 ? -23.88 -6.053 -29.467 1 93.44 421 SER B CA 1
ATOM 7711 C C . SER B 1 421 ? -24.961 -5.021 -29.768 1 93.44 421 SER B C 1
ATOM 7713 O O . SER B 1 421 ? -25.124 -4.05 -29.026 1 93.44 421 SER B O 1
ATOM 7715 N N . LYS B 1 422 ? -25.789 -5.308 -30.738 1 89.4 422 LYS B N 1
ATOM 7716 C CA . LYS B 1 422 ? -26.912 -4.451 -31.108 1 89.4 422 LYS B CA 1
ATOM 7717 C C . LYS B 1 422 ? -27.985 -4.452 -30.024 1 89.4 422 LYS B C 1
ATOM 7719 O O . LYS B 1 422 ? -28.798 -3.528 -29.947 1 89.4 422 LYS B O 1
ATOM 7724 N N . GLU B 1 423 ? -27.944 -5.453 -29.238 1 89.27 423 GLU B N 1
ATOM 7725 C CA . GLU B 1 423 ? -28.953 -5.596 -28.192 1 89.27 423 GLU B CA 1
ATOM 7726 C C . GLU B 1 423 ? -28.514 -4.906 -26.904 1 89.27 423 GLU B C 1
ATOM 7728 O O . GLU B 1 423 ? -29.207 -4.98 -25.887 1 89.27 423 GLU B O 1
ATOM 7733 N N . GLY B 1 424 ? -27.288 -4.293 -26.954 1 91.8 424 GLY B N 1
ATOM 7734 C CA . GLY B 1 424 ? -26.848 -3.525 -25.8 1 91.8 424 GLY B CA 1
ATOM 7735 C C . GLY B 1 424 ? -25.919 -4.302 -24.886 1 91.8 424 GLY B C 1
ATOM 7736 O O . GLY B 1 424 ? -25.722 -3.927 -23.728 1 91.8 424 GLY B O 1
ATOM 7737 N N . GLU B 1 425 ? -25.382 -5.401 -25.417 1 93.64 425 GLU B N 1
ATOM 7738 C CA . GLU B 1 425 ? -24.388 -6.129 -24.635 1 93.64 425 GLU B CA 1
ATOM 7739 C C . GLU B 1 425 ? -22.998 -5.523 -24.807 1 93.64 425 GLU B C 1
ATOM 7741 O O . GLU B 1 425 ? -22.514 -5.375 -25.931 1 93.64 425 GLU B O 1
ATOM 7746 N N . ILE B 1 426 ? -22.433 -5.152 -23.711 1 95.48 426 ILE B N 1
ATOM 7747 C CA . ILE B 1 426 ? -21.06 -4.663 -23.644 1 95.48 426 ILE B CA 1
ATOM 7748 C C . ILE B 1 426 ? -20.124 -5.802 -23.249 1 95.48 426 ILE B C 1
ATOM 7750 O O . ILE B 1 426 ? -19.992 -6.124 -22.066 1 95.48 426 ILE B O 1
ATOM 7754 N N . ILE B 1 427 ? -19.445 -6.372 -24.249 1 96.16 427 ILE B N 1
ATOM 7755 C CA . ILE B 1 427 ? -18.776 -7.657 -24.076 1 96.16 427 ILE B CA 1
ATOM 7756 C C . ILE B 1 427 ? -17.28 -7.435 -23.862 1 96.16 427 ILE B C 1
ATOM 7758 O O . ILE B 1 427 ? -16.619 -6.791 -24.68 1 96.16 427 ILE B O 1
ATOM 7762 N N . HIS B 1 428 ? -16.79 -7.912 -22.744 1 93.96 428 HIS B N 1
ATOM 7763 C CA . HIS B 1 428 ? -15.366 -7.94 -22.427 1 93.96 428 HIS B CA 1
ATOM 7764 C C . HIS B 1 428 ? -14.815 -9.36 -22.494 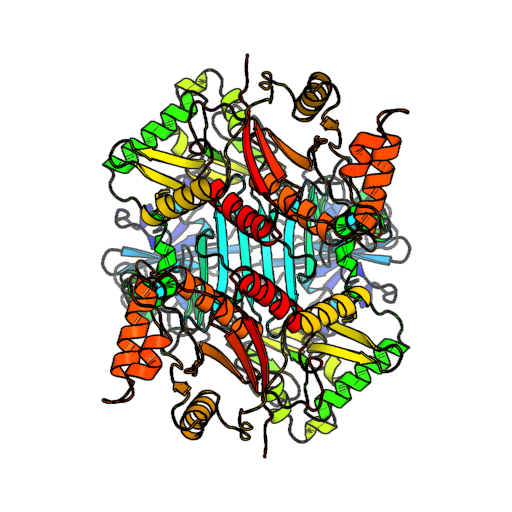1 93.96 428 HIS B C 1
ATOM 7766 O O . HIS B 1 428 ? -15.321 -10.259 -21.819 1 93.96 428 HIS B O 1
ATOM 7772 N N . VAL B 1 429 ? -13.83 -9.516 -23.299 1 91.26 429 VAL B N 1
ATOM 7773 C CA . VAL B 1 429 ? -13.299 -10.853 -23.541 1 91.26 429 VAL B CA 1
ATOM 7774 C C . VAL B 1 429 ? -11.899 -10.969 -22.942 1 91.26 429 VAL B C 1
ATOM 7776 O O . VAL B 1 429 ? -11.097 -10.037 -23.038 1 91.26 429 VAL B O 1
ATOM 7779 N N . LYS B 1 430 ? -11.706 -11.994 -22.278 1 86.39 430 LYS B N 1
ATOM 7780 C CA . LYS B 1 430 ? -10.365 -12.27 -21.772 1 86.39 430 LYS B CA 1
ATOM 7781 C C . LYS B 1 430 ? -10.019 -13.75 -21.909 1 86.39 430 LYS B C 1
ATOM 7783 O O . LYS B 1 430 ? -10.854 -14.615 -21.639 1 86.39 430 LYS B O 1
ATOM 7788 N N . ARG B 1 431 ? -8.993 -13.919 -22.502 1 79.77 431 ARG B N 1
ATOM 7789 C CA . ARG B 1 431 ? -8.471 -15.282 -22.498 1 79.77 431 ARG B CA 1
ATOM 7790 C C . ARG B 1 431 ? -7.729 -15.581 -21.2 1 79.77 431 ARG B C 1
ATOM 7792 O O . ARG B 1 431 ? -6.813 -14.849 -20.819 1 79.77 431 ARG B O 1
ATOM 7799 N N . LYS B 1 432 ? -8.462 -16.42 -20.502 1 68.56 432 LYS B N 1
ATOM 7800 C CA . LYS B 1 432 ? -7.844 -16.779 -19.228 1 68.56 432 LYS B CA 1
ATOM 7801 C C . LYS B 1 432 ? -6.454 -17.373 -19.44 1 68.56 432 LYS B C 1
ATOM 7803 O O . LYS B 1 432 ? -6.323 -18.513 -19.893 1 68.56 432 LYS B O 1
ATOM 7808 N N . SER B 1 433 ? -5.72 -16.537 -20.087 1 54.63 433 SER B N 1
ATOM 7809 C CA . SER B 1 433 ? -4.334 -16.971 -20.229 1 54.63 433 SER B CA 1
ATOM 7810 C C . SER B 1 433 ? -3.502 -16.572 -19.014 1 54.63 433 SER B C 1
ATOM 7812 O O . SER B 1 433 ? -4.011 -15.936 -18.089 1 54.63 433 SER B O 1
ATOM 7814 N N . ARG B 1 434 ? -2.342 -17.015 -19.057 1 44.87 434 ARG B N 1
ATOM 7815 C CA . ARG B 1 434 ? -1.243 -16.969 -18.098 1 44.87 434 ARG B CA 1
ATOM 7816 C C . ARG B 1 434 ? -1.039 -15.554 -17.566 1 44.87 434 ARG B C 1
ATOM 7818 O O . ARG B 1 434 ? -0.695 -15.369 -16.397 1 44.87 434 ARG B O 1
ATOM 7825 N N . SER B 1 435 ? -1.285 -14.536 -18.483 1 44.71 435 SER B N 1
ATOM 7826 C CA . SER B 1 435 ? -0.872 -13.172 -18.168 1 44.71 435 SER B CA 1
ATOM 7827 C C . SER B 1 435 ? -2.072 -12.298 -17.822 1 44.71 435 SER B C 1
ATOM 7829 O O . SER B 1 435 ? -1.912 -11.2 -17.283 1 44.71 435 SER B O 1
ATOM 7831 N N . SER B 1 436 ? -3.202 -12.982 -18.152 1 55.5 436 SER B N 1
ATOM 7832 C CA . SER B 1 436 ? -4.331 -12.065 -18.041 1 55.5 436 SER B CA 1
ATOM 7833 C C . SER B 1 436 ? -5.027 -12.205 -16.691 1 55.5 436 SER B C 1
ATOM 7835 O O . SER B 1 436 ? -5.152 -13.312 -16.163 1 55.5 436 SER B O 1
ATOM 7837 N N . THR B 1 437 ? -5.075 -11.121 -15.948 1 67.11 437 THR B N 1
ATOM 7838 C CA . THR B 1 437 ? -5.744 -11.13 -14.652 1 67.11 437 THR B CA 1
ATOM 7839 C C . THR B 1 437 ? -7.238 -10.864 -14.814 1 67.11 437 THR B C 1
ATOM 7841 O O . THR B 1 437 ? -7.638 -9.967 -15.558 1 67.11 437 THR B O 1
ATOM 7844 N N . LEU B 1 438 ? -8.034 -11.875 -14.455 1 79.23 438 LEU B N 1
ATOM 7845 C CA . LEU B 1 438 ? -9.482 -11.701 -14.444 1 79.23 438 LEU B CA 1
ATOM 7846 C C . LEU B 1 438 ? -9.871 -10.434 -13.688 1 79.23 438 LEU B C 1
ATOM 7848 O O . LEU B 1 438 ? -10.884 -9.805 -14.003 1 79.23 438 LEU B O 1
ATOM 7852 N N . SER B 1 439 ? -9.058 -10.064 -12.764 1 75.71 439 SER B N 1
ATOM 7853 C CA . SER B 1 439 ? -9.339 -8.846 -12.011 1 75.71 439 SER B CA 1
ATOM 7854 C C . SER B 1 439 ? -9.354 -7.623 -12.923 1 75.71 439 SER B C 1
ATOM 7856 O O . SER B 1 439 ? -10.193 -6.734 -12.765 1 75.71 439 SER B O 1
ATOM 7858 N N . HIS B 1 440 ? -8.479 -7.679 -13.775 1 77.68 440 HIS B N 1
ATOM 7859 C CA . HIS B 1 440 ? -8.425 -6.591 -14.745 1 77.68 440 HIS B CA 1
ATOM 7860 C C . HIS B 1 440 ? -9.674 -6.569 -15.62 1 77.68 440 HIS B C 1
ATOM 7862 O O . HIS B 1 440 ? -10.219 -5.501 -15.904 1 77.68 440 HIS B O 1
ATOM 7868 N N . LEU B 1 441 ? -9.985 -7.673 -16.059 1 84.92 441 LEU B N 1
ATOM 7869 C CA . LEU B 1 441 ? -11.175 -7.799 -16.893 1 84.92 441 LEU B CA 1
ATOM 7870 C C . LEU B 1 441 ? -12.398 -7.226 -16.186 1 84.92 441 LEU B C 1
ATOM 7872 O O . LEU B 1 441 ? -13.153 -6.449 -16.774 1 84.92 441 LEU B O 1
ATOM 7876 N N . PHE B 1 442 ? -12.582 -7.588 -14.943 1 88.18 442 PHE B N 1
ATOM 7877 C CA . PHE B 1 442 ? -13.755 -7.167 -14.187 1 88.18 442 PHE B CA 1
ATOM 7878 C C . PHE B 1 442 ? -13.709 -5.67 -13.906 1 88.18 442 PHE B C 1
ATOM 7880 O O . PHE B 1 442 ? -14.729 -4.983 -14.001 1 88.18 442 PHE B O 1
ATOM 7887 N N . ALA B 1 443 ? -12.545 -5.244 -13.617 1 81.03 443 ALA B N 1
ATOM 7888 C CA . ALA B 1 443 ? -12.386 -3.813 -13.369 1 81.03 443 ALA B CA 1
ATOM 7889 C C . ALA B 1 443 ? -12.667 -3.003 -14.632 1 81.03 443 ALA B C 1
ATOM 7891 O O . ALA B 1 443 ? -13.267 -1.928 -14.566 1 81.03 443 ALA B O 1
ATOM 7892 N N . GLN B 1 444 ? -12.221 -3.474 -15.75 1 83.38 444 GLN B N 1
ATOM 7893 C CA . GLN B 1 444 ? -12.458 -2.812 -17.028 1 83.38 444 GLN B CA 1
ATOM 7894 C C . GLN B 1 444 ? -13.952 -2.657 -17.298 1 83.38 444 GLN B C 1
ATOM 7896 O O . GLN B 1 444 ? -14.395 -1.618 -17.792 1 83.38 444 GLN B O 1
ATOM 7901 N N . GLY B 1 445 ? -14.654 -3.702 -16.984 1 90.35 445 GLY B N 1
ATOM 7902 C CA . GLY B 1 445 ? -16.096 -3.626 -17.155 1 90.35 445 GLY B CA 1
ATOM 7903 C C . GLY B 1 445 ? -16.743 -2.556 -16.295 1 90.35 445 GLY B C 1
ATOM 7904 O O . GLY B 1 445 ? -17.625 -1.829 -16.758 1 90.35 445 GLY B O 1
ATOM 7905 N N . THR B 1 446 ? -16.275 -2.456 -15.132 1 87.72 446 THR B N 1
ATOM 7906 C CA . THR B 1 446 ? -16.854 -1.496 -14.198 1 87.72 446 THR B CA 1
ATOM 7907 C C . THR B 1 446 ? -16.488 -0.069 -14.593 1 87.72 446 THR B C 1
ATOM 7909 O O . THR B 1 446 ? -17.344 0.818 -14.602 1 87.72 446 THR B O 1
ATOM 7912 N N . VAL B 1 447 ? -15.296 0.17 -14.973 1 79.78 447 VAL B N 1
ATOM 7913 C CA . VAL B 1 447 ? -14.818 1.5 -15.335 1 79.78 447 VAL B CA 1
ATOM 7914 C C . VAL B 1 447 ? -15.528 1.977 -16.601 1 79.78 447 VAL B C 1
ATOM 7916 O O . VAL B 1 447 ? -15.967 3.127 -16.678 1 79.78 447 VAL B O 1
ATOM 7919 N N . SER B 1 448 ? -15.595 1.116 -17.52 1 87.41 448 SER B N 1
ATOM 7920 C CA . SER B 1 448 ? -16.262 1.454 -18.774 1 87.41 448 SER B CA 1
ATOM 7921 C C . SER B 1 448 ? -17.733 1.786 -18.545 1 87.41 448 SER B C 1
ATOM 7923 O O . SER B 1 448 ? -18.253 2.749 -19.112 1 87.41 448 SER B O 1
ATOM 7925 N N . ALA B 1 449 ? -18.356 0.979 -17.716 1 88.36 449 ALA B N 1
ATOM 7926 C CA . ALA B 1 449 ? -19.769 1.193 -17.418 1 88.36 449 ALA B CA 1
ATOM 7927 C C . ALA B 1 449 ? -19.983 2.523 -16.7 1 88.36 449 ALA B C 1
ATOM 7929 O O . ALA B 1 449 ? -20.915 3.265 -17.018 1 88.36 449 ALA B O 1
ATOM 7930 N N . LYS B 1 450 ? -19.13 2.797 -15.775 1 78.42 450 LYS B N 1
ATOM 7931 C CA . LYS B 1 450 ? -19.217 4.044 -15.02 1 78.42 450 LYS B CA 1
ATOM 7932 C C . LYS B 1 450 ? -19.019 5.253 -15.93 1 78.42 450 LYS B C 1
ATOM 7934 O O . LYS B 1 450 ? -19.752 6.239 -15.829 1 78.42 450 LYS B O 1
ATOM 7939 N N . THR B 1 451 ? -18.094 5.173 -16.78 1 77.83 451 THR B N 1
ATOM 7940 C CA . THR B 1 451 ? -17.79 6.258 -17.706 1 77.83 451 THR B CA 1
ATOM 7941 C C . THR B 1 451 ? -18.929 6.455 -18.703 1 77.83 451 THR B C 1
ATOM 7943 O O . THR B 1 451 ? -19.3 7.588 -19.013 1 77.83 451 THR B O 1
ATOM 7946 N N . PHE B 1 452 ? -19.472 5.379 -19.153 1 85.53 452 PHE B N 1
ATOM 7947 C CA . PHE B 1 452 ? -20.587 5.411 -20.091 1 85.53 452 PHE B CA 1
ATOM 7948 C C . PHE B 1 452 ? -21.799 6.093 -19.468 1 85.53 452 PHE B C 1
ATOM 7950 O O . PHE B 1 452 ? -22.486 6.874 -20.129 1 85.53 452 PHE B O 1
ATOM 7957 N N . LEU B 1 453 ? -21.958 5.776 -18.267 1 80.6 453 LEU B N 1
ATOM 7958 C CA . LEU B 1 453 ? -23.109 6.318 -17.553 1 80.6 453 LEU B CA 1
ATOM 7959 C C . LEU B 1 453 ? -22.907 7.797 -17.241 1 80.6 453 LEU B C 1
ATOM 7961 O O . LEU B 1 453 ? -23.841 8.594 -17.36 1 80.6 453 LEU B O 1
ATOM 7965 N N . GLY B 1 454 ? -21.742 8.209 -16.918 1 71.89 454 GLY B N 1
ATOM 7966 C CA . GLY B 1 454 ? -21.546 9.526 -16.331 1 71.89 454 GLY B CA 1
ATOM 7967 C C . GLY B 1 454 ? -20.967 10.533 -17.307 1 71.89 454 GLY B C 1
ATOM 7968 O O . GLY B 1 454 ? -21.029 11.741 -17.069 1 71.89 454 GLY B O 1
ATOM 7969 N N . ASP B 1 455 ? -20.447 10.13 -18.464 1 74.18 455 ASP B N 1
ATOM 7970 C CA . ASP B 1 455 ? -19.69 11.034 -19.325 1 74.18 455 ASP B CA 1
ATOM 7971 C C . ASP B 1 455 ? -20.347 11.163 -20.697 1 74.18 455 ASP B C 1
ATOM 7973 O O . ASP B 1 455 ? -20.131 10.326 -21.576 1 74.18 455 ASP B O 1
ATOM 7977 N N . GLN B 1 456 ? -20.897 12.283 -20.9 1 76.08 456 GLN B N 1
ATOM 7978 C CA . GLN B 1 456 ? -21.601 12.533 -22.153 1 76.08 456 GLN B CA 1
ATOM 7979 C C . GLN B 1 456 ? -20.623 12.659 -23.318 1 76.08 456 GLN B C 1
ATOM 7981 O O . GLN B 1 456 ? -20.923 12.235 -24.436 1 76.08 456 GLN B O 1
ATOM 7986 N N . SER B 1 457 ? -19.542 13.314 -23.079 1 75.24 457 SER B N 1
ATOM 7987 C CA . SER B 1 457 ? -18.549 13.475 -24.135 1 75.24 457 SER B CA 1
ATOM 7988 C C . SER B 1 457 ? -18.018 12.124 -24.606 1 75.24 457 SER B C 1
ATOM 7990 O O . SER B 1 457 ? -17.788 11.924 -25.8 1 75.24 457 SER B O 1
ATOM 7992 N N . PHE B 1 458 ? -17.844 11.291 -23.681 1 80.59 458 PHE B N 1
ATOM 7993 C CA . PHE B 1 458 ? -17.415 9.934 -23.998 1 80.59 458 PHE B CA 1
ATOM 7994 C C . PHE B 1 458 ? -18.43 9.242 -24.899 1 80.59 458 PHE B C 1
ATOM 7996 O O . PHE B 1 458 ? -18.061 8.623 -25.899 1 80.59 458 PHE B O 1
ATOM 8003 N N . ARG B 1 459 ? -19.633 9.376 -24.583 1 85.86 459 ARG B N 1
ATOM 8004 C CA . ARG B 1 459 ? -20.701 8.748 -25.354 1 85.86 459 ARG B CA 1
ATOM 8005 C C . ARG B 1 459 ? -20.761 9.314 -26.769 1 85.86 459 ARG B C 1
ATOM 8007 O O . ARG B 1 459 ? -20.999 8.578 -27.728 1 85.86 459 ARG B O 1
ATOM 8014 N N . SER B 1 460 ? -20.54 10.559 -26.836 1 83.32 460 SER B N 1
ATOM 8015 C CA . SER B 1 460 ? -20.58 11.197 -28.148 1 83.32 460 SER B CA 1
ATOM 8016 C C . SER B 1 460 ? -19.459 10.686 -29.046 1 83.32 460 SER B C 1
ATOM 8018 O O . SER B 1 460 ? -19.677 10.419 -30.23 1 83.32 460 SER B O 1
ATOM 8020 N N . GLU B 1 461 ? -18.323 10.601 -28.481 1 84.02 461 GLU B N 1
ATOM 8021 C CA . GLU B 1 461 ? -17.188 10.083 -29.238 1 84.02 461 GLU B CA 1
ATOM 8022 C C . GLU B 1 461 ? -17.426 8.639 -29.671 1 84.02 461 GLU B C 1
ATOM 8024 O O . GLU B 1 461 ? -17.082 8.256 -30.791 1 84.02 461 GLU B O 1
ATOM 8029 N N . LEU B 1 462 ? -17.89 7.885 -28.74 1 87.34 462 LEU B N 1
ATOM 8030 C CA . LEU B 1 462 ? -18.209 6.491 -29.029 1 87.34 462 LEU B CA 1
ATOM 8031 C C . LEU B 1 462 ? -19.238 6.39 -30.15 1 87.34 462 LEU B C 1
ATOM 8033 O O . LEU B 1 462 ? -19.093 5.568 -31.058 1 87.34 462 LEU B O 1
ATOM 8037 N N . ARG B 1 463 ? -20.223 7.168 -30.124 1 86.98 463 ARG B N 1
ATOM 8038 C CA . ARG B 1 463 ? -21.272 7.183 -31.139 1 86.98 463 ARG B CA 1
ATOM 8039 C C . ARG B 1 463 ? -20.707 7.562 -32.504 1 86.98 463 ARG B C 1
ATOM 8041 O O . ARG B 1 463 ? -21.062 6.957 -33.518 1 86.98 463 ARG B O 1
ATOM 8048 N N . ASP B 1 464 ? -19.9 8.578 -32.462 1 84.57 464 ASP B N 1
ATOM 8049 C CA . ASP B 1 464 ? -19.283 9.013 -33.711 1 84.57 464 ASP B CA 1
ATOM 8050 C C . ASP B 1 464 ? -18.43 7.901 -34.319 1 84.57 464 ASP B C 1
ATOM 8052 O O . ASP B 1 464 ? -18.45 7.69 -35.533 1 84.57 464 ASP B O 1
ATOM 8056 N N . TYR B 1 465 ? -17.751 7.289 -33.497 1 85.8 465 TYR B N 1
ATOM 8057 C CA . TYR B 1 465 ? -16.913 6.192 -33.969 1 85.8 465 TYR B CA 1
ATOM 8058 C C . TYR B 1 465 ? -17.761 5.08 -34.575 1 85.8 465 TYR B C 1
ATOM 8060 O O . TYR B 1 465 ? -17.438 4.558 -35.645 1 85.8 465 TYR B O 1
ATOM 8068 N N . ILE B 1 466 ? -18.752 4.668 -33.849 1 85.76 466 ILE B N 1
ATOM 8069 C CA . ILE B 1 466 ? -19.619 3.586 -34.302 1 85.76 466 ILE B CA 1
ATOM 8070 C C . ILE B 1 466 ? -20.287 3.977 -35.619 1 85.76 466 ILE B C 1
ATOM 8072 O O . ILE B 1 466 ? -20.41 3.154 -36.528 1 85.76 466 ILE B O 1
ATOM 8076 N N . ARG B 1 467 ? -20.642 5.225 -35.719 1 81.46 467 ARG B N 1
ATOM 8077 C CA . ARG B 1 467 ? -21.25 5.723 -36.949 1 81.46 467 ARG B CA 1
ATOM 8078 C C . ARG B 1 467 ? -20.29 5.594 -38.126 1 81.46 467 ARG B C 1
ATOM 8080 O O . ARG B 1 467 ? -20.702 5.242 -39.234 1 81.46 467 ARG B O 1
ATOM 8087 N N . ASP B 1 468 ? -19.078 5.807 -37.84 1 82.2 468 ASP B N 1
ATOM 8088 C CA . ASP B 1 468 ? -18.065 5.766 -38.89 1 82.2 468 ASP B CA 1
ATOM 8089 C C . ASP B 1 468 ? -17.739 4.327 -39.283 1 82.2 468 ASP B C 1
ATOM 8091 O O . ASP B 1 468 ? -17.307 4.067 -40.408 1 82.2 468 ASP B O 1
ATOM 8095 N N . GLN B 1 469 ? -17.844 3.506 -38.303 1 77.67 469 GLN B N 1
ATOM 8096 C CA . GLN B 1 469 ? -17.472 2.117 -38.553 1 77.67 469 GLN B CA 1
ATOM 8097 C C . GLN B 1 469 ? -18.606 1.359 -39.237 1 77.67 469 GLN B C 1
ATOM 8099 O O . GLN B 1 469 ? -18.365 0.383 -39.95 1 77.67 469 GLN B O 1
ATOM 8104 N N . VAL B 1 470 ? -19.763 1.708 -38.86 1 73.42 470 VAL B N 1
ATOM 8105 C CA . VAL B 1 470 ? -20.896 0.959 -39.392 1 73.42 470 VAL B CA 1
ATOM 8106 C C . VAL B 1 470 ? -21.219 1.442 -40.804 1 73.42 470 VAL B C 1
ATOM 8108 O O . VAL B 1 470 ? -21.199 2.645 -41.075 1 73.42 470 VAL B O 1
ATOM 8111 N N . LYS B 1 471 ? -20.951 0.544 -41.793 1 57.64 471 LYS B N 1
ATOM 8112 C CA . LYS B 1 471 ? -21.206 0.797 -43.208 1 57.64 471 LYS B CA 1
ATOM 8113 C C . LYS B 1 471 ? -22.529 1.532 -43.405 1 57.64 471 LYS B C 1
ATOM 8115 O O . LYS B 1 471 ? -23.461 1.365 -42.617 1 57.64 471 LYS B O 1
ATOM 8120 N N . VAL B 1 472 ? -22.683 2.256 -44.498 1 51.74 472 VAL B N 1
ATOM 8121 C CA . VAL B 1 472 ? -23.826 2.978 -45.046 1 51.74 472 VAL B CA 1
ATOM 8122 C C . VAL B 1 472 ? -25.025 2.039 -45.159 1 51.74 472 VAL B C 1
ATOM 8124 O O . VAL B 1 472 ? -24.907 0.932 -45.688 1 51.74 472 VAL B O 1
ATOM 8127 N N . GLY B 1 473 ? -26.353 2.279 -44.533 1 50.61 473 GLY B N 1
ATOM 8128 C CA . GLY B 1 473 ? -27.616 1.558 -44.56 1 50.61 473 GLY B CA 1
ATOM 8129 C C . GLY B 1 473 ? -27.932 0.859 -43.251 1 50.61 473 GLY B C 1
ATOM 8130 O O . GLY B 1 473 ? -29.072 0.45 -43.019 1 50.61 473 GLY B O 1
ATOM 8131 N N . HIS B 1 474 ? -26.877 0.39 -42.303 1 56.09 474 HIS B N 1
ATOM 8132 C CA . HIS B 1 474 ? -27.123 -0.312 -41.049 1 56.09 474 HIS B CA 1
ATOM 8133 C C . HIS B 1 474 ? -26.892 0.602 -39.851 1 56.09 474 HIS B C 1
ATOM 8135 O O . HIS B 1 474 ? -26.827 0.135 -38.712 1 56.09 474 HIS B O 1
ATOM 8141 N N . SER B 1 475 ? -26.679 1.776 -40.095 1 57.26 475 SER B N 1
ATOM 8142 C CA . SER B 1 475 ? -26.412 2.798 -39.088 1 57.26 475 SER B CA 1
ATOM 8143 C C . SER B 1 475 ? -27.575 2.93 -38.111 1 57.26 475 SER B C 1
ATOM 8145 O O . SER B 1 475 ? -27.371 3.217 -36.929 1 57.26 475 SER B O 1
ATOM 8147 N N . ASP B 1 476 ? -28.732 2.637 -38.658 1 60.39 476 ASP B N 1
ATOM 8148 C CA . ASP B 1 476 ? -29.925 2.864 -37.848 1 60.39 476 ASP B CA 1
ATOM 8149 C C . ASP B 1 476 ? -29.978 1.899 -36.666 1 60.39 476 ASP B C 1
ATOM 8151 O O . ASP B 1 476 ? -30.403 2.272 -35.571 1 60.39 476 ASP B O 1
ATOM 8155 N N . ASP B 1 477 ? -29.484 0.692 -36.845 1 65.54 477 ASP B N 1
ATOM 8156 C CA . ASP B 1 477 ? -29.572 -0.33 -35.807 1 65.54 477 ASP B CA 1
ATOM 8157 C C . ASP B 1 477 ? -28.654 0 -34.632 1 65.54 477 ASP B C 1
ATOM 8159 O O . ASP B 1 477 ? -29.011 -0.229 -33.475 1 65.54 477 ASP B O 1
ATOM 8163 N N . TRP B 1 478 ? -27.623 0.671 -34.876 1 77.36 478 TRP B N 1
ATOM 8164 C CA . TRP B 1 478 ? -26.634 0.935 -33.836 1 77.36 478 TRP B CA 1
ATOM 8165 C C . TRP B 1 478 ? -26.9 2.276 -33.16 1 77.36 478 TRP B C 1
ATOM 8167 O O . TRP B 1 478 ? -26.482 2.498 -32.021 1 77.36 478 TRP B O 1
ATOM 8177 N N . SER B 1 479 ? -27.629 3.103 -33.895 1 69.14 479 SER B N 1
ATOM 8178 C CA . SER B 1 479 ? -27.957 4.408 -33.331 1 69.14 479 SER B CA 1
ATOM 8179 C C . SER B 1 479 ? -28.861 4.272 -32.111 1 69.14 479 SER B C 1
ATOM 8181 O O . SER B 1 479 ? -28.867 5.14 -31.236 1 69.14 479 SER B O 1
ATOM 8183 N N . GLN B 1 480 ? -29.491 3.119 -32.072 1 75.52 480 GLN B N 1
ATOM 8184 C CA . GLN B 1 480 ? -30.427 2.932 -30.968 1 75.52 480 GLN B CA 1
ATOM 8185 C C . GLN B 1 480 ? -29.721 2.369 -29.738 1 75.52 480 GLN B C 1
ATOM 8187 O O . GLN B 1 480 ? -30.255 2.429 -28.628 1 75.52 480 GLN B O 1
ATOM 8192 N N . VAL B 1 481 ? -28.583 1.929 -29.988 1 82.04 481 VAL B N 1
ATOM 8193 C CA . VAL B 1 481 ? -27.867 1.281 -28.894 1 82.04 481 VAL B CA 1
ATOM 8194 C C . VAL B 1 481 ? -27.254 2.339 -27.979 1 82.04 481 VAL B C 1
ATOM 8196 O O . VAL B 1 481 ? -27.253 2.186 -26.755 1 82.04 481 VAL B O 1
ATOM 8199 N N . LEU B 1 482 ? -26.868 3.428 -28.606 1 84.39 482 LEU B N 1
ATOM 8200 C CA . LEU B 1 482 ? -26.24 4.474 -27.806 1 84.39 482 LEU B CA 1
ATOM 8201 C C . LEU B 1 482 ? -27.133 5.707 -27.725 1 84.39 482 LEU B C 1
ATOM 8203 O O . LEU B 1 482 ? -27.688 6.145 -28.735 1 84.39 482 LEU B O 1
ATOM 8207 N N . PRO B 1 483 ? -27.256 6.111 -26.516 1 82.7 483 PRO B N 1
ATOM 8208 C CA . PRO B 1 483 ? -28.096 7.301 -26.364 1 82.7 483 PRO B CA 1
ATOM 8209 C C . PRO B 1 483 ? -27.494 8.536 -27.029 1 82.7 483 PRO B C 1
ATOM 8211 O O . PRO B 1 483 ? -26.272 8.635 -27.166 1 82.7 483 PRO B O 1
ATOM 8214 N N . ASP B 1 484 ? -28.374 9.36 -27.434 1 76.48 484 ASP B N 1
ATOM 8215 C CA . ASP B 1 484 ? -27.939 10.63 -28.006 1 76.48 484 ASP B CA 1
ATOM 8216 C C . ASP B 1 484 ? -27.362 11.548 -26.931 1 76.48 484 ASP B C 1
ATOM 8218 O O . ASP B 1 484 ? -27.534 11.297 -25.736 1 76.48 484 ASP B O 1
ATOM 8222 N N . MET B 1 485 ? -26.667 12.518 -27.36 1 71.12 485 MET B N 1
ATOM 8223 C CA . MET B 1 485 ? -25.963 13.454 -26.488 1 71.12 485 MET B CA 1
ATOM 8224 C C . MET B 1 485 ? -26.901 14.019 -25.426 1 71.12 485 MET B C 1
ATOM 8226 O O . MET B 1 485 ? -26.479 14.294 -24.302 1 71.12 485 MET B O 1
ATOM 8230 N N . ASN B 1 486 ? -28.11 14.125 -25.731 1 69.33 486 ASN B N 1
ATOM 8231 C CA . ASN B 1 486 ? -29.052 14.758 -24.814 1 69.33 486 ASN B CA 1
ATOM 8232 C C . ASN B 1 486 ? -29.861 13.723 -24.038 1 69.33 486 ASN B C 1
ATOM 8234 O O . ASN B 1 486 ? -30.688 14.078 -23.196 1 69.33 486 ASN B O 1
ATOM 8238 N N . GLU B 1 487 ? -29.591 12.477 -24.316 1 76.2 487 GLU B N 1
ATOM 8239 C CA . GLU B 1 487 ? -30.353 11.418 -23.661 1 76.2 487 GLU B CA 1
ATOM 8240 C C . GLU B 1 487 ? -29.561 10.8 -22.512 1 76.2 487 GLU B C 1
ATOM 8242 O O . GLU B 1 487 ? -28.335 10.692 -22.583 1 76.2 487 GLU B O 1
ATOM 8247 N N . SER B 1 488 ? -30.281 10.56 -21.426 1 78.17 488 SER B N 1
ATOM 8248 C CA . SER B 1 488 ? -29.661 9.867 -20.302 1 78.17 488 SER B CA 1
ATOM 8249 C C . SER B 1 488 ? -29.526 8.373 -20.58 1 78.17 488 SER B C 1
ATOM 8251 O O . SER B 1 488 ? -30.328 7.799 -21.319 1 78.17 488 SER B O 1
ATOM 8253 N N . VAL B 1 489 ? -28.513 7.808 -20.159 1 84.03 489 VAL B N 1
ATOM 8254 C CA . VAL B 1 489 ? -28.292 6.371 -20.282 1 84.03 489 VAL B CA 1
ATOM 8255 C C . VAL B 1 489 ? -29.234 5.622 -19.342 1 84.03 489 VAL B C 1
ATOM 8257 O O . VAL B 1 489 ? -29.38 5.991 -18.175 1 84.03 489 VAL B O 1
ATOM 8260 N N . VAL B 1 490 ? -30.01 4.733 -19.891 1 86.48 490 VAL B N 1
ATOM 8261 C CA . VAL B 1 490 ? -30.804 3.815 -19.081 1 86.48 490 VAL B CA 1
ATOM 8262 C C . VAL B 1 490 ? -30.033 2.514 -18.871 1 86.48 490 VAL B C 1
ATOM 8264 O O . VAL B 1 490 ? -30.079 1.614 -19.713 1 86.48 490 VAL B O 1
ATOM 8267 N N . PRO B 1 491 ? -29.409 2.358 -17.789 1 87.87 491 PRO B N 1
ATOM 8268 C CA . PRO B 1 491 ? -28.453 1.27 -17.574 1 87.87 491 PRO B CA 1
ATOM 8269 C C . PRO B 1 491 ? -29.084 -0.111 -17.733 1 87.87 491 PRO B C 1
ATOM 8271 O O . PRO B 1 491 ? -28.427 -1.044 -18.202 1 87.87 491 PRO B O 1
ATOM 8274 N N . ASN B 1 492 ? -30.379 -0.229 -17.448 1 89.41 492 ASN B N 1
ATOM 8275 C CA . ASN B 1 492 ? -31.021 -1.54 -17.474 1 89.41 492 ASN B CA 1
ATOM 8276 C C . ASN B 1 492 ? -31.195 -2.05 -18.902 1 89.41 492 ASN B C 1
ATOM 8278 O O . ASN B 1 492 ? -31.515 -3.221 -19.112 1 89.41 492 ASN B O 1
ATOM 8282 N N . ARG B 1 493 ? -30.916 -1.229 -19.881 1 91.33 493 ARG B N 1
ATOM 8283 C CA . ARG B 1 493 ? -30.964 -1.637 -21.281 1 91.33 493 ARG B CA 1
ATOM 8284 C C . ARG B 1 493 ? -29.653 -2.292 -21.705 1 91.33 493 ARG B C 1
ATOM 8286 O O . ARG B 1 493 ? -29.57 -2.884 -22.783 1 91.33 493 ARG B O 1
ATOM 8293 N N . TYR B 1 494 ? -28.737 -2.174 -20.828 1 93.86 494 TYR B N 1
ATOM 8294 C CA . TYR B 1 494 ? -27.414 -2.694 -21.159 1 93.86 494 TYR B CA 1
ATOM 8295 C C . TYR B 1 494 ? -27.048 -3.866 -20.257 1 93.86 494 TYR B C 1
ATOM 8297 O O . TYR B 1 494 ? -27.54 -3.969 -19.131 1 93.86 494 TYR B O 1
ATOM 8305 N N . CYS B 1 495 ? -26.261 -4.752 -20.84 1 95.05 495 CYS B N 1
ATOM 8306 C CA . CYS B 1 495 ? -25.72 -5.897 -20.116 1 95.05 495 CYS B CA 1
ATOM 8307 C C . CYS B 1 495 ? -24.203 -5.956 -20.245 1 95.05 495 CYS B C 1
ATOM 8309 O O . CYS B 1 495 ? -23.67 -5.973 -21.355 1 95.05 495 CYS B O 1
ATOM 8311 N N . ILE B 1 496 ? -23.564 -5.902 -19.103 1 96.21 496 ILE B N 1
ATOM 8312 C CA . ILE B 1 496 ? -22.122 -6.125 -19.107 1 96.21 496 ILE B CA 1
ATOM 8313 C C . ILE B 1 496 ? -21.832 -7.623 -19.171 1 96.21 496 ILE B C 1
ATOM 8315 O O . ILE B 1 496 ? -22.161 -8.365 -18.243 1 96.21 496 ILE B O 1
ATOM 8319 N N . ARG B 1 497 ? -21.208 -8.081 -20.207 1 95.64 497 ARG B N 1
ATOM 8320 C CA . ARG B 1 497 ? -20.935 -9.501 -20.405 1 95.64 497 ARG B CA 1
ATOM 8321 C C . ARG B 1 497 ? -19.436 -9.781 -20.376 1 95.64 497 ARG B C 1
ATOM 8323 O O . ARG B 1 497 ? -18.677 -9.206 -21.159 1 95.64 497 ARG B O 1
ATOM 8330 N N . TYR B 1 498 ? -19.07 -10.629 -19.467 1 94.13 498 TYR B N 1
ATOM 8331 C CA . TYR B 1 498 ? -17.692 -11.105 -19.424 1 94.13 498 TYR B CA 1
ATOM 8332 C C . TYR B 1 498 ? -17.561 -12.458 -20.115 1 94.13 498 TYR B C 1
ATOM 8334 O O . TYR B 1 498 ? -18.229 -13.423 -19.736 1 94.13 498 TYR B O 1
ATOM 8342 N N . LEU B 1 499 ? -16.834 -12.502 -21.154 1 92.94 499 LEU B N 1
ATOM 8343 C CA . LEU B 1 499 ? -16.53 -13.756 -21.835 1 92.94 499 LEU B CA 1
ATOM 8344 C C . LEU B 1 499 ? -15.111 -14.217 -21.518 1 92.94 499 LEU B C 1
ATOM 8346 O O . LEU B 1 499 ? -14.141 -13.557 -21.898 1 92.94 499 LEU B O 1
ATOM 8350 N N . ILE B 1 500 ? -14.993 -15.275 -20.835 1 89.17 500 ILE B N 1
ATOM 8351 C CA . ILE B 1 500 ? -13.691 -15.781 -20.414 1 89.17 500 ILE B CA 1
ATOM 8352 C C . ILE B 1 500 ? -13.367 -17.067 -21.171 1 89.17 500 ILE B C 1
ATOM 8354 O O . ILE B 1 500 ? -14.089 -18.06 -21.058 1 89.17 500 ILE B O 1
ATOM 8358 N N . ILE B 1 501 ? -12.356 -16.995 -21.924 1 87.3 501 ILE B N 1
ATOM 8359 C CA . ILE B 1 501 ? -11.902 -18.167 -22.665 1 87.3 501 ILE B CA 1
ATOM 8360 C C . ILE B 1 501 ? -11.045 -19.049 -21.759 1 87.3 501 ILE B C 1
ATOM 8362 O O . ILE B 1 501 ? -9.953 -18.652 -21.347 1 87.3 501 ILE B O 1
ATOM 8366 N N . ALA B 1 502 ? -11.479 -20.103 -21.361 1 78.74 502 ALA B N 1
ATOM 8367 C CA . ALA B 1 502 ? -10.76 -20.972 -20.434 1 78.74 502 ALA B CA 1
ATOM 8368 C C . ALA B 1 502 ? -10.947 -22.441 -20.802 1 78.74 502 ALA B C 1
ATOM 8370 O O . ALA B 1 502 ? -12.038 -22.853 -21.205 1 78.74 502 ALA B O 1
ATOM 8371 N N . LYS B 1 503 ? -9.838 -23.103 -20.676 1 73.07 503 LYS B N 1
ATOM 8372 C CA . LYS B 1 503 ? -9.908 -24.552 -20.835 1 73.07 503 LYS B CA 1
ATOM 8373 C C . LYS B 1 503 ? -10.272 -25.232 -19.518 1 73.07 503 LYS B C 1
ATOM 8375 O O . LYS B 1 503 ? -9.44 -25.331 -18.614 1 73.07 503 LYS B O 1
ATOM 8380 N N . SER B 1 504 ? -11.41 -25.463 -19.28 1 72.21 504 SER B N 1
ATOM 8381 C CA . SER B 1 504 ? -11.828 -26.126 -18.049 1 72.21 504 SER B CA 1
ATOM 8382 C C . SER B 1 504 ? -13.026 -27.038 -18.291 1 72.21 504 SER B C 1
ATOM 8384 O O . SER B 1 504 ? -13.877 -26.743 -19.133 1 72.21 504 SER B O 1
ATOM 8386 N N . SER B 1 505 ? -12.99 -28.149 -17.6 1 67.93 505 SER B N 1
ATOM 8387 C CA . SER B 1 505 ? -14.103 -29.089 -17.687 1 67.93 505 SER B CA 1
ATOM 8388 C C . SER B 1 505 ? -15.103 -28.869 -16.557 1 67.93 505 SER B C 1
ATOM 8390 O O . SER B 1 505 ? -16.148 -29.521 -16.509 1 67.93 505 SER B O 1
ATOM 8392 N N . ARG B 1 506 ? -14.807 -27.942 -15.833 1 73.14 506 ARG B N 1
ATOM 8393 C CA . ARG B 1 506 ? -15.68 -27.733 -14.682 1 73.14 506 ARG B CA 1
ATOM 8394 C C . ARG B 1 506 ? -16.957 -27.006 -15.089 1 73.14 506 ARG B C 1
ATOM 8396 O O . ARG B 1 506 ? -16.97 -26.267 -16.076 1 73.14 506 ARG B O 1
ATOM 8403 N N . THR B 1 507 ? -18.01 -27.3 -14.297 1 70.14 507 THR B N 1
ATOM 8404 C CA . THR B 1 507 ? -19.316 -26.733 -14.615 1 70.14 507 THR B CA 1
ATOM 8405 C C . THR B 1 507 ? -19.594 -25.501 -13.758 1 70.14 507 THR B C 1
ATOM 8407 O O . THR B 1 507 ? -18.924 -25.277 -12.748 1 70.14 507 THR B O 1
ATOM 8410 N N . GLY B 1 508 ? -20.501 -24.717 -14.293 1 72.82 508 GLY B N 1
ATOM 8411 C CA . GLY B 1 508 ? -20.901 -23.537 -13.542 1 72.82 508 GLY B CA 1
ATOM 8412 C C . GLY B 1 508 ? -19.788 -22.518 -13.393 1 72.82 508 GLY B C 1
ATOM 8413 O O . GLY B 1 508 ? -19.13 -22.161 -14.373 1 72.82 508 GLY B O 1
ATOM 8414 N N . MET B 1 509 ? -19.649 -22.081 -12.166 1 76.5 509 MET B N 1
ATOM 8415 C CA . MET B 1 509 ? -18.644 -21.053 -11.908 1 76.5 509 MET B CA 1
ATOM 8416 C C . MET B 1 509 ? -17.436 -21.642 -11.187 1 76.5 509 MET B C 1
ATOM 8418 O O . MET B 1 509 ? -16.523 -20.911 -10.798 1 76.5 509 MET B O 1
ATOM 8422 N N . ASP B 1 510 ? -17.42 -22.901 -11.085 1 75.83 510 ASP B N 1
ATOM 8423 C CA . ASP B 1 510 ? -16.371 -23.568 -10.32 1 75.83 510 ASP B CA 1
ATOM 8424 C C . ASP B 1 510 ? -15.027 -23.48 -11.037 1 75.83 510 ASP B C 1
ATOM 8426 O O . ASP B 1 510 ? -13.979 -23.729 -10.437 1 75.83 510 ASP B O 1
ATOM 8430 N N . TRP B 1 511 ? -15.173 -23.074 -12.315 1 78.67 511 TRP B N 1
ATOM 8431 C CA . TRP B 1 511 ? -13.934 -22.943 -13.074 1 78.67 511 TRP B CA 1
ATOM 8432 C C . TRP B 1 511 ? -13.228 -21.632 -12.743 1 78.67 511 TRP B C 1
ATOM 8434 O O . TRP B 1 511 ? -12.047 -21.461 -13.053 1 78.67 511 TRP B O 1
ATOM 8444 N N . LEU B 1 512 ? -13.947 -20.766 -12.072 1 82.14 512 LEU B N 1
ATOM 8445 C CA . LEU B 1 512 ? -13.335 -19.522 -11.617 1 82.14 512 LEU B CA 1
ATOM 8446 C C . LEU B 1 512 ? -12.662 -19.711 -10.262 1 82.14 512 LEU B C 1
ATOM 8448 O O . LEU B 1 512 ? -13.259 -20.272 -9.34 1 82.14 512 LEU B O 1
ATOM 8452 N N . PRO B 1 513 ? -11.449 -19.267 -10.119 1 80.79 513 PRO B N 1
ATOM 8453 C CA . PRO B 1 513 ? -10.811 -19.279 -8.8 1 80.79 513 PRO B CA 1
ATOM 8454 C C . PRO B 1 513 ? -11.592 -18.482 -7.759 1 80.79 513 PRO B C 1
ATOM 8456 O O . PRO B 1 513 ? -12.237 -17.486 -8.095 1 80.79 513 PRO B O 1
ATOM 8459 N N . PHE B 1 514 ? -11.575 -18.945 -6.59 1 82.5 514 PHE B N 1
ATOM 8460 C CA . PHE B 1 514 ? -12.356 -18.365 -5.504 1 82.5 514 PHE B CA 1
ATOM 8461 C C . PHE B 1 514 ? -12.101 -16.867 -5.393 1 82.5 514 PHE B C 1
ATOM 8463 O O . PHE B 1 514 ? -13.041 -16.078 -5.281 1 82.5 514 PHE B O 1
ATOM 8470 N N . PHE B 1 515 ? -10.873 -16.448 -5.405 1 77.89 515 PHE B N 1
ATOM 8471 C CA . PHE B 1 515 ? -10.559 -15.038 -5.21 1 77.89 515 PHE B CA 1
ATOM 8472 C C . PHE B 1 515 ? -11.002 -14.214 -6.413 1 77.89 515 PHE B C 1
ATOM 8474 O O . PHE B 1 515 ? -11.334 -13.035 -6.276 1 77.89 515 PHE B O 1
ATOM 8481 N N . SER B 1 516 ? -11.009 -14.814 -7.564 1 81.83 516 SER B N 1
ATOM 8482 C CA . SER B 1 516 ? -11.576 -14.147 -8.732 1 81.83 516 SER B CA 1
ATOM 8483 C C . SER B 1 516 ? -13.078 -13.936 -8.573 1 81.83 516 SER B C 1
ATOM 8485 O O . SER B 1 516 ? -13.622 -12.932 -9.038 1 81.83 516 SER B O 1
ATOM 8487 N N . LYS B 1 517 ? -13.67 -14.951 -7.948 1 86.58 517 LYS B N 1
ATOM 8488 C CA . LYS B 1 517 ? -15.097 -14.822 -7.67 1 86.58 517 LYS B CA 1
ATOM 8489 C C . LYS B 1 517 ? -15.375 -13.626 -6.764 1 86.58 517 LYS B C 1
ATOM 8491 O O . LYS B 1 517 ? -16.355 -12.904 -6.963 1 86.58 517 LYS B O 1
ATOM 8496 N N . ILE B 1 518 ? -14.548 -13.502 -5.831 1 81.38 518 ILE B N 1
ATOM 8497 C CA . ILE B 1 518 ? -14.733 -12.397 -4.897 1 81.38 518 ILE B CA 1
ATOM 8498 C C . ILE B 1 518 ? -14.609 -11.068 -5.638 1 81.38 518 ILE B C 1
ATOM 8500 O O . ILE B 1 518 ? -15.408 -10.154 -5.424 1 81.38 518 ILE B O 1
ATOM 8504 N N . THR B 1 519 ? -13.616 -10.977 -6.483 1 80.48 519 THR B N 1
ATOM 8505 C CA . THR B 1 519 ? -13.431 -9.769 -7.28 1 80.48 519 THR B CA 1
ATOM 8506 C C . THR B 1 519 ? -14.629 -9.537 -8.197 1 80.48 519 THR B C 1
ATOM 8508 O O . THR B 1 519 ? -15.059 -8.397 -8.388 1 80.48 519 THR B O 1
ATOM 8511 N N . LEU B 1 520 ? -15.083 -10.575 -8.759 1 88.58 520 LEU B N 1
ATOM 8512 C CA . LEU B 1 520 ? -16.263 -10.499 -9.615 1 88.58 520 LEU B CA 1
ATOM 8513 C C . LEU B 1 520 ? -17.46 -9.957 -8.842 1 88.58 520 LEU B C 1
ATOM 8515 O O . LEU B 1 520 ? -18.207 -9.119 -9.354 1 88.58 520 LEU B O 1
ATOM 8519 N N . ILE B 1 521 ? -17.619 -10.436 -7.666 1 85.14 521 ILE B N 1
ATOM 8520 C CA . ILE B 1 521 ? -18.741 -10.008 -6.837 1 85.14 521 ILE B CA 1
ATOM 8521 C C . ILE B 1 521 ? -18.651 -8.505 -6.582 1 85.14 521 ILE B C 1
ATOM 8523 O O . ILE B 1 521 ? -19.648 -7.789 -6.701 1 85.14 521 ILE B O 1
ATOM 8527 N N . GLN B 1 522 ? -17.523 -8.038 -6.263 1 78.96 522 GLN B N 1
ATOM 8528 C CA . GLN B 1 522 ? -17.344 -6.622 -5.961 1 78.96 522 GLN B CA 1
ATOM 8529 C C . GLN B 1 522 ? -17.705 -5.754 -7.163 1 78.96 522 GLN B C 1
ATOM 8531 O O . GLN B 1 522 ? -18.392 -4.741 -7.019 1 78.96 522 GLN B O 1
ATOM 8536 N N . ASN B 1 523 ? -17.199 -6.132 -8.271 1 84.28 523 ASN B N 1
ATOM 8537 C CA . ASN B 1 523 ? -17.511 -5.394 -9.49 1 84.28 523 ASN B CA 1
ATOM 8538 C C . ASN B 1 523 ? -18.989 -5.507 -9.851 1 84.28 523 ASN B C 1
ATOM 8540 O O . ASN B 1 523 ? -19.608 -4.525 -10.265 1 84.28 523 ASN B O 1
ATOM 8544 N N . THR B 1 524 ? -19.515 -6.7 -9.695 1 87.78 524 THR B N 1
ATOM 8545 C CA . THR B 1 524 ? -20.922 -6.934 -10.001 1 87.78 524 THR B CA 1
ATOM 8546 C C . THR B 1 524 ? -21.82 -6.093 -9.098 1 87.78 524 THR B C 1
ATOM 8548 O O . THR B 1 524 ? -22.815 -5.528 -9.556 1 87.78 524 THR B O 1
ATOM 8551 N N . LYS B 1 525 ? -21.445 -6.062 -7.871 1 78.63 525 LYS B N 1
ATOM 8552 C CA . LYS B 1 525 ? -22.214 -5.241 -6.941 1 78.63 525 LYS B CA 1
ATOM 8553 C C . LYS B 1 525 ? -22.289 -3.793 -7.418 1 78.63 525 LYS B C 1
ATOM 8555 O O . LYS B 1 525 ? -23.362 -3.186 -7.412 1 78.63 525 LYS B O 1
ATOM 8560 N N . GLU B 1 526 ? -21.223 -3.262 -7.826 1 76.77 526 GLU B N 1
ATOM 8561 C CA . GLU B 1 526 ? -21.177 -1.89 -8.324 1 76.77 526 GLU B CA 1
ATOM 8562 C C . GLU B 1 526 ? -22.018 -1.733 -9.588 1 76.77 526 GLU B C 1
ATOM 8564 O O . GLU B 1 526 ? -22.758 -0.758 -9.73 1 76.77 526 GLU B O 1
ATOM 8569 N N . LEU B 1 527 ? -21.926 -2.666 -10.479 1 87.29 527 LEU B N 1
ATOM 8570 C CA . LEU B 1 527 ? -22.637 -2.62 -11.752 1 87.29 527 LEU B CA 1
ATOM 8571 C C . LEU B 1 527 ? -24.143 -2.73 -11.538 1 87.29 527 LEU B C 1
ATOM 8573 O O . LEU B 1 527 ? -24.916 -1.988 -12.148 1 87.29 527 LEU B O 1
ATOM 8577 N N . LEU B 1 528 ? -24.525 -3.614 -10.666 1 83.34 528 LEU B N 1
ATOM 8578 C CA . LEU B 1 528 ? -25.943 -3.786 -10.369 1 83.34 528 LEU B CA 1
ATOM 8579 C C . LEU B 1 528 ? -26.516 -2.538 -9.707 1 83.34 528 LEU B C 1
ATOM 8581 O O . LEU B 1 528 ? -27.652 -2.147 -9.986 1 83.34 528 LEU B O 1
ATOM 8585 N N . GLN B 1 529 ? -25.685 -2.014 -8.932 1 72.17 529 GLN B N 1
ATOM 8586 C CA . GLN B 1 529 ? -26.106 -0.786 -8.266 1 72.17 529 GLN B CA 1
ATOM 8587 C C . GLN B 1 529 ? -26.343 0.333 -9.276 1 72.17 529 GLN B C 1
ATOM 8589 O O . GLN B 1 529 ? -27.202 1.193 -9.067 1 72.17 529 GLN B O 1
ATOM 8594 N N . MET B 1 530 ? -25.614 0.335 -10.32 1 77.32 530 MET B N 1
ATOM 8595 C CA . MET B 1 530 ? -25.775 1.323 -11.383 1 77.32 530 MET B CA 1
ATOM 8596 C C . MET B 1 530 ? -26.946 0.959 -12.29 1 77.32 530 MET B C 1
ATOM 8598 O O . MET B 1 530 ? -27.334 1.745 -13.156 1 77.32 530 MET B O 1
ATOM 8602 N N . GLY B 1 531 ? -27.434 -0.227 -12.107 1 81.17 531 GLY B N 1
ATOM 8603 C CA . GLY B 1 531 ? -28.615 -0.632 -12.852 1 81.17 531 GLY B CA 1
ATOM 8604 C C . GLY B 1 531 ? -28.298 -1.542 -14.024 1 81.17 531 GLY B C 1
ATOM 8605 O O . GLY B 1 531 ? -29.192 -1.917 -14.785 1 81.17 531 GLY B O 1
ATOM 8606 N N . TYR B 1 532 ? -27.056 -1.902 -14.157 1 91.2 532 TYR B N 1
ATOM 8607 C CA . TYR B 1 532 ? -26.668 -2.778 -15.256 1 91.2 532 TYR B CA 1
ATOM 8608 C C . TYR B 1 532 ? -27.009 -4.23 -14.944 1 91.2 532 TYR B C 1
ATOM 8610 O O . TYR B 1 532 ? -27.196 -4.594 -13.78 1 91.2 532 TYR B O 1
ATOM 8618 N N . LYS B 1 533 ? -27.163 -4.982 -16.012 1 93.23 533 LYS B N 1
ATOM 8619 C CA . LYS B 1 533 ? -27.168 -6.437 -15.894 1 93.23 533 LYS B CA 1
ATOM 8620 C C . LYS B 1 533 ? -25.773 -7.013 -16.123 1 93.23 533 LYS B C 1
ATOM 8622 O O . LYS B 1 533 ? -24.958 -6.416 -16.83 1 93.23 533 LYS B O 1
ATOM 8627 N N . VAL B 1 534 ? -25.49 -8.119 -15.456 1 94.45 534 VAL B N 1
ATOM 8628 C CA . VAL B 1 534 ? -24.16 -8.706 -15.587 1 94.45 534 VAL B CA 1
ATOM 8629 C C . VAL B 1 534 ? -24.281 -10.178 -15.974 1 94.45 534 VAL B C 1
ATOM 8631 O O . VAL B 1 534 ? -25.096 -10.911 -15.408 1 94.45 534 VAL B O 1
ATOM 8634 N N . THR B 1 535 ? -23.559 -10.57 -16.969 1 94.26 535 THR B N 1
ATOM 8635 C CA . THR B 1 535 ? -23.498 -11.959 -17.409 1 94.26 535 THR B CA 1
ATOM 8636 C C . THR B 1 535 ? -22.049 -12.417 -17.554 1 94.26 535 THR B C 1
ATOM 8638 O O . THR B 1 535 ? -21.185 -11.64 -17.967 1 94.26 535 THR B O 1
ATOM 8641 N N . VAL B 1 536 ? -21.788 -13.633 -17.156 1 93.22 536 VAL B N 1
ATOM 8642 C CA . VAL B 1 536 ? -20.465 -14.228 -17.314 1 93.22 536 VAL B CA 1
ATOM 8643 C C . VAL B 1 536 ? -20.567 -15.503 -18.147 1 93.22 536 VAL B C 1
ATOM 8645 O O . VAL B 1 536 ? -21.457 -16.328 -17.924 1 93.22 536 VAL B O 1
ATOM 8648 N N . GLY B 1 537 ? -19.784 -15.575 -19.146 1 90.64 537 GLY B N 1
ATOM 8649 C CA . GLY B 1 537 ? -19.761 -16.764 -19.983 1 90.64 537 GLY B CA 1
ATOM 8650 C C . GLY B 1 537 ? -18.378 -17.374 -20.113 1 90.64 537 GLY B C 1
ATOM 8651 O O . GLY B 1 537 ? -17.382 -16.654 -20.208 1 90.64 537 GLY B O 1
ATOM 8652 N N . ARG B 1 538 ? -18.329 -18.651 -20.04 1 89.57 538 ARG B N 1
ATOM 8653 C CA . ARG B 1 538 ? -17.104 -19.391 -20.326 1 89.57 538 ARG B CA 1
ATOM 8654 C C . ARG B 1 538 ? -17.089 -19.891 -21.766 1 89.57 538 ARG B C 1
ATOM 8656 O O . ARG B 1 538 ? -18.029 -20.555 -22.208 1 89.57 538 ARG B O 1
ATOM 8663 N N . VAL B 1 539 ? -16.108 -19.524 -22.439 1 89.31 539 VAL B N 1
ATOM 8664 C CA . VAL B 1 539 ? -15.913 -20.022 -23.797 1 89.31 539 VAL B CA 1
ATOM 8665 C C . VAL B 1 539 ? -14.882 -21.148 -23.791 1 89.31 539 VAL B C 1
ATOM 8667 O O . VAL B 1 539 ? -13.783 -20.989 -23.255 1 89.31 539 VAL B O 1
ATOM 8670 N N . SER B 1 540 ? -15.2 -22.257 -24.321 1 85.3 540 SER B N 1
ATOM 8671 C CA . SER B 1 540 ? -14.302 -23.407 -24.371 1 85.3 540 SER B CA 1
ATOM 8672 C C . SER B 1 540 ? -13.233 -23.227 -25.443 1 85.3 540 SER B C 1
ATOM 8674 O O . SER B 1 540 ? -13.351 -22.353 -26.305 1 85.3 540 SER B O 1
ATOM 8676 N N . VAL B 1 541 ? -12.163 -23.941 -25.256 1 82.84 541 VAL B N 1
ATOM 8677 C CA . VAL B 1 541 ? -11.106 -23.959 -26.262 1 82.84 541 VAL B CA 1
ATOM 8678 C C . VAL B 1 541 ? -11.133 -25.287 -27.017 1 82.84 541 VAL B C 1
ATOM 8680 O O . VAL B 1 541 ? -11.078 -26.357 -26.406 1 82.84 541 VAL B O 1
ATOM 8683 N N . SER B 1 542 ? -11.421 -25.357 -28.298 1 75.03 542 SER B N 1
ATOM 8684 C CA . SER B 1 542 ? -11.496 -26.568 -29.109 1 75.03 542 SER B CA 1
ATOM 8685 C C . SER B 1 542 ? -10.223 -26.766 -29.924 1 75.03 542 SER B C 1
ATOM 8687 O O . SER B 1 542 ? -9.566 -25.795 -30.305 1 75.03 542 SER B O 1
ATOM 8689 N N . ASP B 1 543 ? -9.608 -27.957 -29.946 1 64.8 543 ASP B N 1
ATOM 8690 C CA . ASP B 1 543 ? -8.46 -28.366 -30.749 1 64.8 543 ASP B CA 1
ATOM 8691 C C . ASP B 1 543 ? -8.722 -28.139 -32.237 1 64.8 543 ASP B C 1
ATOM 8693 O O . ASP B 1 543 ? -9.855 -28.281 -32.702 1 64.8 543 ASP B O 1
#

Organism: NCBI:txid2722751

pLDDT: mean 82.8, std 10.64, range [43.42, 97.51]

Radius of gyration: 30.27 Å; Cα contacts (8 Å, |Δi|>4): 2232; chains: 2; bounding box: 85×73×79 Å

Foldseek 3Di:
DFWDKWKKFWFDLPPQDPVVFFPVVVCVVVVFDKDKDADDPLLHDFKIKIKTDKDWDQDPCCVVCQVPDPDDDPDDTDIFIWMWIWGDAPSIIMIIIDTVPVNGGDLVGTQFQLFVQLCLLFADQAWWAWWWWWFDFLDIDIDIDGDPGGGHPVVRVDDLLGIATAKIKGAGPPDPFFGIWIGGSIIITTGPDDSSCVNVVVVSSVVSSPDPNSCVPNVSNCLWPFDDDVVVVVVVQVVCLVCQLVLVQLRKFFAFQDDDPCLFFQWKDKPQQPPDTHRDGFSSVVSVSNVPCSNVDHPVQQQVIFMWTDTNSDPDTDTRHGNLQGMWGWDFDPVPRWIWIRHRNTIITRDPVSLVVLVVLCVVAAAEDPPPQAFAAVPDDQLNSLVVRCVPNVNQKDAQQPPWFAFVVRPGTARLAGMAGLQAEREHEDEPDSPDTLLVSLVSLLVNLVSLQPGLRRLVVVLVVLCVPDDDPCNVSNCVNGDDSPDGDDQLSHEYEYEYEDADPDDDCVSGDSSSSVSNSVSSVSSVVVVHGYYYYYHYYDD/DFWDKWKKFWFDLPPQDPVVFFPVVVCVVVVWDKDKDADDPLQHDFKIKIKTDKDWDQDPCCVVCQVPDPDDDPDDTDIFIWMWIWGDAPSIIMIIIDTVPVNGGDLVGTQFQLFVQLCLLFADQAWWAWWWWWFDFLDIDIDIDGDPGGGHPVVRVDDLLGIATAKIKGAGPDDPFFGIWIGGSIIITTGPDDSSCVNVVVVSSVVSSPDPNSCVPNVSNCLWPFDDDVVVVVVVQVVCLVCQLVLVQLRKFFAFQDDDPCLFFQWKDKPQQPPDTHRDGFSSVVSVSNVPCSNVDHPVQQQVIFMWTDTNSDPDTDTRHGNLQGMWGWDADPVPRWIWIRHRNTIITRDPVSLVVLVVLCVVAAAEDPPPQAFAAVPDDQLNSLVVRCVPNVNQKDAQQPPWFAFVVRPGTARLAGMAGLQAEREHEDEPDRPDTLLVSLVSLLVNLVSLQPGLRRLVVVLVVLCVPDDDPCNVSNCVNGDDSPDGDDQLSHEYEYEYEDADPDDDCVSGDSSSSVSNSVSSVSSVVVVHGYYYYYHYYDD

Secondary structure (DSSP, 8-state):
-PPEEEEEEEB-TT--SGGGGB-HHHHHHHT--EEEEEB-TTT-TT-EEEEE---EE--THHHHHGGGBSSPPPP--EE--EEEEEEEETTEEEEEEEETGGGGB-GGGB-TTHHHHHHHHHS-TT-EEEEEEEEESSSEEEEEEEEEEEE-GGGGT--TTTPEEEEEEEE-SS-SS-SEEEESSSEEEEE-S-GGGHHHHHHHHHHHHH--TTHHHHGGGGGEEEP--HHHHHHHHHHHHHHHHHT--TT-EE--SS---GGGEEEEEETTSSS-EESS--HHHHHHHHGGGGGG--HHHHHHPEEEEEETT-SSEEEEEEHHHHEEEEEE-TTTT-EEEEETTEEEEEPHHHHHHHHHHHHHH-EE--TT-PPEETT--HHHHHHHHHHHTTTSEEE-TT-EE--TT-SS-EE--SEEETTSEEEEEEE--TT--HHHHHHHHHHHHHHHHH-HHHHHHHHHHHHHHS-TTSHHHHHTTS--TTSPP-GGG-EEEEEEE------TTTTS-HHHHHHHHHHHHHHHHTT-EEEEEEEPEE-/---EEEEEEEB-TT--SGGGGB-HHHHHHHT--EEEEEB-TTT-TT-EEEEE---EE--THHHHHGGGBSSPPPP--EE--EEEEEEEETTEEEEEEEETGGGGB-GGGB-TTHHHHHHHHHS-TT-EEEEEEEEESSSEEEEEEEEEEEE-GGGGT--TTTPEEEEEEEE-SS-SS-SEEEESSSEEEEE-S-GGGHHHHHHHHHHHHH--TTHHHHGGGGGEEEP--HHHHHHHHHHHHHHHHHT--TT-EE--SS---GGGEEEEEETTSSS-EESS--HHHHHHHHGGGGGG--HHHHHHPEEEEEETT-SSEEEEEEHHHHEEEEEE-TTTT-EEEEETTEEEEEPHHHHHHHHHHHHHH-EE--TT-PPEETT--HHHHHHHHHHHTTTSEEE-TT-EE--TT-SS-EE--SEEETTSEEEEEEE--TT--HHHHHHHHHHHHHHHHH-HHHHHHHHHHHHHHS-TT-HHHHHTTS--TTSPP-GGG-EEEEEEE------TTTTS-HHHHHHHHHHHHHHHHTT-EEEEEEEPEE-

Solvent-accessible surface area (backbone atoms only — not comparable to full-atom values): 56942 Å² total; per-residue (Å²): 130,76,30,43,72,41,37,39,38,43,39,32,80,83,53,80,53,76,78,68,45,40,38,54,71,56,36,66,72,65,63,60,60,70,46,79,40,48,34,22,76,79,55,33,92,62,31,34,39,35,34,40,73,66,55,80,36,68,62,73,66,52,75,49,49,55,83,38,38,63,60,87,74,74,93,63,57,30,28,55,55,29,27,33,42,32,34,64,57,97,81,33,39,35,38,35,37,37,83,54,15,62,77,52,46,29,73,84,51,42,30,76,47,41,11,28,44,25,30,53,49,52,38,39,70,60,28,31,34,34,44,27,34,34,32,69,49,79,44,38,38,38,36,43,34,37,42,66,50,60,28,37,66,68,65,68,72,67,47,66,86,63,43,38,78,53,30,39,26,25,35,34,77,92,51,85,45,37,48,34,37,33,7,19,51,35,32,36,34,42,29,60,64,59,61,65,50,44,61,61,51,51,50,50,49,51,52,34,44,70,49,69,67,25,34,54,70,50,21,51,68,54,44,52,33,76,63,76,55,62,67,60,50,49,53,51,50,51,52,50,43,52,30,60,49,69,63,59,44,86,50,47,45,49,41,73,74,66,91,64,73,61,75,40,53,59,33,30,35,48,57,84,40,90,84,53,73,29,82,59,75,46,52,67,62,50,50,60,66,32,49,80,54,31,76,67,59,40,69,68,50,32,60,62,24,38,30,24,37,21,33,37,68,41,91,54,66,41,78,75,41,30,42,40,29,21,32,32,33,61,46,67,44,80,80,86,66,46,45,30,34,33,52,61,61,38,48,22,36,46,40,63,67,58,52,49,51,54,52,50,48,45,66,71,67,39,47,77,56,39,82,91,58,73,63,40,48,69,86,57,47,63,68,56,47,52,51,46,52,28,66,71,46,78,72,44,37,42,80,35,59,94,40,67,43,50,30,62,92,43,27,32,48,42,52,62,35,34,33,38,34,56,78,26,36,41,28,38,71,42,50,65,40,94,79,47,36,64,58,41,56,43,42,42,52,42,53,26,51,52,43,56,63,72,22,57,45,25,40,45,51,52,49,52,50,51,54,69,66,40,57,94,88,57,44,69,59,51,53,70,52,47,61,53,80,89,46,76,70,62,39,68,60,30,30,43,30,39,38,34,35,40,84,64,89,54,62,88,66,70,65,49,43,68,49,48,47,53,49,45,48,57,39,46,52,56,39,45,60,63,37,33,40,50,34,39,15,64,27,45,58,42,129,129,77,28,44,72,41,38,39,39,42,39,31,81,84,55,79,53,76,77,67,46,40,37,55,73,57,36,65,71,65,63,59,62,69,46,79,41,47,35,22,76,80,57,33,91,61,30,33,38,36,35,42,73,67,54,80,37,68,62,72,64,54,75,49,50,55,82,38,38,62,61,86,74,75,92,63,58,30,27,54,53,29,26,33,42,33,34,64,56,96,83,32,39,34,37,35,39,36,84,53,16,63,76,51,46,29,74,85,50,41,30,76,48,43,11,29,44,26,30,53,48,50,37,40,70,59,28,33,33,33,42,26,33,35,32,68,49,83,45,38,38,38,36,42,34,36,42,68,49,61,27,37,66,68,66,69,72,68,46,67,86,62,42,39,79,54,30,40,26,26,33,34,78,93,51,86,47,37,49,35,36,31,7,19,52,35,32,35,36,42,28,59,63,60,62,64,51,44,61,60,50,50,51,52,47,50,52,33,46,73,50,68,66,24,36,54,70,49,22,52,67,54,45,52,34,77,63,77,57,62,68,60,50,50,53,52,49,51,51,50,42,51,29,61,48,67,64,58,46,86,51,48,43,49,40,72,73,66,89,64,71,62,76,39,52,60,33,30,35,47,58,86,40,90,85,52,72,30,84,58,74,45,49,67,62,52,52,60,66,33,51,80,53,31,76,67,59,39,68,66,50,33,60,62,26,38,31,25,36,21,32,38,68,41,91,55,67,41,77,76,43,29,42,39,28,21,34,33,33,59,47,69,44,81,79,85,66,46,45,31,35,34,54,62,60,39,49,23,35,45,40,63,66,57,53,50,50,53,52,51,49,44,65,72,66,38,47,77,55,41,81,92,58,73,64,40,50,70,87,56,47,63,68,57,47,51,52,48,52,30,67,71,48,79,73,45,37,42,79,35,59,94,40,66,44,51,31,63,93,42,28,31,49,41,53,62,36,34,32,37,35,55,76,27,36,42,28,39,71,41,51,64,41,96,80,47,36,64,61,41,55,42,41,42,52,41,53,27,50,51,44,56,63,72,24,57,46,25,40,45,53,52,50,53,48,50,55,69,66,40,58,92,91,57,45,68,61,51,53,70,52,46,61,52,79,88,46,77,69,62,38,68,60,29,29,43,30,39,38,36,36,39,83,64,88,56,63,88,66,70,65,50,43,69,49,48,48,53,49,44,48,56,38,45,52,56,38,45,60,64,37,32,40,50,34,39,16,66,28,46,58,42,128

InterPro domains:
  IPR026487 Sporadically distributed protein CHP04141 [PF19614] (6-539)
  IPR026487 Sporadically distributed protein CHP04141 [TIGR04141] (6-537)

Sequence (1086 aa):
MGKQRLTIYMFRENVQDIEDIFDLERKSQIGIEVFKIPTNNAFGSDGCLFYKKQEDNTPAWLSYVIPILAEDLPEMKTKSISALLVTRVKERIFAIAFGYGRSLIDLQKIEFNFGLRVALNLIDPKQIRSVDTKLFDDLVLSAKMQVSRDAGLASFNVDTQRDILKSVAGKIDGNDFFNTISGSDSVVLNADIGALKVPRLLEQLLEAYQSEAYKKNFGWVDHLALVRDEKTINLLDNKLVGELRSGVLGSTHLALPDVLDLEDIDAYKIQGTRGVEYPELDLDSYLKELGDALDQLSLEKLKRFHVSVRFSRTQAYDRRGTLYRCLVSEQRLEQGGRLYVLIEGRWFEVDKLLVEEVDSYLEERITFDAKGFPDAKVGEKETNYNQRLVRESGGGLLLLDAKVFRPQGARTGIEFCDVLSKEGEIIHVKRKSRSSTLSHLFAQGTVSAKTFLGDQSFRSELRDYIRDQVKVGHSDDWSQVLPDMNESVVPNRYCIRYLIIAKSSRTGMDWLPFFSKITLIQNTKELLQMGYKVTVGRVSVSDMGKQRLTIYMFRENVQDIEDIFDLERKSQIGIEVFKIPTNNAFGSDGCLFYKKQEDNTPAWLSYVIPILAEDLPEMKTKSISALLVTRVKERIFAIAFGYGRSLIDLQKIEFNFGLRVALNLIDPKQIRSVDTKLFDDLVLSAKMQVSRDAGLASFNVDTQRDILKSVAGKIDGNDFFNTISGSDSVVLNADIGALKVPRLLEQLLEAYQSEAYKKNFGWVDHLALVRDEKTINLLDNKLVGELRSGVLGSTHLALPDVLDLEDIDAYKIQGTRGVEYPELDLDSYLKELGDALDQLSLEKLKRFHVSVRFSRTQAYDRRGTLYRCLVSEQRLEQGGRLYVLIEGRWFEVDKLLVEEVDSYLEERITFDAKGFPDAKVGEKETNYNQRLVRESGGGLLLLDAKVFRPQGARTGIEFCDVLSKEGEIIHVKRKSRSSTLSHLFAQGTVSAKTFLGDQSFRSELRDYIRDQVKVGHSDDWSQVLPDMNESVVPNRYCIRYLIIAKSSRTGMDWLPFFSKITLIQNTKELLQMGYKVTVGRVSVSD

Nearest PDB structures (foldseek):
  3ab7-assembly3_B  TM=5.200E-01  e=1.421E+00  Thermus thermophilus HB8
  3fg9-assembly1_B  TM=4.709E-01  e=1.761E+00  Lactiplantibacillus plantarum
  5b3h-assembly2_E  TM=3.077E-01  e=1.210E+00  Arabidopsis thaliana
  5b3h-assembly1_B  TM=3.048E-01  e=1.277E+00  Arabidopsis thaliana
  5b3g-assembly1_B  TM=2.986E-01  e=1.500E+00  Arabidopsis thaliana